Protein AF-0000000070115867 (afdb_homodimer)

Solvent-accessible surface area (backbone atoms only — not comparable to full-atom values): 48227 Å² total; per-residue (Å²): 110,65,68,53,51,38,52,51,49,53,50,51,43,50,48,52,59,57,48,55,75,69,50,61,84,93,40,71,61,50,56,53,50,52,34,47,51,22,44,49,27,23,49,46,26,52,51,23,42,72,73,64,56,32,85,63,48,67,32,51,52,27,37,26,49,9,39,32,30,30,25,45,11,57,52,43,43,51,52,36,64,71,71,31,98,71,60,60,67,63,43,74,25,51,58,26,41,54,38,25,40,62,24,38,44,51,18,46,50,53,44,45,57,51,15,36,77,68,89,59,60,67,47,50,46,54,23,47,39,40,31,45,29,51,40,47,52,39,37,68,70,47,36,49,59,47,64,65,43,79,87,46,52,72,65,23,37,52,54,56,38,46,53,55,52,37,48,39,50,44,49,29,51,50,43,35,51,69,64,40,48,43,68,83,45,67,23,48,52,27,42,52,49,15,54,47,25,45,50,50,37,52,50,49,51,52,51,35,62,69,63,72,51,79,69,56,73,64,54,51,50,52,48,51,42,34,44,50,47,18,42,41,26,45,22,49,16,43,30,33,80,46,34,55,54,57,49,43,57,36,78,65,62,88,64,70,84,51,74,62,56,56,49,48,45,50,53,24,61,40,42,36,32,50,52,41,38,57,25,41,77,68,75,52,73,82,55,43,55,64,34,18,52,43,40,42,53,40,52,52,40,53,48,50,51,42,52,51,50,50,52,51,36,52,52,39,51,51,49,36,51,46,56,61,25,34,30,85,82,61,62,31,33,14,46,58,35,44,68,56,48,45,50,54,50,52,51,48,26,67,74,70,66,44,46,39,20,37,33,31,34,34,51,54,65,48,66,60,48,21,71,73,63,31,62,69,49,42,51,50,50,50,31,51,29,50,54,43,37,54,71,66,49,59,91,78,42,44,63,24,40,60,50,84,62,30,31,34,36,41,32,64,71,25,52,60,68,57,48,49,52,48,51,51,54,31,46,72,49,34,55,94,85,45,44,38,19,22,2,30,24,56,64,81,85,75,71,51,57,66,54,44,53,48,41,4,45,51,15,21,52,50,15,50,73,72,71,37,67,36,76,27,70,34,73,78,73,75,80,124,109,66,69,52,50,36,52,50,48,51,50,51,43,52,47,53,59,57,48,54,74,67,51,60,83,92,40,72,60,49,55,53,48,52,35,46,51,22,43,50,26,22,50,46,26,52,52,23,41,72,71,62,57,32,85,60,48,66,32,51,51,28,37,23,50,11,40,32,30,31,25,45,12,57,52,44,41,52,51,36,64,74,73,31,99,70,60,60,67,65,44,73,23,52,57,24,41,54,40,26,40,62,25,40,44,52,20,48,51,54,44,45,57,51,14,40,77,64,92,58,60,69,48,51,44,52,23,48,38,41,31,47,29,52,41,46,52,39,36,68,71,46,37,48,58,48,65,64,43,81,88,46,54,71,67,22,37,52,55,56,37,45,54,57,51,37,49,38,51,43,48,32,51,49,44,36,52,68,63,42,47,43,68,82,45,66,23,47,53,28,42,53,49,16,52,48,24,45,51,50,39,52,50,49,52,52,51,34,62,71,63,68,50,79,70,55,74,64,54,51,51,52,47,51,41,33,43,51,48,16,43,40,26,43,22,49,15,42,30,34,80,46,34,54,54,56,49,44,57,37,76,65,62,89,64,70,83,49,72,62,56,55,50,48,46,50,54,24,62,39,43,35,32,49,53,41,37,58,26,39,77,67,74,53,74,83,56,43,54,63,36,19,53,45,42,43,52,40,52,52,41,51,49,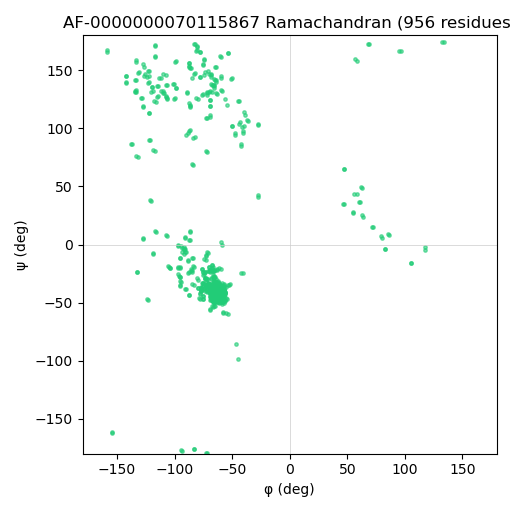50,51,44,52,53,49,50,53,50,36,53,52,40,52,51,48,35,51,45,54,61,28,34,30,86,83,62,63,30,34,14,46,56,35,45,67,56,47,45,51,52,50,50,52,48,27,66,75,69,67,45,47,38,20,38,31,32,36,35,51,54,65,47,66,58,48,22,72,74,63,32,61,69,51,43,51,51,48,50,32,50,30,50,54,44,37,54,70,68,50,59,91,79,41,44,63,25,40,60,52,84,63,29,31,34,36,40,32,65,71,24,51,60,69,55,48,49,53,47,50,49,55,31,45,72,48,34,55,94,84,44,45,37,20,21,2,29,24,56,63,82,84,74,69,51,56,67,54,44,52,49,41,4,44,51,16,20,52,49,15,51,73,73,71,35,67,35,77,27,71,33,74,78,72,75,81,126

Foldseek 3Di:
DLVVLLVVLVVLLVCLLVVLLVDDFPDVVNLVSQLVLLLVLLVLLVVLCVVQVAPQNLLSNLQSQLSNLLSVLSVQVVVLVVPPVDCAPPHVSLVSNLSNLVSNLVSLVVLLPLQADDDPVLLLLLLVLLLLLVVLVCCVQQLVVQCPPPPHDPVRSVSSNSLSVSLSSLSSSLSSLVSGDFDCDPLNVLLSQLNVLVSVLSVVVSVCVRVVPDDDSSVVSVSSSSNSSSSSSSSSSSSHNCSRRSSPHDPRPVDDPDPVSVVSSVVSLCSLVVVQVVCVVVVHRPCVPSSVVSNVSSVVSVVVSVVVVVVVVVVVVVVCVQVVQADPLQRAGEQVVVVVVLQVLLVVCLVPVAKKKKKKKFWPPLVVVCVVPNVVVSSVLQNQLSVQLVVLDDPVKGWYHYDSRMIMIIDTRDDPVRVQVSVVSSQVRRPPPIGMFMFMEMDPNDDGSVVRVVQRVVQSVVCVVVPGRHYGYGDPDPPD/DLVVLLVVLVVLLVCLLVVLLVDDFPDVVNLVSQLVLLLVLLVLLVVLCVVQVAPQNLLSNLQSQLSNLLSVLSVQVVVLVVPPVDCAPPHVSLVSNLSNLVSNLVSLVVLLPLQADDDPVLLLLLLVLLLLLVVLVCCVQFLVVQCPPPVHDPNRSVSSNSLSVSLSSLSSSLSSLVSGDFDCDPLNVLLSQLNVLVSVLSVVVSVCVRVVPDDPSSVVSVSSSSNSSSSSSSSSSSSHNCSRRSSPHDPRPVDDPDPVSVVSSVVSLCSLVVVQVVCVVVVHRPCVPSSVVSNVSSVVSVVVSVVVVVVVVVVVVVVCVQVVQADPLQRAGEQVVVVVVLQVLLVVCLVPVAKKKKKKKFWPPLVVVCVVPNVVVSSVQQNQLSVQLVVLDDPVKGWYAYDDRMIMIIDTRDDPVRVQVSVVSSQVRRPPPIGMFMFMEMDPNDDGSVVRVVQRVVQSVVCVVVPGRHYGYGDPDPPD

InterPro domains:
  IPR000160 GGDEF domain [PF00990] (324-470)
  IPR000160 GGDEF domain [PS50887] (354-476)
  IPR000160 GGDEF domain [SM00267] (313-474)
  IPR000160 GGDEF domain [TIGR00254] (322-473)
  IPR000160 GGDEF domain [cd01949] (326-472)
  IPR029787 Nucleotide cyclase [SSF55073] (329-473)
  IPR043128 Reverse transcriptase/Diguanylate cyclase domain [G3DSA:3.30.70.270] (310-474)
  IPR050469 Diguanylate cyclase Dgc-like, bacteria [PTHR45138] (297-477)

Nearest PDB structures (foldseek):
  6et7-assembly1_B  TM=9.258E-01  e=2.078E-12  Idiomarina sp. A28L
  6zxc-assembly2_D  TM=8.935E-01  e=2.980E-12  Leptospira biflexa serovar Patoc strain 'Patoc 1 (Paris)'
  5llw-assembly1_B  TM=7.642E-01  e=1.816E-12  Idiomarina sp. A28L
  3qyy-assembly1_B  TM=9.358E-01  e=8.682E-10  Xanthomonas campestris pv. campestris
  7e6g-assembly1_B  TM=6.446E-01  e=1.211E-12  Pseudomonas aeruginosa

Organism: Actinoplanes teichomyceticus (NCBI:txid1867)

pLDDT: mean 87.51, std 9.38, range [35.16, 97.62]

Secondary structure (DSSP, 8-state):
-HHHHHHHHHHHHHHHHHHHHHSPTT-HHHHHHHHHHHHHHHHHHHHHHHHH--TTHHHHHHHHHHHHHHHHHHHHHHHHHHH-S---SS-HHHHHHHTHHHHHHHHHHHHHHHH--S--HHHHHHHHHHHHHHHHHHIIIIIHHHHT-TTS-HHHHHHHHHHHHHHHHHHHHHHHHHHS-S---HHHHHHHHHHHHHHHHHHHHHHHHHTT----HHHHHHHHHHHHHHHHHHHHHHHSGGGGGTT-----------HHHHHHHHHHHHHHHHHHHHHHHTT----HHHHHHHHHHHHHHHHHHHHHHHHHHHHHHHHHHHHHHB-TTT-SB-HHHHHHHHHHHHHHHHHH---EEEEEEEETTHHHHHHHH-HHHHHHHHHHHHHHHHTTS-TT-EEEE-SSSEEEEEEET--HHHHHHHHHHHHHH-STT--EEEEEEE--SSS-HHHHHHHHHHHHHHHHHTTSSSEEEPP-----/-HHHHHHHHHHHHHHHHHHHHHSPTT-HHHHHHHHHHHHHHHHHHHHHHHHH--TTHHHHHHHHHHHHHHHHHHHHHHHHHHH-S---SS-HHHHHHHTHHHHHHHHHHHHHHHH--S--HHHHHHHHHHHHHHHHHHIIIIIHHHHT-TTS-HHHHHHHHHHHHHHHHHHHHHHHHHHS-S---HHHHHHHHHHHHHHHHHHHHHHHHHTT----HHHHHHHHHHHHHHHHHHHHHHHSGGGGGTT-----------HHHHHHHHHHHHHHHHHHHHHHHTT----HHHHHHHHHHHHHHHHHHHHHHHHHHHHHHHHHHHHHHB-TTT-SB-HHHHHHHHHHHHHHHHHH---EEEEEEEETTHHHHHHHH-HHHHHHHHHHHHHHHHTTS-TT-EEEE-SSSEEEEEEET--HHHHHHHHHHHHHH-STT--EEEEEEE--SSS-HHHHHHHHHHHHHHHHHTTSSSEEEPP-----

Structure (mmCIF, N/CA/C/O backbone):
data_AF-0000000070115867-model_v1
#
loop_
_entity.id
_entity.type
_entity.pdbx_description
1 polymer 'Diguanylate cyclase (GGDEF)-like protein'
#
loop_
_atom_site.group_PDB
_atom_site.id
_atom_site.type_symbol
_atom_site.label_atom_id
_atom_site.label_alt_id
_atom_site.label_comp_id
_atom_site.label_asym_id
_atom_site.label_entity_id
_atom_site.label_seq_id
_atom_site.pdbx_PDB_ins_code
_atom_site.Cartn_x
_atom_site.Cartn_y
_atom_site.Cartn_z
_atom_site.occupancy
_atom_site.B_iso_or_equiv
_atom_site.auth_seq_id
_atom_site.auth_comp_id
_atom_site.auth_asym_id
_atom_site.auth_atom_id
_atom_site.pdbx_PDB_model_num
ATOM 1 N N . MET A 1 1 ? -48.156 -0.694 7.148 1 50 1 MET A N 1
ATOM 2 C CA . MET A 1 1 ? -48.156 -1.554 5.969 1 50 1 MET A CA 1
ATOM 3 C C . MET A 1 1 ? -46.781 -2.207 5.77 1 50 1 MET A C 1
ATOM 5 O O . MET A 1 1 ? -46.719 -3.4 5.473 1 50 1 MET A O 1
ATOM 9 N N . ALA A 1 2 ? -45.75 -1.424 6.062 1 61.06 2 ALA A N 1
ATOM 10 C CA . ALA A 1 2 ? -44.375 -1.914 5.867 1 61.06 2 ALA A CA 1
ATOM 11 C C . ALA A 1 2 ? -44.062 -3.023 6.859 1 61.06 2 ALA A C 1
ATOM 13 O O . ALA A 1 2 ? -43.5 -4.059 6.484 1 61.06 2 ALA A O 1
ATOM 14 N N . SER A 1 3 ? -44.531 -2.922 8.062 1 73.94 3 SER A N 1
ATOM 15 C CA . SER A 1 3 ? -44.281 -3.908 9.109 1 73.94 3 SER A CA 1
ATOM 16 C C . SER A 1 3 ? -45.125 -5.164 8.891 1 73.94 3 SER A C 1
ATOM 18 O O . SER A 1 3 ? -44.688 -6.273 9.195 1 73.94 3 SER A O 1
ATOM 20 N N . ARG A 1 4 ? -46.25 -5.023 8.172 1 79.44 4 ARG A N 1
ATOM 21 C CA . ARG A 1 4 ? -47.125 -6.172 7.953 1 79.44 4 ARG A CA 1
ATOM 22 C C . ARG A 1 4 ? -46.562 -7.086 6.867 1 79.44 4 ARG A C 1
ATOM 24 O O . ARG A 1 4 ? -46.625 -8.312 6.984 1 79.44 4 ARG A O 1
ATOM 31 N N . LEU A 1 5 ? -46.094 -6.492 5.855 1 83.62 5 LEU A N 1
ATOM 32 C CA . LEU A 1 5 ? -45.531 -7.273 4.766 1 83.62 5 LEU A CA 1
ATOM 33 C C . LEU A 1 5 ? -44.344 -8.094 5.254 1 83.62 5 LEU A C 1
ATOM 35 O O . LEU A 1 5 ? -44.188 -9.258 4.863 1 83.62 5 LEU A O 1
ATOM 39 N N . MET A 1 6 ? -43.562 -7.586 6.082 1 87.06 6 MET A N 1
ATOM 40 C CA . MET A 1 6 ? -42.406 -8.297 6.613 1 87.06 6 MET A CA 1
ATOM 41 C C . MET A 1 6 ? -42.844 -9.469 7.488 1 87.06 6 MET A C 1
ATOM 43 O O . MET A 1 6 ? -42.312 -10.562 7.391 1 87.06 6 MET A O 1
ATOM 47 N N . ARG A 1 7 ? -43.812 -9.234 8.25 1 86.81 7 ARG A N 1
ATOM 48 C CA . ARG A 1 7 ? -44.344 -10.305 9.102 1 86.81 7 ARG A CA 1
ATOM 49 C C . ARG A 1 7 ? -44.938 -11.43 8.258 1 86.81 7 ARG A C 1
ATOM 51 O O . ARG A 1 7 ? -44.688 -12.609 8.539 1 86.81 7 ARG A O 1
ATOM 58 N N . PHE A 1 8 ? -45.688 -11 7.297 1 87.38 8 PHE A N 1
ATOM 59 C CA . PHE A 1 8 ? -46.25 -11.984 6.387 1 87.38 8 PHE A CA 1
ATOM 60 C C . PHE A 1 8 ? -45.156 -12.805 5.719 1 87.38 8 PHE A C 1
ATOM 62 O O . PHE A 1 8 ? -45.25 -14.031 5.66 1 87.38 8 PHE A O 1
ATOM 69 N N . HIS A 1 9 ? -44.188 -12.164 5.238 1 89 9 HIS A N 1
ATOM 70 C CA . HIS A 1 9 ? -43.094 -12.867 4.562 1 89 9 HIS A CA 1
ATOM 71 C C . HIS A 1 9 ? -42.375 -13.812 5.516 1 89 9 HIS A C 1
ATOM 73 O O . HIS A 1 9 ? -42 -14.914 5.121 1 89 9 HIS A O 1
ATOM 79 N N . MET A 1 10 ? -42.219 -13.43 6.715 1 88.5 10 MET A N 1
ATOM 80 C CA . MET A 1 10 ? -41.5 -14.281 7.676 1 88.5 10 MET A CA 1
ATOM 81 C C . MET A 1 10 ? -42.312 -15.562 7.934 1 88.5 10 MET A C 1
ATOM 83 O O . MET A 1 10 ? -41.719 -16.641 8.07 1 88.5 10 MET A O 1
ATOM 87 N N . VAL A 1 11 ? -43.531 -15.391 7.965 1 87.88 11 VAL A N 1
ATOM 88 C CA . VAL A 1 11 ? -44.375 -16.562 8.164 1 87.88 11 VAL A CA 1
ATOM 89 C C . VAL A 1 11 ? -44.312 -17.469 6.941 1 87.88 11 VAL A C 1
ATOM 91 O O . VAL A 1 11 ? -44.125 -18.688 7.078 1 87.88 11 VAL A O 1
ATOM 94 N N . VAL A 1 12 ? -44.438 -16.891 5.832 1 87.88 12 VAL A N 1
ATOM 95 C CA . VAL A 1 12 ? -44.344 -17.641 4.586 1 87.88 12 VAL A CA 1
ATOM 96 C C . VAL A 1 12 ? -43 -18.359 4.523 1 87.88 12 VAL A C 1
ATOM 98 O O . VAL A 1 12 ? -42.906 -19.531 4.148 1 87.88 12 VAL A O 1
ATOM 101 N N . ALA A 1 13 ? -41.969 -17.672 4.879 1 91.12 13 ALA A N 1
ATOM 102 C CA . ALA A 1 13 ? -40.625 -18.234 4.82 1 91.12 13 ALA A CA 1
ATOM 103 C C . ALA A 1 13 ? -40.469 -19.406 5.773 1 91.12 13 ALA A C 1
ATOM 105 O O . ALA A 1 13 ? -39.938 -20.453 5.402 1 91.12 13 ALA A O 1
ATOM 106 N N . ALA A 1 14 ? -40.969 -19.297 6.938 1 89.38 14 ALA A N 1
ATOM 107 C CA . ALA A 1 14 ? -40.906 -20.375 7.922 1 89.38 14 ALA A CA 1
ATOM 108 C C . ALA A 1 14 ? -41.688 -21.594 7.465 1 89.38 14 ALA A C 1
ATOM 110 O O . ALA A 1 14 ? -41.188 -22.719 7.535 1 89.38 14 ALA A O 1
ATOM 111 N N . VAL A 1 15 ? -42.844 -21.375 6.949 1 90.06 15 VAL A N 1
ATOM 112 C CA . VAL A 1 15 ? -43.688 -22.469 6.473 1 90.06 15 VAL A CA 1
ATOM 113 C C . VAL A 1 15 ? -43.062 -23.109 5.25 1 90.06 15 VAL A C 1
ATOM 115 O O . VAL A 1 15 ? -43.094 -24.344 5.105 1 90.06 15 VAL A O 1
ATOM 118 N N . ALA A 1 16 ? -42.562 -22.281 4.441 1 91.19 16 ALA A N 1
ATOM 119 C CA . ALA A 1 16 ? -41.969 -22.781 3.205 1 91.19 16 ALA A CA 1
ATOM 120 C C . ALA A 1 16 ? -40.781 -23.688 3.502 1 91.19 16 ALA A C 1
ATOM 122 O O . ALA A 1 16 ? -40.719 -24.812 2.986 1 91.19 16 ALA A O 1
ATOM 123 N N . VAL A 1 17 ? -39.844 -23.297 4.387 1 89.75 17 VAL A N 1
ATOM 124 C CA . VAL A 1 17 ? -38.625 -24.031 4.645 1 89.75 17 VAL A CA 1
ATOM 125 C C . VAL A 1 17 ? -38.938 -25.266 5.504 1 89.75 17 VAL A C 1
ATOM 127 O O . VAL A 1 17 ? -38.531 -26.375 5.164 1 89.75 17 VAL A O 1
ATOM 130 N N . LEU A 1 18 ? -39.719 -25.109 6.504 1 89.38 18 LEU A N 1
ATOM 131 C CA . LEU A 1 18 ? -40.031 -26.203 7.406 1 89.38 18 LEU A CA 1
ATOM 132 C C . LEU A 1 18 ? -41.062 -27.156 6.777 1 89.38 18 LEU A C 1
ATOM 134 O O . LEU A 1 18 ? -40.969 -28.375 6.957 1 89.38 18 LEU A O 1
ATOM 138 N N . GLY A 1 19 ? -41.969 -26.641 6.094 1 90.19 19 GLY A N 1
ATOM 139 C CA . GLY A 1 19 ? -43 -27.453 5.445 1 90.19 19 GLY A CA 1
ATOM 140 C C . GLY A 1 19 ? -42.438 -28.344 4.355 1 90.19 19 GLY A C 1
ATOM 141 O O . GLY A 1 19 ? -42.906 -29.469 4.172 1 90.19 19 GLY A O 1
ATOM 142 N N . PHE A 1 20 ? -41.5 -27.797 3.699 1 90.88 20 PHE A N 1
ATOM 143 C CA . PHE A 1 20 ? -40.906 -28.578 2.607 1 90.88 20 PHE A CA 1
ATOM 144 C C . PHE A 1 20 ? -40.25 -29.844 3.137 1 90.88 20 PHE A C 1
ATOM 146 O O . PHE A 1 20 ? -40.312 -30.891 2.484 1 90.88 20 PHE A O 1
ATOM 153 N N . LEU A 1 21 ? -39.656 -29.781 4.359 1 88.69 21 LEU A N 1
ATOM 154 C CA . LEU A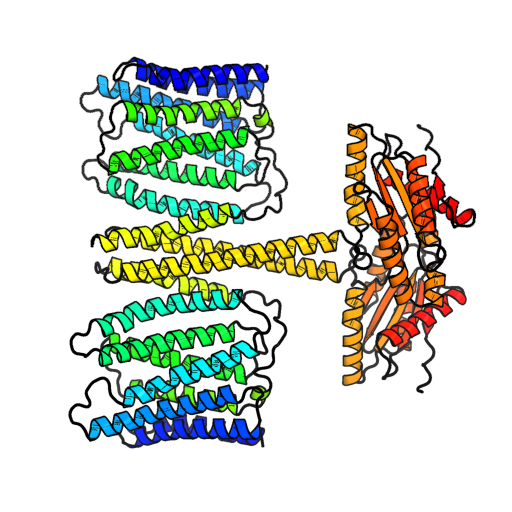 1 21 ? -39 -30.953 4.945 1 88.69 21 LEU A CA 1
ATOM 155 C C . LEU A 1 21 ? -40 -32.031 5.293 1 88.69 21 LEU A C 1
ATOM 157 O O . LEU A 1 21 ? -39.656 -33.219 5.391 1 88.69 21 LEU A O 1
ATOM 161 N N . ALA A 1 22 ? -41.281 -31.688 5.379 1 88.44 22 ALA A N 1
ATOM 162 C CA . ALA A 1 22 ? -42.312 -32.625 5.766 1 88.44 22 ALA A CA 1
ATOM 163 C C . ALA A 1 22 ? -43 -33.25 4.539 1 88.44 22 ALA A C 1
ATOM 165 O O . ALA A 1 22 ? -43.75 -34.219 4.652 1 88.44 22 ALA A O 1
ATOM 166 N N . VAL A 1 23 ? -42.75 -32.719 3.395 1 89.81 23 VAL A N 1
ATOM 167 C CA . VAL A 1 23 ? -43.375 -33.219 2.17 1 89.81 23 VAL A CA 1
ATOM 168 C C . VAL A 1 23 ? -42.812 -34.594 1.809 1 89.81 23 VAL A C 1
ATOM 170 O O . VAL A 1 23 ? -41.594 -34.781 1.838 1 89.81 23 VAL A O 1
ATOM 173 N N . PRO A 1 24 ? -43.594 -35.594 1.52 1 87.56 24 PRO A N 1
ATOM 174 C CA . PRO A 1 24 ? -43.125 -36.938 1.188 1 87.56 24 PRO A CA 1
ATOM 175 C C . PRO A 1 24 ? -42.219 -36.938 -0.049 1 87.56 24 PRO A C 1
ATOM 177 O O . PRO A 1 24 ? -42.469 -36.219 -1.01 1 87.56 24 PRO A O 1
ATOM 180 N N . ASP A 1 25 ? -41.25 -37.781 0.029 1 84.81 25 ASP A N 1
ATOM 181 C CA . ASP A 1 25 ? -40.281 -37.906 -1.05 1 84.81 25 ASP A CA 1
ATOM 182 C C . ASP A 1 25 ? -40.906 -38.438 -2.328 1 84.81 25 ASP A C 1
ATOM 184 O O . ASP A 1 25 ? -41.75 -39.344 -2.281 1 84.81 25 ASP A O 1
ATOM 188 N N . GLY A 1 26 ? -40.594 -37.844 -3.404 1 78.88 26 GLY A N 1
ATOM 189 C CA . GLY A 1 26 ? -41.031 -38.312 -4.695 1 78.88 26 GLY A CA 1
ATOM 190 C C . GLY A 1 26 ? -42.469 -37.938 -5.02 1 78.88 26 GLY A C 1
ATOM 191 O O . GLY A 1 26 ? -43 -38.344 -6.047 1 78.88 26 GLY A O 1
ATOM 192 N N . SER A 1 27 ? -43.031 -37.125 -4.152 1 86.12 27 SER A N 1
ATOM 193 C CA . SER A 1 27 ? -44.406 -36.719 -4.363 1 86.12 27 SER A CA 1
ATOM 194 C C . SER A 1 27 ? -44.5 -35.5 -5.273 1 86.12 27 SER A C 1
ATOM 196 O O . SER A 1 27 ? -43.562 -34.75 -5.41 1 86.12 27 SER A O 1
ATOM 198 N N . THR A 1 28 ? -45.594 -35.375 -5.984 1 89.5 28 THR A N 1
ATOM 199 C CA . THR A 1 28 ? -45.906 -34.188 -6.805 1 89.5 28 THR A CA 1
ATOM 200 C C . THR A 1 28 ? -45.969 -32.938 -5.945 1 89.5 28 THR A C 1
ATOM 202 O O . THR A 1 28 ? -45.812 -31.828 -6.445 1 89.5 28 THR A O 1
ATOM 205 N N . LEU A 1 29 ? -46.156 -33.219 -4.766 1 90.56 29 LEU A N 1
ATOM 206 C CA . LEU A 1 29 ? -46.281 -32.094 -3.838 1 90.56 29 LEU A CA 1
ATOM 207 C C . LEU A 1 29 ? -44.969 -31.359 -3.693 1 90.56 29 LEU A C 1
ATOM 209 O O . LEU A 1 29 ? -44.938 -30.156 -3.422 1 90.56 29 LEU A O 1
ATOM 213 N N . GLN A 1 30 ? -43.938 -32.031 -3.85 1 90.12 30 GLN A N 1
ATOM 214 C CA . GLN A 1 30 ? -42.625 -31.406 -3.781 1 90.12 30 GLN A CA 1
ATOM 215 C C . GLN A 1 30 ? -42.469 -30.375 -4.891 1 90.12 30 GLN A C 1
ATOM 217 O O . GLN A 1 30 ? -41.938 -29.281 -4.656 1 90.12 30 GLN A O 1
ATOM 222 N N . LEU A 1 31 ? -42.938 -30.766 -6 1 90.81 31 LEU A N 1
ATOM 223 C CA . LEU A 1 31 ? -42.875 -29.859 -7.148 1 90.81 31 LEU A CA 1
ATOM 224 C C . LEU A 1 31 ? -43.75 -28.625 -6.914 1 90.81 31 LEU A C 1
ATOM 226 O O . LEU A 1 31 ? -43.281 -27.5 -7.102 1 90.81 31 LEU A O 1
ATOM 230 N N . VAL A 1 32 ? -44.906 -28.875 -6.543 1 92.75 32 VAL A N 1
ATOM 231 C CA . VAL A 1 32 ? -45.875 -27.781 -6.344 1 92.75 32 VAL A CA 1
ATOM 232 C C . VAL A 1 32 ? -45.344 -26.828 -5.266 1 92.75 32 VAL A C 1
ATOM 234 O O . VAL A 1 32 ? -45.438 -25.609 -5.406 1 92.75 32 VAL A O 1
ATOM 237 N N . TRP A 1 33 ? -44.812 -27.375 -4.301 1 93.75 33 TRP A N 1
ATOM 238 C CA . TRP A 1 33 ? -44.281 -26.594 -3.189 1 93.75 33 TRP A CA 1
ATOM 239 C C . TRP A 1 33 ? -43.156 -25.688 -3.658 1 93.75 33 TRP A C 1
ATOM 241 O O . TRP A 1 33 ? -43.156 -24.484 -3.383 1 93.75 33 TRP A O 1
ATOM 251 N N . GLN A 1 34 ? -42.219 -26.203 -4.359 1 94.06 34 GLN A N 1
ATOM 252 C CA . GLN A 1 34 ? -41.062 -25.438 -4.805 1 94.06 34 GLN A CA 1
ATOM 253 C C . GLN A 1 34 ? -41.438 -24.328 -5.781 1 94.06 34 GLN A C 1
ATOM 255 O O . GLN A 1 34 ? -41.031 -23.188 -5.648 1 94.06 34 GLN A O 1
ATOM 260 N N . VAL A 1 35 ? -42.281 -24.656 -6.676 1 95.56 35 VAL A N 1
ATOM 261 C CA . VAL A 1 35 ? -42.719 -23.688 -7.68 1 95.56 35 VAL A CA 1
ATOM 262 C C . VAL A 1 35 ? -43.562 -22.609 -7.02 1 95.56 35 VAL A C 1
ATOM 264 O O . VAL A 1 35 ? -43.375 -21.422 -7.301 1 95.56 35 VAL A O 1
ATOM 267 N N . ALA A 1 36 ? -44.375 -23.031 -6.113 1 95.19 36 ALA A N 1
ATOM 268 C CA . ALA A 1 36 ? -45.219 -22.078 -5.426 1 95.19 36 ALA A CA 1
ATOM 269 C C . ALA A 1 36 ? -44.406 -21.094 -4.586 1 95.19 36 ALA A C 1
ATOM 271 O O . ALA A 1 36 ? -44.688 -19.891 -4.57 1 95.19 36 ALA A O 1
ATOM 272 N N . VAL A 1 37 ? -43.5 -21.594 -3.902 1 95.06 37 VAL A N 1
ATOM 273 C CA . VAL A 1 37 ? -42.656 -20.734 -3.068 1 95.06 37 VAL A CA 1
ATOM 274 C C . VAL A 1 37 ? -41.906 -19.734 -3.943 1 95.06 37 VAL A C 1
ATOM 276 O O . VAL A 1 37 ? -41.812 -18.547 -3.604 1 95.06 37 VAL A O 1
ATOM 279 N N . GLY A 1 38 ? -41.344 -20.172 -5.059 1 96.12 38 GLY A N 1
ATOM 280 C CA . GLY A 1 38 ? -40.656 -19.266 -5.973 1 96.12 38 GLY A CA 1
ATOM 281 C C . GLY A 1 38 ? -41.531 -18.156 -6.496 1 96.12 38 GLY A C 1
ATOM 282 O O . GLY A 1 38 ? -41.156 -16.984 -6.438 1 96.12 38 GLY A O 1
ATOM 283 N N . TRP A 1 39 ? -42.688 -18.531 -6.922 1 96.44 39 TRP A N 1
ATOM 284 C CA . TRP A 1 39 ? -43.594 -17.562 -7.504 1 96.44 39 TRP A CA 1
ATOM 285 C C . TRP A 1 39 ? -44.188 -16.656 -6.422 1 96.44 39 TRP A C 1
ATOM 287 O O . TRP A 1 39 ? -44.438 -15.477 -6.664 1 96.44 39 TRP A O 1
ATOM 297 N N . LEU A 1 40 ? -44.438 -17.219 -5.27 1 95.25 40 LEU A N 1
ATOM 298 C CA . LEU A 1 40 ? -44.875 -16.406 -4.156 1 95.25 40 LEU A CA 1
ATOM 299 C C . LEU A 1 40 ? -43.844 -15.367 -3.768 1 95.25 40 LEU A C 1
ATOM 301 O O . LEU A 1 40 ? -44.188 -14.219 -3.48 1 95.25 40 LEU A O 1
ATOM 305 N N . THR A 1 41 ? -42.656 -15.805 -3.689 1 95.94 41 THR A N 1
ATOM 306 C CA . THR A 1 41 ? -41.562 -14.875 -3.375 1 95.94 41 THR A CA 1
ATOM 307 C C . THR A 1 41 ? -41.5 -13.758 -4.414 1 95.94 41 THR A C 1
ATOM 309 O O . THR A 1 41 ? -41.344 -12.586 -4.066 1 95.94 41 THR A O 1
ATOM 312 N N . ALA A 1 42 ? -41.562 -14.102 -5.684 1 96.75 42 ALA A N 1
ATOM 313 C CA . ALA A 1 42 ? -41.531 -13.094 -6.742 1 96.75 42 ALA A CA 1
ATOM 314 C C . ALA A 1 42 ? -42.688 -12.102 -6.559 1 96.75 42 ALA A C 1
ATOM 316 O O . ALA A 1 42 ? -42.5 -10.891 -6.719 1 96.75 42 ALA A O 1
ATOM 317 N N . ALA A 1 43 ? -43.812 -12.594 -6.176 1 95.5 43 ALA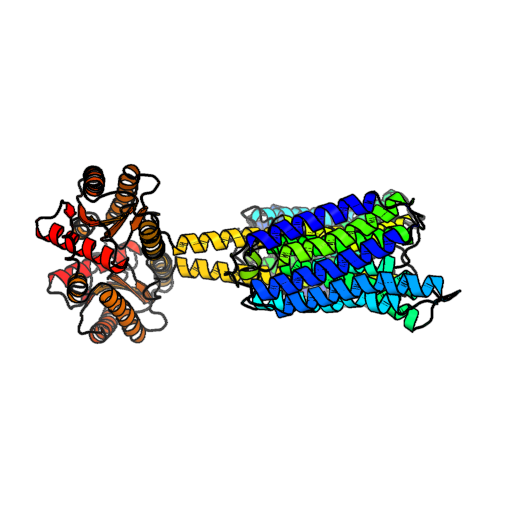 A N 1
ATOM 318 C CA . ALA A 1 43 ? -44.969 -11.742 -5.941 1 95.5 43 ALA A CA 1
ATOM 319 C C . ALA A 1 43 ? -44.719 -10.812 -4.758 1 95.5 43 ALA A C 1
ATOM 321 O O . ALA A 1 43 ? -45.125 -9.648 -4.789 1 95.5 43 ALA A O 1
ATOM 322 N N . ILE A 1 44 ? -44.156 -11.328 -3.773 1 94.44 44 ILE A N 1
ATOM 323 C CA . ILE A 1 44 ? -43.875 -10.531 -2.588 1 94.44 44 ILE A CA 1
ATOM 324 C C . ILE A 1 44 ? -42.875 -9.414 -2.949 1 94.44 44 ILE A C 1
ATOM 326 O O . ILE A 1 44 ? -43.031 -8.281 -2.48 1 94.44 44 ILE A O 1
ATOM 330 N N . ILE A 1 45 ? -41.875 -9.742 -3.76 1 95.31 45 ILE A N 1
ATOM 331 C CA . ILE A 1 45 ? -40.938 -8.727 -4.188 1 95.31 45 ILE A CA 1
ATOM 332 C C . ILE A 1 45 ? -41.656 -7.625 -4.953 1 95.31 45 ILE A C 1
ATOM 334 O O . ILE A 1 45 ? -41.438 -6.438 -4.703 1 95.31 45 ILE A O 1
ATOM 338 N N . VAL A 1 46 ? -42.531 -8.016 -5.824 1 94.31 46 VAL A N 1
ATOM 339 C CA . VAL A 1 46 ? -43.312 -7.047 -6.613 1 94.31 46 VAL A CA 1
ATOM 340 C C . VAL A 1 46 ? -44.156 -6.18 -5.695 1 94.31 46 VAL A C 1
ATOM 342 O O . VAL A 1 46 ? -44.188 -4.953 -5.836 1 94.31 46 VAL A O 1
ATOM 345 N N . ALA A 1 47 ? -44.781 -6.773 -4.746 1 93.19 47 ALA A N 1
ATOM 346 C CA . ALA A 1 47 ? -45.625 -6.047 -3.789 1 93.19 47 ALA A CA 1
ATOM 347 C C . ALA A 1 47 ? -44.781 -5.086 -2.955 1 93.19 47 ALA A C 1
ATOM 349 O O . ALA A 1 47 ? -45.188 -3.963 -2.672 1 93.19 47 ALA A O 1
ATOM 350 N N . ALA A 1 48 ? -43.656 -5.59 -2.578 1 92.88 48 ALA A N 1
ATOM 351 C CA . ALA A 1 48 ? -42.781 -4.766 -1.772 1 92.88 48 ALA A CA 1
ATOM 352 C C . ALA A 1 48 ? -42.281 -3.547 -2.555 1 92.88 48 ALA A C 1
ATOM 354 O O . ALA A 1 48 ? -42.188 -2.449 -2.004 1 92.88 48 ALA A O 1
ATOM 355 N N . VAL A 1 49 ? -41.938 -3.689 -3.822 1 91.62 49 VAL A N 1
ATOM 356 C CA . VAL A 1 49 ? -41.5 -2.6 -4.676 1 91.62 49 VAL A CA 1
ATOM 357 C C . VAL A 1 49 ? -42.594 -1.564 -4.84 1 91.62 49 VAL A C 1
ATOM 359 O O . VAL A 1 49 ? -42.344 -0.359 -4.793 1 91.62 49 VAL A O 1
ATOM 362 N N . ARG A 1 50 ? -43.781 -2.014 -5.008 1 90.19 50 ARG A N 1
ATOM 363 C CA . ARG A 1 50 ? -44.906 -1.113 -5.223 1 90.19 50 ARG A CA 1
ATOM 364 C C . ARG A 1 50 ? -45.281 -0.366 -3.945 1 90.19 50 ARG A C 1
ATOM 366 O O . ARG A 1 50 ? -45.719 0.789 -3.992 1 90.19 50 ARG A O 1
ATOM 373 N N . SER A 1 51 ? -45.062 -0.942 -2.842 1 88.94 51 SER A N 1
ATOM 374 C CA . SER A 1 51 ? -45.438 -0.346 -1.562 1 88.94 51 SER A CA 1
ATOM 375 C C . SER A 1 51 ? -44.312 0.562 -1.034 1 88.94 51 SER A C 1
ATOM 377 O O . SER A 1 51 ? -44.594 1.664 -0.555 1 88.94 51 SER A O 1
ATOM 379 N N . ARG A 1 52 ? -43.125 0.117 -1.135 1 87.31 52 ARG A N 1
ATOM 380 C CA . ARG A 1 52 ? -42.031 0.832 -0.511 1 87.31 52 ARG A CA 1
ATOM 381 C C . ARG A 1 52 ? -41.344 1.767 -1.508 1 87.31 52 ARG A C 1
ATOM 383 O O . ARG A 1 52 ? -40.656 2.707 -1.112 1 87.31 52 ARG A O 1
ATOM 390 N N . ARG A 1 53 ? -41.5 1.576 -2.748 1 84.38 53 ARG A N 1
ATOM 391 C CA . ARG A 1 53 ? -40.938 2.393 -3.82 1 84.38 53 ARG A CA 1
ATOM 392 C C . ARG A 1 53 ? -39.438 2.672 -3.58 1 84.38 53 ARG A C 1
ATOM 394 O O . ARG A 1 53 ? -39.031 3.828 -3.43 1 84.38 53 ARG A O 1
ATOM 401 N N . PRO A 1 54 ? -38.688 1.575 -3.615 1 85.12 54 PRO A N 1
ATOM 402 C CA . PRO A 1 54 ? -37.25 1.768 -3.424 1 85.12 54 PRO A CA 1
ATOM 403 C C . PRO A 1 54 ? -36.594 2.59 -4.539 1 85.12 54 PRO A C 1
ATOM 405 O O . PRO A 1 54 ? -37.156 2.699 -5.633 1 85.12 54 PRO A O 1
ATOM 408 N N . GLU A 1 55 ? -35.438 3.35 -4.324 1 82.31 55 GLU A N 1
ATOM 409 C CA . GLU A 1 55 ? -34.781 4.207 -5.293 1 82.31 55 GLU A CA 1
ATOM 410 C C . GLU A 1 55 ? -34.438 3.438 -6.562 1 82.31 55 GLU A C 1
ATOM 412 O O . GLU A 1 55 ? -34.562 3.965 -7.672 1 82.31 55 GLU A O 1
ATOM 417 N N . LEU A 1 56 ? -34.062 2.223 -6.5 1 87.06 56 LEU A N 1
ATOM 418 C CA . LEU A 1 56 ? -33.719 1.404 -7.664 1 87.06 56 LEU A CA 1
ATOM 419 C C . LEU A 1 56 ? -34.688 0.224 -7.785 1 87.06 56 LEU A C 1
ATOM 421 O O . LEU A 1 56 ? -34.281 -0.925 -7.578 1 87.06 56 LEU A O 1
ATOM 425 N N . SER A 1 57 ? -35.844 0.502 -8.336 1 92.62 57 SER A N 1
ATOM 426 C CA . SER A 1 57 ? -36.875 -0.523 -8.445 1 92.62 57 SER A CA 1
ATOM 427 C C . SER A 1 57 ? -36.531 -1.549 -9.516 1 92.62 57 SER A C 1
ATOM 429 O O . SER A 1 57 ? -36.969 -2.707 -9.438 1 92.62 57 SER A O 1
ATOM 431 N N . ALA A 1 58 ? -35.781 -1.096 -10.539 1 93.19 58 ALA A N 1
ATOM 432 C CA . ALA A 1 58 ? -35.406 -1.981 -11.641 1 93.19 58 ALA A CA 1
ATOM 433 C C . ALA A 1 58 ? -34.656 -3.207 -11.117 1 93.19 58 ALA A C 1
ATOM 435 O O . ALA A 1 58 ? -34.844 -4.312 -11.633 1 93.19 58 ALA A O 1
ATOM 436 N N . THR A 1 59 ? -33.812 -3.002 -10.133 1 93.94 59 THR A N 1
ATOM 437 C CA . THR A 1 59 ? -33.062 -4.105 -9.531 1 93.94 59 THR A CA 1
ATOM 438 C C . THR A 1 59 ? -34 -5.172 -9 1 93.94 59 THR A C 1
ATOM 440 O O . THR A 1 59 ? -33.812 -6.363 -9.258 1 93.94 59 THR A O 1
ATOM 443 N N . TRP A 1 60 ? -35 -4.793 -8.422 1 95.38 60 TRP A N 1
ATOM 444 C CA . TRP A 1 60 ? -35.938 -5.727 -7.773 1 95.38 60 TRP A CA 1
ATOM 445 C C . TRP A 1 60 ? -36.875 -6.363 -8.789 1 95.38 60 TRP A C 1
ATOM 447 O O . TRP A 1 60 ? -37.25 -7.523 -8.641 1 95.38 60 TRP A O 1
ATOM 457 N N . TRP A 1 61 ? -37.188 -5.68 -9.844 1 95.75 61 TRP A N 1
ATOM 458 C CA . TRP A 1 61 ? -37.938 -6.285 -10.93 1 95.75 61 TRP A CA 1
ATOM 459 C C . TRP A 1 61 ? -37.156 -7.414 -11.586 1 95.75 61 TRP A C 1
ATOM 461 O O . TRP A 1 61 ? -37.688 -8.477 -11.891 1 95.75 61 TRP A O 1
ATOM 471 N N . LEU A 1 62 ? -35.938 -7.152 -11.766 1 96.56 62 LEU A N 1
ATOM 472 C CA . LEU A 1 62 ? -35.094 -8.148 -12.375 1 96.56 62 LEU A CA 1
ATOM 473 C C . LEU A 1 62 ? -34.906 -9.359 -11.461 1 96.56 62 LEU A C 1
ATOM 475 O O . LEU A 1 62 ? -34.938 -10.5 -11.922 1 96.56 62 LEU A O 1
ATOM 479 N N . ILE A 1 63 ? -34.781 -9.07 -10.195 1 96.12 63 ILE A N 1
ATOM 480 C CA . ILE A 1 63 ? -34.625 -10.164 -9.242 1 96.12 63 ILE A CA 1
ATOM 481 C C . ILE A 1 63 ? -35.906 -10.992 -9.203 1 96.12 63 ILE A C 1
ATOM 483 O O . ILE A 1 63 ? -35.844 -12.219 -9.188 1 96.12 63 ILE A O 1
ATOM 487 N N . ALA A 1 64 ? -37 -10.312 -9.219 1 97.19 64 ALA A N 1
ATOM 488 C CA . ALA A 1 64 ? -38.281 -11.008 -9.234 1 97.19 64 ALA A CA 1
ATOM 489 C C . ALA A 1 64 ? -38.438 -11.875 -10.484 1 97.19 64 ALA A C 1
ATOM 491 O O . ALA A 1 64 ? -38.875 -13.023 -10.414 1 97.19 64 ALA A O 1
ATOM 492 N N . LEU A 1 65 ? -38.031 -11.32 -11.594 1 96.38 65 LEU A N 1
ATOM 493 C CA . LEU A 1 65 ? -38.094 -12.055 -12.852 1 96.38 65 LEU A CA 1
ATOM 494 C C . LEU A 1 65 ? -37.156 -13.273 -12.797 1 96.38 65 LEU A C 1
ATOM 496 O O . LEU A 1 65 ? -37.531 -14.352 -13.281 1 96.38 65 LEU A O 1
ATOM 500 N N . GLY A 1 66 ? -36 -13.078 -12.266 1 96.69 66 GLY A N 1
ATOM 501 C CA . GLY A 1 66 ? -35.062 -14.18 -12.133 1 96.69 66 GLY A CA 1
ATOM 502 C C . GLY A 1 66 ? -35.562 -15.289 -11.242 1 96.69 66 GLY A C 1
ATOM 503 O O . GLY A 1 66 ? -35.438 -16.469 -11.578 1 96.69 66 GLY A O 1
ATOM 504 N N . VAL A 1 67 ? -36.125 -14.898 -10.125 1 96.88 67 VAL A N 1
ATOM 505 C CA . VAL A 1 67 ? -36.656 -15.875 -9.164 1 96.88 67 VAL A CA 1
ATOM 506 C C . VAL A 1 67 ? -37.812 -16.641 -9.797 1 96.88 67 VAL A C 1
ATOM 508 O O . VAL A 1 67 ? -37.844 -17.875 -9.734 1 96.88 67 VAL A O 1
ATOM 511 N N . ALA A 1 68 ? -38.688 -15.953 -10.43 1 97 68 ALA A N 1
ATOM 512 C CA . ALA A 1 68 ? -39.812 -16.594 -11.102 1 97 68 ALA A CA 1
ATOM 513 C C . ALA A 1 68 ? -39.344 -17.516 -12.227 1 97 68 ALA A C 1
ATOM 515 O O . ALA A 1 68 ? -39.844 -18.625 -12.391 1 97 68 ALA A O 1
ATOM 516 N N . GLY A 1 69 ? -38.438 -17.016 -12.969 1 96.38 69 GLY A N 1
ATOM 517 C CA . GLY A 1 69 ? -37.875 -17.812 -14.047 1 96.38 69 GLY A CA 1
ATOM 518 C C . GLY A 1 69 ? -37.25 -19.094 -13.562 1 96.38 69 GLY A C 1
ATOM 519 O O . GLY A 1 69 ? -37.5 -20.172 -14.109 1 96.38 69 GLY A O 1
ATOM 520 N N . ASN A 1 70 ? -36.375 -18.969 -12.57 1 96.31 70 ASN A N 1
ATOM 521 C CA . ASN A 1 70 ? -35.719 -20.141 -12.008 1 96.31 70 ASN A CA 1
ATOM 522 C C . ASN A 1 70 ? -36.719 -21.141 -11.438 1 96.31 70 ASN A C 1
ATOM 524 O O . ASN A 1 70 ? -36.562 -22.344 -11.656 1 96.31 70 ASN A O 1
ATOM 528 N N . ALA A 1 71 ? -37.719 -20.656 -10.758 1 95.69 71 ALA A N 1
ATOM 529 C CA . ALA A 1 71 ? -38.75 -21.531 -10.195 1 95.69 71 ALA A CA 1
ATOM 530 C C . ALA A 1 71 ? -39.531 -22.219 -11.305 1 95.69 71 ALA A C 1
ATOM 532 O O . ALA A 1 71 ? -39.938 -23.375 -11.164 1 95.69 71 ALA A O 1
ATOM 533 N N . SER A 1 72 ? -39.75 -21.547 -12.375 1 95.69 72 SER A N 1
ATOM 534 C CA . SER A 1 72 ? -40.469 -22.125 -13.508 1 95.69 72 SER A CA 1
ATOM 535 C C . SER A 1 72 ? -39.656 -23.266 -14.133 1 95.69 72 SER A C 1
ATOM 537 O O . SER A 1 72 ? -40.219 -24.156 -14.758 1 95.69 72 SER A O 1
ATOM 539 N N . GLY A 1 73 ? -38.406 -23.156 -14.008 1 94.94 73 GLY A N 1
ATOM 540 C CA . GLY A 1 73 ? -37.562 -24.234 -14.508 1 94.94 73 GLY A CA 1
ATOM 541 C C . GLY A 1 73 ? -37.875 -25.578 -13.875 1 94.94 73 GLY A C 1
ATOM 542 O O . GLY A 1 73 ? -37.844 -26.609 -14.555 1 94.94 73 GLY A O 1
ATOM 543 N N . ILE A 1 74 ? -38.219 -25.531 -12.625 1 92.44 74 ILE A N 1
ATOM 544 C CA . ILE A 1 74 ? -38.562 -26.75 -11.914 1 92.44 74 ILE A CA 1
ATOM 545 C C . ILE A 1 74 ? -39.844 -27.359 -12.539 1 92.44 74 ILE A C 1
ATOM 547 O O . ILE A 1 74 ? -39.906 -28.562 -12.758 1 92.44 74 ILE A O 1
ATOM 551 N N . LEU A 1 75 ? -40.719 -26.516 -12.867 1 92.81 75 LEU A N 1
ATOM 552 C CA . LEU A 1 75 ? -41.969 -26.953 -13.477 1 92.81 75 LEU A CA 1
ATOM 553 C C . LEU A 1 75 ? -41.75 -27.5 -14.875 1 92.81 75 LEU A C 1
ATOM 555 O O . LEU A 1 75 ? -42.25 -28.578 -15.219 1 92.81 75 LEU A O 1
ATOM 559 N N . VAL A 1 76 ? -41 -26.828 -15.586 1 93.25 76 VAL A N 1
ATOM 560 C CA . VAL A 1 76 ? -40.719 -27.234 -16.953 1 93.25 76 VAL A CA 1
ATOM 561 C C . VAL A 1 76 ? -40 -28.578 -16.953 1 93.25 76 VAL A C 1
ATOM 563 O O . VAL A 1 76 ? -40.312 -29.453 -17.766 1 93.25 76 VAL A O 1
ATOM 566 N N . GLU A 1 77 ? -39.062 -28.672 -16.109 1 91 77 GLU A N 1
ATOM 567 C CA . GLU A 1 77 ? -38.312 -29.938 -16.016 1 91 77 GLU A CA 1
ATOM 568 C C . GLU A 1 77 ? -39.25 -31.094 -15.672 1 91 77 GLU A C 1
ATOM 570 O O . GLU A 1 77 ? -39.125 -32.188 -16.25 1 91 77 GLU A O 1
ATOM 575 N N . TYR A 1 78 ? -40.125 -30.891 -14.797 1 89 78 TYR A N 1
ATOM 576 C CA . TYR A 1 78 ? -41.094 -31.922 -14.391 1 89 78 TYR A CA 1
ATOM 577 C C . TYR A 1 78 ? -41.969 -32.312 -15.547 1 89 78 TYR A C 1
ATOM 579 O O . TYR A 1 78 ? -42.188 -33.5 -15.797 1 89 78 TYR A O 1
ATOM 587 N N . VAL A 1 79 ? -42.469 -31.391 -16.234 1 90 79 VAL A N 1
ATOM 588 C CA . VAL A 1 79 ? -43.375 -31.641 -17.344 1 90 79 VAL A CA 1
ATOM 589 C C . VAL A 1 79 ? -42.625 -32.406 -18.453 1 90 79 VAL A C 1
ATOM 591 O O . VAL A 1 79 ? -43.156 -33.344 -19.016 1 90 79 VAL A O 1
ATOM 594 N N . LEU A 1 80 ? -41.438 -32 -18.656 1 90.5 80 LEU A N 1
ATOM 595 C CA . LEU A 1 80 ? -40.656 -32.625 -19.719 1 90.5 80 LEU A CA 1
ATOM 596 C C . LEU A 1 80 ? -40.344 -34.062 -19.359 1 90.5 80 LEU A C 1
ATOM 598 O O . LEU A 1 80 ? -40.375 -34.969 -20.219 1 90.5 80 LEU A O 1
ATOM 602 N N . THR A 1 81 ? -39.969 -34.344 -18.109 1 86.19 81 THR A N 1
ATOM 603 C CA . THR A 1 81 ? -39.625 -35.688 -17.688 1 86.19 81 THR A CA 1
ATOM 604 C C . THR A 1 81 ? -40.844 -36.625 -17.719 1 86.19 81 THR A C 1
ATOM 606 O O . THR A 1 81 ? -40.688 -37.844 -17.906 1 86.19 81 THR A O 1
ATOM 609 N N . ARG A 1 82 ? -42.062 -36.094 -17.672 1 85.94 82 ARG A N 1
ATOM 610 C CA . ARG A 1 82 ? -43.25 -36.906 -17.641 1 85.94 82 ARG A CA 1
ATOM 611 C C . ARG A 1 82 ? -43.844 -37.094 -19.031 1 85.94 82 ARG A C 1
ATOM 613 O O . ARG A 1 82 ? -44.469 -38.125 -19.328 1 85.94 82 ARG A O 1
ATOM 620 N N . THR A 1 83 ? -43.594 -36.156 -19.812 1 86.94 83 THR A N 1
ATOM 621 C CA . THR A 1 83 ? -44.219 -36.188 -21.125 1 86.94 83 THR A CA 1
ATOM 622 C C . THR A 1 83 ? -43.281 -36.812 -22.156 1 86.94 83 THR A C 1
ATOM 624 O O . THR A 1 83 ? -43.719 -37.375 -23.156 1 86.94 83 THR A O 1
ATOM 627 N N . GLN A 1 84 ? -42.031 -36.531 -21.969 1 80.5 84 GLN A N 1
ATOM 628 C CA . GLN A 1 84 ? -41.094 -37.031 -22.953 1 80.5 84 GLN A CA 1
ATOM 629 C C . GLN A 1 84 ? -40.219 -38.125 -22.375 1 80.5 84 GLN A C 1
ATOM 631 O O . GLN A 1 84 ? -39.875 -38.094 -21.203 1 80.5 84 GLN A O 1
ATOM 636 N N . ALA A 1 85 ? -40.062 -39.281 -23.016 1 69 85 ALA A N 1
ATOM 637 C CA . ALA A 1 85 ? -39.25 -40.406 -22.594 1 69 85 ALA A CA 1
ATOM 638 C C . ALA A 1 85 ? -37.781 -40 -22.391 1 69 85 ALA A C 1
ATOM 640 O O . ALA A 1 85 ? -37.156 -40.375 -21.406 1 69 85 ALA A O 1
ATOM 641 N N . ASP A 1 86 ? -37.188 -39.094 -23.344 1 74.44 86 ASP A N 1
ATOM 642 C CA . ASP A 1 86 ? -35.844 -38.562 -23.219 1 74.44 86 ASP A CA 1
ATOM 643 C C . ASP A 1 86 ? -35.781 -37.094 -23.562 1 74.44 86 ASP A C 1
ATOM 645 O O . ASP A 1 86 ? -35.625 -36.719 -24.734 1 74.44 86 ASP A O 1
ATOM 649 N N . PRO A 1 87 ? -36.031 -36.281 -22.609 1 72.12 87 PRO A N 1
ATOM 650 C CA . PRO A 1 87 ? -36.125 -34.844 -22.891 1 72.12 87 PRO A CA 1
ATOM 651 C C . PRO A 1 87 ? -34.812 -34.281 -23.484 1 72.12 87 PRO A C 1
ATOM 653 O O . PRO A 1 87 ? -34.844 -33.219 -24.109 1 72.12 87 PRO A O 1
ATOM 656 N N . GLY A 1 88 ? -33.844 -35.125 -23.688 1 76.69 88 GLY A N 1
ATOM 657 C CA . GLY A 1 88 ? -32.562 -34.688 -24.234 1 76.69 88 GLY A CA 1
ATOM 658 C C . GLY A 1 88 ? -31.906 -33.594 -23.422 1 76.69 88 GLY A C 1
ATOM 659 O O . GLY A 1 88 ? -32.5 -33.062 -22.484 1 76.69 88 GLY A O 1
ATOM 660 N N . PHE A 1 89 ? -30.672 -33.375 -23.516 1 83.88 89 PHE A N 1
ATOM 661 C CA . PHE A 1 89 ? -29.906 -32.281 -22.953 1 83.88 89 PHE A CA 1
ATOM 662 C C . PHE A 1 89 ? -29.266 -31.438 -24.047 1 83.88 89 PHE A C 1
ATOM 664 O O . PHE A 1 89 ? -28.641 -31.969 -24.969 1 83.88 89 PHE A O 1
ATOM 671 N N . PRO A 1 90 ? -29.531 -30.109 -24.094 1 87.12 90 PRO A N 1
ATOM 672 C CA . PRO A 1 90 ? -30.219 -29.25 -23.125 1 87.12 90 PRO A CA 1
ATOM 673 C C . PRO A 1 90 ? -31.734 -29.219 -23.344 1 87.12 90 PRO A C 1
ATOM 675 O O . PRO A 1 90 ? -32.219 -29.609 -24.406 1 87.12 90 PRO A O 1
ATOM 678 N N . SER A 1 91 ? -32.375 -28.922 -22.328 1 88.88 91 SER A N 1
ATOM 679 C CA . SER A 1 91 ? -33.844 -28.828 -22.391 1 88.88 91 SER A CA 1
ATOM 680 C C . SER A 1 91 ? -34.312 -27.406 -22.078 1 88.88 91 SER A C 1
ATOM 682 O O . SER A 1 91 ? -33.531 -26.531 -21.766 1 88.88 91 SER A O 1
ATOM 684 N N . TRP A 1 92 ? -35.594 -27.172 -22.266 1 89.69 92 TRP A N 1
ATOM 685 C CA . TRP A 1 92 ? -36.188 -25.859 -22 1 89.69 92 TRP A CA 1
ATOM 686 C C . TRP A 1 92 ? -36.125 -25.547 -20.5 1 89.69 92 TRP A C 1
ATOM 688 O O . TRP A 1 92 ? -36.219 -24.375 -20.109 1 89.69 92 TRP A O 1
ATOM 698 N N . ALA A 1 93 ? -36.031 -26.516 -19.75 1 92.19 93 ALA A N 1
ATOM 699 C CA . ALA A 1 93 ? -35.875 -26.297 -18.312 1 92.19 93 ALA A CA 1
ATOM 700 C C . ALA A 1 93 ? -34.594 -25.531 -18.016 1 92.19 93 ALA A C 1
ATOM 702 O O . ALA A 1 93 ? -34.562 -24.672 -17.141 1 92.19 93 ALA A O 1
ATOM 703 N N . ASP A 1 94 ? -33.625 -25.781 -18.812 1 92.81 94 ASP A N 1
ATOM 704 C CA . ASP A 1 94 ? -32.312 -25.125 -18.609 1 92.81 94 ASP A CA 1
ATOM 705 C C . ASP A 1 94 ? -32.438 -23.625 -18.906 1 92.81 94 ASP A C 1
ATOM 707 O O . ASP A 1 94 ? -31.828 -22.812 -18.219 1 92.81 94 ASP A O 1
ATOM 711 N N . ALA A 1 95 ? -33.125 -23.344 -19.891 1 92.12 95 ALA A N 1
ATOM 712 C CA . ALA A 1 95 ? -33.312 -21.938 -20.219 1 92.12 95 ALA A CA 1
ATOM 713 C C . ALA A 1 95 ? -34 -21.188 -19.078 1 92.12 95 ALA A C 1
ATOM 715 O O . ALA A 1 95 ? -33.625 -20.047 -18.766 1 92.12 95 ALA A O 1
ATOM 716 N N . ALA A 1 96 ? -34.906 -21.812 -18.516 1 94.44 96 ALA A N 1
ATOM 717 C CA . ALA A 1 96 ? -35.625 -21.219 -17.391 1 94.44 96 ALA A CA 1
ATOM 718 C C . ALA A 1 96 ? -34.719 -21.094 -16.156 1 94.44 96 ALA A C 1
ATOM 720 O O . ALA A 1 96 ? -34.656 -20.031 -15.531 1 94.44 96 ALA A O 1
ATOM 721 N N . TYR A 1 97 ? -34.031 -22.125 -15.883 1 93.88 97 TYR A N 1
ATOM 722 C CA . TYR A 1 97 ? -33.094 -22.094 -14.758 1 93.88 97 TYR A CA 1
ATOM 723 C C . TYR A 1 97 ? -32.062 -20.984 -14.945 1 93.88 97 TYR A C 1
ATOM 725 O O . TYR A 1 97 ? -31.766 -20.234 -14.016 1 93.88 97 TYR A O 1
ATOM 733 N N . LEU A 1 98 ? -31.516 -20.859 -16.125 1 94.19 98 LEU A N 1
ATOM 734 C CA . LEU A 1 98 ? -30.406 -19.953 -16.438 1 94.19 98 LEU A CA 1
ATOM 735 C C . LEU A 1 98 ? -30.875 -18.5 -16.453 1 94.19 98 LEU A C 1
ATOM 737 O O . LEU A 1 98 ? -30.062 -17.578 -16.375 1 94.19 98 LEU A O 1
ATOM 741 N N . SER A 1 99 ? -32.125 -18.297 -16.469 1 94.25 99 SER A N 1
ATOM 742 C CA . SER A 1 99 ? -32.656 -16.922 -16.531 1 94.25 99 SER A CA 1
ATOM 743 C C . SER A 1 99 ? -32.344 -16.156 -15.258 1 94.25 99 SER A C 1
ATOM 745 O O . SER A 1 99 ? -32.281 -14.93 -15.266 1 94.25 99 SER A O 1
ATOM 747 N N . LEU A 1 100 ? -32.125 -16.859 -14.242 1 95.44 100 LEU A N 1
ATOM 748 C CA . LEU A 1 100 ? -31.828 -16.234 -12.953 1 95.44 100 LEU A CA 1
ATOM 749 C C . LEU A 1 100 ? -30.516 -15.469 -13.023 1 95.44 100 LEU A C 1
ATOM 751 O O . LEU A 1 100 ? -30.406 -14.375 -12.477 1 95.44 100 LEU A O 1
ATOM 755 N N . TYR A 1 101 ? -29.531 -15.953 -13.734 1 95.44 101 TYR A N 1
ATOM 756 C CA . TYR A 1 101 ? -28.172 -15.414 -13.711 1 95.44 101 TYR A CA 1
ATOM 757 C C . TYR A 1 101 ? -28.125 -14.039 -14.367 1 95.44 101 TYR A C 1
ATOM 759 O O . TYR A 1 101 ? -27.734 -13.062 -13.734 1 95.44 101 TYR A O 1
ATOM 767 N N . PRO A 1 102 ? -28.562 -13.945 -15.586 1 94.31 102 PRO A N 1
ATOM 768 C CA . PRO A 1 102 ? -28.516 -12.609 -16.172 1 94.31 102 PRO A CA 1
ATOM 769 C C . PRO A 1 102 ? -29.438 -11.617 -15.461 1 94.31 102 PRO A C 1
ATOM 771 O O . PRO A 1 102 ? -29.109 -10.43 -15.367 1 94.31 102 PRO A O 1
ATOM 774 N N . ALA A 1 103 ? -30.531 -12.055 -14.969 1 96.12 103 ALA A N 1
ATOM 775 C CA . ALA A 1 103 ? -31.453 -11.172 -14.266 1 96.12 103 ALA A CA 1
ATOM 776 C C . ALA A 1 103 ? -30.812 -10.633 -12.977 1 96.12 103 ALA A C 1
ATOM 778 O O . ALA A 1 103 ? -30.75 -9.422 -12.773 1 96.12 103 ALA A O 1
ATOM 779 N N . CYS A 1 104 ? -30.344 -11.523 -12.195 1 95.25 104 CYS A N 1
ATOM 780 C CA . CYS A 1 104 ? -29.734 -11.125 -10.93 1 95.25 104 CYS A CA 1
ATOM 781 C C . CYS A 1 104 ? -28.453 -10.344 -11.164 1 95.25 104 CYS A C 1
ATOM 783 O O . CYS A 1 104 ? -28.188 -9.352 -10.484 1 95.25 104 CYS A O 1
ATOM 785 N N . ALA A 1 105 ? -27.672 -10.773 -12.133 1 94.81 105 ALA A N 1
ATOM 786 C CA . ALA A 1 105 ? -26.406 -10.086 -12.43 1 94.81 105 ALA A CA 1
ATOM 787 C C . ALA A 1 105 ? -26.672 -8.648 -12.875 1 94.81 105 ALA A C 1
ATOM 789 O O . ALA A 1 105 ? -26 -7.723 -12.406 1 94.81 105 ALA A O 1
ATOM 790 N N . THR A 1 106 ? -27.609 -8.484 -13.734 1 94.38 106 THR A N 1
ATOM 791 C CA . THR A 1 106 ? -27.938 -7.145 -14.203 1 94.38 106 THR A CA 1
ATOM 792 C C . THR A 1 106 ? -28.5 -6.293 -13.07 1 94.38 106 THR A C 1
ATOM 794 O O . THR A 1 106 ? -28.156 -5.117 -12.938 1 94.38 106 THR A O 1
ATOM 797 N N . GLY A 1 107 ? -29.344 -6.863 -12.297 1 94 107 GLY A N 1
ATOM 798 C CA . GLY A 1 107 ? -29.875 -6.152 -11.141 1 94 107 GLY A CA 1
ATOM 799 C C . GLY A 1 107 ? -28.797 -5.715 -10.172 1 94 107 GLY A C 1
ATOM 800 O O . GLY A 1 107 ? -28.797 -4.574 -9.703 1 94 107 GLY A O 1
ATOM 801 N N . LEU A 1 108 ? -27.922 -6.586 -9.906 1 92.62 108 LEU A N 1
ATOM 802 C CA . LEU A 1 108 ? -26.828 -6.277 -8.984 1 92.62 108 LEU A CA 1
ATOM 803 C C . LEU A 1 108 ? -25.906 -5.23 -9.578 1 92.62 108 LEU A C 1
ATOM 805 O O . LEU A 1 108 ? -25.391 -4.371 -8.859 1 92.62 108 LEU A O 1
ATOM 809 N N . LEU A 1 109 ? -25.625 -5.332 -10.844 1 90.25 109 LEU A N 1
ATOM 810 C CA . LEU A 1 109 ? -24.781 -4.352 -11.516 1 90.25 109 LEU A CA 1
ATOM 811 C C . LEU A 1 109 ? -25.359 -2.947 -11.367 1 90.25 109 LEU A C 1
ATOM 813 O O . LEU A 1 109 ? -24.625 -1.992 -11.109 1 90.25 109 LEU A O 1
ATOM 817 N N . LEU A 1 110 ? -26.656 -2.826 -11.453 1 90.69 110 LEU A N 1
ATOM 818 C CA . LEU A 1 110 ? -27.328 -1.54 -11.281 1 90.69 110 LEU A CA 1
ATOM 819 C C . LEU A 1 110 ? -27.172 -1.039 -9.852 1 90.69 110 LEU A C 1
ATOM 821 O O . LEU A 1 110 ? -26.906 0.144 -9.625 1 90.69 110 LEU A O 1
ATOM 825 N N . LEU A 1 111 ? -27.328 -1.944 -9.008 1 88.94 111 LEU A N 1
ATOM 826 C CA . LEU A 1 111 ? -27.203 -1.602 -7.598 1 88.94 111 LEU A CA 1
ATOM 827 C C . LEU A 1 111 ? -25.781 -1.146 -7.27 1 88.94 111 LEU A C 1
ATOM 829 O O . LEU A 1 111 ? -25.594 -0.131 -6.594 1 88.94 111 LEU A O 1
ATOM 833 N N . ILE A 1 112 ? -24.812 -1.809 -7.734 1 87.12 112 ILE A N 1
ATOM 834 C CA . ILE A 1 112 ? -23.406 -1.505 -7.473 1 87.12 112 ILE A CA 1
ATOM 835 C C . ILE A 1 112 ? -23.047 -0.156 -8.086 1 87.12 112 ILE A C 1
ATOM 837 O O . ILE A 1 112 ? -22.359 0.657 -7.465 1 87.12 112 ILE A O 1
ATOM 841 N N . ARG A 1 113 ? -23.516 0.089 -9.266 1 84.5 113 ARG A N 1
ATOM 842 C CA . ARG A 1 113 ? -23.219 1.339 -9.953 1 84.5 113 ARG A CA 1
ATOM 843 C C . ARG A 1 113 ? -23.797 2.531 -9.203 1 84.5 113 ARG A C 1
ATOM 845 O O . ARG A 1 113 ? -23.203 3.604 -9.164 1 84.5 113 ARG A O 1
ATOM 852 N N . ARG A 1 114 ? -24.906 2.365 -8.594 1 82.94 114 ARG A N 1
ATOM 853 C CA . ARG A 1 114 ? -25.562 3.447 -7.867 1 82.94 114 ARG A CA 1
ATOM 854 C C . ARG A 1 114 ? -24.891 3.686 -6.52 1 82.94 114 ARG A C 1
ATOM 856 O O . ARG A 1 114 ? -24.781 4.828 -6.066 1 82.94 114 ARG A O 1
ATOM 863 N N . ARG A 1 115 ? -24.5 2.629 -5.926 1 80.5 115 ARG A N 1
ATOM 864 C CA . ARG A 1 115 ? -23.906 2.703 -4.594 1 80.5 115 ARG A CA 1
ATOM 865 C C . ARG A 1 115 ? -22.484 3.271 -4.652 1 80.5 115 ARG A C 1
ATOM 867 O O . ARG A 1 115 ? -22 3.84 -3.674 1 80.5 115 ARG A O 1
ATOM 874 N N . THR A 1 116 ? -21.781 2.855 -5.645 1 71.56 116 THR A N 1
ATOM 875 C CA . THR A 1 116 ? -20.375 3.248 -5.727 1 71.56 116 THR A CA 1
ATOM 876 C C . THR A 1 116 ? -20.219 4.57 -6.477 1 71.56 116 THR A C 1
ATOM 878 O O . THR A 1 116 ? -20.797 4.746 -7.555 1 71.56 116 THR A O 1
ATOM 881 N N . ALA A 1 117 ? -20.156 5.633 -5.602 1 61.38 117 ALA A N 1
ATOM 882 C CA . ALA A 1 117 ? -19.953 6.918 -6.266 1 61.38 117 ALA A CA 1
ATOM 883 C C . ALA A 1 117 ? -18.875 6.824 -7.344 1 61.38 117 ALA A C 1
ATOM 885 O O . ALA A 1 117 ? -19.188 6.863 -8.539 1 61.38 117 ALA A O 1
ATOM 886 N N . GLN A 1 118 ? -17.641 7.238 -7.039 1 62.78 118 GLN A N 1
ATOM 887 C CA . GLN A 1 118 ? -16.484 7.375 -7.902 1 62.78 118 GLN A CA 1
ATOM 888 C C . GLN A 1 118 ? -15.891 6.012 -8.25 1 62.78 118 GLN A C 1
ATOM 890 O O . GLN A 1 118 ? -16.172 5.02 -7.574 1 62.78 118 GLN A O 1
ATOM 895 N N . ARG A 1 119 ? -15.367 5.891 -9.438 1 63.59 119 ARG A N 1
ATOM 896 C CA . ARG A 1 119 ? -14.734 4.703 -10 1 63.59 119 ARG A CA 1
ATOM 897 C C . ARG A 1 119 ? -13.836 4.02 -8.977 1 63.59 119 ARG A C 1
ATOM 899 O O . ARG A 1 119 ? -12.75 4.516 -8.664 1 63.59 119 ARG A O 1
ATOM 906 N N . ASP A 1 120 ? -14.43 3.133 -8.094 1 74.88 120 ASP A N 1
ATOM 907 C CA . ASP A 1 120 ? -13.656 2.348 -7.133 1 74.88 120 ASP A CA 1
ATOM 908 C C . ASP A 1 120 ? -12.867 1.246 -7.836 1 74.88 120 ASP A C 1
ATOM 910 O O . ASP A 1 120 ? -13.281 0.084 -7.836 1 74.88 120 ASP A O 1
ATOM 914 N N . TRP A 1 121 ? -11.742 1.521 -8.438 1 78.25 121 TRP A N 1
ATOM 915 C CA . TRP A 1 121 ? -10.898 0.591 -9.172 1 78.25 121 TRP A CA 1
ATOM 916 C C . TRP A 1 121 ? -10.289 -0.455 -8.242 1 78.25 121 TRP A C 1
ATOM 918 O O . TRP A 1 121 ? -10.148 -1.621 -8.617 1 78.25 121 TRP A O 1
ATOM 928 N N . SER A 1 122 ? -9.984 -0.093 -7.07 1 80.62 122 SER A N 1
ATOM 929 C CA . SER A 1 122 ? -9.367 -1.029 -6.137 1 80.62 122 SER A CA 1
ATOM 930 C C . SER A 1 122 ? -10.328 -2.154 -5.766 1 80.62 122 SER A C 1
ATOM 932 O O . SER A 1 122 ? -9.93 -3.318 -5.691 1 80.62 122 SER A O 1
ATOM 934 N N . GLY A 1 123 ? -11.617 -1.792 -5.621 1 79.94 123 GLY A N 1
ATOM 935 C CA . GLY A 1 123 ? -12.617 -2.805 -5.328 1 79.94 123 GLY A CA 1
ATOM 936 C C . GLY A 1 123 ? -12.828 -3.779 -6.473 1 79.94 123 GLY A C 1
ATOM 937 O O . GLY A 1 123 ? -13.031 -4.977 -6.246 1 79.94 123 GLY A O 1
ATOM 938 N N . LEU A 1 124 ? -12.727 -3.25 -7.625 1 84.06 124 LEU A N 1
ATOM 939 C CA . LEU A 1 124 ? -12.867 -4.09 -8.805 1 84.06 124 LEU A CA 1
ATOM 940 C C . LEU A 1 124 ? -11.727 -5.098 -8.898 1 84.06 124 LEU A C 1
ATOM 942 O O . LEU A 1 124 ? -11.945 -6.27 -9.211 1 84.06 124 LEU A O 1
ATOM 946 N N . VAL A 1 125 ? -10.523 -4.684 -8.617 1 86.31 125 VAL A N 1
ATOM 947 C CA . VAL A 1 125 ? -9.367 -5.566 -8.688 1 86.31 125 VAL A CA 1
ATOM 948 C C . VAL A 1 125 ? -9.477 -6.648 -7.609 1 86.31 125 VAL A C 1
ATOM 950 O O . VAL A 1 125 ? -9.227 -7.824 -7.879 1 86.31 125 VAL A O 1
ATOM 953 N N . ASP A 1 126 ? -9.852 -6.277 -6.492 1 86.06 126 ASP A N 1
ATOM 954 C CA . ASP A 1 126 ? -10.023 -7.242 -5.41 1 86.06 126 ASP A CA 1
ATOM 955 C C . ASP A 1 126 ? -11.094 -8.273 -5.75 1 86.06 126 ASP A C 1
ATOM 957 O O . ASP A 1 126 ? -10.891 -9.477 -5.57 1 86.06 126 ASP A O 1
ATOM 961 N N . ALA A 1 127 ? -12.188 -7.75 -6.23 1 85.94 127 ALA A N 1
ATOM 962 C CA . ALA A 1 127 ? -13.281 -8.648 -6.598 1 85.94 127 ALA A CA 1
ATOM 963 C C . ALA A 1 127 ? -12.859 -9.602 -7.715 1 85.94 127 ALA A C 1
ATOM 965 O O . ALA A 1 127 ? -13.164 -10.789 -7.676 1 85.94 127 ALA A O 1
ATOM 966 N N . THR A 1 128 ? -12.188 -9.094 -8.68 1 88.62 128 THR A N 1
ATOM 967 C CA . THR A 1 128 ? -11.734 -9.906 -9.805 1 88.62 128 THR A CA 1
ATOM 968 C C . THR A 1 128 ? -10.727 -10.953 -9.328 1 88.62 128 THR A C 1
ATOM 970 O O . THR A 1 128 ? -10.719 -12.078 -9.836 1 88.62 128 THR A O 1
ATOM 973 N N . THR A 1 129 ? -9.891 -10.586 -8.422 1 89.56 129 THR A N 1
ATOM 974 C CA . THR A 1 129 ? -8.922 -11.539 -7.879 1 89.56 129 THR A CA 1
ATOM 975 C C . THR A 1 129 ? -9.633 -12.711 -7.215 1 89.56 129 THR A C 1
ATOM 977 O O . THR A 1 129 ? -9.328 -13.875 -7.504 1 89.56 129 THR A O 1
ATOM 980 N N . LEU A 1 130 ? -10.602 -12.422 -6.414 1 88.12 130 LEU A N 1
ATOM 981 C CA . LEU A 1 130 ? -11.352 -13.469 -5.727 1 88.12 130 LEU A CA 1
ATOM 982 C C . LEU A 1 130 ? -12.109 -14.336 -6.723 1 88.12 130 LEU A C 1
ATOM 984 O O . LEU A 1 130 ? -12.109 -15.562 -6.617 1 88.12 130 LEU A O 1
ATOM 988 N N . THR A 1 131 ? -12.609 -13.695 -7.688 1 90 131 THR A N 1
ATOM 989 C CA . THR A 1 131 ? -13.422 -14.406 -8.672 1 90 131 THR A CA 1
ATOM 990 C C . THR A 1 131 ? -12.539 -15.227 -9.609 1 90 131 THR A C 1
ATOM 992 O O . THR A 1 131 ? -12.938 -16.312 -10.062 1 90 131 THR A O 1
ATOM 995 N N . THR A 1 132 ? -11.391 -14.742 -9.875 1 90.44 132 THR A N 1
ATOM 996 C CA . THR A 1 132 ? -10.461 -15.5 -10.711 1 90.44 132 THR A CA 1
ATOM 997 C C . THR A 1 132 ? -10.062 -16.812 -10.031 1 90.44 132 THR A C 1
ATOM 999 O O . THR A 1 132 ? -10.023 -17.859 -10.68 1 90.44 132 THR A O 1
ATOM 1002 N N . GLY A 1 133 ? -9.781 -16.75 -8.797 1 88.44 133 GLY A N 1
ATOM 1003 C CA . GLY A 1 133 ? -9.5 -17.984 -8.07 1 88.44 133 GLY A CA 1
ATOM 1004 C C . GLY A 1 133 ? -10.633 -18.984 -8.133 1 88.44 133 GLY A C 1
ATOM 1005 O O . GLY A 1 133 ? -10.422 -20.156 -8.461 1 88.44 133 GLY A O 1
ATOM 1006 N N . MET A 1 134 ? -11.805 -18.531 -7.949 1 86.12 134 MET A N 1
ATOM 1007 C CA . MET A 1 134 ? -12.977 -19.406 -7.984 1 86.12 134 MET A CA 1
ATOM 1008 C C . MET A 1 134 ? -13.281 -19.844 -9.406 1 86.12 134 MET A C 1
ATOM 1010 O O . MET A 1 134 ? -13.766 -20.953 -9.625 1 86.12 134 MET A O 1
ATOM 1014 N N . GLY A 1 135 ? -13.031 -18.938 -10.297 1 89 135 GLY A N 1
ATOM 1015 C CA . GLY A 1 135 ? -13.195 -19.281 -11.695 1 89 135 GLY A CA 1
ATOM 1016 C C . GLY A 1 135 ? -12.305 -20.422 -12.141 1 89 135 GLY A C 1
ATOM 1017 O O . GLY A 1 135 ? -12.734 -21.281 -12.922 1 89 135 GLY A O 1
ATOM 1018 N N . LEU A 1 136 ? -11.125 -20.469 -11.57 1 90.44 136 LEU A N 1
ATOM 1019 C CA . LEU A 1 136 ? -10.219 -21.578 -11.883 1 90.44 136 LEU A CA 1
ATOM 1020 C C . LEU A 1 136 ? -10.766 -22.891 -11.359 1 90.44 136 LEU A C 1
ATOM 1022 O O . LEU A 1 136 ? -10.719 -23.906 -12.055 1 90.44 136 LEU A O 1
ATOM 1026 N N . LEU A 1 137 ? -11.344 -22.859 -10.219 1 86 137 LEU A N 1
ATOM 1027 C CA . LEU A 1 137 ? -11.961 -24.062 -9.664 1 86 137 LEU A CA 1
ATOM 1028 C C . LEU A 1 137 ? -13.133 -24.516 -10.523 1 86 137 LEU A C 1
ATOM 1030 O O . LEU A 1 137 ? -13.266 -25.703 -10.82 1 86 137 LEU A O 1
ATOM 1034 N N . ALA A 1 138 ? -13.883 -23.531 -10.883 1 87.19 138 ALA A N 1
ATOM 1035 C CA . ALA A 1 138 ? -15.031 -23.844 -11.734 1 87.19 138 ALA A CA 1
ATOM 1036 C C . ALA A 1 138 ? -14.594 -24.422 -13.07 1 87.19 138 ALA A C 1
ATOM 1038 O O . ALA A 1 138 ? -15.234 -25.328 -13.609 1 87.19 138 ALA A O 1
ATOM 1039 N N . TRP A 1 139 ? -13.555 -23.953 -13.57 1 87.38 139 TRP A N 1
ATOM 1040 C CA . TRP A 1 139 ? -13.047 -24.438 -14.852 1 87.38 139 TRP A CA 1
ATOM 1041 C C . TRP A 1 139 ? -12.586 -25.875 -14.742 1 87.38 139 TRP A C 1
ATOM 1043 O O . TRP A 1 139 ? -12.984 -26.734 -15.539 1 87.38 139 TRP A O 1
ATOM 1053 N N . VAL A 1 140 ? -11.805 -26.234 -13.766 1 85.5 140 VAL A N 1
ATOM 1054 C CA . VAL A 1 140 ? -11.164 -27.531 -13.625 1 85.5 140 VAL A CA 1
ATOM 1055 C C . VAL A 1 140 ? -12.203 -28.594 -13.273 1 85.5 140 VAL A C 1
ATOM 1057 O O . VAL A 1 140 ? -12.18 -29.703 -13.812 1 85.5 140 VAL A O 1
ATOM 1060 N N . PHE A 1 141 ? -13.219 -28.188 -12.484 1 83.38 141 PHE A N 1
ATOM 1061 C CA . PHE A 1 141 ? -14.078 -29.234 -11.93 1 83.38 141 PHE A CA 1
ATOM 1062 C C . PHE A 1 141 ? -15.422 -29.25 -12.648 1 83.38 141 PHE A C 1
ATOM 1064 O O . PHE A 1 141 ? -16.141 -30.25 -12.586 1 83.38 141 PHE A O 1
ATOM 1071 N N . MET A 1 142 ? -15.742 -28.172 -13.312 1 84.38 142 MET A N 1
ATOM 1072 C CA . MET A 1 142 ? -17.094 -28.125 -13.867 1 84.38 142 MET A CA 1
ATOM 1073 C C . MET A 1 142 ? -17.062 -27.891 -15.375 1 84.38 142 MET A C 1
ATOM 1075 O O . MET A 1 142 ? -17.641 -28.672 -16.141 1 84.38 142 MET A O 1
ATOM 1079 N N . VAL A 1 143 ? -16.312 -26.984 -15.852 1 84.62 143 VAL A N 1
ATOM 1080 C CA . VAL A 1 143 ? -16.359 -26.547 -17.25 1 84.62 143 VAL A CA 1
ATOM 1081 C C . VAL A 1 143 ? -15.625 -27.562 -18.125 1 84.62 143 VAL A C 1
ATOM 1083 O O . VAL A 1 143 ? -16.172 -28.047 -19.109 1 84.62 143 VAL A O 1
ATOM 1086 N N . LYS A 1 144 ? -14.453 -27.984 -17.734 1 85.56 144 LYS A N 1
ATOM 1087 C CA . LYS A 1 144 ? -13.633 -28.875 -18.562 1 85.56 144 LYS A CA 1
ATOM 1088 C C . LYS A 1 144 ? -14.289 -30.234 -18.719 1 85.56 144 LYS A C 1
ATOM 1090 O O . LYS A 1 144 ? -14.461 -30.719 -19.844 1 85.56 144 LYS A O 1
ATOM 1095 N N . PRO A 1 145 ? -14.711 -30.828 -17.641 1 81.06 145 PRO A N 1
ATOM 1096 C CA . PRO A 1 145 ? -15.367 -32.125 -17.828 1 81.06 145 PRO A CA 1
ATOM 1097 C C . PRO A 1 145 ? -16.641 -32.031 -18.672 1 81.06 145 PRO A C 1
ATOM 1099 O O . PRO A 1 145 ? -16.922 -32.938 -19.453 1 81.06 145 PRO A O 1
ATOM 1102 N N . ALA A 1 146 ? -17.359 -30.984 -18.531 1 78.31 146 ALA A N 1
ATOM 1103 C CA . ALA A 1 146 ? -18.594 -30.797 -19.297 1 78.31 146 ALA A CA 1
ATOM 1104 C C . ALA A 1 146 ? -18.281 -30.562 -20.766 1 78.31 146 ALA A C 1
ATOM 1106 O O . ALA A 1 146 ? -19 -31.047 -21.641 1 78.31 146 ALA A O 1
ATOM 1107 N N . ALA A 1 147 ? -17.219 -29.906 -21.047 1 79.12 147 ALA A N 1
ATOM 1108 C CA . ALA A 1 147 ? -16.844 -29.594 -22.422 1 79.12 147 ALA A CA 1
ATOM 1109 C C . ALA A 1 147 ? -16.266 -30.812 -23.125 1 79.12 147 ALA A C 1
ATOM 1111 O O . ALA A 1 147 ? -16.312 -30.906 -24.359 1 79.12 147 ALA A O 1
ATOM 1112 N N . ALA A 1 148 ? -15.789 -31.781 -22.375 1 80.19 148 ALA A N 1
ATOM 1113 C CA . ALA A 1 148 ? -15.141 -32.938 -22.969 1 80.19 148 ALA A CA 1
ATOM 1114 C C . ALA A 1 148 ? -16.125 -34.094 -23.172 1 80.19 148 ALA A C 1
ATOM 1116 O O . ALA A 1 148 ? -15.789 -35.125 -23.766 1 80.19 148 ALA A O 1
ATOM 1117 N N . ASP A 1 149 ? -17.391 -33.812 -22.734 1 80.06 149 ASP A N 1
ATOM 1118 C CA . ASP A 1 149 ? -18.391 -34.875 -22.875 1 80.06 149 ASP A CA 1
ATOM 1119 C C . ASP A 1 149 ? -18.812 -35.062 -24.344 1 80.06 149 ASP A C 1
ATOM 1121 O O . ASP A 1 149 ? -19.422 -34.156 -24.922 1 80.06 149 ASP A O 1
ATOM 1125 N N . PRO A 1 150 ? -18.406 -36.125 -24.922 1 82.38 150 PRO A N 1
ATOM 1126 C CA . PRO A 1 150 ? -18.703 -36.312 -26.344 1 82.38 150 PRO A CA 1
ATOM 1127 C C . PRO A 1 150 ? -20.172 -36.625 -26.594 1 82.38 150 PRO A C 1
ATOM 1129 O O . PRO A 1 150 ? -20.641 -36.531 -27.734 1 82.38 150 PRO A O 1
ATOM 1132 N N . THR A 1 151 ? -20.953 -36.875 -25.562 1 82.81 151 THR A N 1
ATOM 1133 C CA . THR A 1 151 ? -22.328 -37.344 -25.734 1 82.81 151 THR A CA 1
ATOM 1134 C C . THR A 1 151 ? -23.281 -36.188 -25.938 1 82.81 151 THR A C 1
ATOM 1136 O O . THR A 1 151 ? -24.438 -36.375 -26.312 1 82.81 151 THR A O 1
ATOM 1139 N N . ILE A 1 152 ? -22.797 -35.062 -25.703 1 83.12 152 ILE A N 1
ATOM 1140 C CA . ILE A 1 152 ? -23.719 -33.938 -25.781 1 83.12 152 ILE A CA 1
ATOM 1141 C C . ILE A 1 152 ? -23.359 -33.062 -26.984 1 83.12 152 ILE A C 1
ATOM 1143 O O . ILE A 1 152 ? -22.219 -33.062 -27.438 1 83.12 152 ILE A O 1
ATOM 1147 N N . GLY A 1 153 ? -24.359 -32.469 -27.719 1 83.75 153 GLY A N 1
ATOM 1148 C CA . GLY A 1 153 ? -24.172 -31.578 -28.859 1 83.75 153 GLY A CA 1
ATOM 1149 C C . GLY A 1 153 ? -23.656 -30.203 -28.469 1 83.75 153 GLY A C 1
ATOM 1150 O O . GLY A 1 153 ? -23.328 -29.953 -27.312 1 83.75 153 GLY A O 1
ATOM 1151 N N . LEU A 1 154 ? -23.469 -29.344 -29.422 1 85.69 154 LEU A N 1
ATOM 1152 C CA . LEU A 1 154 ? -22.922 -28 -29.234 1 85.69 154 LEU A CA 1
ATOM 1153 C C . LEU A 1 154 ? -23.766 -27.219 -28.234 1 85.69 154 LEU A C 1
ATOM 1155 O O . LEU A 1 154 ? -23.234 -26.562 -27.328 1 85.69 154 LEU A O 1
ATOM 1159 N N . LEU A 1 155 ? -25.062 -27.25 -28.438 1 86.94 155 LEU A N 1
ATOM 1160 C CA . LEU A 1 155 ? -25.953 -26.531 -27.531 1 86.94 155 LEU A CA 1
ATOM 1161 C C . LEU A 1 155 ? -25.844 -27.094 -26.109 1 86.94 155 LEU A C 1
ATOM 1163 O O . LEU A 1 155 ? -25.938 -26.344 -25.141 1 86.94 155 LEU A O 1
ATOM 1167 N N . GLY A 1 156 ? -25.656 -28.359 -26.078 1 87.69 156 GLY A N 1
ATOM 1168 C CA . GLY A 1 156 ? -25.438 -29 -24.781 1 87.69 156 GLY A CA 1
ATOM 1169 C C . GLY A 1 156 ? -24.188 -28.516 -24.078 1 87.69 156 GLY A C 1
ATOM 1170 O O . GLY A 1 156 ? -24.188 -28.281 -22.875 1 87.69 156 GLY A O 1
ATOM 1171 N N . HIS A 1 157 ? -23.188 -28.297 -24.859 1 88.06 157 HIS A N 1
ATOM 1172 C CA . HIS A 1 157 ? -21.938 -27.797 -24.297 1 88.06 157 HIS A CA 1
ATOM 1173 C C . HIS A 1 157 ? -22.094 -26.359 -23.828 1 88.06 157 HIS A C 1
ATOM 1175 O O . HIS A 1 157 ? -21.625 -26 -22.734 1 88.06 157 HIS A O 1
ATOM 1181 N N . ILE A 1 158 ? -22.75 -25.625 -24.531 1 88 158 ILE A N 1
ATOM 1182 C CA . ILE A 1 158 ? -22.953 -24.234 -24.172 1 88 158 ILE A CA 1
ATOM 1183 C C . ILE A 1 158 ? -23.75 -24.125 -22.875 1 88 158 ILE A C 1
ATOM 1185 O O . ILE A 1 158 ? -23.359 -23.375 -21.969 1 88 158 ILE A O 1
ATOM 1189 N N . VAL A 1 159 ? -24.734 -24.875 -22.812 1 88.25 159 VAL A N 1
ATOM 1190 C CA . VAL A 1 159 ? -25.609 -24.828 -21.641 1 88.25 159 VAL A CA 1
ATOM 1191 C C . VAL A 1 159 ? -24.875 -25.375 -20.422 1 88.25 159 VAL A C 1
ATOM 1193 O O . VAL A 1 159 ? -25 -24.844 -19.312 1 88.25 159 VAL A O 1
ATOM 1196 N N . SER A 1 160 ? -24.141 -26.391 -20.672 1 86.12 160 SER A N 1
ATOM 1197 C CA . SER A 1 160 ? -23.406 -27 -19.578 1 86.12 160 SER A CA 1
ATOM 1198 C C . SER A 1 160 ? -22.391 -26.016 -18.984 1 86.12 160 SER A C 1
ATOM 1200 O O . SER A 1 160 ? -22.156 -26.016 -17.781 1 86.12 160 SER A O 1
ATOM 1202 N N . VAL A 1 161 ? -21.859 -25.141 -19.781 1 87.31 161 VAL A N 1
ATOM 1203 C CA . VAL A 1 161 ? -20.844 -24.188 -19.344 1 87.31 161 VAL A CA 1
ATOM 1204 C C . VAL A 1 161 ? -21.531 -22.938 -18.781 1 87.31 161 VAL A C 1
ATOM 1206 O O . VAL A 1 161 ? -20.953 -22.25 -17.938 1 87.31 161 VAL A O 1
ATOM 1209 N N . ALA A 1 162 ? -22.656 -22.719 -19.172 1 90.25 162 ALA A N 1
ATOM 1210 C CA . ALA A 1 162 ? -23.375 -21.5 -18.766 1 90.25 162 ALA A CA 1
ATOM 1211 C C . ALA A 1 162 ? -23.625 -21.5 -17.266 1 90.25 162 ALA A C 1
ATOM 1213 O O . ALA A 1 162 ? -23.625 -20.438 -16.625 1 90.25 162 ALA A O 1
ATOM 1214 N N . TYR A 1 163 ? -23.828 -22.594 -16.672 1 89.38 163 TYR A N 1
ATOM 1215 C CA . TYR A 1 163 ? -24.141 -22.672 -15.258 1 89.38 163 TYR A CA 1
ATOM 1216 C C . TYR A 1 163 ? -22.953 -22.234 -14.406 1 89.38 163 TYR A C 1
ATOM 1218 O O . TYR A 1 163 ? -23.062 -21.297 -13.617 1 89.38 163 TYR A O 1
ATOM 1226 N N . PRO A 1 164 ? -21.828 -22.828 -14.633 1 88.75 164 PRO A N 1
ATOM 1227 C CA . PRO A 1 164 ? -20.688 -22.391 -13.82 1 88.75 164 PRO A CA 1
ATOM 1228 C C . PRO A 1 164 ? -20.266 -20.953 -14.133 1 88.75 164 PRO A C 1
ATOM 1230 O O . PRO A 1 164 ? -19.812 -20.234 -13.234 1 88.75 164 PRO A O 1
ATOM 1233 N N . VAL A 1 165 ? -20.328 -20.594 -15.328 1 88.25 165 VAL A N 1
ATOM 1234 C CA . VAL A 1 165 ? -20 -19.219 -15.688 1 88.25 165 VAL A CA 1
ATOM 1235 C C . VAL A 1 165 ? -20.953 -18.25 -15 1 88.25 165 VAL A C 1
ATOM 1237 O O . VAL A 1 165 ? -20.531 -17.203 -14.492 1 88.25 165 VAL A O 1
ATOM 1240 N N . GLY A 1 166 ? -22.188 -18.578 -15.031 1 91.88 166 GLY A N 1
ATOM 1241 C CA . GLY A 1 166 ? -23.172 -17.781 -14.312 1 91.88 166 GLY A CA 1
ATOM 1242 C C . GLY A 1 166 ? -22.859 -17.656 -12.828 1 91.88 166 GLY A C 1
ATOM 1243 O O . GLY A 1 166 ? -23 -16.578 -12.25 1 91.88 166 GLY A O 1
ATOM 1244 N N . ASP A 1 167 ? -22.438 -18.672 -12.258 1 91.94 167 ASP A N 1
ATOM 1245 C CA . ASP A 1 167 ? -22.078 -18.688 -10.844 1 91.94 167 ASP A CA 1
ATOM 1246 C C . ASP A 1 167 ? -20.891 -17.75 -10.57 1 91.94 167 ASP A C 1
ATOM 1248 O O . ASP A 1 167 ? -20.875 -17.031 -9.578 1 91.94 167 ASP A O 1
ATOM 1252 N N . VAL A 1 168 ? -19.938 -17.828 -11.422 1 89.62 168 VAL A N 1
ATOM 1253 C CA . VAL A 1 168 ? -18.75 -17 -11.25 1 89.62 168 VAL A CA 1
ATOM 1254 C C . VAL A 1 168 ? -19.109 -15.531 -11.375 1 89.62 168 VAL A C 1
ATOM 1256 O O . VAL A 1 168 ? -18.609 -14.695 -10.617 1 89.62 168 VAL A O 1
ATOM 1259 N N . VAL A 1 169 ? -19.938 -15.281 -12.289 1 90.44 169 VAL A N 1
ATOM 1260 C CA . VAL A 1 169 ? -20.391 -13.906 -12.477 1 90.44 169 VAL A CA 1
ATOM 1261 C C . VAL A 1 169 ? -21.141 -13.43 -11.242 1 90.44 169 VAL A C 1
ATOM 1263 O O . VAL A 1 169 ? -20.906 -12.328 -10.742 1 90.44 169 VAL A O 1
ATOM 1266 N N . LEU A 1 170 ? -22 -14.219 -10.781 1 92.19 170 LEU A N 1
ATOM 1267 C CA . LEU A 1 170 ? -22.766 -13.859 -9.594 1 92.19 170 LEU A CA 1
ATOM 1268 C C . LEU A 1 170 ? -21.844 -13.68 -8.391 1 92.19 170 LEU A C 1
ATOM 1270 O O . LEU A 1 170 ? -22.062 -12.805 -7.555 1 92.19 170 LEU A O 1
ATOM 1274 N N . LEU A 1 171 ? -20.938 -14.547 -8.336 1 90.12 171 LEU A N 1
ATOM 1275 C CA . LEU A 1 171 ? -19.953 -14.414 -7.27 1 90.12 171 LEU A CA 1
ATOM 1276 C C . LEU A 1 171 ? -19.219 -13.078 -7.367 1 90.12 171 LEU A C 1
ATOM 1278 O O . LEU A 1 171 ? -19.047 -12.383 -6.363 1 90.12 171 LEU A O 1
ATOM 1282 N N . ALA A 1 172 ? -18.812 -12.797 -8.555 1 89.12 172 ALA A N 1
ATOM 1283 C CA . ALA A 1 172 ? -18.125 -11.531 -8.781 1 89.12 172 ALA A CA 1
ATOM 1284 C C . ALA A 1 172 ? -18.984 -10.344 -8.344 1 89.12 172 ALA A C 1
ATOM 1286 O O . ALA A 1 172 ? -18.484 -9.438 -7.672 1 89.12 172 ALA A O 1
ATOM 1287 N N . MET A 1 173 ? -20.188 -10.438 -8.664 1 89.44 173 MET A N 1
ATOM 1288 C CA . MET A 1 173 ? -21.094 -9.359 -8.32 1 89.44 173 MET A CA 1
ATOM 1289 C C . MET A 1 173 ? -21.312 -9.297 -6.809 1 89.44 173 MET A C 1
ATOM 1291 O O . MET A 1 173 ? -21.406 -8.211 -6.234 1 89.44 173 MET A O 1
ATOM 1295 N N . THR A 1 174 ? -21.406 -10.375 -6.254 1 89.81 174 THR A N 1
ATOM 1296 C CA . THR A 1 174 ? -21.609 -10.445 -4.812 1 89.81 174 THR A CA 1
ATOM 1297 C C . THR A 1 174 ? -20.406 -9.867 -4.07 1 89.81 174 THR A C 1
ATOM 1299 O O . THR A 1 174 ? -20.562 -9.047 -3.162 1 89.81 174 THR A O 1
ATOM 1302 N N . VAL A 1 175 ? -19.281 -10.242 -4.504 1 87.44 175 VAL A N 1
ATOM 1303 C CA . VAL A 1 175 ? -18.062 -9.758 -3.863 1 87.44 175 VAL A CA 1
ATOM 1304 C C . VAL A 1 175 ? -17.938 -8.25 -4.066 1 87.44 175 VAL A C 1
ATOM 1306 O O . VAL A 1 175 ? -17.625 -7.516 -3.133 1 87.44 175 VAL A O 1
ATOM 1309 N N . ARG A 1 176 ? -18.219 -7.867 -5.184 1 86.31 176 ARG A N 1
ATOM 1310 C CA . ARG A 1 176 ? -18.156 -6.438 -5.477 1 86.31 176 ARG A CA 1
ATOM 1311 C C . ARG A 1 176 ? -19.141 -5.656 -4.602 1 86.31 176 ARG A C 1
ATOM 1313 O O . ARG A 1 176 ? -18.812 -4.57 -4.121 1 86.31 176 ARG A O 1
ATOM 1320 N N . LEU A 1 177 ? -20.219 -6.191 -4.449 1 85.94 177 LEU A N 1
ATOM 1321 C CA . LEU A 1 177 ? -21.219 -5.555 -3.605 1 85.94 177 LEU A CA 1
ATOM 1322 C C . LEU A 1 177 ? -20.734 -5.469 -2.16 1 85.94 177 LEU A C 1
ATOM 1324 O O . LEU A 1 177 ? -20.938 -4.449 -1.495 1 85.94 177 LEU A O 1
ATOM 1328 N N . MET A 1 178 ? -20.156 -6.477 -1.775 1 84.38 178 MET A N 1
ATOM 1329 C CA . MET A 1 178 ? -19.703 -6.559 -0.387 1 84.38 178 MET A CA 1
ATOM 1330 C C . MET A 1 178 ? -18.547 -5.602 -0.131 1 84.38 178 MET A C 1
ATOM 1332 O O . MET A 1 178 ? -18.391 -5.102 0.983 1 84.38 178 MET A O 1
ATOM 1336 N N . ILE A 1 179 ? -17.719 -5.406 -1.122 1 77.94 179 ILE A N 1
ATOM 1337 C CA . ILE A 1 179 ? -16.547 -4.57 -0.963 1 77.94 179 ILE A CA 1
ATOM 1338 C C . ILE A 1 179 ? -16.906 -3.105 -1.201 1 77.94 179 ILE A C 1
ATOM 1340 O O . ILE A 1 179 ? -16.25 -2.201 -0.676 1 77.94 179 ILE A O 1
ATOM 1344 N N . SER A 1 180 ? -17.953 -2.916 -1.924 1 72.75 180 SER A N 1
ATOM 1345 C CA . SER A 1 180 ? -18.375 -1.551 -2.227 1 72.75 180 SER A CA 1
ATOM 1346 C C . SER A 1 180 ? -18.797 -0.808 -0.961 1 72.75 180 SER A C 1
ATOM 1348 O O . SER A 1 180 ? -19.156 -1.431 0.042 1 72.75 180 SER A O 1
ATOM 1350 N N . GLY A 1 181 ? -18.438 0.376 -0.965 1 65.62 181 GLY A N 1
ATOM 1351 C CA . GLY A 1 181 ? -18.859 1.221 0.145 1 65.62 181 GLY A CA 1
ATOM 1352 C C . GLY A 1 181 ? -20.359 1.332 0.283 1 65.62 181 GLY A C 1
ATOM 1353 O O . GLY A 1 181 ? -21.109 0.699 -0.467 1 65.62 181 GLY A O 1
ATOM 1354 N N . GLY A 1 182 ? -20.844 1.723 1.389 1 64.5 182 GLY A N 1
ATOM 1355 C CA . GLY A 1 182 ? -22.266 1.955 1.633 1 64.5 182 GLY A CA 1
ATOM 1356 C C . GLY A 1 182 ? -22.75 1.349 2.934 1 64.5 182 GLY A C 1
ATOM 1357 O O . GLY A 1 182 ? -21.984 0.693 3.646 1 64.5 182 GLY A O 1
ATOM 1358 N N . ALA A 1 183 ? -23.969 1.655 3.197 1 66.75 183 ALA A N 1
ATOM 1359 C CA . ALA A 1 183 ? -24.562 1.181 4.441 1 66.75 183 ALA A CA 1
ATOM 1360 C C . ALA A 1 183 ? -24.766 -0.332 4.41 1 66.75 183 ALA A C 1
ATOM 1362 O O . ALA A 1 183 ? -25.188 -0.89 3.396 1 66.75 183 ALA A O 1
ATOM 1363 N N . ARG A 1 184 ? -24.203 -1.031 5.234 1 79.94 184 ARG A N 1
ATOM 1364 C CA . ARG A 1 184 ? -24.453 -2.461 5.395 1 79.94 184 ARG A CA 1
ATOM 1365 C C . ARG A 1 184 ? -25.656 -2.713 6.293 1 79.94 184 ARG A C 1
ATOM 1367 O O . ARG A 1 184 ? -25.516 -3.242 7.398 1 79.94 184 ARG A O 1
ATOM 1374 N N . ASN A 1 185 ? -26.812 -2.318 5.656 1 85.88 185 ASN A N 1
ATOM 1375 C CA . ASN A 1 185 ? -28.062 -2.461 6.402 1 85.88 185 ASN A CA 1
ATOM 1376 C C . ASN A 1 185 ? -28.609 -3.881 6.305 1 85.88 185 ASN A C 1
ATOM 1378 O O . ASN A 1 185 ? -27.938 -4.777 5.793 1 85.88 185 ASN A O 1
ATOM 1382 N N . THR A 1 186 ? -29.766 -4.18 6.836 1 89.56 186 THR A N 1
ATOM 1383 C CA . THR A 1 186 ? -30.312 -5.527 6.891 1 89.56 186 THR A CA 1
ATOM 1384 C C . THR A 1 186 ? -30.672 -6.027 5.496 1 89.56 186 THR A C 1
ATOM 1386 O O . THR A 1 186 ? -30.422 -7.184 5.156 1 89.56 186 THR A O 1
ATOM 1389 N N . SER A 1 187 ? -31.25 -5.168 4.719 1 91.31 187 SER A N 1
ATOM 1390 C CA . SER A 1 187 ? -31.578 -5.562 3.354 1 91.31 187 SER A CA 1
ATOM 1391 C C . SER A 1 187 ? -30.328 -5.961 2.576 1 91.31 187 SER A C 1
ATOM 1393 O O . SER A 1 187 ? -30.359 -6.902 1.781 1 91.31 187 SER A O 1
ATOM 1395 N N . PHE A 1 188 ? -29.328 -5.285 2.818 1 90.69 188 PHE A N 1
ATOM 1396 C CA . PHE A 1 188 ? -28.047 -5.609 2.189 1 90.69 188 PHE A CA 1
ATOM 1397 C C . PHE A 1 188 ? -27.578 -7 2.604 1 90.69 188 PHE A C 1
ATOM 1399 O O . PHE A 1 188 ? -27.234 -7.82 1.753 1 90.69 188 PHE A O 1
ATOM 1406 N N . ARG A 1 189 ? -27.578 -7.281 3.812 1 92.38 189 ARG A N 1
ATOM 1407 C CA . ARG A 1 189 ? -27.141 -8.57 4.324 1 92.38 189 ARG A CA 1
ATOM 1408 C C . ARG A 1 189 ? -28.016 -9.703 3.797 1 92.38 189 ARG A C 1
ATOM 1410 O O . ARG A 1 189 ? -27.531 -10.797 3.521 1 92.38 189 ARG A O 1
ATOM 1417 N N . LEU A 1 190 ? -29.219 -9.445 3.672 1 94.5 190 LEU A N 1
ATOM 1418 C CA . LEU A 1 190 ? -30.141 -10.453 3.178 1 94.5 190 LEU A CA 1
ATOM 1419 C C . LEU A 1 190 ? -29.891 -10.75 1.705 1 94.5 190 LEU A C 1
ATOM 1421 O O . LEU A 1 190 ? -29.953 -11.914 1.285 1 94.5 190 LEU A O 1
ATOM 1425 N N . VAL A 1 191 ? -29.641 -9.742 0.96 1 94.12 191 VAL A N 1
ATOM 1426 C CA . VAL A 1 191 ? -29.312 -9.945 -0.448 1 94.12 191 VAL A CA 1
ATOM 1427 C C . VAL A 1 191 ? -28.047 -10.773 -0.57 1 94.12 191 VAL A C 1
ATOM 1429 O O . VAL A 1 191 ? -27.984 -11.734 -1.35 1 94.12 191 VAL A O 1
ATOM 1432 N N . CYS A 1 192 ? -27.047 -10.453 0.193 1 92.81 192 CYS A N 1
ATOM 1433 C CA . CYS A 1 192 ? -25.797 -11.211 0.183 1 92.81 192 CYS A CA 1
ATOM 1434 C C . CYS A 1 192 ? -26.031 -12.656 0.607 1 92.81 192 CYS A C 1
ATOM 1436 O O . CYS A 1 192 ? -25.453 -13.578 0.016 1 92.81 192 CYS A O 1
ATOM 1438 N N . ALA A 1 193 ? -26.844 -12.805 1.558 1 94.31 193 ALA A N 1
ATOM 1439 C CA . ALA A 1 193 ? -27.156 -14.148 2.031 1 94.31 193 ALA A CA 1
ATOM 1440 C C . ALA A 1 193 ? -27.891 -14.953 0.959 1 94.31 193 ALA A C 1
ATOM 1442 O O . ALA A 1 193 ? -27.656 -16.156 0.795 1 94.31 193 ALA A O 1
ATOM 1443 N N . ALA A 1 194 ? -28.812 -14.328 0.308 1 96 194 ALA A N 1
ATOM 1444 C CA . ALA A 1 194 ? -29.516 -14.992 -0.781 1 96 194 ALA A CA 1
ATOM 1445 C C . ALA A 1 194 ? -28.562 -15.469 -1.859 1 96 194 ALA A C 1
ATOM 1447 O O . ALA A 1 194 ? -28.609 -16.625 -2.273 1 96 194 ALA A O 1
ATOM 1448 N N . LEU A 1 195 ? -27.719 -14.578 -2.238 1 94.31 195 LEU A N 1
ATOM 1449 C CA . LEU A 1 195 ? -26.734 -14.922 -3.256 1 94.31 195 LEU A CA 1
ATOM 1450 C C . LEU A 1 195 ? -25.797 -16.031 -2.762 1 94.31 195 LEU A C 1
ATOM 1452 O O . LEU A 1 195 ? -25.438 -16.922 -3.523 1 94.31 195 LEU A O 1
ATOM 1456 N N . GLY A 1 196 ? -25.453 -15.961 -1.532 1 93 196 GLY A N 1
ATOM 1457 C CA . GLY A 1 196 ? -24.672 -17.016 -0.917 1 93 196 GLY A CA 1
ATOM 1458 C C . GLY A 1 196 ? -25.344 -18.375 -0.98 1 93 196 GLY A C 1
ATOM 1459 O O . GLY A 1 196 ? -24.688 -19.391 -1.215 1 93 196 GLY A O 1
ATOM 1460 N N . CYS A 1 197 ? -26.625 -18.422 -0.821 1 94 197 CYS A N 1
ATOM 1461 C CA . CYS A 1 197 ? -27.391 -19.656 -0.896 1 94 197 CYS A CA 1
ATOM 1462 C C . CYS A 1 197 ? -27.312 -20.25 -2.293 1 94 197 CYS A C 1
ATOM 1464 O O . CYS A 1 197 ? -27.094 -21.453 -2.445 1 94 197 CYS A O 1
ATOM 1466 N N . PHE A 1 198 ? -27.469 -19.422 -3.225 1 92.81 198 PHE A N 1
ATOM 1467 C CA . PHE A 1 198 ? -27.438 -19.922 -4.598 1 92.81 198 PHE A CA 1
ATOM 1468 C C . PHE A 1 198 ? -26.047 -20.438 -4.941 1 92.81 198 PHE A C 1
ATOM 1470 O O . PHE A 1 198 ? -25.906 -21.516 -5.543 1 92.81 198 PHE A O 1
ATOM 1477 N N . LEU A 1 199 ? -25.062 -19.75 -4.52 1 90 199 LEU A N 1
ATOM 1478 C CA . LEU A 1 199 ? -23.688 -20.156 -4.812 1 90 199 LEU A CA 1
ATOM 1479 C C . LEU A 1 199 ? -23.328 -21.438 -4.055 1 90 199 LEU A C 1
ATOM 1481 O O . LEU A 1 199 ? -22.703 -22.328 -4.609 1 90 199 LEU A O 1
ATOM 1485 N N . ALA A 1 200 ? -23.75 -21.469 -2.871 1 89.62 200 ALA A N 1
ATOM 1486 C CA . ALA A 1 200 ? -23.531 -22.672 -2.07 1 89.62 200 ALA A CA 1
ATOM 1487 C C . ALA A 1 200 ? -24.281 -23.859 -2.648 1 89.62 200 ALA A C 1
ATOM 1489 O O . ALA A 1 200 ? -23.75 -24.969 -2.697 1 89.62 200 ALA A O 1
ATOM 1490 N N . GLY A 1 201 ? -25.5 -23.641 -2.98 1 89.44 201 GLY A N 1
ATOM 1491 C CA . GLY A 1 201 ? -26.281 -24.703 -3.588 1 89.44 201 GLY A CA 1
ATOM 1492 C C . GLY A 1 201 ? -25.672 -25.234 -4.871 1 89.44 201 GLY A C 1
ATOM 1493 O O . GLY A 1 201 ? -25.5 -26.453 -5.023 1 89.44 201 GLY A O 1
ATOM 1494 N N . ASP A 1 202 ? -25.344 -24.312 -5.707 1 87.5 202 ASP A N 1
ATOM 1495 C CA . ASP A 1 202 ? -24.719 -24.688 -6.977 1 87.5 202 ASP A CA 1
ATOM 1496 C C . ASP A 1 202 ? -23.375 -25.375 -6.75 1 87.5 202 ASP A C 1
ATOM 1498 O O . ASP A 1 202 ? -23.047 -26.344 -7.434 1 87.5 202 ASP A O 1
ATOM 1502 N N . GLY A 1 203 ? -22.625 -24.891 -5.859 1 83.56 203 GLY A N 1
ATOM 1503 C CA . GLY A 1 203 ? -21.359 -25.516 -5.508 1 83.56 203 GLY A CA 1
ATOM 1504 C C . GLY A 1 203 ? -21.516 -26.938 -4.992 1 83.56 203 GLY A C 1
ATOM 1505 O O . GLY A 1 203 ? -20.781 -27.844 -5.402 1 83.56 203 GLY A O 1
ATOM 1506 N N . ALA A 1 204 ? -22.469 -27.109 -4.191 1 84.81 204 ALA A N 1
ATOM 1507 C CA . ALA A 1 204 ? -22.75 -28.422 -3.65 1 84.81 204 ALA A CA 1
ATOM 1508 C C . ALA A 1 204 ? -23.203 -29.391 -4.754 1 84.81 204 ALA A C 1
ATOM 1510 O O . ALA A 1 204 ? -22.75 -30.531 -4.797 1 84.81 204 ALA A O 1
ATOM 1511 N N . TRP A 1 205 ? -24.062 -28.891 -5.559 1 81.56 205 TRP A N 1
ATOM 1512 C CA . TRP A 1 205 ? -24.516 -29.719 -6.672 1 81.56 205 TRP A CA 1
ATOM 1513 C C . TRP A 1 205 ? -23.359 -30.125 -7.57 1 81.56 205 TRP A C 1
ATOM 1515 O O . TRP A 1 205 ? -23.281 -31.266 -8.023 1 81.56 205 TRP A O 1
ATOM 1525 N N . ALA A 1 206 ? -22.516 -29.25 -7.773 1 76.62 206 ALA A N 1
ATOM 1526 C CA . ALA A 1 206 ? -21.359 -29.531 -8.609 1 76.62 206 ALA A CA 1
ATOM 1527 C C . ALA A 1 206 ? -20.469 -30.594 -7.973 1 76.62 206 ALA A C 1
ATOM 1529 O O . ALA A 1 206 ? -19.969 -31.5 -8.664 1 76.62 206 ALA A O 1
ATOM 1530 N N . VAL A 1 207 ? -20.266 -30.531 -6.676 1 76.12 207 VAL A N 1
ATOM 1531 C CA . VAL A 1 207 ? -19.453 -31.5 -5.949 1 76.12 207 VAL A CA 1
ATOM 1532 C C . VAL A 1 207 ? -20.125 -32.875 -5.973 1 76.12 207 VAL A C 1
ATOM 1534 O O . VAL A 1 207 ? -19.469 -33.875 -6.223 1 76.12 207 VAL A O 1
ATOM 1537 N N . ILE A 1 208 ? -21.359 -32.875 -5.805 1 77.88 208 ILE A N 1
ATOM 1538 C CA . ILE A 1 208 ? -22.125 -34.125 -5.785 1 77.88 208 ILE A CA 1
ATOM 1539 C C . ILE A 1 208 ? -22.062 -34.812 -7.152 1 77.88 208 ILE A C 1
ATOM 1541 O O . ILE A 1 208 ? -21.859 -36.031 -7.246 1 77.88 208 ILE A O 1
ATOM 1545 N N . ASN A 1 209 ? -22.219 -34.062 -8.102 1 72.5 209 ASN A N 1
ATOM 1546 C CA . ASN A 1 209 ? -22.156 -34.594 -9.461 1 72.5 209 ASN A CA 1
ATOM 1547 C C . ASN A 1 209 ? -20.781 -35.125 -9.797 1 72.5 209 ASN A C 1
ATOM 1549 O O . ASN A 1 209 ? -20.656 -36.156 -10.453 1 72.5 209 ASN A O 1
ATOM 1553 N N . GLN A 1 210 ? -19.75 -34.5 -9.312 1 69.69 210 GLN A N 1
ATOM 1554 C CA . GLN A 1 210 ? -18.375 -34.875 -9.617 1 69.69 210 GLN A CA 1
ATOM 1555 C C . GLN A 1 210 ? -17.984 -36.125 -8.844 1 69.69 210 GLN A C 1
ATOM 1557 O O . GLN A 1 210 ? -17.234 -36.969 -9.352 1 69.69 210 GLN A O 1
ATOM 1562 N N . MET A 1 211 ? -18.531 -36.219 -7.723 1 70.38 211 MET A N 1
ATOM 1563 C CA . MET A 1 211 ? -18.188 -37.375 -6.898 1 70.38 211 MET A CA 1
ATOM 1564 C C . MET A 1 211 ? -19.094 -38.562 -7.219 1 70.38 211 MET A C 1
ATOM 1566 O O . MET A 1 211 ? -18.922 -39.656 -6.652 1 70.38 211 MET A O 1
ATOM 1570 N N . VAL A 1 212 ? -19.922 -38.406 -8.156 1 72.56 212 VAL A N 1
ATOM 1571 C CA . VAL A 1 212 ? -20.875 -39.438 -8.531 1 72.56 212 VAL A CA 1
ATOM 1572 C C . VAL A 1 212 ? -21.547 -40 -7.273 1 72.56 212 VAL A C 1
ATOM 1574 O O . VAL A 1 212 ? -21.625 -41.219 -7.109 1 72.56 212 VAL A O 1
ATOM 1577 N N . TRP A 1 213 ? -21.703 -39 -6.387 1 74.12 213 TRP A N 1
ATOM 1578 C CA . TRP A 1 213 ? -22.375 -39.375 -5.137 1 74.12 213 TRP A CA 1
ATOM 1579 C C . TRP A 1 213 ? -23.875 -39.25 -5.277 1 74.12 213 TRP A C 1
ATOM 1581 O O . TRP A 1 213 ? -24.391 -38.281 -5.82 1 74.12 213 TRP A O 1
ATOM 1591 N N . GLU A 1 214 ? -24.609 -40.25 -5.082 1 77.12 214 GLU A N 1
ATOM 1592 C CA . GLU A 1 214 ? -26.062 -40.188 -5.055 1 77.12 214 GLU A CA 1
ATOM 1593 C C . GLU A 1 214 ? -26.578 -39.844 -3.656 1 77.12 214 GLU A C 1
ATOM 1595 O O . GLU A 1 214 ? -26.641 -40.719 -2.789 1 77.12 214 GLU A O 1
ATOM 1600 N N . PRO A 1 215 ? -26.875 -38.562 -3.541 1 73.75 215 PRO A N 1
ATOM 1601 C CA . PRO A 1 215 ? -27.328 -38.25 -2.191 1 73.75 215 PRO A CA 1
ATOM 1602 C C . PRO A 1 215 ? -28.688 -38.875 -1.857 1 73.75 215 PRO A C 1
ATOM 1604 O O . PRO A 1 215 ? -29.516 -39.062 -2.748 1 73.75 215 PRO A O 1
ATOM 1607 N N . GLY A 1 216 ? -28.875 -39.438 -0.646 1 80.81 216 GLY A N 1
ATOM 1608 C CA . GLY A 1 216 ? -30.156 -39.938 -0.203 1 80.81 216 GLY A CA 1
ATOM 1609 C C . GLY A 1 216 ? -31.266 -38.906 -0.317 1 80.81 216 GLY A C 1
ATOM 1610 O O . GLY A 1 216 ? -31 -37.75 -0.67 1 80.81 216 GLY A O 1
ATOM 1611 N N . PRO A 1 217 ? -32.5 -39.25 -0.253 1 81.88 217 PRO A N 1
ATOM 1612 C CA . PRO A 1 217 ? -33.656 -38.344 -0.405 1 81.88 217 PRO A CA 1
ATOM 1613 C C . PRO A 1 217 ? -33.594 -37.125 0.518 1 81.88 217 PRO A C 1
ATOM 1615 O O . PRO A 1 217 ? -33.969 -36.031 0.112 1 81.88 217 PRO A O 1
ATOM 1618 N N . MET A 1 218 ? -33.062 -37.375 1.646 1 82.62 218 MET A N 1
ATOM 1619 C CA . MET A 1 218 ? -32.969 -36.25 2.584 1 82.62 218 MET A CA 1
ATOM 1620 C C . MET A 1 218 ? -31.969 -35.219 2.102 1 82.62 218 MET A C 1
ATOM 1622 O O . MET A 1 218 ? -32.219 -34.031 2.209 1 82.62 218 MET A O 1
ATOM 1626 N N . ALA A 1 219 ? -30.875 -35.656 1.594 1 84 219 ALA A N 1
ATOM 1627 C CA . ALA A 1 219 ? -29.844 -34.75 1.089 1 84 219 ALA A CA 1
ATOM 1628 C C . ALA A 1 219 ? -30.391 -33.906 -0.07 1 84 219 ALA A C 1
ATOM 1630 O O . ALA A 1 219 ? -30.078 -32.719 -0.177 1 84 219 ALA A O 1
ATOM 1631 N N . HIS A 1 220 ? -31.156 -34.531 -0.839 1 84.38 220 HIS A N 1
ATOM 1632 C CA . HIS A 1 220 ? -31.766 -33.812 -1.954 1 84.38 220 HIS A CA 1
ATOM 1633 C C . HIS A 1 220 ? -32.75 -32.75 -1.459 1 84.38 220 HIS A C 1
ATOM 1635 O O . HIS A 1 220 ? -32.812 -31.656 -2.021 1 84.38 220 HIS A O 1
ATOM 1641 N N . LYS A 1 221 ? -33.438 -33.062 -0.436 1 87.88 221 LYS A N 1
ATOM 1642 C CA . LYS A 1 221 ? -34.375 -32.156 0.147 1 87.88 221 LYS A CA 1
ATOM 1643 C C . LYS A 1 221 ? -33.656 -30.938 0.772 1 87.88 221 LYS A C 1
ATOM 1645 O O . LYS A 1 221 ? -34.094 -29.797 0.615 1 87.88 221 LYS A O 1
ATOM 1650 N N . VAL A 1 222 ? -32.625 -31.234 1.357 1 87.56 222 VAL A N 1
ATOM 1651 C CA . VAL A 1 222 ? -31.875 -30.156 2.01 1 87.56 222 VAL A CA 1
ATOM 1652 C C . VAL A 1 222 ? -31.266 -29.234 0.957 1 87.56 222 VAL A C 1
ATOM 1654 O O . VAL A 1 222 ? -31.281 -28.016 1.126 1 87.56 222 VAL A O 1
ATOM 1657 N N . LEU A 1 223 ? -30.812 -29.797 -0.021 1 89.31 223 LEU A N 1
ATOM 1658 C CA . LEU A 1 223 ? -30.234 -28.984 -1.095 1 89.31 223 LEU A CA 1
ATOM 1659 C C . LEU A 1 223 ? -31.312 -28.109 -1.74 1 89.31 223 LEU A C 1
ATOM 1661 O O . LEU A 1 223 ? -31.062 -26.938 -2.037 1 89.31 223 LEU A O 1
ATOM 1665 N N . ALA A 1 224 ? -32.406 -28.703 -1.972 1 90.19 224 ALA A N 1
ATOM 1666 C CA . ALA A 1 224 ? -33.531 -27.922 -2.516 1 90.19 224 ALA A CA 1
ATOM 1667 C C . ALA A 1 224 ? -33.906 -26.781 -1.575 1 90.19 224 ALA A C 1
ATOM 1669 O O . ALA A 1 224 ? -34.25 -25.688 -2.023 1 90.19 224 ALA A O 1
ATOM 1670 N N . ASP A 1 225 ? -33.812 -27.047 -0.361 1 92.31 225 ASP A N 1
ATOM 1671 C CA . ASP A 1 225 ? -34.188 -26.062 0.653 1 92.31 225 ASP A CA 1
ATOM 1672 C C . ASP A 1 225 ? -33.219 -24.875 0.626 1 92.31 225 ASP A C 1
ATOM 1674 O O . ASP A 1 225 ? -33.594 -23.75 0.938 1 92.31 225 ASP A O 1
ATOM 1678 N N . VAL A 1 226 ? -32 -25.141 0.31 1 93.06 226 VAL A N 1
ATOM 1679 C CA . VAL A 1 226 ? -31.031 -24.062 0.218 1 93.06 226 VAL A CA 1
ATOM 1680 C C . VAL A 1 226 ? -31.438 -23.062 -0.86 1 93.06 226 VAL A C 1
ATOM 1682 O O . VAL A 1 226 ? -31.359 -21.859 -0.66 1 93.06 226 VAL A O 1
ATOM 1685 N N . PHE A 1 227 ? -31.938 -23.547 -1.928 1 93.44 227 PHE A N 1
ATOM 1686 C CA . PHE A 1 227 ? -32.375 -22.688 -3.004 1 93.44 227 PHE A CA 1
ATOM 1687 C C . PHE A 1 227 ? -33.656 -21.953 -2.611 1 93.44 227 PHE A C 1
ATOM 1689 O O . PHE A 1 227 ? -33.844 -20.766 -2.908 1 93.44 227 PHE A O 1
ATOM 1696 N N . LEU A 1 228 ? -34.562 -22.703 -1.933 1 94.69 228 LEU A N 1
ATOM 1697 C CA . LEU A 1 228 ? -35.781 -22.078 -1.457 1 94.69 228 LEU A CA 1
ATOM 1698 C C . LEU A 1 228 ? -35.469 -20.938 -0.496 1 94.69 228 LEU A C 1
ATOM 1700 O O . LEU A 1 228 ? -36.094 -19.875 -0.561 1 94.69 228 LEU A O 1
ATOM 1704 N N . ALA A 1 229 ? -34.531 -21.281 0.316 1 95.19 229 ALA A N 1
ATOM 1705 C CA . ALA A 1 229 ? -34.062 -20.234 1.233 1 95.19 229 ALA A CA 1
ATOM 1706 C C . ALA A 1 229 ? -33.562 -19.016 0.47 1 95.19 229 ALA A C 1
ATOM 1708 O O . ALA A 1 229 ? -33.781 -17.875 0.873 1 95.19 229 ALA A O 1
ATOM 1709 N N . GLY A 1 230 ? -32.844 -19.25 -0.591 1 96.06 230 GLY A N 1
ATOM 1710 C CA . GLY A 1 230 ? -32.344 -18.156 -1.424 1 96.06 230 GLY A CA 1
ATOM 1711 C C . GLY A 1 230 ? -33.469 -17.281 -1.96 1 96.06 230 GLY A C 1
ATOM 1712 O O . GLY A 1 230 ? -33.375 -16.047 -1.9 1 96.06 230 GLY A O 1
ATOM 1713 N N . TYR A 1 231 ? -34.5 -17.922 -2.441 1 96.5 231 TYR A N 1
ATOM 1714 C CA . TYR A 1 231 ? -35.688 -17.188 -2.904 1 96.5 231 TYR A CA 1
ATOM 1715 C C . TYR A 1 231 ? -36.25 -16.312 -1.796 1 96.5 231 TYR A C 1
ATOM 1717 O O . TYR A 1 231 ? -36.438 -15.102 -1.983 1 96.5 231 TYR A O 1
ATOM 1725 N N . LEU A 1 232 ? -36.406 -16.938 -0.72 1 96 232 LEU A N 1
ATOM 1726 C CA . LEU A 1 232 ? -37.094 -16.297 0.389 1 96 232 LEU A CA 1
ATOM 1727 C C . LEU A 1 232 ? -36.25 -15.148 0.96 1 96 232 LEU A C 1
ATOM 1729 O O . LEU A 1 232 ? -36.812 -14.141 1.408 1 96 232 LEU A O 1
ATOM 1733 N N . LEU A 1 233 ? -35.031 -15.336 0.935 1 96.38 233 LEU A N 1
ATOM 1734 C CA . LEU A 1 233 ? -34.125 -14.281 1.413 1 96.38 233 LEU A CA 1
ATOM 1735 C C . LEU A 1 233 ? -34.219 -13.062 0.498 1 96.38 233 LEU A C 1
ATOM 1737 O O . LEU A 1 233 ? -34.156 -11.922 0.969 1 96.38 233 LEU A O 1
ATOM 1741 N N . PHE A 1 234 ? -34.312 -13.25 -0.749 1 95.88 234 PHE A N 1
ATOM 1742 C CA . PHE A 1 234 ? -34.531 -12.133 -1.666 1 95.88 234 PHE A CA 1
ATOM 1743 C C . PHE A 1 234 ? -35.844 -11.414 -1.339 1 95.88 234 PHE A C 1
ATOM 1745 O O . PHE A 1 234 ? -35.875 -10.188 -1.327 1 95.88 234 PHE A O 1
ATOM 1752 N N . GLY A 1 235 ? -36.812 -12.227 -1.087 1 95.19 235 GLY A N 1
ATOM 1753 C CA . GLY A 1 235 ? -38.094 -11.648 -0.708 1 95.19 235 GLY A CA 1
ATOM 1754 C C . GLY A 1 235 ? -38.031 -10.844 0.574 1 95.19 235 GLY A C 1
ATOM 1755 O O . GLY A 1 235 ? -38.594 -9.75 0.654 1 95.19 235 GLY A O 1
ATOM 1756 N N . ALA A 1 236 ? -37.344 -11.367 1.503 1 94.81 236 ALA A N 1
ATOM 1757 C CA . ALA A 1 236 ? -37.188 -10.68 2.775 1 94.81 236 ALA A CA 1
ATOM 1758 C C . ALA A 1 236 ? -36.438 -9.367 2.586 1 94.81 236 ALA A C 1
ATOM 1760 O O . ALA A 1 236 ? -36.75 -8.359 3.225 1 94.81 236 ALA A O 1
ATOM 1761 N N . ALA A 1 237 ? -35.469 -9.414 1.753 1 94.5 237 ALA A N 1
ATOM 1762 C CA . ALA A 1 237 ? -34.656 -8.219 1.496 1 94.5 237 ALA A CA 1
ATOM 1763 C C . ALA A 1 237 ? -35.531 -7.105 0.888 1 94.5 237 ALA A C 1
ATOM 1765 O O . ALA A 1 237 ? -35.375 -5.938 1.25 1 94.5 237 ALA A O 1
ATOM 1766 N N . ALA A 1 238 ? -36.344 -7.465 0.033 1 93.62 238 ALA A N 1
ATOM 1767 C CA . ALA A 1 238 ? -37.219 -6.496 -0.631 1 93.62 238 ALA A CA 1
ATOM 1768 C C . ALA A 1 238 ? -38.281 -5.973 0.322 1 93.62 238 ALA A C 1
ATOM 1770 O O . ALA A 1 238 ? -38.688 -4.809 0.234 1 93.62 238 ALA A O 1
ATOM 1771 N N . ALA A 1 239 ? -38.719 -6.816 1.221 1 92.62 239 ALA A N 1
ATOM 1772 C CA . ALA A 1 239 ? -39.812 -6.469 2.113 1 92.62 239 ALA A CA 1
ATOM 1773 C C . ALA A 1 239 ? -39.312 -5.672 3.316 1 92.62 239 ALA A C 1
ATOM 1775 O O . ALA A 1 239 ? -40.094 -4.98 3.977 1 92.62 239 ALA A O 1
ATOM 1776 N N . HIS A 1 240 ? -38.125 -5.758 3.559 1 92 240 HIS A N 1
ATOM 1777 C CA . HIS A 1 240 ? -37.562 -5.059 4.715 1 92 240 HIS A CA 1
ATOM 1778 C C . HIS A 1 240 ? -37.531 -3.551 4.488 1 92 240 HIS A C 1
ATOM 1780 O O . HIS A 1 240 ? -37.281 -3.092 3.375 1 92 240 HIS A O 1
ATOM 1786 N N . PRO A 1 241 ? -37.656 -2.754 5.516 1 86.69 241 PRO A N 1
ATOM 1787 C CA . PRO A 1 241 ? -37.719 -1.296 5.375 1 86.69 241 PRO A CA 1
ATOM 1788 C C . PRO A 1 241 ? -36.375 -0.706 4.922 1 86.69 241 PRO A C 1
ATOM 1790 O O . PRO A 1 241 ? -36.344 0.362 4.305 1 86.69 241 PRO A O 1
ATOM 1793 N N . ASP A 1 242 ? -35.406 -1.357 5.156 1 88.56 242 ASP A N 1
ATOM 1794 C CA . ASP A 1 242 ? -34.062 -0.876 4.824 1 88.56 242 ASP A CA 1
ATOM 1795 C C . ASP A 1 242 ? -33.844 -0.882 3.312 1 88.56 242 ASP A C 1
ATOM 1797 O O . ASP A 1 242 ? -32.844 -0.356 2.826 1 88.56 242 ASP A O 1
ATOM 1801 N N . VAL A 1 243 ? -34.781 -1.427 2.549 1 89.69 243 VAL A N 1
ATOM 1802 C CA . VAL A 1 243 ? -34.656 -1.511 1.099 1 89.69 243 VAL A CA 1
ATOM 1803 C C . VAL A 1 243 ? -34.594 -0.106 0.501 1 89.69 243 VAL A C 1
ATOM 1805 O O . VAL A 1 243 ? -34 0.112 -0.542 1 89.69 243 VAL A O 1
ATOM 1808 N N . ARG A 1 244 ? -35.094 0.883 1.234 1 84.88 244 ARG A N 1
ATOM 1809 C CA . ARG A 1 244 ? -35.125 2.262 0.757 1 84.88 244 ARG A CA 1
ATOM 1810 C C . ARG A 1 244 ? -33.75 2.889 0.74 1 84.88 244 ARG A C 1
ATOM 1812 O O . ARG A 1 244 ? -33.438 3.699 -0.135 1 84.88 244 ARG A O 1
ATOM 1819 N N . SER A 1 245 ? -32.906 2.443 1.642 1 81.31 245 SER A N 1
ATOM 1820 C CA . SER A 1 245 ? -31.562 3.043 1.771 1 81.31 245 SER A CA 1
ATOM 1821 C C . SER A 1 245 ? -30.484 2.117 1.223 1 81.31 245 SER A C 1
ATOM 1823 O O . SER A 1 245 ? -29.297 2.4 1.355 1 81.31 245 SER A O 1
ATOM 1825 N N . LEU A 1 246 ? -30.938 1.054 0.608 1 83.94 246 LEU A N 1
ATOM 1826 C CA . LEU A 1 246 ? -29.969 0.074 0.115 1 83.94 246 LEU A CA 1
ATOM 1827 C C . LEU A 1 246 ? -29.109 0.668 -0.995 1 83.94 246 LEU A C 1
ATOM 1829 O O . LEU A 1 246 ? -27.906 0.411 -1.059 1 83.94 246 LEU A O 1
ATOM 1833 N N . ALA A 1 247 ? -29.656 1.584 -1.786 1 79.75 247 ALA A N 1
ATOM 1834 C CA . ALA A 1 247 ? -28.953 2.119 -2.957 1 79.75 247 ALA A CA 1
ATOM 1835 C C . ALA A 1 247 ? -28.281 3.445 -2.635 1 79.75 247 ALA A C 1
ATOM 1837 O O . ALA A 1 247 ? -27.609 4.031 -3.49 1 79.75 247 ALA A O 1
ATOM 1838 N N . ARG A 1 248 ? -28.406 3.949 -1.403 1 74.69 248 ARG A N 1
ATOM 1839 C CA . ARG A 1 248 ? -27.828 5.246 -1.061 1 74.69 248 ARG A CA 1
ATOM 1840 C C . ARG A 1 248 ? -26.312 5.18 -1.036 1 74.69 248 ARG A C 1
ATOM 1842 O O . ARG A 1 248 ? -25.734 4.254 -0.465 1 74.69 248 ARG A O 1
ATOM 1849 N N . ALA A 1 249 ? -25.719 6.086 -1.842 1 67.69 249 ALA A N 1
ATOM 1850 C CA . ALA A 1 249 ? -24.266 6.191 -1.888 1 67.69 249 ALA A CA 1
ATOM 1851 C C . ALA A 1 249 ? -23.719 6.766 -0.585 1 67.69 249 ALA A C 1
ATOM 1853 O O . ALA A 1 249 ? -24.25 7.742 -0.055 1 67.69 249 ALA A O 1
ATOM 1854 N N . VAL A 1 250 ? -23.047 5.996 0.159 1 60.81 250 VAL A N 1
ATOM 1855 C CA . VAL A 1 250 ? -22.391 6.531 1.348 1 60.81 250 VAL A CA 1
ATOM 1856 C C . VAL A 1 250 ? -20.922 6.785 1.053 1 60.81 250 VAL A C 1
ATOM 1858 O O . VAL A 1 250 ? -20.297 6.059 0.27 1 60.81 250 VAL A O 1
ATOM 1861 N N . ALA A 1 251 ? -20.375 8.008 1.491 1 57.78 251 ALA A N 1
ATOM 1862 C CA . ALA A 1 251 ? -18.953 8.328 1.335 1 57.78 251 ALA A CA 1
ATOM 1863 C C . ALA A 1 251 ? -18.078 7.141 1.73 1 57.78 251 ALA A C 1
ATOM 1865 O O . ALA A 1 251 ? -18.359 6.449 2.711 1 57.78 251 ALA A O 1
ATOM 1866 N N . PRO A 1 252 ? -17.297 6.816 0.725 1 51.66 252 PRO A N 1
ATOM 1867 C CA . PRO A 1 252 ? -16.422 5.676 1.034 1 51.66 252 PRO A CA 1
ATOM 1868 C C . PRO A 1 252 ? -15.719 5.82 2.383 1 51.66 252 PRO A C 1
ATOM 1870 O O . PRO A 1 252 ? -15.242 6.902 2.719 1 51.66 252 PRO A O 1
ATOM 1873 N N . ARG A 1 253 ? -16.266 5.273 3.396 1 49.75 253 ARG A N 1
ATOM 1874 C CA . ARG A 1 253 ? -15.406 5.262 4.574 1 49.75 253 ARG A CA 1
ATOM 1875 C C . ARG A 1 253 ? -13.977 4.879 4.203 1 49.75 253 ARG A C 1
ATOM 1877 O O . ARG A 1 253 ? -13.766 4.012 3.355 1 49.75 253 ARG A O 1
ATOM 1884 N N . THR A 1 254 ? -12.977 5.723 4.141 1 50.66 254 THR A N 1
ATOM 1885 C CA . THR A 1 254 ? -11.578 5.34 3.957 1 50.66 254 THR A CA 1
ATOM 1886 C C . THR A 1 254 ? -11.32 3.941 4.508 1 50.66 254 THR A C 1
ATOM 1888 O O . THR A 1 254 ? -11.102 3.773 5.711 1 50.66 254 THR A O 1
ATOM 1891 N N . GLY A 1 255 ? -12.234 3.146 4.207 1 49.12 255 GLY A N 1
ATOM 1892 C CA . GLY A 1 255 ? -12.312 1.852 4.863 1 49.12 255 GLY A CA 1
ATOM 1893 C C . GLY A 1 255 ? -11.023 1.054 4.766 1 49.12 255 GLY A C 1
ATOM 1894 O O . GLY A 1 255 ? -10.32 1.122 3.758 1 49.12 255 GLY A O 1
ATOM 1895 N N . ARG A 1 256 ? -10.445 0.726 5.863 1 56.47 256 ARG A N 1
ATOM 1896 C CA . ARG A 1 256 ? -9.398 -0.216 6.254 1 56.47 256 ARG A CA 1
ATOM 1897 C C . ARG A 1 256 ? -9.555 -1.543 5.52 1 56.47 256 ARG A C 1
ATOM 1899 O O . ARG A 1 256 ? -10.656 -2.104 5.465 1 56.47 256 ARG A O 1
ATOM 1906 N N . ILE A 1 257 ? -8.836 -1.684 4.516 1 59.91 257 ILE A N 1
ATOM 1907 C CA . ILE A 1 257 ? -8.758 -3.057 4.027 1 59.91 257 ILE A CA 1
ATOM 1908 C C . ILE A 1 257 ? -8.734 -4.023 5.211 1 59.91 257 ILE A C 1
ATOM 1910 O O . ILE A 1 257 ? -7.801 -4 6.023 1 59.91 257 ILE A O 1
ATOM 1914 N N . SER A 1 258 ? -10 -4.77 5.375 1 70.88 258 SER A N 1
ATOM 1915 C CA . SER A 1 258 ? -10.219 -5.66 6.508 1 70.88 258 SER A CA 1
ATOM 1916 C C . SER A 1 258 ? -9.297 -6.875 6.445 1 70.88 258 SER A C 1
ATOM 1918 O O . SER A 1 258 ? -8.852 -7.266 5.363 1 70.88 258 SER A O 1
ATOM 1920 N N . ARG A 1 259 ? -8.688 -7.336 7.508 1 78.81 259 ARG A N 1
ATOM 1921 C CA . ARG A 1 259 ? -7.949 -8.586 7.668 1 78.81 259 ARG A CA 1
ATOM 1922 C C . ARG A 1 259 ? -8.68 -9.742 7 1 78.81 259 ARG A C 1
ATOM 1924 O O . ARG A 1 259 ? -8.055 -10.641 6.434 1 78.81 259 ARG A O 1
ATOM 1931 N N . THR A 1 260 ? -9.922 -9.625 6.859 1 79.69 260 THR A N 1
ATOM 1932 C CA . THR A 1 260 ? -10.727 -10.68 6.25 1 79.69 260 THR A CA 1
ATOM 1933 C C . THR A 1 260 ? -10.562 -10.672 4.73 1 79.69 260 THR A C 1
ATOM 1935 O O . THR A 1 260 ? -10.492 -11.734 4.109 1 79.69 260 THR A O 1
ATOM 1938 N N . LEU A 1 261 ? -10.516 -9.516 4.219 1 82.62 261 LEU A N 1
ATOM 1939 C CA . LEU A 1 261 ? -10.32 -9.43 2.775 1 82.62 261 LEU A CA 1
ATOM 1940 C C . LEU A 1 261 ? -8.945 -9.945 2.379 1 82.62 261 LEU A C 1
ATOM 1942 O O . LEU A 1 261 ? -8.812 -10.664 1.385 1 82.62 261 LEU A O 1
ATOM 1946 N N . LEU A 1 262 ? -7.949 -9.672 3.152 1 85.62 262 LEU A N 1
ATOM 1947 C CA . LEU A 1 262 ? -6.598 -10.148 2.871 1 85.62 262 LEU A CA 1
ATOM 1948 C C . LEU A 1 262 ? -6.531 -11.672 2.93 1 85.62 262 LEU A C 1
ATOM 1950 O O . LEU A 1 262 ? -5.875 -12.297 2.096 1 85.62 262 LEU A O 1
ATOM 1954 N N . LEU A 1 263 ? -7.18 -12.234 3.859 1 88.38 263 LEU A N 1
ATOM 1955 C CA . LEU A 1 263 ? -7.23 -13.688 3.979 1 88.38 263 LEU A CA 1
ATOM 1956 C C . LEU A 1 263 ? -7.934 -14.312 2.775 1 88.38 263 LEU A C 1
ATOM 1958 O O . LEU A 1 263 ? -7.469 -15.312 2.229 1 88.38 263 LEU A O 1
ATOM 1962 N N . ALA A 1 264 ? -9.016 -13.695 2.424 1 86.38 264 ALA A N 1
ATOM 1963 C CA . ALA A 1 264 ? -9.75 -14.195 1.269 1 86.38 264 ALA A CA 1
ATOM 1964 C C . ALA A 1 264 ? -8.898 -14.133 0.003 1 86.38 264 ALA A C 1
ATOM 1966 O O . ALA A 1 264 ? -8.914 -15.055 -0.812 1 86.38 264 ALA A O 1
ATOM 1967 N N . LEU A 1 265 ? -8.211 -13.086 -0.134 1 87.19 265 LEU A N 1
ATOM 1968 C CA . LEU A 1 265 ? -7.336 -12.914 -1.292 1 87.19 265 LEU A CA 1
ATOM 1969 C C . LEU A 1 265 ? -6.211 -13.945 -1.281 1 87.19 265 LEU A C 1
ATOM 1971 O O . LEU A 1 265 ? -5.855 -14.492 -2.328 1 87.19 265 LEU A O 1
ATOM 1975 N N . THR A 1 266 ? -5.707 -14.234 -0.09 1 89.31 266 THR A N 1
ATOM 1976 C CA . THR A 1 266 ? -4.664 -15.242 0.056 1 89.31 266 THR A CA 1
ATOM 1977 C C . THR A 1 266 ? -5.18 -16.625 -0.356 1 89.31 266 THR A C 1
ATOM 1979 O O . THR A 1 266 ? -4.547 -17.312 -1.154 1 89.31 266 THR A O 1
ATOM 1982 N N . VAL A 1 267 ? -6.328 -16.922 0.123 1 89.12 267 VAL A N 1
ATOM 1983 C CA . VAL A 1 267 ? -6.91 -18.219 -0.17 1 89.12 267 VAL A CA 1
ATOM 1984 C C . VAL A 1 267 ? -7.176 -18.344 -1.668 1 89.12 267 VAL A C 1
ATOM 1986 O O . VAL A 1 267 ? -6.844 -19.359 -2.283 1 89.12 267 VAL A O 1
ATOM 1989 N N . ALA A 1 268 ? -7.73 -17.328 -2.213 1 89.62 268 ALA A N 1
ATOM 1990 C CA . ALA A 1 268 ? -8.023 -17.328 -3.643 1 89.62 268 ALA A CA 1
ATOM 1991 C C . ALA A 1 268 ? -6.742 -17.484 -4.461 1 89.62 268 ALA A C 1
ATOM 1993 O O . ALA A 1 268 ? -6.723 -18.219 -5.453 1 89.62 268 ALA A O 1
ATOM 1994 N N . SER A 1 269 ? -5.66 -16.891 -4.066 1 91.44 269 SER A N 1
ATOM 1995 C CA . SER A 1 269 ? -4.41 -16.922 -4.812 1 91.44 269 SER A CA 1
ATOM 1996 C C . SER A 1 269 ? -3.727 -18.281 -4.711 1 91.44 269 SER A C 1
ATOM 1998 O O . SER A 1 269 ? -2.955 -18.656 -5.594 1 91.44 269 SER A O 1
ATOM 2000 N N . LEU A 1 270 ? -4.055 -19.016 -3.652 1 93.44 270 LEU A N 1
ATOM 2001 C CA . LEU A 1 270 ? -3.371 -20.281 -3.424 1 93.44 270 LEU A CA 1
ATOM 2002 C C . LEU A 1 270 ? -4.125 -21.438 -4.082 1 93.44 270 LEU A C 1
ATOM 2004 O O . LEU A 1 270 ? -3.646 -22.562 -4.098 1 93.44 270 LEU A O 1
ATOM 2008 N N . ILE A 1 271 ? -5.25 -21.141 -4.656 1 90.88 271 ILE A N 1
ATOM 2009 C CA . ILE A 1 271 ? -6.07 -22.172 -5.266 1 90.88 271 ILE A CA 1
ATOM 2010 C C . ILE A 1 271 ? -5.309 -22.828 -6.414 1 90.88 271 ILE A C 1
ATOM 2012 O O . ILE A 1 271 ? -5.207 -24.062 -6.48 1 90.88 271 ILE A O 1
ATOM 2016 N N . GLY A 1 272 ? -4.711 -22.031 -7.297 1 91.5 272 GLY A N 1
ATOM 2017 C CA . GLY A 1 272 ? -3.992 -22.562 -8.445 1 91.5 272 GLY A CA 1
ATOM 2018 C C . GLY A 1 272 ? -2.861 -23.5 -8.07 1 91.5 272 GLY A C 1
ATOM 2019 O O . GLY A 1 272 ? -2.881 -24.672 -8.43 1 91.5 272 GLY A O 1
ATOM 2020 N N . PRO A 1 273 ? -1.937 -22.984 -7.277 1 93.12 273 PRO A N 1
ATOM 2021 C CA . PRO A 1 273 ? -0.821 -23.844 -6.883 1 93.12 273 PRO A CA 1
ATOM 2022 C C . PRO A 1 273 ? -1.271 -25.062 -6.07 1 93.12 273 PRO A C 1
ATOM 2024 O O . PRO A 1 273 ? -0.678 -26.141 -6.184 1 93.12 273 PRO A O 1
ATOM 2027 N N . THR A 1 274 ? -2.299 -24.969 -5.281 1 91.69 274 THR A N 1
ATOM 2028 C CA . THR A 1 274 ? -2.795 -26.109 -4.504 1 91.69 274 THR A CA 1
ATOM 2029 C C . THR A 1 274 ? -3.385 -27.172 -5.418 1 91.69 274 THR A C 1
ATOM 2031 O O . THR A 1 274 ? -3.172 -28.359 -5.203 1 91.69 274 THR A O 1
ATOM 2034 N N . LEU A 1 275 ? -4.105 -26.734 -6.418 1 90.69 275 LEU A N 1
ATOM 2035 C CA . LEU A 1 275 ? -4.637 -27.672 -7.406 1 90.69 275 LEU A CA 1
ATOM 2036 C C . LEU A 1 275 ? -3.504 -28.406 -8.117 1 90.69 275 LEU A C 1
ATOM 2038 O O . LEU A 1 275 ? -3.607 -29.609 -8.367 1 90.69 275 LEU A O 1
ATOM 2042 N N . LEU A 1 276 ? -2.473 -27.688 -8.438 1 91.56 276 LEU A N 1
ATOM 2043 C CA . LEU A 1 276 ? -1.328 -28.297 -9.109 1 91.56 276 LEU A CA 1
ATOM 2044 C C . LEU A 1 276 ? -0.676 -29.344 -8.219 1 91.56 276 LEU A C 1
ATOM 2046 O O . LEU A 1 276 ? -0.297 -30.422 -8.688 1 91.56 276 LEU A O 1
ATOM 2050 N N . ILE A 1 277 ? -0.565 -29.094 -6.977 1 92 277 ILE A N 1
ATOM 2051 C CA . ILE A 1 277 ? 0.004 -30.047 -6.027 1 92 277 ILE A CA 1
ATOM 2052 C C . ILE A 1 277 ? -0.861 -31.312 -5.973 1 92 277 ILE A C 1
ATOM 2054 O O . ILE A 1 277 ? -0.345 -32.438 -6.027 1 92 277 ILE A O 1
ATOM 2058 N N . LEU A 1 278 ? -2.152 -31.141 -5.914 1 88.81 278 LEU A N 1
ATOM 2059 C CA . LEU A 1 278 ? -3.078 -32.281 -5.824 1 88.81 278 LEU A CA 1
ATOM 2060 C C . LEU A 1 278 ? -2.988 -33.156 -7.062 1 88.81 278 LEU A C 1
ATOM 2062 O O . LEU A 1 278 ? -2.986 -34.375 -6.957 1 88.81 278 LEU A O 1
ATOM 2066 N N . GLN A 1 279 ? -2.871 -32.531 -8.156 1 89.31 279 GLN A N 1
ATOM 2067 C CA . GLN A 1 279 ? -2.771 -33.312 -9.398 1 89.31 279 GLN A CA 1
ATOM 2068 C C . GLN A 1 279 ? -1.396 -33.938 -9.539 1 89.31 279 GLN A C 1
ATOM 2070 O O . GLN A 1 279 ? -1.274 -35.062 -10.062 1 89.31 279 GLN A O 1
ATOM 2075 N N . ALA A 1 280 ? -0.368 -33.25 -9.109 1 89.44 280 ALA A N 1
ATOM 2076 C CA . ALA A 1 280 ? 0.994 -33.75 -9.203 1 89.44 280 ALA A CA 1
ATOM 2077 C C . ALA A 1 280 ? 1.169 -35 -8.328 1 89.44 280 ALA A C 1
ATOM 2079 O O . ALA A 1 280 ? 1.81 -35.969 -8.734 1 89.44 280 ALA A O 1
ATOM 2080 N N . VAL A 1 281 ? 0.637 -35 -7.152 1 89 281 VAL A N 1
ATOM 2081 C CA . VAL A 1 281 ? 0.765 -36.125 -6.215 1 89 281 VAL A CA 1
ATOM 2082 C C . VAL A 1 281 ? 0.018 -37.344 -6.758 1 89 281 VAL A C 1
ATOM 2084 O O . VAL A 1 281 ? 0.43 -38.5 -6.531 1 89 281 VAL A O 1
ATOM 2087 N N . ARG A 1 282 ? -1.013 -37.156 -7.582 1 86.69 282 ARG A N 1
ATOM 2088 C CA . ARG A 1 282 ? -1.777 -38.25 -8.18 1 86.69 282 ARG A CA 1
ATOM 2089 C C . ARG A 1 282 ? -1.197 -38.656 -9.531 1 86.69 282 ARG A C 1
ATOM 2091 O O . ARG A 1 282 ? -1.783 -39.469 -10.25 1 86.69 282 ARG A O 1
ATOM 2098 N N . ASP A 1 283 ? -0.03 -38.062 -9.898 1 80.19 283 ASP A N 1
ATOM 2099 C CA . ASP A 1 283 ? 0.727 -38.312 -11.117 1 80.19 283 ASP A CA 1
ATOM 2100 C C . ASP A 1 283 ? -0.144 -38.125 -12.359 1 80.19 283 ASP A C 1
ATOM 2102 O O . ASP A 1 283 ? -0.057 -38.906 -13.305 1 80.19 283 ASP A O 1
ATOM 2106 N N . ARG A 1 284 ? -1.192 -37.281 -12.297 1 82.75 284 ARG A N 1
ATOM 2107 C CA . ARG A 1 284 ? -2.082 -36.938 -13.406 1 82.75 284 ARG A CA 1
ATOM 2108 C C . ARG A 1 284 ? -2.279 -35.438 -13.531 1 82.75 284 ARG A C 1
ATOM 2110 O O . ARG A 1 284 ? -3.328 -34.906 -13.148 1 82.75 284 ARG A O 1
ATOM 2117 N N . VAL A 1 285 ? -1.205 -34.75 -14.078 1 86.31 285 VAL A N 1
ATOM 2118 C CA . VAL A 1 285 ? -1.35 -33.312 -14.281 1 86.31 285 VAL A CA 1
ATOM 2119 C C . VAL A 1 285 ? -2.09 -33.062 -15.594 1 86.31 285 VAL A C 1
ATOM 2121 O O . VAL A 1 285 ? -1.474 -33 -16.656 1 86.31 285 VAL A O 1
ATOM 2124 N N . THR A 1 286 ? -3.465 -32.938 -15.492 1 83.25 286 THR A N 1
ATOM 2125 C CA . THR A 1 286 ? -4.301 -32.844 -16.688 1 83.25 286 THR A CA 1
ATOM 2126 C C . THR A 1 286 ? -4.621 -31.375 -16.984 1 83.25 286 THR A C 1
ATOM 2128 O O . THR A 1 286 ? -4.949 -31.031 -18.109 1 83.25 286 THR A O 1
ATOM 2131 N N . ASP A 1 287 ? -4.512 -30.453 -16.047 1 90.44 287 ASP A N 1
ATOM 2132 C CA . ASP A 1 287 ? -4.973 -29.078 -16.234 1 90.44 287 ASP A CA 1
ATOM 2133 C C . ASP A 1 287 ? -3.828 -28.078 -16.062 1 90.44 287 ASP A C 1
ATOM 2135 O O . ASP A 1 287 ? -4.008 -27.016 -15.461 1 90.44 287 ASP A O 1
ATOM 2139 N N . ALA A 1 288 ? -2.656 -28.453 -16.531 1 91.12 288 ALA A N 1
ATOM 2140 C CA . ALA A 1 288 ? -1.467 -27.625 -16.328 1 91.12 288 ALA A CA 1
ATOM 2141 C C . ALA A 1 288 ? -1.633 -26.25 -16.953 1 91.12 288 ALA A C 1
ATOM 2143 O O . ALA A 1 288 ? -1.312 -25.234 -16.328 1 91.12 288 ALA A O 1
ATOM 2144 N N . LEU A 1 289 ? -2.191 -26.172 -18.125 1 90.75 289 LEU A N 1
ATOM 2145 C CA . LEU A 1 289 ? -2.322 -24.906 -18.828 1 90.75 289 LEU A CA 1
ATOM 2146 C C . LEU A 1 289 ? -3.318 -24 -18.125 1 90.75 289 LEU A C 1
ATOM 2148 O O . LEU A 1 289 ? -3.059 -22.797 -17.938 1 90.75 289 LEU A O 1
ATOM 2152 N N . ALA A 1 290 ? -4.488 -24.531 -17.766 1 90.88 290 ALA A N 1
ATOM 2153 C CA . ALA A 1 290 ? -5.496 -23.734 -17.062 1 90.88 290 ALA A CA 1
ATOM 2154 C C . ALA A 1 290 ? -4.953 -23.203 -15.742 1 90.88 290 ALA A C 1
ATOM 2156 O O . ALA A 1 290 ? -5.195 -22.047 -15.383 1 90.88 290 ALA A O 1
ATOM 2157 N N . ILE A 1 291 ? -4.266 -24.031 -15.008 1 93.12 291 ILE A N 1
ATOM 2158 C CA . ILE A 1 291 ? -3.697 -23.656 -13.719 1 93.12 291 ILE A CA 1
ATOM 2159 C C . ILE A 1 291 ? -2.66 -22.547 -13.922 1 93.12 291 ILE A C 1
ATOM 2161 O O . ILE A 1 291 ? -2.648 -21.562 -13.18 1 93.12 291 ILE A O 1
ATOM 2165 N N . ALA A 1 292 ? -1.773 -22.703 -14.898 1 94.12 292 ALA A N 1
ATOM 2166 C CA . ALA A 1 292 ? -0.738 -21.703 -15.18 1 94.12 292 ALA A CA 1
ATOM 2167 C C . ALA A 1 292 ? -1.353 -20.359 -15.531 1 94.12 292 ALA A C 1
ATOM 2169 O O . ALA A 1 292 ? -0.932 -19.312 -15.008 1 94.12 292 ALA A O 1
ATOM 2170 N N . LEU A 1 293 ? -2.332 -20.344 -16.375 1 93.19 293 LEU A N 1
ATOM 2171 C CA . LEU A 1 293 ? -2.988 -19.109 -16.781 1 93.19 293 LEU A CA 1
ATOM 2172 C C . LEU A 1 293 ? -3.713 -18.469 -15.609 1 93.19 293 LEU A C 1
ATOM 2174 O O . LEU A 1 293 ? -3.713 -17.25 -15.469 1 93.19 293 LEU A O 1
ATOM 2178 N N . GLY A 1 294 ? -4.379 -19.297 -14.82 1 93 294 GLY A N 1
ATOM 2179 C CA . GLY A 1 294 ? -5 -18.781 -13.609 1 93 294 GLY A CA 1
ATOM 2180 C C . GLY A 1 294 ? -4.016 -18.125 -12.664 1 93 294 GLY A C 1
ATOM 2181 O O . GLY A 1 294 ? -4.285 -17.047 -12.125 1 93 294 GLY A O 1
ATOM 2182 N N . CYS A 1 295 ? -2.869 -18.766 -12.453 1 94.19 295 CYS A N 1
ATOM 2183 C CA . CYS A 1 295 ? -1.838 -18.219 -11.578 1 94.19 295 CYS A CA 1
ATOM 2184 C C . CYS A 1 295 ? -1.292 -16.922 -12.141 1 94.19 295 CYS A C 1
ATOM 2186 O O . CYS A 1 295 ? -1.062 -15.969 -11.391 1 94.19 295 CYS A O 1
ATOM 2188 N N . ILE A 1 296 ? -1.076 -16.859 -13.453 1 94.06 296 ILE A N 1
ATOM 2189 C CA . ILE A 1 296 ? -0.593 -15.633 -14.086 1 94.06 296 ILE A CA 1
ATOM 2190 C C . ILE A 1 296 ? -1.586 -14.5 -13.844 1 94.06 296 ILE A C 1
ATOM 2192 O O . ILE A 1 296 ? -1.199 -13.406 -13.422 1 94.06 296 ILE A O 1
ATOM 2196 N N . ALA A 1 297 ? -2.811 -14.797 -14.117 1 93.75 297 ALA A N 1
ATOM 2197 C CA . ALA A 1 297 ? -3.844 -13.781 -13.93 1 93.75 297 ALA A CA 1
ATOM 2198 C C . ALA A 1 297 ? -3.873 -13.289 -12.484 1 93.75 297 ALA A C 1
ATOM 2200 O O . ALA A 1 297 ? -3.945 -12.086 -12.234 1 93.75 297 ALA A O 1
ATOM 2201 N N . LEU A 1 298 ? -3.857 -14.234 -11.594 1 94 298 LEU A N 1
ATOM 2202 C CA . LEU A 1 298 ? -3.932 -13.883 -10.18 1 94 298 LEU A CA 1
ATOM 2203 C C . LEU A 1 298 ? -2.711 -13.07 -9.75 1 94 298 LEU A C 1
ATOM 2205 O O . LEU A 1 298 ? -2.838 -12.078 -9.039 1 94 298 LEU A O 1
ATOM 2209 N N . PHE A 1 299 ? -1.487 -13.453 -10.117 1 93 299 PHE A N 1
ATOM 2210 C CA . PHE A 1 299 ? -0.28 -12.695 -9.812 1 93 299 PHE A CA 1
ATOM 2211 C C . PHE A 1 299 ? -0.38 -11.273 -10.344 1 93 299 PHE A C 1
ATOM 2213 O O . PHE A 1 299 ? -0.07 -10.312 -9.641 1 93 299 PHE A O 1
ATOM 2220 N N . LEU A 1 300 ? -0.793 -11.172 -11.594 1 92.88 300 LEU A N 1
ATOM 2221 C CA . LEU A 1 300 ? -0.893 -9.852 -12.211 1 92.88 300 LEU A CA 1
ATOM 2222 C C . LEU A 1 300 ? -1.907 -8.984 -11.477 1 92.88 300 LEU A C 1
ATOM 2224 O O . LEU A 1 300 ? -1.664 -7.797 -11.25 1 92.88 300 LEU A O 1
ATOM 2228 N N . LEU A 1 301 ? -3.006 -9.555 -11.109 1 92.19 301 LEU A N 1
ATOM 2229 C CA . LEU A 1 301 ? -4.035 -8.812 -10.391 1 92.19 301 LEU A CA 1
ATOM 2230 C C . LEU A 1 301 ? -3.527 -8.344 -9.031 1 92.19 301 LEU A C 1
ATOM 2232 O O . LEU A 1 301 ? -3.754 -7.195 -8.641 1 92.19 301 LEU A O 1
ATOM 2236 N N . VAL A 1 302 ? -2.883 -9.172 -8.328 1 90.94 302 VAL A N 1
ATOM 2237 C CA . VAL A 1 302 ? -2.363 -8.82 -7.008 1 90.94 302 VAL A CA 1
ATOM 2238 C C . VAL A 1 302 ? -1.304 -7.727 -7.148 1 90.94 302 VAL A C 1
ATOM 2240 O O . VAL A 1 302 ? -1.243 -6.805 -6.332 1 90.94 302 VAL A O 1
ATOM 2243 N N . LEU A 1 303 ? -0.523 -7.82 -8.156 1 90.62 303 LEU A N 1
ATOM 2244 C CA . LEU A 1 303 ? 0.523 -6.828 -8.367 1 90.62 303 LEU A CA 1
ATOM 2245 C C . LEU A 1 303 ? -0.076 -5.488 -8.789 1 90.62 303 LEU A C 1
ATOM 2247 O O . LEU A 1 303 ? 0.453 -4.43 -8.445 1 90.62 303 LEU A O 1
ATOM 2251 N N . VAL A 1 304 ? -1.128 -5.547 -9.539 1 90.44 304 VAL A N 1
ATOM 2252 C CA . VAL A 1 304 ? -1.848 -4.32 -9.867 1 90.44 304 VAL A CA 1
ATOM 2253 C C . VAL A 1 304 ? -2.371 -3.674 -8.586 1 90.44 304 VAL A C 1
ATOM 2255 O O . VAL A 1 304 ? -2.26 -2.457 -8.406 1 90.44 304 VAL A O 1
ATOM 2258 N N . ARG A 1 305 ? -2.895 -4.512 -7.762 1 89.06 305 ARG A N 1
ATOM 2259 C CA . ARG A 1 305 ? -3.373 -4.02 -6.473 1 89.06 305 ARG A CA 1
ATOM 2260 C C . ARG A 1 305 ? -2.236 -3.398 -5.668 1 89.06 305 ARG A C 1
ATOM 2262 O O . ARG A 1 305 ? -2.408 -2.344 -5.055 1 89.06 305 ARG A O 1
ATOM 2269 N N . MET A 1 306 ? -1.167 -4.031 -5.645 1 88.19 306 MET A N 1
ATOM 2270 C CA . MET A 1 306 ? 0.005 -3.512 -4.945 1 88.19 306 MET A CA 1
ATOM 2271 C C . MET A 1 306 ? 0.432 -2.166 -5.523 1 88.19 306 MET A C 1
ATOM 2273 O O . MET A 1 306 ? 0.756 -1.241 -4.777 1 88.19 306 MET A O 1
ATOM 2277 N N . SER A 1 307 ? 0.433 -2.053 -6.812 1 88.5 307 SER A N 1
ATOM 2278 C CA . SER A 1 307 ? 0.784 -0.802 -7.48 1 88.5 307 SER A CA 1
ATOM 2279 C C . SER A 1 307 ? -0.152 0.328 -7.066 1 88.5 307 SER A C 1
ATOM 2281 O O . SER A 1 307 ? 0.29 1.456 -6.84 1 88.5 307 SER A O 1
ATOM 2283 N N . GLN A 1 308 ? -1.419 0.033 -6.945 1 87.56 308 GLN A N 1
ATOM 2284 C CA . GLN A 1 308 ? -2.4 1.019 -6.508 1 87.56 308 GLN A CA 1
ATOM 2285 C C . GLN A 1 308 ? -2.119 1.479 -5.078 1 87.56 308 GLN A C 1
ATOM 2287 O O . GLN A 1 308 ? -2.213 2.67 -4.773 1 87.56 308 GLN A O 1
ATOM 2292 N N . LEU A 1 309 ? -1.829 0.548 -4.254 1 87.12 309 LEU A N 1
ATOM 2293 C CA . LEU A 1 309 ? -1.545 0.862 -2.859 1 87.12 309 LEU A CA 1
ATOM 2294 C C . LEU A 1 309 ? -0.309 1.748 -2.742 1 87.12 309 LEU A C 1
ATOM 2296 O O . LEU A 1 309 ? -0.281 2.68 -1.936 1 87.12 309 LEU A O 1
ATOM 2300 N N . ILE A 1 310 ? 0.68 1.475 -3.523 1 86.44 310 ILE A N 1
ATOM 2301 C CA . ILE A 1 310 ? 1.91 2.26 -3.504 1 86.44 310 ILE A CA 1
ATOM 2302 C C . ILE A 1 310 ? 1.611 3.697 -3.92 1 86.44 310 ILE A C 1
ATOM 2304 O O . ILE A 1 310 ? 2.08 4.645 -3.285 1 86.44 310 ILE A O 1
ATOM 2308 N N . THR A 1 311 ? 0.865 3.814 -4.961 1 85.25 311 THR A N 1
ATOM 2309 C CA . THR A 1 311 ? 0.501 5.145 -5.438 1 85.25 311 THR A CA 1
ATOM 2310 C C . THR A 1 311 ? -0.286 5.906 -4.375 1 85.25 311 THR A C 1
ATOM 2312 O O . THR A 1 311 ? -0.049 7.094 -4.152 1 85.25 311 THR A O 1
ATOM 2315 N N . GLN A 1 312 ? -1.22 5.188 -3.77 1 85.25 312 GLN A N 1
ATOM 2316 C CA . GLN A 1 312 ? -2 5.809 -2.701 1 85.25 312 GLN A CA 1
ATOM 2317 C C . GLN A 1 312 ? -1.106 6.219 -1.535 1 85.25 312 GLN A C 1
ATOM 2319 O O . GLN A 1 312 ? -1.291 7.289 -0.953 1 85.25 312 GLN A O 1
ATOM 2324 N N . LEU A 1 313 ? -0.219 5.371 -1.201 1 85.94 313 LEU A N 1
ATOM 2325 C CA . LEU A 1 313 ? 0.707 5.66 -0.112 1 85.94 313 LEU A CA 1
ATOM 2326 C C . LEU A 1 313 ? 1.54 6.898 -0.422 1 85.94 313 LEU A C 1
ATOM 2328 O O . LEU A 1 313 ? 1.731 7.758 0.444 1 85.94 313 LEU A O 1
ATOM 2332 N N . ASP A 1 314 ? 2.045 6.988 -1.627 1 83.94 314 ASP A N 1
ATOM 2333 C CA . ASP A 1 314 ? 2.828 8.141 -2.064 1 83.94 314 ASP A CA 1
ATOM 2334 C C . ASP A 1 314 ? 2.018 9.43 -1.952 1 83.94 314 ASP A C 1
ATOM 2336 O O . ASP A 1 314 ? 2.525 10.445 -1.484 1 83.94 314 ASP A O 1
ATOM 2340 N N . ARG A 1 315 ? 0.839 9.328 -2.34 1 83.56 315 ARG A N 1
ATOM 2341 C CA . ARG A 1 315 ? -0.039 10.492 -2.277 1 83.56 315 ARG A CA 1
ATOM 2342 C C . ARG A 1 315 ? -0.28 10.922 -0.832 1 83.56 315 ARG A C 1
ATOM 2344 O O . ARG A 1 315 ? -0.257 12.109 -0.519 1 83.56 315 ARG A O 1
ATOM 2351 N N . GLN A 1 316 ? -0.527 9.953 -0.03 1 84.75 316 GLN A N 1
ATOM 2352 C CA . GLN A 1 316 ? -0.778 10.266 1.374 1 84.75 316 GLN A CA 1
ATOM 2353 C C . GLN A 1 316 ? 0.468 10.836 2.043 1 84.75 316 GLN A C 1
ATOM 2355 O O . GLN A 1 316 ? 0.371 11.734 2.883 1 84.75 316 GLN A O 1
ATOM 2360 N N . THR A 1 317 ? 1.556 10.297 1.696 1 82.69 317 THR A N 1
ATOM 2361 C CA . THR A 1 317 ? 2.811 10.797 2.24 1 82.69 317 THR A CA 1
ATOM 2362 C C . THR A 1 317 ? 3.035 12.25 1.827 1 82.69 317 THR A C 1
ATOM 2364 O O . THR A 1 317 ? 3.467 13.078 2.637 1 82.69 317 THR A O 1
ATOM 2367 N N . GLU A 1 318 ? 2.779 12.555 0.665 1 79.88 318 GLU A N 1
ATOM 2368 C CA . GLU A 1 318 ? 2.895 13.922 0.171 1 79.88 318 GLU A CA 1
ATOM 2369 C C . GLU A 1 318 ? 1.921 14.852 0.887 1 79.88 318 GLU A C 1
ATOM 2371 O O . GLU A 1 318 ? 2.262 15.992 1.2 1 79.88 318 GLU A O 1
ATOM 2376 N N . ARG A 1 319 ? 0.76 14.359 1.125 1 79.88 319 ARG A N 1
ATOM 2377 C CA . ARG A 1 319 ? -0.241 15.156 1.834 1 79.88 319 ARG A CA 1
ATOM 2378 C C . ARG A 1 319 ? 0.21 15.461 3.258 1 79.88 319 ARG A C 1
ATOM 2380 O O . ARG A 1 319 ? 0.024 16.578 3.748 1 79.88 319 ARG A O 1
ATOM 2387 N N . VAL A 1 320 ? 0.746 14.516 3.895 1 78.31 320 VAL A N 1
ATOM 2388 C CA . VAL A 1 320 ? 1.274 14.703 5.242 1 78.31 320 VAL A CA 1
ATOM 2389 C C . VAL A 1 320 ? 2.379 15.758 5.223 1 78.31 320 VAL A C 1
ATOM 2391 O O . VAL A 1 320 ? 2.426 16.641 6.094 1 78.31 320 VAL A O 1
ATOM 2394 N N . ARG A 1 321 ? 3.205 15.656 4.25 1 74 321 ARG A N 1
ATOM 2395 C CA . ARG A 1 321 ? 4.289 16.625 4.117 1 74 321 ARG A CA 1
ATOM 2396 C C . ARG A 1 321 ? 3.746 18.031 3.91 1 74 321 ARG A C 1
ATOM 2398 O O . ARG A 1 321 ? 4.223 18.984 4.527 1 74 321 ARG A O 1
ATOM 2405 N N . GLU A 1 322 ? 2.807 18.094 3.131 1 72.12 322 GLU A N 1
ATOM 2406 C CA . GLU A 1 322 ? 2.188 19.375 2.832 1 72.12 322 GLU A CA 1
ATOM 2407 C C . GLU A 1 322 ? 1.526 19.969 4.074 1 72.12 322 GLU A C 1
ATOM 2409 O O . GLU A 1 322 ? 1.693 21.156 4.363 1 72.12 322 GLU A O 1
ATOM 2414 N N . LEU A 1 323 ? 0.774 19.109 4.766 1 72.81 323 LEU A N 1
ATOM 2415 C CA . LEU A 1 323 ? 0.059 19.578 5.949 1 72.81 323 LEU A CA 1
ATOM 2416 C C . LEU A 1 323 ? 1.031 19.906 7.074 1 72.81 323 LEU A C 1
ATOM 2418 O O . LEU A 1 323 ? 0.745 20.766 7.918 1 72.81 323 LEU A O 1
ATOM 2422 N N . ALA A 1 324 ? 2.105 19.328 6.918 1 71.19 324 ALA A N 1
ATOM 2423 C CA . ALA A 1 324 ? 3.08 19.531 7.988 1 71.19 324 ALA A CA 1
ATOM 2424 C C . ALA A 1 324 ? 3.889 20.797 7.766 1 71.19 324 ALA A C 1
ATOM 2426 O O . ALA A 1 324 ? 4.367 21.422 8.719 1 71.19 324 ALA A O 1
ATOM 2427 N N . VAL A 1 325 ? 3.924 21.266 6.512 1 76.69 325 VAL A N 1
ATOM 2428 C CA . VAL A 1 325 ? 4.867 22.359 6.301 1 76.69 325 VAL A CA 1
ATOM 2429 C C . VAL A 1 325 ? 4.152 23.531 5.637 1 76.69 325 VAL A C 1
ATOM 2431 O O . VAL A 1 325 ? 4.785 24.531 5.273 1 76.69 325 VAL A O 1
ATOM 2434 N N . THR A 1 326 ? 2.861 23.5 5.449 1 80.94 326 THR A N 1
ATOM 2435 C CA . THR A 1 326 ? 2.137 24.578 4.797 1 80.94 326 THR A CA 1
ATOM 2436 C C . THR A 1 326 ? 1.023 25.109 5.695 1 80.94 326 THR A C 1
ATOM 2438 O O . THR A 1 326 ? 0.428 24.344 6.465 1 80.94 326 THR A O 1
ATOM 2441 N N . ASP A 1 327 ? 0.836 26.438 5.582 1 79 327 ASP A N 1
ATOM 2442 C CA . ASP A 1 327 ? -0.268 27.094 6.281 1 79 327 ASP A CA 1
ATOM 2443 C C . ASP A 1 327 ? -1.58 26.906 5.523 1 79 327 ASP A C 1
ATOM 2445 O O . ASP A 1 327 ? -1.669 27.234 4.336 1 79 327 ASP A O 1
ATOM 2449 N N . GLU A 1 328 ? -2.498 26.422 6.148 1 71.31 328 GLU A N 1
ATOM 2450 C CA . GLU A 1 328 ? -3.756 26.047 5.512 1 71.31 328 GLU A CA 1
ATOM 2451 C C . GLU A 1 328 ? -4.48 27.266 4.953 1 71.31 328 GLU A C 1
ATOM 2453 O O . GLU A 1 328 ? -5.145 27.188 3.916 1 71.31 328 GLU A O 1
ATOM 2458 N N . LEU A 1 329 ? -4.383 28.391 5.625 1 77.06 329 LEU A N 1
ATOM 2459 C CA . LEU A 1 329 ? -5.137 29.578 5.242 1 77.06 329 LEU A CA 1
ATOM 2460 C C . LEU A 1 329 ? -4.527 30.234 4.004 1 77.06 329 LEU A C 1
ATOM 2462 O O . LEU A 1 329 ? -5.238 30.547 3.047 1 77.06 329 LEU A O 1
ATOM 2466 N N . THR A 1 330 ? -3.26 30.391 4.008 1 89.56 330 THR A N 1
ATOM 2467 C CA . THR A 1 330 ? -2.619 31.203 2.975 1 89.56 330 THR A CA 1
ATOM 2468 C C . THR A 1 330 ? -1.939 30.312 1.938 1 89.56 330 THR A C 1
ATOM 2470 O O . THR A 1 330 ? -1.601 30.766 0.846 1 89.56 330 THR A O 1
ATOM 2473 N N . GLY A 1 331 ? -1.669 29.031 2.363 1 86.81 331 GLY A N 1
ATOM 2474 C CA . GLY A 1 331 ? -0.942 28.141 1.468 1 86.81 331 GLY A CA 1
ATOM 2475 C C . GLY A 1 331 ? 0.561 28.344 1.517 1 86.81 331 GLY A C 1
ATOM 2476 O O . GLY A 1 331 ? 1.312 27.625 0.854 1 86.81 331 GLY A O 1
ATOM 2477 N N . LEU A 1 332 ? 0.997 29.281 2.248 1 90.38 332 LEU A N 1
ATOM 2478 C CA . LEU A 1 332 ? 2.422 29.547 2.418 1 90.38 332 LEU A CA 1
ATOM 2479 C C . LEU A 1 332 ? 3.061 28.516 3.344 1 90.38 332 LEU A C 1
ATOM 2481 O O . LEU A 1 332 ? 2.361 27.844 4.098 1 90.38 332 LEU A O 1
ATOM 2485 N N . PRO A 1 333 ? 4.402 28.359 3.121 1 88.69 333 PRO A N 1
ATOM 2486 C CA . PRO A 1 333 ? 5.078 27.578 4.152 1 88.69 333 PRO A CA 1
ATOM 2487 C C . PRO A 1 333 ? 4.781 28.062 5.566 1 88.69 333 PRO A C 1
ATOM 2489 O O . PRO A 1 333 ? 4.613 29.266 5.781 1 88.69 333 PRO A O 1
ATOM 2492 N N . ASN A 1 334 ? 4.668 27.094 6.465 1 85.94 334 ASN A N 1
ATOM 2493 C CA . ASN A 1 334 ? 4.363 27.469 7.844 1 85.94 334 ASN A CA 1
ATOM 2494 C C . ASN A 1 334 ? 5.633 27.609 8.68 1 85.94 334 ASN A C 1
ATOM 2496 O O . ASN A 1 334 ? 6.738 27.594 8.141 1 85.94 334 ASN A O 1
ATOM 2500 N N . ARG A 1 335 ? 5.469 27.875 9.906 1 81.5 335 ARG A N 1
ATOM 2501 C CA . ARG A 1 335 ? 6.582 28.109 10.812 1 81.5 335 ARG A CA 1
ATOM 2502 C C . ARG A 1 335 ? 7.531 26.906 10.836 1 81.5 335 ARG A C 1
ATOM 2504 O O . ARG A 1 335 ? 8.75 27.078 10.922 1 81.5 335 ARG A O 1
ATOM 2511 N N . ARG A 1 336 ? 6.941 25.75 10.695 1 76.38 336 ARG A N 1
ATOM 2512 C CA . ARG A 1 336 ? 7.762 24.547 10.672 1 76.38 336 ARG A CA 1
ATOM 2513 C C . ARG A 1 336 ? 8.688 24.531 9.461 1 76.38 336 ARG A C 1
ATOM 2515 O O . ARG A 1 336 ? 9.859 24.172 9.578 1 76.38 336 ARG A O 1
ATOM 2522 N N . ALA A 1 337 ? 8.031 24.828 8.375 1 83.56 337 ALA A N 1
ATOM 2523 C CA . ALA A 1 337 ? 8.828 24.906 7.156 1 83.56 337 ALA A CA 1
ATOM 2524 C C . ALA A 1 337 ? 9.953 25.922 7.305 1 83.56 337 ALA A C 1
ATOM 2526 O O . ALA A 1 337 ? 11.086 25.672 6.871 1 83.56 337 ALA A O 1
ATOM 2527 N N . TRP A 1 338 ? 9.648 26.984 7.941 1 88.5 338 TRP A N 1
ATOM 2528 C CA . TRP A 1 338 ? 10.625 28.047 8.18 1 88.5 338 TRP A CA 1
ATOM 2529 C C . TRP A 1 338 ? 11.766 27.547 9.055 1 88.5 338 TRP A C 1
ATOM 2531 O O . TRP A 1 338 ? 12.938 27.781 8.742 1 88.5 338 TRP A O 1
ATOM 2541 N N . ASN A 1 339 ? 11.438 26.859 10.031 1 82.94 339 ASN A N 1
ATOM 2542 C CA . ASN A 1 339 ? 12.414 26.391 10.992 1 82.94 339 ASN A CA 1
ATOM 2543 C C . ASN A 1 339 ? 13.32 25.312 10.391 1 82.94 339 ASN A C 1
ATOM 2545 O O . ASN A 1 339 ? 14.422 25.078 10.883 1 82.94 339 ASN A O 1
ATOM 2549 N N . THR A 1 340 ? 12.844 24.75 9.352 1 81.94 340 THR A N 1
ATOM 2550 C CA . THR A 1 340 ? 13.641 23.75 8.656 1 81.94 340 THR A CA 1
ATOM 2551 C C . THR A 1 340 ? 14.492 24.391 7.57 1 81.94 340 THR A C 1
ATOM 2553 O O . THR A 1 340 ? 15.656 24.031 7.391 1 81.94 340 THR A O 1
ATOM 2556 N N . GLU A 1 341 ? 13.945 25.328 6.934 1 88.44 341 GLU A N 1
ATOM 2557 C CA . GLU A 1 341 ? 14.578 25.891 5.738 1 88.44 341 GLU A CA 1
ATOM 2558 C C . GLU A 1 341 ? 15.617 26.938 6.102 1 88.44 341 GLU A C 1
ATOM 2560 O O . GLU A 1 341 ? 16.641 27.078 5.43 1 88.44 341 GLU A O 1
ATOM 2565 N N . LEU A 1 342 ? 15.367 27.688 7.148 1 92.62 342 LEU A N 1
ATOM 2566 C CA . LEU A 1 342 ? 16.25 28.812 7.465 1 92.62 342 LEU A CA 1
ATOM 2567 C C . LEU A 1 342 ? 17.625 28.312 7.875 1 92.62 342 LEU A C 1
ATOM 2569 O O . LEU A 1 342 ? 18.656 28.828 7.418 1 92.62 342 LEU A O 1
ATOM 2573 N N . PRO A 1 343 ? 17.766 27.328 8.758 1 90.56 343 PRO A N 1
ATOM 2574 C CA . PRO A 1 343 ? 19.094 26.812 9.086 1 90.56 343 PRO A CA 1
ATOM 2575 C C . PRO A 1 343 ? 19.859 26.312 7.859 1 90.56 343 PRO A C 1
ATOM 2577 O O . PRO A 1 343 ? 21.062 26.5 7.766 1 90.56 343 PRO A O 1
ATOM 2580 N N . ARG A 1 344 ? 19.172 25.703 6.914 1 88.81 344 ARG A N 1
ATOM 2581 C CA . ARG A 1 344 ? 19.797 25.25 5.676 1 88.81 344 ARG A CA 1
ATOM 2582 C C . ARG A 1 344 ? 20.328 26.422 4.859 1 88.81 344 ARG A C 1
ATOM 2584 O O . ARG A 1 344 ? 21.406 26.328 4.27 1 88.81 344 ARG A O 1
ATOM 2591 N N . ALA A 1 345 ? 19.562 27.469 4.828 1 92.38 345 ALA A N 1
ATOM 2592 C CA . ALA A 1 345 ? 19.969 28.672 4.098 1 92.38 345 ALA A CA 1
ATOM 2593 C C . ALA A 1 345 ? 21.188 29.328 4.746 1 92.38 345 ALA A C 1
ATOM 2595 O O . ALA A 1 345 ? 22.062 29.828 4.055 1 92.38 345 ALA A O 1
ATOM 2596 N N . VAL A 1 346 ? 21.219 29.312 6.023 1 93.5 346 VAL A N 1
ATOM 2597 C CA . VAL A 1 346 ? 22.344 29.891 6.762 1 93.5 346 VAL A CA 1
ATOM 2598 C C . VAL A 1 346 ? 23.609 29.078 6.473 1 93.5 346 VAL A C 1
ATOM 2600 O O . VAL A 1 346 ? 24.688 29.656 6.258 1 93.5 346 VAL A O 1
ATOM 2603 N N . GLU A 1 347 ? 23.453 27.797 6.469 1 90.56 347 GLU A N 1
ATOM 2604 C CA . GLU A 1 347 ? 24.594 26.938 6.164 1 90.56 347 GLU A CA 1
ATOM 2605 C C . GLU A 1 347 ? 25.094 27.172 4.746 1 90.56 347 GLU A C 1
ATOM 2607 O O . GLU A 1 347 ? 26.297 27.141 4.496 1 90.56 347 GLU A O 1
ATOM 2612 N N . ARG A 1 348 ? 24.219 27.312 3.869 1 90 348 ARG A N 1
ATOM 2613 C CA . ARG A 1 348 ? 24.578 27.594 2.486 1 90 348 ARG A CA 1
ATOM 2614 C C . ARG A 1 348 ? 25.312 28.938 2.377 1 90 348 ARG A C 1
ATOM 2616 O O . ARG A 1 348 ? 26.297 29.047 1.65 1 90 348 ARG A O 1
ATOM 2623 N N . ALA A 1 349 ? 24.766 29.891 3.033 1 92.44 349 ALA A N 1
ATOM 2624 C CA . ALA A 1 349 ? 25.391 31.203 3.037 1 92.44 349 ALA A CA 1
ATOM 2625 C C . ALA A 1 349 ? 26.797 31.141 3.621 1 92.44 349 ALA A C 1
ATOM 2627 O O . ALA A 1 349 ? 27.719 31.828 3.141 1 92.44 349 ALA A O 1
ATOM 2628 N N . ARG A 1 350 ? 26.906 30.375 4.566 1 91.12 350 ARG A N 1
ATOM 2629 C CA . ARG A 1 350 ? 28.203 30.188 5.195 1 91.12 350 ARG A CA 1
ATOM 2630 C C . ARG A 1 350 ? 29.203 29.547 4.223 1 91.12 350 ARG A C 1
ATOM 2632 O O . ARG A 1 350 ? 30.359 29.969 4.148 1 91.12 350 ARG A O 1
ATOM 2639 N N . ARG A 1 351 ? 28.781 28.641 3.482 1 87.38 351 ARG A N 1
ATOM 2640 C CA . ARG A 1 351 ? 29.625 27.906 2.547 1 87.38 351 ARG A CA 1
ATOM 2641 C C . ARG A 1 351 ? 29.953 28.75 1.321 1 87.38 351 ARG A C 1
ATOM 2643 O O . ARG A 1 351 ? 31.078 28.703 0.807 1 87.38 351 ARG A O 1
ATOM 2650 N N . THR A 1 352 ? 28.984 29.531 0.858 1 89.5 352 THR A N 1
ATOM 2651 C CA . THR A 1 352 ? 29.141 30.234 -0.412 1 89.5 352 THR A CA 1
ATOM 2652 C C . THR A 1 352 ? 29.594 31.672 -0.186 1 89.5 352 THR A C 1
ATOM 2654 O O . THR A 1 352 ? 30.094 32.312 -1.106 1 89.5 352 THR A O 1
ATOM 2657 N N . GLY A 1 353 ? 29.312 32.219 0.908 1 90.81 353 GLY A N 1
ATOM 2658 C CA . GLY A 1 353 ? 29.688 33.594 1.226 1 90.81 353 GLY A CA 1
ATOM 2659 C C . GLY A 1 353 ? 28.688 34.625 0.729 1 90.81 353 GLY A C 1
ATOM 2660 O O . GLY A 1 353 ? 28.938 35.812 0.802 1 90.81 353 GLY A O 1
ATOM 2661 N N . VAL A 1 354 ? 27.609 34.125 0.291 1 91.5 354 VAL A N 1
ATOM 2662 C CA . VAL A 1 354 ? 26.594 35.031 -0.22 1 91.5 354 VAL A CA 1
ATOM 2663 C C . VAL A 1 354 ? 25.75 35.594 0.939 1 91.5 354 VAL A C 1
ATOM 2665 O O . VAL A 1 354 ? 25.562 34.906 1.943 1 91.5 354 VAL A O 1
ATOM 2668 N N . PRO A 1 355 ? 25.297 36.844 0.804 1 94.31 355 PRO A N 1
ATOM 2669 C CA . PRO A 1 355 ? 24.484 37.406 1.891 1 94.31 355 PRO A CA 1
ATOM 2670 C C . PRO A 1 355 ? 23.125 36.75 2.031 1 94.31 355 PRO A C 1
ATOM 2672 O O . PRO A 1 355 ? 22.578 36.219 1.051 1 94.31 355 PRO A O 1
ATOM 2675 N N . LEU A 1 356 ? 22.688 36.688 3.227 1 95.94 356 LEU A N 1
ATOM 2676 C CA . LEU A 1 356 ? 21.344 36.188 3.561 1 95.94 356 LEU A CA 1
ATOM 2677 C C . LEU A 1 356 ? 20.594 37.188 4.43 1 95.94 356 LEU A C 1
ATOM 2679 O O . LEU A 1 356 ? 21.078 37.594 5.492 1 95.94 356 LEU A O 1
ATOM 2683 N N . THR A 1 357 ? 19.484 37.688 3.93 1 96.75 357 THR A N 1
ATOM 2684 C CA . THR A 1 357 ? 18.672 38.625 4.664 1 96.75 357 THR A CA 1
ATOM 2685 C C . THR A 1 357 ? 17.312 38.031 5.012 1 96.75 357 THR A C 1
ATOM 2687 O O . THR A 1 357 ? 16.734 37.312 4.203 1 96.75 357 THR A O 1
ATOM 2690 N N . VAL A 1 358 ? 16.859 38.25 6.273 1 97.25 358 VAL A N 1
ATOM 2691 C CA . VAL A 1 358 ? 15.555 37.781 6.727 1 97.25 358 VAL A CA 1
ATOM 2692 C C . VAL A 1 358 ? 14.711 38.969 7.215 1 97.25 358 VAL A C 1
ATOM 2694 O O . VAL A 1 358 ? 15.242 39.969 7.645 1 97.25 358 VAL A O 1
ATOM 2697 N N . ALA A 1 359 ? 13.391 38.844 7.051 1 97.62 359 ALA A N 1
ATOM 2698 C CA . ALA A 1 359 ? 12.477 39.875 7.531 1 97.62 359 ALA A CA 1
ATOM 2699 C C . ALA A 1 359 ? 11.289 39.25 8.273 1 97.62 359 ALA A C 1
ATOM 2701 O O . ALA A 1 359 ? 10.867 38.156 7.961 1 97.62 359 ALA A O 1
ATOM 2702 N N . VAL A 1 360 ? 10.906 39.875 9.266 1 95.94 360 VAL A N 1
ATOM 2703 C CA . VAL A 1 360 ? 9.664 39.562 9.961 1 95.94 360 VAL A CA 1
ATOM 2704 C C . VAL A 1 360 ? 8.625 40.656 9.672 1 95.94 360 VAL A C 1
ATOM 2706 O O . VAL A 1 360 ? 8.906 41.844 9.844 1 95.94 360 VAL A O 1
ATOM 2709 N N . VAL A 1 361 ? 7.48 40.219 9.227 1 96.75 361 VAL A N 1
ATOM 2710 C CA . VAL A 1 361 ? 6.426 41.125 8.781 1 96.75 361 VAL A CA 1
ATOM 2711 C C . VAL A 1 361 ? 5.176 40.938 9.625 1 96.75 361 VAL A C 1
ATOM 2713 O O . VAL A 1 361 ? 4.805 39.781 9.938 1 96.75 361 VAL A O 1
ATOM 2716 N N . ASP A 1 362 ? 4.582 41.938 10.031 1 94.44 362 ASP A N 1
ATOM 2717 C CA . ASP A 1 362 ? 3.348 41.906 10.812 1 94.44 362 ASP A CA 1
ATOM 2718 C C . ASP A 1 362 ? 2.318 42.906 10.25 1 94.44 362 ASP A C 1
ATOM 2720 O O . ASP A 1 362 ? 2.631 44.062 10.016 1 94.44 362 ASP A O 1
ATOM 2724 N N . ILE A 1 363 ? 1.144 42.469 10.062 1 95.06 363 ILE A N 1
ATOM 2725 C CA . ILE A 1 363 ? 0.088 43.375 9.57 1 95.06 363 ILE A CA 1
ATOM 2726 C C . ILE A 1 363 ? -0.375 44.281 10.688 1 95.06 363 ILE A C 1
ATOM 2728 O O . ILE A 1 363 ? -0.756 43.844 11.766 1 95.06 363 ILE A O 1
ATOM 2732 N N . ASP A 1 364 ? -0.394 45.594 10.352 1 94.31 364 ASP A N 1
ATOM 2733 C CA . ASP A 1 364 ? -0.702 46.625 11.359 1 94.31 364 ASP A CA 1
ATOM 2734 C C . ASP A 1 364 ? -2.18 46.594 11.742 1 94.31 364 ASP A C 1
ATOM 2736 O O . ASP A 1 364 ? -3.053 46.562 10.867 1 94.31 364 ASP A O 1
ATOM 2740 N N . HIS A 1 365 ? -2.449 46.531 13.039 1 90.19 365 HIS A N 1
ATOM 2741 C CA . HIS A 1 365 ? -3.787 46.656 13.617 1 90.19 365 HIS A CA 1
ATOM 2742 C C . HIS A 1 365 ? -4.715 45.594 13.055 1 90.19 365 HIS A C 1
ATOM 2744 O O . HIS A 1 365 ? -5.848 45.875 12.664 1 90.19 365 HIS A O 1
ATOM 2750 N N . PHE A 1 366 ? -4.242 44.438 12.969 1 89 366 PHE A N 1
ATOM 2751 C CA . PHE A 1 366 ? -5.008 43.375 12.383 1 89 366 PHE A CA 1
ATOM 2752 C C . PHE A 1 366 ? -6.211 43 13.258 1 89 366 PHE A C 1
ATOM 2754 O O . PHE A 1 366 ? -7.289 42.719 12.75 1 89 366 PHE A O 1
ATOM 2761 N N . LYS A 1 367 ? -5.965 42.969 14.5 1 79.06 367 LYS A N 1
ATOM 2762 C CA . LYS A 1 367 ? -7.074 42.688 15.414 1 79.06 367 LYS A CA 1
ATOM 2763 C C . LYS A 1 367 ? -8.203 43.719 15.234 1 79.06 367 LYS A C 1
ATOM 2765 O O . LYS A 1 367 ? -9.375 43.344 15.25 1 79.06 367 LYS A O 1
ATOM 2770 N N . ARG A 1 368 ? -7.824 44.969 15.195 1 81.19 368 ARG A N 1
ATOM 2771 C CA . ARG A 1 368 ? -8.82 46 14.969 1 81.19 368 ARG A CA 1
ATOM 2772 C C . ARG A 1 368 ? -9.586 45.75 13.672 1 81.19 368 ARG A C 1
ATOM 2774 O O . ARG A 1 368 ? -10.789 46.031 13.602 1 81.19 368 ARG A O 1
ATOM 2781 N N . PHE A 1 369 ? -8.883 45.375 12.695 1 88 369 PHE A N 1
ATOM 2782 C CA . PHE A 1 369 ? -9.516 45.031 11.422 1 88 369 PHE A CA 1
ATOM 2783 C C . PHE A 1 369 ? -10.508 43.875 11.602 1 88 369 PHE A C 1
ATOM 2785 O O . PHE A 1 369 ? -11.641 43.969 11.117 1 88 369 PHE A O 1
ATOM 2792 N N . ASN A 1 370 ? -10.172 42.875 12.336 1 80.5 370 ASN A N 1
ATOM 2793 C CA . ASN A 1 370 ? -11.062 41.75 12.602 1 80.5 370 ASN A CA 1
ATOM 2794 C C . ASN A 1 370 ? -12.297 42.188 13.383 1 80.5 370 ASN A C 1
ATOM 2796 O O . ASN A 1 370 ? -13.398 41.656 13.156 1 80.5 370 ASN A O 1
ATOM 2800 N N . ASP A 1 371 ? -12.008 43.031 14.281 1 72.56 371 ASP A N 1
ATOM 2801 C CA . ASP A 1 371 ? -13.094 43.531 15.125 1 72.56 371 ASP A CA 1
ATOM 2802 C C . ASP A 1 371 ? -14.109 44.312 14.297 1 72.56 371 ASP A C 1
ATOM 2804 O O . ASP A 1 371 ? -15.312 44.25 14.57 1 72.56 371 ASP A O 1
ATOM 2808 N N . ALA A 1 372 ? -13.625 45.031 13.367 1 80.31 372 ALA A N 1
ATOM 2809 C CA . ALA A 1 372 ? -14.469 45.906 12.555 1 80.31 372 ALA A CA 1
ATOM 2810 C C . ALA A 1 372 ? -15.195 45.125 11.469 1 80.31 372 ALA A C 1
ATOM 2812 O O . ALA A 1 372 ? -16.359 45.406 11.156 1 80.31 372 ALA A O 1
ATOM 2813 N N . TYR A 1 373 ? -14.492 44.156 10.922 1 82.06 373 TYR A N 1
ATOM 2814 C CA . TYR A 1 373 ? -15.047 43.531 9.727 1 82.06 373 TYR A CA 1
ATOM 2815 C C . TYR A 1 373 ? -15.312 42.031 9.961 1 82.06 373 TYR A C 1
ATOM 2817 O O . TYR A 1 373 ? -15.914 41.375 9.117 1 82.06 373 TYR A O 1
ATOM 2825 N N . GLY A 1 374 ? -14.914 41.531 11.016 1 75.94 374 GLY A N 1
ATOM 2826 C CA . GLY A 1 374 ? -15.102 40.125 11.328 1 75.94 374 GLY A CA 1
ATOM 2827 C C . GLY A 1 374 ? -13.898 39.281 10.992 1 75.94 374 GLY A C 1
ATOM 2828 O O . GLY A 1 374 ? -13.055 39.688 10.188 1 75.94 374 GLY A O 1
ATOM 2829 N N . HIS A 1 375 ? -13.828 38.031 11.477 1 75.88 375 HIS A N 1
ATOM 2830 C CA . HIS A 1 375 ? -12.703 37.125 11.305 1 75.88 375 HIS A CA 1
ATOM 2831 C C . HIS A 1 375 ? -12.625 36.625 9.867 1 75.88 375 HIS A C 1
ATOM 2833 O O . HIS A 1 375 ? -11.531 36.438 9.32 1 75.88 375 HIS A O 1
ATOM 2839 N N . PRO A 1 376 ? -13.695 36.344 9.234 1 76.44 376 PRO A N 1
ATOM 2840 C CA . PRO A 1 376 ? -13.594 35.906 7.836 1 76.44 376 PRO A CA 1
ATOM 2841 C C . PRO A 1 376 ? -12.938 36.969 6.945 1 76.44 376 PRO A C 1
ATOM 2843 O O . PRO A 1 376 ? -12.203 36.625 6.016 1 76.44 376 PRO A O 1
ATOM 2846 N N . ALA A 1 377 ? -13.258 38.156 7.281 1 84.25 377 ALA A N 1
ATOM 2847 C CA . ALA A 1 377 ? -12.625 39.25 6.531 1 84.25 377 ALA A CA 1
ATOM 2848 C C . ALA A 1 377 ? -11.117 39.281 6.797 1 84.25 377 ALA A C 1
ATOM 2850 O O . ALA A 1 377 ? -10.336 39.594 5.891 1 84.25 377 ALA A O 1
ATOM 2851 N N . GLY A 1 378 ? -10.797 39.062 7.992 1 89.06 378 GLY A N 1
ATOM 2852 C CA . GLY A 1 378 ? -9.383 38.938 8.32 1 89.06 378 GLY A CA 1
ATOM 2853 C C . GLY A 1 378 ? -8.672 37.844 7.59 1 89.06 378 GLY A C 1
ATOM 2854 O O . GLY A 1 378 ? -7.562 38 7.09 1 89.06 378 GLY A O 1
ATOM 2855 N N . ASP A 1 379 ? -9.344 36.781 7.488 1 85.69 379 ASP A N 1
ATOM 2856 C CA . ASP A 1 379 ? -8.797 35.625 6.75 1 85.69 379 ASP A CA 1
ATOM 2857 C C . ASP A 1 379 ? -8.586 36 5.281 1 85.69 379 ASP A C 1
ATOM 2859 O O . ASP A 1 379 ? -7.578 35.594 4.684 1 85.69 379 ASP A O 1
ATOM 2863 N N . ARG A 1 380 ? -9.547 36.594 4.766 1 90.44 380 ARG A N 1
ATOM 2864 C CA . ARG A 1 380 ? -9.438 37.031 3.373 1 90.44 380 ARG A CA 1
ATOM 2865 C C . ARG A 1 380 ? -8.266 37.969 3.182 1 90.44 380 ARG A C 1
ATOM 2867 O O . ARG A 1 380 ? -7.555 37.906 2.176 1 90.44 380 ARG A O 1
ATOM 2874 N N . LEU A 1 381 ? -8.109 38.906 4.113 1 94.31 381 LEU A N 1
ATOM 2875 C CA . LEU A 1 381 ? -6.988 39.844 4.055 1 94.31 381 LEU A CA 1
ATOM 2876 C C . LEU A 1 381 ? -5.66 39.094 4.059 1 94.31 381 LEU A C 1
ATOM 2878 O O . LEU A 1 381 ? -4.77 39.406 3.262 1 94.31 381 LEU A O 1
ATOM 2882 N N . LEU A 1 382 ? -5.566 38.156 4.953 1 94.31 382 LEU A N 1
ATOM 2883 C CA . LEU A 1 382 ? -4.332 37.375 5.059 1 94.31 382 LEU A CA 1
ATOM 2884 C C . LEU A 1 382 ? -4.039 36.656 3.756 1 94.31 382 LEU A C 1
ATOM 2886 O O . LEU A 1 382 ? -2.898 36.625 3.289 1 94.31 382 LEU A O 1
ATOM 2890 N N . LYS A 1 383 ? -5.004 36.031 3.148 1 94.38 383 LYS A N 1
ATOM 2891 C CA . LYS A 1 383 ? -4.863 35.281 1.899 1 94.38 383 LYS A CA 1
ATOM 2892 C C . LYS A 1 383 ? -4.445 36.219 0.757 1 94.38 383 LYS A C 1
ATOM 2894 O O . LYS A 1 383 ? -3.521 35.906 0.004 1 94.38 383 LYS A O 1
ATOM 2899 N N . GLU A 1 384 ? -5.164 37.281 0.692 1 95.44 384 GLU A N 1
ATOM 2900 C CA . GLU A 1 384 ? -4.914 38.219 -0.403 1 95.44 384 GLU A CA 1
ATOM 2901 C C . GLU A 1 384 ? -3.555 38.906 -0.251 1 95.44 384 GLU A C 1
ATOM 2903 O O . GLU A 1 384 ? -2.867 39.156 -1.242 1 95.44 384 GLU A O 1
ATOM 2908 N N . ALA A 1 385 ? -3.199 39.25 0.928 1 96.56 385 ALA A N 1
ATOM 2909 C CA . ALA A 1 385 ? -1.888 39.844 1.175 1 96.56 385 ALA A CA 1
ATOM 2910 C C . ALA A 1 385 ? -0.769 38.875 0.807 1 96.56 385 ALA A C 1
ATOM 2912 O O . ALA A 1 385 ? 0.189 39.25 0.127 1 96.56 385 ALA A O 1
ATOM 2913 N N . ALA A 1 386 ? -0.938 37.688 1.277 1 95.88 386 ALA A N 1
ATOM 2914 C CA . ALA A 1 386 ? 0.06 36.656 0.976 1 95.88 386 ALA A CA 1
ATOM 2915 C C . ALA A 1 386 ? 0.259 36.531 -0.531 1 95.88 386 ALA A C 1
ATOM 2917 O O . ALA A 1 386 ? 1.393 36.438 -1.009 1 95.88 386 ALA A O 1
ATOM 2918 N N . ALA A 1 387 ? -0.826 36.469 -1.27 1 95.56 387 ALA A N 1
ATOM 2919 C CA . ALA A 1 387 ? -0.771 36.344 -2.723 1 95.56 387 ALA A CA 1
ATOM 2920 C C . ALA A 1 387 ? -0.097 37.531 -3.359 1 95.56 387 ALA A C 1
ATOM 2922 O O . ALA A 1 387 ? 0.736 37.406 -4.258 1 95.56 387 ALA A O 1
ATOM 2923 N N . ALA A 1 388 ? -0.488 38.688 -2.893 1 96.44 388 ALA A N 1
ATOM 2924 C CA . ALA A 1 388 ? 0.073 39.938 -3.424 1 96.44 388 ALA A CA 1
ATOM 2925 C C . ALA A 1 388 ? 1.57 40.031 -3.145 1 96.44 388 ALA A C 1
ATOM 2927 O O . ALA A 1 388 ? 2.34 40.5 -3.992 1 96.44 388 ALA A O 1
ATOM 2928 N N . TRP A 1 389 ? 1.951 39.688 -1.976 1 97.5 389 TRP A N 1
ATOM 2929 C CA . TRP A 1 389 ? 3.355 39.75 -1.587 1 97.5 389 TRP A CA 1
ATOM 2930 C C . TRP A 1 389 ? 4.191 38.75 -2.387 1 97.5 389 TRP A C 1
ATOM 2932 O O . TRP A 1 389 ? 5.309 39.062 -2.803 1 97.5 389 TRP A O 1
ATOM 2942 N N . GLN A 1 390 ? 3.648 37.562 -2.586 1 95.62 390 GLN A N 1
ATOM 2943 C CA . GLN A 1 390 ? 4.348 36.531 -3.346 1 95.62 390 GLN A CA 1
ATOM 2944 C C . GLN A 1 390 ? 4.664 37.031 -4.758 1 95.62 390 GLN A C 1
ATOM 2946 O O . GLN A 1 390 ? 5.676 36.625 -5.344 1 95.62 390 GLN A O 1
ATOM 2951 N N . GLU A 1 391 ? 3.812 37.812 -5.309 1 94.38 391 GLU A N 1
ATOM 2952 C CA . GLU A 1 391 ? 3.992 38.344 -6.664 1 94.38 391 GLU A CA 1
ATOM 2953 C C . GLU A 1 391 ? 5.176 39.312 -6.734 1 94.38 391 GLU A C 1
ATOM 2955 O O . GLU A 1 391 ? 5.73 39.531 -7.809 1 94.38 391 GLU A O 1
ATOM 2960 N N . GLN A 1 392 ? 5.605 39.844 -5.602 1 95.12 392 GLN A N 1
ATOM 2961 C CA . GLN A 1 392 ? 6.695 40.812 -5.566 1 95.12 392 GLN A CA 1
ATOM 2962 C C . GLN A 1 392 ? 8.039 40.125 -5.324 1 95.12 392 GLN A C 1
ATOM 2964 O O . GLN A 1 392 ? 9.086 40.781 -5.367 1 95.12 392 GLN A O 1
ATOM 2969 N N . LEU A 1 393 ? 7.984 38.812 -5.055 1 95.31 393 LEU A N 1
ATOM 2970 C CA . LEU A 1 393 ? 9.188 38.094 -4.648 1 95.31 393 LEU A CA 1
ATOM 2971 C C . LEU A 1 393 ? 9.789 37.344 -5.82 1 95.31 393 LEU A C 1
ATOM 2973 O O . LEU A 1 393 ? 9.086 37.031 -6.785 1 95.31 393 LEU A O 1
ATOM 2977 N N . ARG A 1 394 ? 11.086 37.062 -5.699 1 91.31 394 ARG A N 1
ATOM 2978 C CA . ARG A 1 394 ? 11.781 36.188 -6.656 1 91.31 394 ARG A CA 1
ATOM 2979 C C . ARG A 1 394 ? 11.523 34.719 -6.355 1 91.31 394 ARG A C 1
ATOM 2981 O O . ARG A 1 394 ? 10.977 34.375 -5.305 1 91.31 394 ARG A O 1
ATOM 2988 N N . SER A 1 395 ? 11.938 33.906 -7.27 1 90 395 SER A N 1
ATOM 2989 C CA . SER A 1 395 ? 11.742 32.469 -7.141 1 90 395 SER A CA 1
ATOM 2990 C C . SER A 1 395 ? 12.547 31.891 -5.977 1 90 395 SER A C 1
ATOM 2992 O O . SER A 1 395 ? 12.148 30.906 -5.363 1 90 395 SER A O 1
ATOM 2994 N N . VAL A 1 396 ? 13.672 32.5 -5.617 1 88.62 396 VAL A N 1
ATOM 2995 C CA . VAL A 1 396 ? 14.57 31.984 -4.594 1 88.62 396 VAL A CA 1
ATOM 2996 C C . VAL A 1 396 ? 14.156 32.5 -3.221 1 88.62 396 VAL A C 1
ATOM 2998 O O . VAL A 1 396 ? 14.602 32 -2.193 1 88.62 396 VAL A O 1
ATOM 3001 N N . ASP A 1 397 ? 13.227 33.562 -3.199 1 93 397 ASP A N 1
ATOM 3002 C CA . ASP A 1 397 ? 12.742 34.125 -1.943 1 93 397 ASP A CA 1
ATOM 3003 C C . ASP A 1 397 ? 11.688 33.25 -1.312 1 93 397 ASP A C 1
ATOM 3005 O O . ASP A 1 397 ? 10.961 32.531 -2.018 1 93 397 ASP A O 1
ATOM 3009 N N . HIS A 1 398 ? 11.703 33.188 0.041 1 94 398 HIS A N 1
ATOM 3010 C CA . HIS A 1 398 ? 10.758 32.344 0.741 1 94 398 HIS A CA 1
ATOM 3011 C C . HIS A 1 398 ? 9.906 33.125 1.717 1 94 398 HIS A C 1
ATOM 3013 O O . HIS A 1 398 ? 10.43 33.719 2.668 1 94 398 HIS A O 1
ATOM 3019 N N . LEU A 1 399 ? 8.656 33.188 1.42 1 95.94 399 LEU A N 1
ATOM 3020 C CA . LEU A 1 399 ? 7.672 33.812 2.309 1 95.94 399 LEU A CA 1
ATOM 3021 C C . LEU A 1 399 ? 6.91 32.75 3.09 1 95.94 399 LEU A C 1
ATOM 3023 O O . LEU A 1 399 ? 6.426 31.766 2.51 1 95.94 399 LEU A O 1
ATOM 3027 N N . ALA A 1 400 ? 6.895 32.844 4.375 1 94.94 400 ALA A N 1
ATOM 3028 C CA . ALA A 1 400 ? 6.211 31.875 5.227 1 94.94 400 ALA A CA 1
ATOM 3029 C C . ALA A 1 400 ? 5.32 32.562 6.25 1 94.94 400 ALA A C 1
ATOM 3031 O O . ALA A 1 400 ? 5.59 33.719 6.637 1 94.94 400 ALA A O 1
ATOM 3032 N N . ARG A 1 401 ? 4.273 31.953 6.594 1 91.94 401 ARG A N 1
ATOM 3033 C CA . ARG A 1 401 ? 3.443 32.469 7.68 1 91.94 401 ARG A CA 1
ATOM 3034 C C . ARG A 1 401 ? 3.934 31.969 9.031 1 91.94 401 ARG A C 1
ATOM 3036 O O . ARG A 1 401 ? 4.004 30.75 9.258 1 91.94 401 ARG A O 1
ATOM 3043 N N . TYR A 1 402 ? 4.305 32.844 9.844 1 85.12 402 TYR A N 1
ATOM 3044 C CA . TYR A 1 402 ? 4.98 32.531 11.094 1 85.12 402 TYR A CA 1
ATOM 3045 C C . TYR A 1 402 ? 3.986 32.438 12.25 1 85.12 402 TYR A C 1
ATOM 3047 O O . TYR A 1 402 ? 4.188 31.688 13.195 1 85.12 402 TYR A O 1
ATOM 3055 N N . GLY A 1 403 ? 2.973 33.219 12.148 1 76.56 403 GLY A N 1
ATOM 3056 C CA . GLY A 1 403 ? 1.928 33.281 13.156 1 76.56 403 GLY A CA 1
ATOM 3057 C C . GLY A 1 403 ? 0.589 33.75 12.594 1 76.56 403 GLY A C 1
ATOM 3058 O O . GLY A 1 403 ? 0.305 33.531 11.414 1 76.56 403 GLY A O 1
ATOM 3059 N N . GLY A 1 404 ? -0.292 34.188 13.484 1 78.06 404 GLY A N 1
ATOM 3060 C CA . GLY A 1 404 ? -1.603 34.656 13.047 1 78.06 404 GLY A CA 1
ATOM 3061 C C . GLY A 1 404 ? -1.536 35.719 11.984 1 78.06 404 GLY A C 1
ATOM 3062 O O . GLY A 1 404 ? -2.016 35.531 10.867 1 78.06 404 GLY A O 1
ATOM 3063 N N . GLU A 1 405 ? -0.881 36.844 12.352 1 88.69 405 GLU A N 1
ATOM 3064 C CA . GLU A 1 405 ? -0.75 37.969 11.43 1 88.69 405 GLU A CA 1
ATOM 3065 C C . GLU A 1 405 ? 0.713 38.219 11.094 1 88.69 405 GLU A C 1
ATOM 3067 O O . GLU A 1 405 ? 1.041 39.281 10.516 1 88.69 405 GLU A O 1
ATOM 3072 N N . GLU A 1 406 ? 1.525 37.281 11.469 1 90.81 406 GLU A N 1
ATOM 3073 C CA . GLU A 1 406 ? 2.961 37.469 11.289 1 90.81 406 GLU A CA 1
ATOM 3074 C C . GLU A 1 406 ? 3.494 36.594 10.156 1 90.81 406 GLU A C 1
ATOM 3076 O O . GLU A 1 406 ? 3.061 35.438 9.984 1 90.81 406 GLU A O 1
ATOM 3081 N N . PHE A 1 407 ? 4.332 37.156 9.359 1 95.75 407 PHE A N 1
ATOM 3082 C CA . PHE A 1 407 ? 4.996 36.469 8.25 1 95.75 407 PHE A CA 1
ATOM 3083 C C . PHE A 1 407 ? 6.508 36.656 8.328 1 95.75 407 PHE A C 1
ATOM 3085 O O . PHE A 1 407 ? 6.992 37.562 8.992 1 95.75 407 PHE A O 1
ATOM 3092 N N . VAL A 1 408 ? 7.164 35.75 7.762 1 95.88 408 VAL A N 1
ATOM 3093 C CA . VAL A 1 408 ? 8.617 35.812 7.691 1 95.88 408 VAL A CA 1
ATOM 3094 C C . VAL A 1 408 ? 9.078 35.656 6.242 1 95.88 408 VAL A C 1
ATOM 3096 O O . VAL A 1 408 ? 8.422 34.969 5.457 1 95.88 408 VAL A O 1
ATOM 3099 N N . LEU A 1 409 ? 10.109 36.344 5.949 1 97 409 LEU A N 1
ATOM 3100 C CA . LEU A 1 409 ? 10.641 36.375 4.594 1 97 409 LEU A CA 1
ATOM 3101 C C . LEU A 1 409 ? 12.141 36.062 4.594 1 97 409 LEU A C 1
ATOM 3103 O O . LEU A 1 409 ? 12.891 36.688 5.367 1 97 409 LEU A O 1
ATOM 3107 N N . MET A 1 410 ? 12.508 35.125 3.834 1 96.38 410 MET A N 1
ATOM 3108 C CA . MET A 1 410 ? 13.914 34.781 3.623 1 96.38 410 MET A CA 1
ATOM 3109 C C . MET A 1 410 ? 14.383 35.219 2.24 1 96.38 410 MET A C 1
ATOM 3111 O O . MET A 1 410 ? 13.781 34.875 1.229 1 96.38 410 MET A O 1
ATOM 3115 N N . LEU A 1 411 ? 15.438 36 2.145 1 96.56 411 LEU A N 1
ATOM 3116 C CA . LEU A 1 411 ? 15.984 36.562 0.905 1 96.56 411 LEU A CA 1
ATOM 3117 C C . LEU A 1 411 ? 17.438 36.125 0.725 1 96.56 411 LEU A C 1
ATOM 3119 O O . LEU A 1 411 ? 18.344 36.875 1.098 1 96.56 411 LEU A O 1
ATOM 3123 N N . PRO A 1 412 ? 17.578 35.031 0.071 1 94.44 412 PRO A N 1
ATOM 3124 C CA . PRO A 1 412 ? 18.953 34.625 -0.222 1 94.44 412 PRO A CA 1
ATOM 3125 C C . PRO A 1 412 ? 19.641 35.562 -1.232 1 94.44 412 PRO A C 1
ATOM 3127 O O . PRO A 1 412 ? 18.984 36.062 -2.148 1 94.44 412 PRO A O 1
ATOM 3130 N N . ASP A 1 413 ? 20.844 35.75 -1.089 1 92.75 413 ASP A N 1
ATOM 3131 C CA . ASP A 1 413 ? 21.672 36.531 -2 1 92.75 413 ASP A CA 1
ATOM 3132 C C . ASP A 1 413 ? 21.172 37.969 -2.082 1 92.75 413 ASP A C 1
ATOM 3134 O O . ASP A 1 413 ? 21.047 38.531 -3.174 1 92.75 413 ASP A O 1
ATOM 3138 N N . ALA A 1 414 ? 20.703 38.5 -0.968 1 92.56 414 ALA A N 1
ATOM 3139 C CA . ALA A 1 414 ? 20.234 39.875 -0.901 1 92.56 414 ALA A CA 1
ATOM 3140 C C . ALA A 1 414 ? 20.781 40.594 0.332 1 92.56 414 ALA A C 1
ATOM 3142 O O . ALA A 1 414 ? 20.734 40.031 1.438 1 92.56 414 ALA A O 1
ATOM 3143 N N . ALA A 1 415 ? 21.312 41.781 0.126 1 91.88 415 ALA A N 1
ATOM 3144 C CA . ALA A 1 415 ? 21.719 42.625 1.235 1 91.88 415 ALA A CA 1
ATOM 3145 C C . ALA A 1 415 ? 20.531 43.406 1.818 1 91.88 415 ALA A C 1
ATOM 3147 O O . ALA A 1 415 ? 19.406 43.25 1.347 1 91.88 415 ALA A O 1
ATOM 3148 N N . VAL A 1 416 ? 20.781 44.031 2.854 1 92.5 416 VAL A N 1
ATOM 3149 C CA . VAL A 1 416 ? 19.734 44.719 3.617 1 92.5 416 VAL A CA 1
ATOM 3150 C C . VAL A 1 416 ? 19.016 45.719 2.738 1 92.5 416 VAL A C 1
ATOM 3152 O O . VAL A 1 416 ? 17.797 45.906 2.844 1 92.5 416 VAL A O 1
ATOM 3155 N N . GLU A 1 417 ? 19.766 46.438 1.844 1 92.75 417 GLU A N 1
ATOM 3156 C CA . GLU A 1 417 ? 19.172 47.469 0.984 1 92.75 417 GLU A CA 1
ATOM 3157 C C . GLU A 1 417 ? 18.203 46.844 -0.02 1 92.75 417 GLU A C 1
ATOM 3159 O O . GLU A 1 417 ? 17.094 47.375 -0.22 1 92.75 417 GLU A O 1
ATOM 3164 N N . GLN A 1 418 ? 18.656 45.781 -0.555 1 93.5 418 GLN A N 1
ATOM 3165 C CA . GLN A 1 418 ? 17.797 45.094 -1.51 1 93.5 418 GLN A CA 1
ATOM 3166 C C . GLN A 1 418 ? 16.547 44.531 -0.826 1 93.5 418 GLN A C 1
ATOM 3168 O O . GLN A 1 418 ? 15.453 44.562 -1.386 1 93.5 418 GLN A O 1
ATOM 3173 N N . GLY A 1 419 ? 16.734 43.969 0.332 1 95.12 419 GLY A N 1
ATOM 3174 C CA . GLY A 1 419 ? 15.617 43.469 1.108 1 95.12 419 GLY A CA 1
ATOM 3175 C C . GLY A 1 419 ? 14.609 44.531 1.462 1 95.12 419 GLY A C 1
ATOM 3176 O O . GLY A 1 419 ? 13.398 44.312 1.383 1 95.12 419 GLY A O 1
ATOM 3177 N N . GLY A 1 420 ? 15.18 45.688 1.819 1 95.5 420 GLY A N 1
ATOM 3178 C CA . GLY A 1 420 ? 14.312 46.812 2.113 1 95.5 420 GLY A CA 1
ATOM 3179 C C . GLY A 1 420 ? 13.445 47.219 0.938 1 95.5 420 GLY A C 1
ATOM 3180 O O . GLY A 1 420 ? 12.266 47.531 1.11 1 95.5 420 GLY A O 1
ATOM 3181 N N . ALA A 1 421 ? 14.031 47.25 -0.188 1 95.94 421 ALA A N 1
ATOM 3182 C CA . ALA A 1 421 ? 13.305 47.625 -1.396 1 95.94 421 ALA A CA 1
ATOM 3183 C C . ALA A 1 421 ? 12.18 46.625 -1.685 1 95.94 421 ALA A C 1
ATOM 3185 O O . ALA A 1 421 ? 11.078 47.031 -2.086 1 95.94 421 ALA A O 1
ATOM 3186 N N . ILE A 1 422 ? 12.5 45.375 -1.508 1 96.25 422 ILE A N 1
ATOM 3187 C CA . ILE A 1 422 ? 11.5 44.312 -1.742 1 96.25 422 ILE A CA 1
ATOM 3188 C C . ILE A 1 422 ? 10.344 44.469 -0.757 1 96.25 422 ILE A C 1
ATOM 3190 O O . ILE A 1 422 ? 9.18 44.406 -1.144 1 96.25 422 ILE A O 1
ATOM 3194 N N . LEU A 1 423 ? 10.641 44.719 0.438 1 97.06 423 LEU A N 1
ATOM 3195 C CA . LEU A 1 423 ? 9.625 44.906 1.474 1 97.06 423 LEU A CA 1
ATOM 3196 C C . LEU A 1 423 ? 8.773 46.125 1.198 1 97.06 423 LEU A C 1
ATOM 3198 O O . LEU A 1 423 ? 7.57 46.156 1.476 1 97.06 423 LEU A O 1
ATOM 3202 N N . ASP A 1 424 ? 9.43 47.156 0.668 1 96.19 424 ASP A N 1
ATOM 3203 C CA . ASP A 1 424 ? 8.688 48.344 0.328 1 96.19 424 ASP A CA 1
ATOM 3204 C C . ASP A 1 424 ? 7.668 48.094 -0.776 1 96.19 424 ASP A C 1
ATOM 3206 O O . ASP A 1 424 ? 6.551 48.594 -0.738 1 96.19 424 ASP A O 1
ATOM 3210 N N . ARG A 1 425 ? 8.07 47.375 -1.706 1 96.62 425 ARG A N 1
ATOM 3211 C CA . ARG A 1 425 ? 7.145 46.969 -2.762 1 96.62 425 ARG A CA 1
ATOM 3212 C C . ARG A 1 425 ? 5.984 46.156 -2.197 1 96.62 425 ARG A C 1
ATOM 3214 O O . ARG A 1 425 ? 4.836 46.344 -2.611 1 96.62 425 ARG A O 1
ATOM 3221 N N . MET A 1 426 ? 6.293 45.281 -1.295 1 96.94 426 MET A N 1
ATOM 3222 C CA . MET A 1 426 ? 5.27 44.5 -0.637 1 96.94 426 MET A CA 1
ATOM 3223 C C . MET A 1 426 ? 4.289 45.375 0.127 1 96.94 426 MET A C 1
ATOM 3225 O O . MET A 1 426 ? 3.078 45.125 0.083 1 96.94 426 MET A O 1
ATOM 3229 N N . ARG A 1 427 ? 4.844 46.281 0.814 1 96.25 427 ARG A N 1
ATOM 3230 C CA . ARG A 1 427 ? 4.016 47.188 1.606 1 96.25 427 ARG A CA 1
ATOM 3231 C C . ARG A 1 427 ? 3.002 47.906 0.728 1 96.25 427 ARG A C 1
ATOM 3233 O O . ARG A 1 427 ? 1.831 48.031 1.095 1 96.25 427 ARG A O 1
ATOM 3240 N N . ARG A 1 428 ? 3.445 48.344 -0.401 1 94.56 428 ARG A N 1
ATOM 3241 C CA . ARG A 1 428 ? 2.588 49.094 -1.331 1 94.56 428 ARG A CA 1
ATOM 3242 C C . ARG A 1 428 ? 1.553 48.156 -1.96 1 94.56 428 ARG A C 1
ATOM 3244 O O . ARG A 1 428 ? 0.474 48.594 -2.357 1 94.56 428 ARG A O 1
ATOM 3251 N N . ALA A 1 429 ? 1.848 46.938 -1.976 1 95.81 429 ALA A N 1
ATOM 3252 C CA . ALA A 1 429 ? 0.976 45.969 -2.637 1 95.81 429 ALA A CA 1
ATOM 3253 C C . ALA A 1 429 ? -0.058 45.406 -1.665 1 95.81 429 ALA A C 1
ATOM 3255 O O . ALA A 1 429 ? -0.964 44.656 -2.068 1 95.81 429 ALA A O 1
ATOM 3256 N N . THR A 1 430 ? 0.01 45.719 -0.415 1 95.81 430 THR A N 1
ATOM 3257 C CA . THR A 1 430 ? -0.889 45.156 0.594 1 95.81 430 THR A CA 1
ATOM 3258 C C . THR A 1 430 ? -2.332 45.594 0.314 1 95.81 430 THR A C 1
ATOM 3260 O O . THR A 1 430 ? -2.621 46.781 0.144 1 95.81 430 THR A O 1
ATOM 3263 N N . PRO A 1 431 ? -3.191 44.656 0.318 1 94.19 431 PRO A N 1
ATOM 3264 C CA . PRO A 1 431 ? -4.566 44.938 -0.091 1 94.19 431 PRO A CA 1
ATOM 3265 C C . PRO A 1 431 ? -5.395 45.562 1.022 1 94.19 431 PRO A C 1
ATOM 3267 O O . PRO A 1 431 ? -4.941 45.625 2.17 1 94.19 431 PRO A O 1
ATOM 3270 N N . LEU A 1 432 ? -6.621 46.125 0.628 1 92.12 432 LEU A N 1
ATOM 3271 C CA . LEU A 1 432 ? -7.703 46.594 1.486 1 92.12 432 LEU A CA 1
ATOM 3272 C C . LEU A 1 432 ? -7.242 47.781 2.34 1 92.12 432 LEU A C 1
ATOM 3274 O O . LEU A 1 432 ? -7.688 47.938 3.479 1 92.12 432 LEU A O 1
ATOM 3278 N N . GLY A 1 433 ? -6.23 48.469 1.864 1 90 433 GLY A N 1
ATOM 3279 C CA . GLY A 1 433 ? -5.766 49.688 2.523 1 90 433 GLY A CA 1
ATOM 3280 C C . GLY A 1 433 ? -5.047 49.406 3.832 1 90 433 GLY A C 1
ATOM 3281 O O . GLY A 1 433 ? -4.855 50.344 4.641 1 90 433 GLY A O 1
ATOM 3282 N N . GLN A 1 434 ? -4.668 48.188 4.07 1 94.12 434 GLN A N 1
ATOM 3283 C CA . GLN A 1 434 ? -3.943 47.812 5.285 1 94.12 434 GLN A CA 1
ATOM 3284 C C . GLN A 1 434 ? -2.441 48.031 5.109 1 94.12 434 GLN A C 1
ATOM 3286 O O . GLN A 1 434 ? -1.942 48.062 3.98 1 94.12 434 GLN A O 1
ATOM 3291 N N . THR A 1 435 ? -1.782 48.281 6.203 1 95.81 435 THR A N 1
ATOM 3292 C CA . THR A 1 435 ? -0.331 48.438 6.195 1 95.81 435 THR A CA 1
ATOM 3293 C C . THR A 1 435 ? 0.33 47.344 7.051 1 95.81 435 THR A C 1
ATOM 3295 O O . THR A 1 435 ? -0.348 46.625 7.789 1 95.81 435 THR A O 1
ATOM 3298 N N . PHE A 1 436 ? 1.586 47.219 6.785 1 96.69 436 PHE A N 1
ATOM 3299 C CA . PHE A 1 436 ? 2.324 46.312 7.668 1 96.69 436 PHE A CA 1
ATOM 3300 C C . PHE A 1 436 ? 3.631 46.969 8.125 1 96.69 436 PHE A C 1
ATOM 3302 O O . PHE A 1 436 ? 4.07 47.969 7.543 1 96.69 436 PHE A O 1
ATOM 3309 N N . SER A 1 437 ? 4.148 46.5 9.242 1 97.31 437 SER A N 1
ATOM 3310 C CA . SE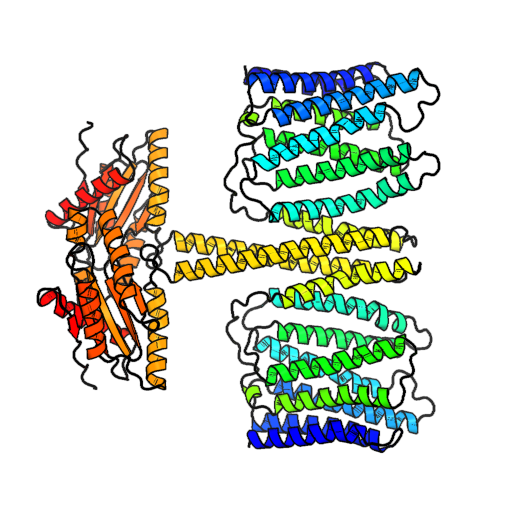R A 1 437 ? 5.473 46.812 9.75 1 97.31 437 SER A CA 1
ATOM 3311 C C . SER A 1 437 ? 6.43 45.656 9.625 1 97.31 437 SER A C 1
ATOM 3313 O O . SER A 1 437 ? 6.012 44.5 9.695 1 97.31 437 SER A O 1
ATOM 3315 N N . ALA A 1 438 ? 7.68 46 9.375 1 97.5 438 ALA A N 1
ATOM 3316 C CA . ALA A 1 438 ? 8.625 44.906 9.172 1 97.5 438 ALA A CA 1
ATOM 3317 C C . ALA A 1 438 ? 9.977 45.25 9.805 1 97.5 438 ALA A C 1
ATOM 3319 O O . ALA A 1 438 ? 10.359 46.406 9.914 1 97.5 438 ALA A O 1
ATOM 3320 N N . GLY A 1 439 ? 10.594 44.219 10.312 1 96.94 439 GLY A N 1
ATOM 3321 C CA . GLY A 1 439 ? 11.992 44.219 10.703 1 96.94 439 GLY A CA 1
ATOM 3322 C C . GLY A 1 439 ? 12.875 43.375 9.82 1 96.94 439 GLY A C 1
ATOM 3323 O O . GLY A 1 439 ? 12.516 42.25 9.484 1 96.94 439 GLY A O 1
ATOM 3324 N N . ILE A 1 440 ? 13.984 43.906 9.391 1 97.06 440 ILE A N 1
ATOM 3325 C CA . ILE A 1 440 ? 14.867 43.219 8.477 1 97.06 440 ILE A CA 1
ATOM 3326 C C . ILE A 1 440 ? 16.266 43.094 9.086 1 97.06 440 ILE A C 1
ATOM 3328 O O . ILE A 1 440 ? 16.719 44 9.781 1 97.06 440 ILE A O 1
ATOM 3332 N N . ALA A 1 441 ? 16.875 41.906 8.891 1 96.38 441 ALA A N 1
ATOM 3333 C CA . ALA A 1 441 ? 18.219 41.656 9.398 1 96.38 441 ALA A CA 1
ATOM 3334 C C . ALA A 1 441 ? 19.031 40.812 8.414 1 96.38 441 ALA A C 1
ATOM 3336 O O . ALA A 1 441 ? 18.5 39.875 7.805 1 96.38 441 ALA A O 1
ATOM 3337 N N . THR A 1 442 ? 20.266 41.188 8.273 1 96 442 THR A N 1
ATOM 3338 C CA . THR A 1 442 ? 21.188 40.406 7.457 1 96 442 THR A CA 1
ATOM 3339 C C . THR A 1 442 ? 22.094 39.531 8.336 1 96 442 THR A C 1
ATOM 3341 O O . THR A 1 442 ? 22.547 39.969 9.391 1 96 442 THR A O 1
ATOM 3344 N N . 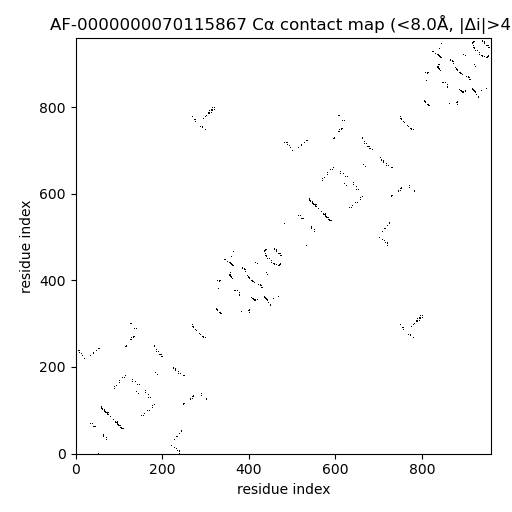TRP A 1 443 ? 22.281 38.344 7.883 1 95.19 443 TRP A N 1
ATOM 3345 C CA . TRP A 1 443 ? 23.109 37.406 8.625 1 95.19 443 TRP A CA 1
ATOM 3346 C C . TRP A 1 443 ? 24.531 37.938 8.789 1 95.19 443 TRP A C 1
ATOM 3348 O O . TRP A 1 443 ? 25.125 38.438 7.832 1 95.19 443 TRP A O 1
ATOM 3358 N N . ASN A 1 444 ? 25.047 37.875 9.953 1 90.56 444 ASN A N 1
ATOM 3359 C CA . ASN A 1 444 ? 26.328 38.5 10.25 1 90.56 444 ASN A CA 1
ATOM 3360 C C . ASN A 1 444 ? 27.5 37.562 10.062 1 90.56 444 ASN A C 1
ATOM 3362 O O . ASN A 1 444 ? 28.641 37.906 10.328 1 90.56 444 ASN A O 1
ATOM 3366 N N . GLY A 1 445 ? 27.25 36.281 9.727 1 90.62 445 GLY A N 1
ATOM 3367 C CA . GLY A 1 445 ? 28.312 35.344 9.438 1 90.62 445 GLY A CA 1
ATOM 3368 C C . GLY A 1 445 ? 28.531 34.344 10.562 1 90.62 445 GLY A C 1
ATOM 3369 O O . GLY A 1 445 ? 29.141 33.281 10.344 1 90.62 445 GLY A O 1
ATOM 3370 N N . THR A 1 446 ? 27.984 34.656 11.758 1 90.25 446 THR A N 1
ATOM 3371 C CA . THR A 1 446 ? 28.344 33.781 12.875 1 90.25 446 THR A CA 1
ATOM 3372 C C . THR A 1 446 ? 27.094 33.375 13.664 1 90.25 446 THR A C 1
ATOM 3374 O O . THR A 1 446 ? 27.109 32.375 14.383 1 90.25 446 THR A O 1
ATOM 3377 N N . GLU A 1 447 ? 26.125 34.156 13.57 1 90.44 447 GLU A N 1
ATOM 3378 C CA . GLU A 1 447 ? 24.969 33.906 14.422 1 90.44 447 GLU A CA 1
ATOM 3379 C C . GLU A 1 447 ? 24.156 32.719 13.914 1 90.44 447 GLU A C 1
ATOM 3381 O O . GLU A 1 447 ? 24.312 32.312 12.766 1 90.44 447 GLU A O 1
ATOM 3386 N N . THR A 1 448 ? 23.391 32.188 14.828 1 91.19 448 THR A N 1
ATOM 3387 C CA . THR A 1 448 ? 22.484 31.094 14.477 1 91.19 448 THR A CA 1
ATOM 3388 C C . THR A 1 448 ? 21.25 31.625 13.773 1 91.19 448 THR A C 1
ATOM 3390 O O . THR A 1 448 ? 20.969 32.812 13.797 1 91.19 448 THR A O 1
ATOM 3393 N N . SER A 1 449 ? 20.469 30.719 13.133 1 92.25 449 SER A N 1
ATOM 3394 C CA . SER A 1 449 ? 19.234 31.078 12.461 1 92.25 449 SER A CA 1
ATOM 3395 C C . SER A 1 449 ? 18.234 31.703 13.43 1 92.25 449 SER A C 1
ATOM 3397 O O . SER A 1 449 ? 17.547 32.688 13.078 1 92.25 449 SER A O 1
ATOM 3399 N N . ASP A 1 450 ? 18.203 31.203 14.617 1 86.56 450 ASP A N 1
ATOM 3400 C CA . ASP A 1 450 ? 17.297 31.734 15.633 1 86.56 450 ASP A CA 1
ATOM 3401 C C . ASP A 1 450 ? 17.688 33.156 16.047 1 86.56 450 ASP A C 1
ATOM 3403 O O . ASP A 1 450 ? 16.812 34 16.234 1 86.56 450 ASP A O 1
ATOM 3407 N N . GLU A 1 451 ? 18.953 33.375 16.172 1 88.62 451 GLU A N 1
ATOM 3408 C CA . GLU A 1 451 ? 19.453 34.688 16.531 1 88.62 451 GLU A CA 1
ATOM 3409 C C . GLU A 1 451 ? 19.188 35.688 15.43 1 88.62 451 GLU A C 1
ATOM 3411 O O . GLU A 1 451 ? 18.844 36.844 15.695 1 88.62 451 GLU A O 1
ATOM 3416 N N . LEU A 1 452 ? 19.312 35.25 14.258 1 93.44 452 LEU A N 1
ATOM 3417 C CA . LEU A 1 452 ? 19.047 36.094 13.102 1 93.44 452 LEU A CA 1
ATOM 3418 C C . LEU A 1 452 ? 17.578 36.5 13.078 1 93.44 452 LEU A C 1
ATOM 3420 O O . LEU A 1 452 ? 17.266 37.688 12.883 1 93.44 452 LEU A O 1
ATOM 3424 N N . THR A 1 453 ? 16.703 35.562 13.289 1 91.81 453 THR A N 1
ATOM 3425 C CA . THR A 1 453 ? 15.266 35.844 13.305 1 91.81 453 THR A CA 1
ATOM 3426 C C . THR A 1 453 ? 14.914 36.75 14.469 1 91.81 453 THR A C 1
ATOM 3428 O O . THR A 1 453 ? 14.07 37.656 14.328 1 91.81 453 THR A O 1
ATOM 3431 N N . ALA A 1 454 ? 15.586 36.562 15.562 1 87.69 454 ALA A N 1
ATOM 3432 C CA . ALA A 1 454 ? 15.352 37.406 16.75 1 87.69 454 ALA A CA 1
ATOM 3433 C C . ALA A 1 454 ? 15.758 38.844 16.484 1 87.69 454 ALA A C 1
ATOM 3435 O O . ALA A 1 454 ? 15.094 39.781 16.953 1 87.69 454 ALA A O 1
ATOM 3436 N N . ARG A 1 455 ? 16.828 39 15.781 1 92.62 455 ARG A N 1
ATOM 3437 C CA . ARG A 1 455 ? 17.266 40.375 15.445 1 92.62 455 ARG A CA 1
ATOM 3438 C C . ARG A 1 455 ? 16.266 41.062 14.539 1 92.62 455 ARG A C 1
ATOM 3440 O O . ARG A 1 455 ? 15.961 42.25 14.719 1 92.62 455 ARG A O 1
ATOM 3447 N N . ALA A 1 456 ? 15.773 40.344 13.625 1 94.44 456 ALA A N 1
ATOM 3448 C CA . ALA A 1 456 ? 14.75 40.875 12.742 1 94.44 456 ALA A CA 1
ATOM 3449 C C . ALA A 1 456 ? 13.477 41.219 13.508 1 94.44 456 ALA A C 1
ATOM 3451 O O . ALA A 1 456 ? 12.82 42.219 13.234 1 94.44 456 ALA A O 1
ATOM 3452 N N . ASP A 1 457 ? 13.148 40.375 14.422 1 89.44 457 ASP A N 1
ATOM 3453 C CA . ASP A 1 457 ? 11.969 40.562 15.25 1 89.44 457 ASP A CA 1
ATOM 3454 C C . ASP A 1 457 ? 12.109 41.812 16.125 1 89.44 457 ASP A C 1
ATOM 3456 O O . ASP A 1 457 ? 11.141 42.562 16.328 1 89.44 457 ASP A O 1
ATOM 3460 N N . ALA A 1 458 ? 13.305 42 16.641 1 89.25 458 ALA A N 1
ATOM 3461 C CA . ALA A 1 458 ? 13.578 43.188 17.438 1 89.25 458 ALA A CA 1
ATOM 3462 C C . ALA A 1 458 ? 13.414 44.438 16.594 1 89.25 458 ALA A C 1
ATOM 3464 O O . ALA A 1 458 ? 12.891 45.469 17.078 1 89.25 458 ALA A O 1
ATOM 3465 N N . ALA A 1 459 ? 13.867 44.344 15.43 1 94.62 459 ALA A N 1
ATOM 3466 C CA . ALA A 1 459 ? 13.703 45.469 14.516 1 94.62 459 ALA A CA 1
ATOM 3467 C C . ALA A 1 459 ? 12.234 45.719 14.211 1 94.62 459 ALA A C 1
ATOM 3469 O O . ALA A 1 459 ? 11.812 46.875 14.055 1 94.62 459 ALA A O 1
ATOM 3470 N N . LEU A 1 460 ? 11.461 44.719 14.078 1 93.94 460 LEU A N 1
ATOM 3471 C CA . LEU A 1 460 ? 10.023 44.875 13.883 1 93.94 460 LEU A CA 1
ATOM 3472 C C . LEU A 1 460 ? 9.391 45.594 15.07 1 93.94 460 LEU A C 1
ATOM 3474 O O . LEU A 1 460 ? 8.516 46.438 14.883 1 93.94 460 LEU A O 1
ATOM 3478 N N . TYR A 1 461 ? 9.828 45.188 16.234 1 87.94 461 TYR A N 1
ATOM 3479 C CA . TYR A 1 461 ? 9.32 45.844 17.438 1 87.94 461 TYR A CA 1
ATOM 3480 C C . TYR A 1 461 ? 9.594 47.344 17.406 1 87.94 461 TYR A C 1
ATOM 3482 O O . TYR A 1 461 ? 8.75 48.156 17.797 1 87.94 461 TYR A O 1
ATOM 3490 N N . GLU A 1 462 ? 10.75 47.688 16.953 1 93.19 462 GLU A N 1
ATOM 3491 C CA . GLU A 1 462 ? 11.102 49.094 16.812 1 93.19 462 GLU A CA 1
ATOM 3492 C C . GLU A 1 462 ? 10.219 49.781 15.773 1 93.19 462 GLU A C 1
ATOM 3494 O O . GLU A 1 462 ? 9.797 50.906 15.969 1 93.19 462 GLU A O 1
ATOM 3499 N N . ALA A 1 463 ? 9.906 49.125 14.773 1 95.06 463 ALA A N 1
ATOM 3500 C CA . ALA A 1 463 ? 9.039 49.656 13.727 1 95.06 463 ALA A CA 1
ATOM 3501 C C . ALA A 1 463 ? 7.641 49.938 14.258 1 95.06 463 ALA A C 1
ATOM 3503 O O . ALA A 1 463 ? 7.039 50.969 13.953 1 95.06 463 ALA A O 1
ATOM 3504 N N . LYS A 1 464 ? 7.121 49 14.977 1 91.94 464 LYS A N 1
ATOM 3505 C CA . LYS A 1 464 ? 5.793 49.156 15.57 1 91.94 464 LYS A CA 1
ATOM 3506 C C . LYS A 1 464 ? 5.754 50.344 16.547 1 91.94 464 LYS A C 1
ATOM 3508 O O . LYS A 1 464 ? 4.793 51.094 16.547 1 91.94 464 LYS A O 1
ATOM 3513 N N . ASN A 1 465 ? 6.809 50.5 17.312 1 90.62 465 ASN A N 1
ATOM 3514 C CA . ASN A 1 465 ? 6.879 51.562 18.312 1 90.62 465 ASN A CA 1
ATOM 3515 C C . ASN A 1 465 ? 7.109 52.938 17.688 1 90.62 465 ASN A C 1
ATOM 3517 O O . ASN A 1 465 ? 6.758 53.969 18.266 1 90.62 465 ASN A O 1
ATOM 3521 N N . ALA A 1 466 ? 7.715 52.938 16.516 1 93.88 466 ALA A N 1
ATOM 3522 C CA . ALA A 1 466 ? 8.031 54.188 15.828 1 93.88 466 ALA A CA 1
ATOM 3523 C C . ALA A 1 466 ? 6.859 54.656 14.977 1 93.88 466 ALA A C 1
ATOM 3525 O O . ALA A 1 466 ? 7.012 55.531 14.141 1 93.88 466 ALA A O 1
ATOM 3526 N N . GLY A 1 467 ? 5.648 54.062 15.117 1 93.5 467 GLY A N 1
ATOM 3527 C CA . GLY A 1 467 ? 4.469 54.594 14.445 1 93.5 467 GLY A CA 1
ATOM 3528 C C . GLY A 1 467 ? 3.877 53.594 13.445 1 93.5 467 GLY A C 1
ATOM 3529 O O . GLY A 1 467 ? 2.865 53.906 12.805 1 93.5 467 GLY A O 1
ATOM 3530 N N . ARG A 1 468 ? 4.477 52.5 13.234 1 94.44 468 ARG A N 1
ATOM 3531 C CA . ARG A 1 468 ? 3.996 51.438 12.359 1 94.44 468 ARG A CA 1
ATOM 3532 C C . ARG A 1 468 ? 4.043 51.844 10.898 1 94.44 468 ARG A C 1
ATOM 3534 O O . ARG A 1 468 ? 4.516 52.938 10.578 1 94.44 468 ARG A O 1
ATOM 3541 N N . ASP A 1 469 ? 3.799 51.031 10.016 1 96.44 469 ASP A N 1
ATOM 3542 C CA . ASP A 1 469 ? 3.812 51.281 8.578 1 96.44 469 ASP A CA 1
ATOM 3543 C C . ASP A 1 469 ? 5.211 51.688 8.109 1 96.44 469 ASP A C 1
ATOM 3545 O O . ASP A 1 469 ? 5.383 52.719 7.457 1 96.44 469 ASP A O 1
ATOM 3549 N N . ARG A 1 470 ? 6.148 50.906 8.523 1 96.69 470 ARG A N 1
ATOM 3550 C CA . ARG A 1 470 ? 7.52 51.219 8.125 1 96.69 470 ARG A CA 1
ATOM 3551 C C . ARG A 1 470 ? 8.406 49.969 8.227 1 96.69 470 ARG A C 1
ATOM 3553 O O . ARG A 1 470 ? 8.008 48.969 8.82 1 96.69 470 ARG A O 1
ATOM 3560 N N . ILE A 1 471 ? 9.562 50.031 7.668 1 97.06 471 ILE A N 1
ATOM 3561 C CA . ILE A 1 471 ? 10.57 49 7.68 1 97.06 471 ILE A CA 1
ATOM 3562 C C . ILE A 1 471 ? 11.797 49.469 8.461 1 97.06 471 ILE A C 1
ATOM 3564 O O . ILE A 1 471 ? 12.336 50.531 8.195 1 97.06 471 ILE A O 1
ATOM 3568 N N . VAL A 1 472 ? 12.211 48.656 9.414 1 97 472 VAL A N 1
ATOM 3569 C CA . VAL A 1 472 ? 13.383 49 10.211 1 97 472 VAL A CA 1
ATOM 3570 C C . VAL A 1 472 ? 14.453 47.938 10.07 1 97 472 VAL A C 1
ATOM 3572 O O . VAL A 1 472 ? 14.148 46.75 10.156 1 97 472 VAL A O 1
ATOM 3575 N N . ALA A 1 473 ? 15.68 48.281 9.812 1 96.19 473 ALA A N 1
ATOM 3576 C CA . ALA A 1 473 ? 16.797 47.375 9.719 1 96.19 473 ALA A CA 1
ATOM 3577 C C . ALA A 1 473 ? 17.469 47.156 11.078 1 96.19 473 ALA A C 1
ATOM 3579 O O . ALA A 1 473 ? 17.656 48.125 11.828 1 96.19 473 ALA A O 1
ATOM 3580 N N . ALA A 1 474 ? 17.641 45.875 11.344 1 93.5 474 ALA A N 1
ATOM 3581 C CA . ALA A 1 474 ? 18.281 45.562 12.617 1 93.5 474 ALA A CA 1
ATOM 3582 C C . ALA A 1 474 ? 19.703 46.094 12.648 1 93.5 474 ALA A C 1
ATOM 3584 O O . ALA A 1 474 ? 20.406 46.094 11.633 1 93.5 474 ALA A O 1
ATOM 3585 N N . ARG A 1 475 ? 20.047 46.594 13.828 1 81 475 ARG A N 1
ATOM 3586 C CA . ARG A 1 475 ? 21.406 47.062 14.023 1 81 475 ARG A CA 1
ATOM 3587 C C . ARG A 1 475 ? 22.391 45.906 14.023 1 81 475 ARG A C 1
ATOM 3589 O O . ARG A 1 475 ? 22.031 44.781 14.406 1 81 475 ARG A O 1
ATOM 3596 N N . GLU A 1 476 ? 23.484 45.969 13.297 1 70.81 476 GLU A N 1
ATOM 3597 C CA . GLU A 1 476 ? 24.516 44.938 13.258 1 70.81 476 GLU A CA 1
ATOM 3598 C C . GLU A 1 476 ? 24.969 44.531 14.664 1 70.81 476 GLU A C 1
ATOM 3600 O O . GLU A 1 476 ? 25.078 45.406 15.539 1 70.81 476 GLU A O 1
ATOM 3605 N N . SER A 1 477 ? 24.5 43.406 15.141 1 55.81 477 SER A N 1
ATOM 3606 C CA . SER A 1 477 ? 25.031 42.969 16.422 1 55.81 477 SER A CA 1
ATOM 3607 C C . SER A 1 477 ? 26.531 43.25 16.516 1 55.81 477 SER A C 1
ATOM 3609 O O . SER A 1 477 ? 27.266 43.031 15.547 1 55.81 477 SER A O 1
ATOM 3611 N N . ALA A 1 478 ? 27.062 44.094 17.281 1 42.59 478 ALA A N 1
ATOM 3612 C CA . ALA A 1 478 ? 28.5 44.25 17.5 1 42.59 478 ALA A CA 1
ATOM 3613 C C . ALA A 1 478 ? 29.188 42.875 17.562 1 42.59 478 ALA A C 1
ATOM 3615 O O . ALA A 1 478 ? 28.688 41.969 18.203 1 42.59 478 ALA A O 1
ATOM 3616 N N . LEU A 1 479 ? 29.906 42.375 16.438 1 40.78 479 LEU A N 1
ATOM 3617 C CA . LEU A 1 479 ? 30.859 41.281 16.641 1 40.78 479 LEU A CA 1
ATOM 3618 C C . LEU A 1 479 ? 31.406 41.312 18.062 1 40.78 479 LEU A C 1
ATOM 3620 O O . LEU A 1 479 ? 31.875 42.375 18.531 1 40.78 479 LEU A O 1
ATOM 3624 N N . ALA A 1 480 ? 31.016 40.531 18.938 1 35.31 480 ALA A N 1
ATOM 3625 C CA . ALA A 1 480 ? 31.875 40.406 20.109 1 35.31 480 ALA A CA 1
ATOM 3626 C C . ALA A 1 480 ? 33.312 40.125 19.703 1 35.31 480 ALA A C 1
ATOM 3628 O O . ALA A 1 480 ? 33.594 39.312 18.844 1 35.31 480 ALA A O 1
ATOM 3629 N N . MET B 1 1 ? 47.562 9.883 -2.854 1 49.91 1 MET B N 1
ATOM 3630 C CA . MET B 1 1 ? 47.688 8.43 -2.775 1 49.91 1 MET B CA 1
ATOM 3631 C C . MET B 1 1 ? 46.406 7.738 -3.229 1 49.91 1 MET B C 1
ATOM 3633 O O . MET B 1 1 ? 46.469 6.754 -3.967 1 49.91 1 MET B O 1
ATOM 3637 N N . ALA B 1 2 ? 45.281 8.352 -2.836 1 60.97 2 ALA B N 1
ATOM 3638 C CA . ALA B 1 2 ? 43.969 7.754 -3.162 1 60.97 2 ALA B CA 1
ATOM 3639 C C . ALA B 1 2 ? 43.719 7.797 -4.664 1 60.97 2 ALA B C 1
ATOM 3641 O O . ALA B 1 2 ? 43.281 6.801 -5.254 1 60.97 2 ALA B O 1
ATOM 3642 N N . SER B 1 3 ? 44.125 8.828 -5.34 1 73.69 3 SER B N 1
ATOM 3643 C CA . SER B 1 3 ? 43.938 8.992 -6.777 1 73.69 3 SER B CA 1
ATOM 3644 C C . SER B 1 3 ? 44.906 8.125 -7.57 1 73.69 3 SER B C 1
ATOM 3646 O O . SER B 1 3 ? 44.562 7.609 -8.633 1 73.69 3 SER B O 1
ATOM 3648 N N . ARG B 1 4 ? 46.062 7.758 -6.941 1 79.44 4 ARG B N 1
ATOM 3649 C CA . ARG B 1 4 ? 47.031 6.953 -7.648 1 79.44 4 ARG B CA 1
ATOM 3650 C C . ARG B 1 4 ? 46.625 5.484 -7.691 1 79.44 4 ARG B C 1
ATOM 3652 O O . ARG B 1 4 ? 46.812 4.816 -8.711 1 79.44 4 ARG B O 1
ATOM 3659 N N . LEU B 1 5 ? 46.156 5.027 -6.621 1 83.69 5 LEU B N 1
ATOM 3660 C CA . LEU B 1 5 ? 45.688 3.641 -6.559 1 83.69 5 LEU B CA 1
ATOM 3661 C C . LEU B 1 5 ? 44.594 3.385 -7.562 1 83.69 5 LEU B C 1
ATOM 3663 O O . LEU B 1 5 ? 44.562 2.342 -8.219 1 83.69 5 LEU B O 1
ATOM 3667 N N . MET B 1 6 ? 43.75 4.27 -7.738 1 86.88 6 MET B N 1
ATOM 3668 C CA . MET B 1 6 ? 42.656 4.121 -8.688 1 86.88 6 MET B CA 1
ATOM 3669 C C . MET B 1 6 ? 43.156 4.102 -10.117 1 86.88 6 MET B C 1
ATOM 3671 O O . MET B 1 6 ? 42.719 3.285 -10.93 1 86.88 6 MET B O 1
ATOM 3675 N N . ARG B 1 7 ? 44.062 4.934 -10.359 1 86.56 7 ARG B N 1
ATOM 3676 C CA . ARG B 1 7 ? 44.625 4.973 -11.695 1 86.56 7 ARG B CA 1
ATOM 3677 C C . ARG B 1 7 ? 45.375 3.678 -12.008 1 86.56 7 ARG B C 1
ATOM 3679 O O . ARG B 1 7 ? 45.25 3.131 -13.109 1 86.56 7 ARG B O 1
ATOM 3686 N N . PHE B 1 8 ? 46.125 3.281 -11.031 1 87 8 PHE B N 1
ATOM 3687 C CA . PHE B 1 8 ? 46.812 2.016 -11.195 1 87 8 PHE B CA 1
ATOM 3688 C C . PHE B 1 8 ? 45.844 0.879 -11.453 1 87 8 PHE B C 1
ATOM 3690 O O . PHE B 1 8 ? 46.031 0.076 -12.367 1 87 8 PHE B O 1
ATOM 3697 N N . HIS B 1 9 ? 44.844 0.813 -10.711 1 88.88 9 HIS B N 1
ATOM 3698 C CA . HIS B 1 9 ? 43.844 -0.254 -10.875 1 88.88 9 HIS B CA 1
ATOM 3699 C C . HIS B 1 9 ? 43.188 -0.181 -12.25 1 88.88 9 HIS B C 1
ATOM 3701 O O . HIS B 1 9 ? 42.938 -1.211 -12.875 1 88.88 9 HIS B O 1
ATOM 3707 N N . MET B 1 10 ? 42.938 0.956 -12.711 1 88.31 10 MET B N 1
ATOM 3708 C CA . MET B 1 10 ? 42.281 1.103 -14.016 1 88.31 10 MET B CA 1
ATOM 3709 C C . MET B 1 10 ? 43.156 0.573 -15.133 1 88.31 10 MET B C 1
ATOM 3711 O O . MET B 1 10 ? 42.688 -0.054 -16.078 1 88.31 10 MET B O 1
ATOM 3715 N N . VAL B 1 11 ? 44.375 0.837 -14.969 1 87.69 11 VAL B N 1
ATOM 3716 C CA . VAL B 1 11 ? 45.344 0.339 -15.953 1 87.69 11 VAL B CA 1
ATOM 3717 C C . VAL B 1 11 ? 45.406 -1.186 -15.891 1 87.69 11 VAL B C 1
ATOM 3719 O O . VAL B 1 11 ? 45.344 -1.858 -16.922 1 87.69 11 VAL B O 1
ATOM 3722 N N . VAL B 1 12 ? 45.531 -1.668 -14.719 1 87.69 12 VAL B N 1
ATOM 3723 C CA . VAL B 1 12 ? 45.562 -3.111 -14.516 1 87.69 12 VAL B CA 1
ATOM 3724 C C . VAL B 1 12 ? 44.281 -3.742 -15.094 1 87.69 12 VAL B C 1
ATOM 3726 O O . VAL B 1 12 ? 44.344 -4.773 -15.766 1 87.69 12 VAL B O 1
ATOM 3729 N N . ALA B 1 13 ? 43.188 -3.141 -14.844 1 91 13 ALA B N 1
ATOM 3730 C CA . ALA B 1 13 ? 41.906 -3.67 -15.305 1 91 13 ALA B CA 1
ATOM 3731 C C . ALA B 1 13 ? 41.844 -3.686 -16.828 1 91 13 ALA B C 1
ATOM 3733 O O . ALA B 1 13 ? 41.438 -4.68 -17.422 1 91 13 ALA B O 1
ATOM 3734 N N . ALA B 1 14 ? 42.25 -2.674 -17.453 1 89.12 14 ALA B N 1
ATOM 3735 C CA . ALA B 1 14 ? 42.25 -2.588 -18.906 1 89.12 14 ALA B CA 1
ATOM 3736 C C . ALA B 1 14 ? 43.156 -3.633 -19.531 1 89.12 14 ALA B C 1
ATOM 3738 O O . ALA B 1 14 ? 42.781 -4.328 -20.484 1 89.12 14 ALA B O 1
ATOM 3739 N N . VAL B 1 15 ? 44.312 -3.762 -18.969 1 89.88 15 VAL B N 1
ATOM 3740 C CA . VAL B 1 15 ? 45.281 -4.723 -19.484 1 89.88 15 VAL B CA 1
ATOM 3741 C C . VAL B 1 15 ? 44.781 -6.145 -19.25 1 89.88 15 VAL B C 1
ATOM 3743 O O . VAL B 1 15 ? 44.938 -7.02 -20.094 1 89.88 15 VAL B O 1
ATOM 3746 N N . ALA B 1 16 ? 44.281 -6.305 -18.109 1 91.12 16 ALA B N 1
ATOM 3747 C CA . ALA B 1 16 ? 43.781 -7.633 -17.75 1 91.12 16 ALA B CA 1
ATOM 3748 C C . ALA B 1 16 ? 42.688 -8.094 -18.688 1 91.12 16 ALA B C 1
ATOM 3750 O O . ALA B 1 16 ? 42.75 -9.203 -19.234 1 91.12 16 ALA B O 1
ATOM 3751 N N . VAL B 1 17 ? 41.656 -7.246 -18.984 1 89.62 17 VAL B N 1
ATOM 3752 C CA . VAL B 1 17 ? 40.5 -7.637 -19.766 1 89.62 17 VAL B CA 1
ATOM 3753 C C . VAL B 1 17 ? 40.906 -7.707 -21.25 1 89.62 17 VAL B C 1
ATOM 3755 O O . VAL B 1 17 ? 40.625 -8.711 -21.922 1 89.62 17 VAL B O 1
ATOM 3758 N N . LEU B 1 18 ? 41.625 -6.773 -21.734 1 89.12 18 LEU B N 1
ATOM 3759 C CA . LEU B 1 18 ? 42 -6.734 -23.141 1 89.12 18 LEU B CA 1
ATOM 3760 C C . LEU B 1 18 ? 43.125 -7.719 -23.422 1 89.12 18 LEU B C 1
ATOM 3762 O O . LEU B 1 18 ? 43.125 -8.352 -24.484 1 89.12 18 LEU B O 1
ATOM 3766 N N . GLY B 1 19 ? 44.031 -7.82 -22.547 1 90.12 19 GLY B N 1
ATOM 3767 C CA . GLY B 1 19 ? 45.156 -8.727 -22.719 1 90.12 19 GLY B CA 1
ATOM 3768 C C . GLY B 1 19 ? 44.75 -10.188 -22.75 1 90.12 19 GLY B C 1
ATOM 3769 O O . GLY B 1 19 ? 45.312 -10.992 -23.484 1 90.12 19 GLY B O 1
ATOM 3770 N N . PHE B 1 20 ? 43.781 -10.453 -21.953 1 90.81 20 PHE B N 1
ATOM 3771 C CA . PHE B 1 20 ? 43.312 -11.844 -21.891 1 90.81 20 PHE B CA 1
ATOM 3772 C C . PHE B 1 20 ? 42.781 -12.297 -23.234 1 90.81 20 PHE B C 1
ATOM 3774 O O . PHE B 1 20 ? 42.938 -13.453 -23.625 1 90.81 20 PHE B O 1
ATOM 3781 N N . LEU B 1 21 ? 42.125 -11.383 -23.984 1 88.69 21 LEU B N 1
ATOM 3782 C CA . LEU B 1 21 ? 41.531 -11.719 -25.281 1 88.69 21 LEU B CA 1
ATOM 3783 C C . LEU B 1 21 ? 42.625 -12.031 -26.297 1 88.69 21 LEU B C 1
ATOM 3785 O O . LEU B 1 21 ? 42.406 -12.734 -27.281 1 88.69 21 LEU B O 1
ATOM 3789 N N . ALA B 1 22 ? 43.844 -11.625 -26.031 1 88.38 22 ALA B N 1
ATOM 3790 C CA . ALA B 1 22 ? 44.969 -11.812 -26.953 1 88.38 22 ALA B CA 1
ATOM 3791 C C . ALA B 1 22 ? 45.75 -13.07 -26.609 1 88.38 22 ALA B C 1
ATOM 3793 O O . ALA B 1 22 ? 46.594 -13.516 -27.391 1 88.38 22 ALA B O 1
ATOM 3794 N N . VAL B 1 23 ? 45.531 -13.664 -25.516 1 89.75 23 VAL B N 1
ATOM 3795 C CA . VAL B 1 23 ? 46.25 -14.859 -25.094 1 89.75 23 VAL B CA 1
ATOM 3796 C C . VAL B 1 23 ? 45.812 -16.047 -25.938 1 89.75 23 VAL B C 1
ATOM 3798 O O . VAL B 1 23 ? 44.625 -16.266 -26.172 1 89.75 23 VAL B O 1
ATOM 3801 N N . PRO B 1 24 ? 46.75 -16.828 -26.5 1 87.44 24 PRO B N 1
ATOM 3802 C CA . PRO B 1 24 ? 46.406 -17.969 -27.344 1 87.44 24 PRO B CA 1
ATOM 3803 C C . PRO B 1 24 ? 45.562 -19.031 -26.609 1 87.44 24 PRO B C 1
ATOM 3805 O O . PRO B 1 24 ? 45.812 -19.281 -25.422 1 87.44 24 PRO B O 1
ATOM 3808 N N . ASP B 1 25 ? 44.688 -19.594 -27.391 1 84.75 25 ASP B N 1
ATOM 3809 C CA . ASP B 1 25 ? 43.781 -20.578 -26.828 1 84.75 25 ASP B CA 1
ATOM 3810 C C . ASP B 1 25 ? 44.531 -21.844 -26.406 1 84.75 25 ASP B C 1
ATOM 3812 O O . ASP B 1 25 ? 45.438 -22.281 -27.094 1 84.75 25 ASP B O 1
ATOM 3816 N N . GLY B 1 26 ? 44.188 -22.328 -25.281 1 78.75 26 GLY B N 1
ATOM 3817 C CA . GLY B 1 26 ? 44.719 -23.594 -24.828 1 78.75 26 GLY B CA 1
ATOM 3818 C C . GLY B 1 26 ? 46.125 -23.453 -24.25 1 78.75 26 GLY B C 1
ATOM 3819 O O . GLY B 1 26 ? 46.75 -24.453 -23.891 1 78.75 26 GLY B O 1
ATOM 3820 N N . SER B 1 27 ? 46.562 -22.219 -24.156 1 86 27 SER B N 1
ATOM 3821 C CA . SER B 1 27 ? 47.938 -22.016 -23.656 1 86 27 SER B CA 1
ATOM 3822 C C . SER B 1 27 ? 47.938 -21.938 -22.141 1 86 27 SER B C 1
ATOM 3824 O O . SER B 1 27 ? 46.938 -21.672 -21.5 1 86 27 SER B O 1
ATOM 3826 N N . THR B 1 28 ? 49.062 -22.297 -21.516 1 89.31 28 THR B N 1
ATOM 3827 C CA . THR B 1 28 ? 49.281 -22.188 -20.078 1 89.31 28 THR B CA 1
ATOM 3828 C C . THR B 1 28 ? 49.188 -20.719 -19.656 1 89.31 28 THR B C 1
ATOM 3830 O O . THR B 1 28 ? 48.938 -20.422 -18.484 1 89.31 28 THR B O 1
ATOM 3833 N N . LEU B 1 29 ? 49.344 -19.953 -20.594 1 90.44 29 LEU B N 1
ATOM 3834 C CA . LEU B 1 29 ? 49.312 -18.516 -20.312 1 90.44 29 LEU B CA 1
ATOM 3835 C C . LEU B 1 29 ? 47.906 -18.078 -19.906 1 90.44 29 LEU B C 1
ATOM 3837 O O . LEU B 1 29 ? 47.75 -17.125 -19.141 1 90.44 29 LEU B O 1
ATOM 3841 N N . GLN B 1 30 ? 46.969 -18.734 -20.375 1 90.06 30 GLN B N 1
ATOM 3842 C CA . GLN B 1 30 ? 45.594 -18.406 -19.984 1 90.06 30 GLN B CA 1
ATOM 3843 C C . GLN B 1 30 ? 45.375 -18.641 -18.5 1 90.06 30 GLN B C 1
ATOM 3845 O O . GLN B 1 30 ? 44.75 -17.828 -17.812 1 90.06 30 GLN B O 1
ATOM 3850 N N . LEU B 1 31 ? 45.938 -19.688 -18.062 1 90.69 31 LEU B N 1
ATOM 3851 C CA . LEU B 1 31 ? 45.844 -20.016 -16.641 1 90.69 31 LEU B CA 1
ATOM 3852 C C . LEU B 1 31 ? 46.594 -18.969 -15.797 1 90.69 31 LEU B C 1
ATOM 3854 O O . LEU B 1 31 ? 46.031 -18.453 -14.828 1 90.69 31 LEU B O 1
ATOM 3858 N N . VAL B 1 32 ? 47.75 -18.719 -16.172 1 92.75 32 VAL B N 1
ATOM 3859 C CA . VAL B 1 32 ? 48.594 -17.781 -15.414 1 92.75 32 VAL B CA 1
ATOM 3860 C C . VAL B 1 32 ? 47.938 -16.406 -15.375 1 92.75 32 VAL B C 1
ATOM 3862 O O . VAL B 1 32 ? 47.906 -15.75 -14.336 1 92.75 32 VAL B O 1
ATOM 3865 N N . TRP B 1 33 ? 47.375 -16.062 -16.438 1 93.75 33 TRP B N 1
ATOM 3866 C CA . TRP B 1 33 ? 46.719 -14.766 -16.562 1 93.75 33 TRP B CA 1
ATOM 3867 C C . TRP B 1 33 ? 45.531 -14.664 -15.609 1 93.75 33 TRP B C 1
ATOM 3869 O O . TRP B 1 33 ? 45.438 -13.703 -14.852 1 93.75 33 TRP B O 1
ATOM 3879 N N . GLN B 1 34 ? 44.719 -15.625 -15.617 1 94.06 34 GLN B N 1
ATOM 3880 C CA . GLN B 1 34 ? 43.5 -15.609 -14.805 1 94.06 34 GLN B CA 1
ATOM 3881 C C . GLN B 1 34 ? 43.844 -15.633 -13.312 1 94.06 34 GLN B C 1
ATOM 3883 O O . GLN B 1 34 ? 43.281 -14.859 -12.531 1 94.06 34 GLN B O 1
ATOM 3888 N N . VAL B 1 35 ? 44.719 -16.438 -12.945 1 95.44 35 VAL B N 1
ATOM 3889 C CA . VAL B 1 35 ? 45.125 -16.578 -11.547 1 95.44 35 VAL B CA 1
ATOM 3890 C C . VAL B 1 35 ? 45.812 -15.297 -11.086 1 95.44 35 VAL B C 1
ATOM 3892 O O . VAL B 1 35 ? 45.531 -14.789 -9.992 1 95.44 35 VAL B O 1
ATOM 3895 N N . ALA B 1 36 ? 46.625 -14.781 -11.945 1 95.12 36 ALA B N 1
ATOM 3896 C CA . ALA B 1 36 ? 47.344 -13.562 -11.609 1 95.12 36 ALA B CA 1
ATOM 3897 C C . ALA B 1 36 ? 46.406 -12.391 -11.414 1 95.12 36 ALA B C 1
ATOM 3899 O O . ALA B 1 36 ? 46.562 -11.594 -10.484 1 95.12 36 ALA B O 1
ATOM 3900 N N . VAL B 1 37 ? 45.469 -12.266 -12.281 1 95.06 37 VAL B N 1
ATOM 3901 C CA . VAL B 1 37 ? 44.531 -11.172 -12.188 1 95.06 37 VAL B CA 1
ATOM 3902 C C . VAL B 1 37 ? 43.719 -11.289 -10.891 1 95.06 37 VAL B C 1
ATOM 3904 O O . VAL B 1 37 ? 43.531 -10.289 -10.188 1 95.06 37 VAL B O 1
ATOM 3907 N N . GLY B 1 38 ? 43.281 -12.477 -10.547 1 96.19 38 GLY B N 1
ATOM 3908 C CA . GLY B 1 38 ? 42.531 -12.688 -9.305 1 96.19 38 GLY B CA 1
ATOM 3909 C C . GLY B 1 38 ? 43.344 -12.312 -8.078 1 96.19 38 GLY B C 1
ATOM 3910 O O . GLY B 1 38 ? 42.875 -11.57 -7.219 1 96.19 38 GLY B O 1
ATOM 3911 N N . TRP B 1 39 ? 44.531 -12.766 -8.039 1 96.44 39 TRP B N 1
ATOM 3912 C CA . TRP B 1 39 ? 45.375 -12.508 -6.875 1 96.44 39 TRP B CA 1
ATOM 3913 C C . TRP B 1 39 ? 45.812 -11.055 -6.832 1 96.44 39 TRP B C 1
ATOM 3915 O O . TRP B 1 39 ? 45.969 -10.469 -5.754 1 96.44 39 TRP B O 1
ATOM 3925 N N . LEU B 1 40 ? 46.062 -10.484 -7.992 1 95.25 40 LEU B N 1
ATOM 3926 C CA . LEU B 1 40 ? 46.375 -9.062 -8.039 1 95.25 40 LEU B CA 1
ATOM 3927 C C . LEU B 1 40 ? 45.219 -8.219 -7.531 1 95.25 40 LEU B C 1
ATOM 3929 O O . LEU B 1 40 ? 45.438 -7.246 -6.805 1 95.25 40 LEU B O 1
ATOM 3933 N N . THR B 1 41 ? 44.062 -8.547 -7.977 1 95.94 41 THR B N 1
ATOM 3934 C CA . THR B 1 41 ? 42.906 -7.828 -7.5 1 95.94 41 THR B CA 1
ATOM 3935 C C . THR B 1 41 ? 42.75 -7.941 -5.984 1 95.94 41 THR B C 1
ATOM 3937 O O . THR B 1 41 ? 42.5 -6.949 -5.305 1 95.94 41 THR B O 1
ATOM 3940 N N . ALA B 1 42 ? 42.906 -9.133 -5.449 1 96.75 42 ALA B N 1
ATOM 3941 C CA . ALA B 1 42 ? 42.875 -9.328 -4 1 96.75 42 ALA B CA 1
ATOM 3942 C C . ALA B 1 42 ? 43.906 -8.445 -3.295 1 96.75 42 ALA B C 1
ATOM 3944 O O . ALA B 1 42 ? 43.594 -7.836 -2.268 1 96.75 42 ALA B O 1
ATOM 3945 N N . ALA B 1 43 ? 45.031 -8.344 -3.867 1 95.56 43 ALA B N 1
ATOM 3946 C CA . ALA B 1 43 ? 46.094 -7.516 -3.303 1 95.56 43 ALA B CA 1
ATOM 3947 C C . ALA B 1 43 ? 45.719 -6.039 -3.34 1 95.56 43 ALA B C 1
ATOM 3949 O O . ALA B 1 43 ? 46 -5.293 -2.4 1 95.56 43 ALA B O 1
ATOM 3950 N N . ILE B 1 44 ? 45.156 -5.656 -4.387 1 94.44 44 ILE B N 1
ATOM 3951 C CA . ILE B 1 44 ? 44.719 -4.273 -4.535 1 94.44 44 ILE B CA 1
ATOM 3952 C C . ILE B 1 44 ? 43.656 -3.949 -3.488 1 94.44 44 ILE B C 1
ATOM 3954 O O . ILE B 1 44 ? 43.656 -2.865 -2.9 1 94.44 44 ILE B O 1
ATOM 3958 N N . ILE B 1 45 ? 42.75 -4.875 -3.277 1 95.38 45 ILE B N 1
ATOM 3959 C CA . ILE B 1 45 ? 41.719 -4.664 -2.268 1 95.38 45 ILE B CA 1
ATOM 3960 C C . ILE B 1 45 ? 42.344 -4.496 -0.896 1 95.38 45 ILE B C 1
ATOM 3962 O O . ILE B 1 45 ? 42 -3.58 -0.146 1 95.38 45 ILE B O 1
ATOM 3966 N N . VAL B 1 46 ? 43.312 -5.324 -0.6 1 94.31 46 VAL B N 1
ATOM 3967 C CA . VAL B 1 46 ? 44 -5.254 0.683 1 94.31 46 VAL B CA 1
ATOM 3968 C C . VAL B 1 46 ? 44.719 -3.916 0.811 1 94.31 46 VAL B C 1
ATOM 3970 O O . VAL B 1 46 ? 44.656 -3.256 1.85 1 94.31 46 VAL B O 1
ATOM 3973 N N . ALA B 1 47 ? 45.375 -3.496 -0.223 1 93.19 47 ALA B N 1
ATOM 3974 C CA . ALA B 1 47 ? 46.094 -2.219 -0.226 1 93.19 47 ALA B CA 1
ATOM 3975 C C . ALA B 1 47 ? 45.125 -1.055 -0.047 1 93.19 47 ALA B C 1
ATOM 3977 O O . ALA B 1 47 ? 45.406 -0.093 0.665 1 93.19 47 ALA B O 1
ATOM 3978 N N . ALA B 1 48 ? 44.031 -1.183 -0.721 1 92.94 48 ALA B N 1
ATOM 3979 C CA . ALA B 1 48 ? 43.031 -0.132 -0.635 1 92.94 48 ALA B CA 1
ATOM 3980 C C . ALA B 1 48 ? 42.469 -0.02 0.782 1 92.94 48 ALA B C 1
ATOM 3982 O O . ALA B 1 48 ? 42.25 1.085 1.281 1 92.94 48 ALA B O 1
ATOM 3983 N N . VAL B 1 49 ? 42.219 -1.125 1.453 1 91.69 49 VAL B N 1
ATOM 3984 C CA . VAL B 1 49 ? 41.688 -1.148 2.814 1 91.69 49 VAL B CA 1
ATOM 3985 C C . VAL B 1 49 ? 42.688 -0.521 3.77 1 91.69 49 VAL B C 1
ATOM 3987 O O . VAL B 1 49 ? 42.312 0.25 4.656 1 91.69 49 VAL B O 1
ATOM 3990 N N . ARG B 1 50 ? 43.938 -0.818 3.578 1 90.38 50 ARG B N 1
ATOM 3991 C CA . ARG B 1 50 ? 44.969 -0.314 4.465 1 90.38 50 ARG B CA 1
ATOM 3992 C C . ARG B 1 50 ? 45.219 1.179 4.25 1 90.38 50 ARG B C 1
ATOM 3994 O O . ARG B 1 50 ? 45.531 1.905 5.195 1 90.38 50 ARG B O 1
ATOM 4001 N N . SER B 1 51 ? 45 1.655 3.105 1 89.06 51 SER B N 1
ATOM 4002 C CA . SER B 1 51 ? 45.25 3.055 2.775 1 89.06 51 SER B CA 1
ATOM 4003 C C . SER B 1 51 ? 44.031 3.924 3.092 1 89.06 51 SER B C 1
ATOM 4005 O O . SER B 1 51 ? 44.156 5.012 3.656 1 89.06 51 SER B O 1
ATOM 4007 N N . ARG B 1 52 ? 42.875 3.457 2.76 1 87.44 52 ARG B N 1
ATOM 4008 C CA . ARG B 1 52 ? 41.688 4.281 2.869 1 87.44 52 ARG B CA 1
ATOM 4009 C C . ARG B 1 52 ? 40.969 4.027 4.188 1 87.44 52 ARG B C 1
ATOM 4011 O O . ARG B 1 52 ? 40.156 4.852 4.637 1 87.44 52 ARG B O 1
ATOM 4018 N N . ARG B 1 53 ? 41.188 2.961 4.828 1 84.75 53 ARG B N 1
ATOM 4019 C CA . ARG B 1 53 ? 40.594 2.584 6.109 1 84.75 53 ARG B CA 1
ATOM 4020 C C . ARG B 1 53 ? 39.094 2.807 6.109 1 84.75 53 ARG B C 1
ATOM 4022 O O . ARG B 1 53 ? 38.594 3.604 6.895 1 84.75 53 ARG B O 1
ATOM 4029 N N . PRO B 1 54 ? 38.438 2.008 5.238 1 85.31 54 PRO B N 1
ATOM 4030 C CA . PRO B 1 54 ? 36.969 2.143 5.199 1 85.31 54 PRO B CA 1
ATOM 4031 C C . PRO B 1 54 ? 36.312 1.729 6.512 1 85.31 54 PRO B C 1
ATOM 4033 O O . PRO B 1 54 ? 36.906 1 7.309 1 85.31 54 PRO B O 1
ATOM 4036 N N . GLU B 1 55 ? 35.094 2.275 6.906 1 82.44 55 GLU B N 1
ATOM 4037 C CA . GLU B 1 55 ? 34.375 1.999 8.148 1 82.44 55 GLU B CA 1
ATOM 4038 C C . GLU B 1 55 ? 34.156 0.5 8.336 1 82.44 55 GLU B C 1
ATOM 4040 O O . GLU B 1 55 ? 34.281 -0.014 9.453 1 82.44 55 GLU B O 1
ATOM 4045 N N . LEU B 1 56 ? 33.938 -0.256 7.352 1 87.06 56 LEU B N 1
ATOM 4046 C CA . LEU B 1 56 ? 33.75 -1.699 7.438 1 87.06 56 LEU B CA 1
ATOM 4047 C C . LEU B 1 56 ? 34.812 -2.439 6.648 1 87.06 56 LEU B C 1
ATOM 4049 O O . LEU B 1 56 ? 34.531 -3.045 5.613 1 87.06 56 LEU B O 1
ATOM 4053 N N . SER B 1 57 ? 35.969 -2.582 7.258 1 92.62 57 SER B N 1
ATOM 4054 C CA . SER B 1 57 ? 37.094 -3.209 6.582 1 92.62 57 SER B CA 1
ATOM 4055 C C . SER B 1 57 ? 36.906 -4.715 6.453 1 92.62 57 SER B C 1
ATOM 4057 O O . SER B 1 57 ? 37.438 -5.34 5.535 1 92.62 57 SER B O 1
ATOM 4059 N N . ALA B 1 58 ? 36.156 -5.289 7.414 1 93.12 58 ALA B N 1
ATOM 4060 C CA . ALA B 1 58 ? 35.906 -6.73 7.41 1 93.12 58 ALA B CA 1
ATOM 4061 C C . ALA B 1 58 ? 35.281 -7.172 6.098 1 93.12 58 ALA B C 1
ATOM 4063 O O . ALA B 1 58 ? 35.562 -8.25 5.582 1 93.12 58 ALA B O 1
ATOM 4064 N N . THR B 1 59 ? 34.344 -6.359 5.59 1 93.94 59 THR B N 1
ATOM 4065 C CA . THR B 1 59 ? 33.688 -6.66 4.328 1 93.94 59 THR B CA 1
ATOM 4066 C C . THR B 1 59 ? 34.719 -6.824 3.207 1 93.94 59 THR B C 1
ATOM 4068 O O . THR B 1 59 ? 34.656 -7.789 2.441 1 93.94 59 THR B O 1
ATOM 4071 N N . TRP B 1 60 ? 35.625 -6.051 3.178 1 95.44 60 TRP B N 1
ATOM 4072 C CA . TRP B 1 60 ? 36.594 -6.043 2.09 1 95.44 60 TRP B CA 1
ATOM 4073 C C . TRP B 1 60 ? 37.656 -7.141 2.283 1 95.44 60 TRP B C 1
ATOM 4075 O O . TRP B 1 60 ? 38.156 -7.707 1.31 1 95.44 60 TRP B O 1
ATOM 4085 N N . TRP B 1 61 ? 37.938 -7.492 3.494 1 95.75 61 TRP B N 1
ATOM 4086 C CA . TRP B 1 61 ? 38.812 -8.641 3.744 1 95.75 61 TRP B CA 1
ATOM 4087 C C . TRP B 1 61 ? 38.156 -9.93 3.248 1 95.75 61 TRP B C 1
ATOM 4089 O O . TRP B 1 61 ? 38.844 -10.773 2.652 1 95.75 61 TRP B O 1
ATOM 4099 N N . LEU B 1 62 ? 36.969 -10.023 3.512 1 96.56 62 LEU B N 1
ATOM 4100 C CA . LEU B 1 62 ? 36.219 -11.211 3.088 1 96.56 62 LEU B CA 1
ATOM 4101 C C . LEU B 1 62 ? 36.125 -11.273 1.566 1 96.56 62 LEU B C 1
ATOM 4103 O O . LEU B 1 62 ? 36.312 -12.344 0.976 1 96.56 62 LEU B O 1
ATOM 4107 N N . ILE B 1 63 ? 35.906 -10.125 0.98 1 96.12 63 ILE B N 1
ATOM 4108 C CA . ILE B 1 63 ? 35.812 -10.094 -0.476 1 96.12 63 ILE B CA 1
ATOM 4109 C C . ILE B 1 63 ? 37.156 -10.453 -1.081 1 96.12 63 ILE B C 1
ATOM 4111 O O . ILE B 1 63 ? 37.25 -11.219 -2.047 1 96.12 63 ILE B O 1
ATOM 4115 N N . ALA B 1 64 ? 38.188 -9.93 -0.492 1 97.12 64 ALA B N 1
ATOM 4116 C CA . ALA B 1 64 ? 39.531 -10.258 -0.961 1 97.12 64 ALA B CA 1
ATOM 4117 C C . ALA B 1 64 ? 39.812 -11.75 -0.83 1 97.12 64 ALA B C 1
ATOM 4119 O O . ALA B 1 64 ? 40.375 -12.375 -1.746 1 97.12 64 ALA B O 1
ATOM 4120 N N . LEU B 1 65 ? 39.438 -12.305 0.283 1 96.38 65 LEU B N 1
ATOM 4121 C CA . LEU B 1 65 ? 39.594 -13.734 0.511 1 96.38 65 LEU B CA 1
ATOM 4122 C C . LEU B 1 65 ? 38.812 -14.547 -0.508 1 96.38 65 LEU B C 1
ATOM 4124 O O . LEU B 1 65 ? 39.312 -15.547 -1.026 1 96.38 65 LEU B O 1
ATOM 4128 N N . GLY B 1 66 ? 37.625 -14.125 -0.753 1 96.69 66 GLY B N 1
ATOM 4129 C CA . GLY B 1 66 ? 36.781 -14.797 -1.728 1 96.69 66 GLY B CA 1
ATOM 4130 C C . GLY B 1 66 ? 37.344 -14.758 -3.135 1 96.69 66 GLY B C 1
ATOM 4131 O O . GLY B 1 66 ? 37.344 -15.773 -3.838 1 96.69 66 GLY B O 1
ATOM 4132 N N . VAL B 1 67 ? 37.812 -13.594 -3.512 1 96.88 67 VAL B N 1
ATOM 4133 C CA . VAL B 1 67 ? 38.375 -13.422 -4.844 1 96.88 67 VAL B CA 1
ATOM 4134 C C . VAL B 1 67 ? 39.625 -14.273 -4.984 1 96.88 67 VAL B C 1
ATOM 4136 O O . VAL B 1 67 ? 39.781 -14.992 -5.973 1 96.88 67 VAL B O 1
ATOM 4139 N N . ALA B 1 68 ? 40.469 -14.242 -4.012 1 97 68 ALA B N 1
ATOM 4140 C CA . ALA B 1 68 ? 41.688 -15.047 -4.027 1 97 68 ALA B CA 1
ATOM 4141 C C . ALA B 1 68 ? 41.344 -16.531 -4.047 1 97 68 ALA B C 1
ATOM 4143 O O . ALA B 1 68 ? 42 -17.312 -4.777 1 97 68 ALA B O 1
ATOM 4144 N N . GLY B 1 69 ? 40.469 -16.906 -3.234 1 96.25 69 GLY B N 1
ATOM 4145 C CA . GLY B 1 69 ? 40.031 -18.297 -3.199 1 96.25 69 GLY B CA 1
ATOM 4146 C C . GLY B 1 69 ? 39.469 -18.781 -4.527 1 96.25 69 GLY B C 1
ATOM 4147 O O . GLY B 1 69 ? 39.875 -19.844 -5.008 1 96.25 69 GLY B O 1
ATOM 4148 N N . ASN B 1 70 ? 38.594 -18.016 -5.102 1 96.19 70 ASN B N 1
ATOM 4149 C CA . ASN B 1 70 ? 38 -18.375 -6.387 1 96.19 70 ASN B CA 1
ATOM 4150 C C . ASN B 1 70 ? 39.062 -18.469 -7.48 1 96.19 70 ASN B C 1
ATOM 4152 O O . ASN B 1 70 ? 39.031 -19.391 -8.289 1 96.19 70 ASN B O 1
ATOM 4156 N N . ALA B 1 71 ? 39.969 -17.531 -7.492 1 95.69 71 ALA B N 1
ATOM 4157 C CA . ALA B 1 71 ? 41.062 -17.547 -8.469 1 95.69 71 ALA B CA 1
ATOM 4158 C C . ALA B 1 71 ? 41.969 -18.75 -8.266 1 95.69 71 ALA B C 1
ATOM 4160 O O . ALA B 1 71 ? 42.469 -19.328 -9.234 1 95.69 71 ALA B O 1
ATOM 4161 N N . SER B 1 72 ? 42.188 -19.141 -7.062 1 95.62 72 SER B N 1
ATOM 4162 C CA . SER B 1 72 ? 43 -20.312 -6.77 1 95.62 72 SER B CA 1
ATOM 4163 C C . SER B 1 72 ? 42.344 -21.594 -7.289 1 95.62 72 SER B C 1
ATOM 4165 O O . SER B 1 72 ? 43 -22.578 -7.562 1 95.62 72 SER B O 1
ATOM 4167 N N . GLY B 1 73 ? 41.062 -21.547 -7.352 1 94.88 73 GLY B N 1
ATOM 4168 C CA . GLY B 1 73 ? 40.375 -22.688 -7.902 1 94.88 73 GLY B CA 1
ATOM 4169 C C . GLY B 1 73 ? 40.781 -23.016 -9.328 1 94.88 73 GLY B C 1
ATOM 4170 O O . GLY B 1 73 ? 40.875 -24.188 -9.703 1 94.88 73 GLY B O 1
ATOM 4171 N N . ILE B 1 74 ? 41.031 -21.984 -10.078 1 92.31 74 ILE B N 1
ATOM 4172 C CA . ILE B 1 74 ? 41.469 -22.172 -11.453 1 92.31 74 ILE B CA 1
ATOM 4173 C C . ILE B 1 74 ? 42.812 -22.906 -11.469 1 92.31 74 ILE B C 1
ATOM 4175 O O . ILE B 1 74 ? 43 -23.828 -12.266 1 92.31 74 ILE B O 1
ATOM 4179 N N . LEU B 1 75 ? 43.656 -22.547 -10.562 1 92.62 75 LEU B N 1
ATOM 4180 C CA . LEU B 1 75 ? 44.969 -23.172 -10.461 1 92.62 75 LEU B CA 1
ATOM 4181 C C . LEU B 1 75 ? 44.844 -24.625 -10.008 1 92.62 75 LEU B C 1
ATOM 4183 O O . LEU B 1 75 ? 45.469 -25.5 -10.594 1 92.62 75 LEU B O 1
ATOM 4187 N N . VAL B 1 76 ? 44.062 -24.812 -9.062 1 93.25 76 VAL B N 1
ATOM 4188 C CA . VAL B 1 76 ? 43.906 -26.172 -8.531 1 93.25 76 VAL B CA 1
ATOM 4189 C C . VAL B 1 76 ? 43.312 -27.078 -9.602 1 93.25 76 VAL B C 1
ATOM 4191 O O . VAL B 1 76 ? 43.719 -28.219 -9.758 1 93.25 76 VAL B O 1
ATOM 4194 N N . GLU B 1 77 ? 42.344 -26.562 -10.266 1 90.94 77 GLU B N 1
ATOM 4195 C CA . GLU B 1 77 ? 41.719 -27.344 -11.336 1 90.94 77 GLU B CA 1
ATOM 4196 C C . GLU B 1 77 ? 42.75 -27.719 -12.406 1 90.94 77 GLU B C 1
ATOM 4198 O O . GLU B 1 77 ? 42.75 -28.859 -12.883 1 90.94 77 GLU B O 1
ATOM 4203 N N . TYR B 1 78 ? 43.562 -26.828 -12.758 1 88.94 78 TYR B N 1
ATOM 4204 C CA . TYR B 1 78 ? 44.594 -27.062 -13.766 1 88.94 78 TYR B CA 1
ATOM 4205 C C . TYR B 1 78 ? 45.562 -28.125 -13.297 1 88.94 78 TYR B C 1
ATOM 4207 O O . TYR B 1 78 ? 45.906 -29.047 -14.055 1 88.94 78 TYR B O 1
ATOM 4215 N N . VAL B 1 79 ? 46 -28.031 -12.117 1 90 79 VAL B N 1
ATOM 4216 C CA . VAL B 1 79 ? 46.969 -28.969 -11.57 1 90 79 VAL B CA 1
ATOM 4217 C C . VAL B 1 79 ? 46.344 -30.359 -11.492 1 90 79 VAL B C 1
ATOM 4219 O O . VAL B 1 79 ? 47 -31.344 -11.867 1 90 79 VAL B O 1
ATOM 4222 N N . LEU B 1 80 ? 45.156 -30.375 -11.109 1 90.44 80 LEU B N 1
ATOM 4223 C CA . LEU B 1 80 ? 44.5 -31.672 -10.977 1 90.44 80 LEU B CA 1
ATOM 4224 C C . LEU B 1 80 ? 44.281 -32.344 -12.336 1 90.44 80 LEU B C 1
ATOM 4226 O O . LEU B 1 80 ? 44.438 -33.531 -12.477 1 90.44 80 LEU B O 1
ATOM 4230 N N . THR B 1 81 ? 43.906 -31.578 -13.352 1 85.94 81 THR B N 1
ATOM 4231 C CA . THR B 1 81 ? 43.656 -32.125 -14.672 1 85.94 81 THR B CA 1
ATOM 4232 C C . THR B 1 81 ? 44.969 -32.625 -15.305 1 85.94 81 THR B C 1
ATOM 4234 O O . THR B 1 81 ? 44.938 -33.531 -16.141 1 85.94 81 THR B O 1
ATOM 4237 N N . ARG B 1 82 ? 46.125 -32.125 -14.883 1 85.69 82 ARG B N 1
ATOM 4238 C CA . ARG B 1 82 ? 47.406 -32.5 -15.477 1 85.69 82 ARG B CA 1
ATOM 4239 C C . ARG B 1 82 ? 48.062 -33.625 -14.695 1 85.69 82 ARG B C 1
ATOM 4241 O O . ARG B 1 82 ? 48.812 -34.438 -15.266 1 85.69 82 ARG B O 1
ATOM 4248 N N . THR B 1 83 ? 47.75 -33.656 -13.477 1 86.81 83 THR B N 1
ATOM 4249 C CA . THR B 1 83 ? 48.438 -34.656 -12.656 1 86.81 83 THR B CA 1
ATOM 4250 C C . THR B 1 83 ? 47.594 -35.938 -12.531 1 86.81 83 THR B C 1
ATOM 4252 O O . THR B 1 83 ? 48.156 -37 -12.32 1 86.81 83 THR B O 1
ATOM 4255 N N . GLN B 1 84 ? 46.344 -35.719 -12.492 1 80.38 84 GLN B N 1
ATOM 4256 C CA . GLN B 1 84 ? 45.5 -36.875 -12.289 1 80.38 84 GLN B CA 1
ATOM 4257 C C . GLN B 1 84 ? 44.719 -37.219 -13.562 1 80.38 84 GLN B C 1
ATOM 4259 O O . GLN B 1 84 ? 44.281 -36.312 -14.289 1 80.38 84 GLN B O 1
ATOM 4264 N N . ALA B 1 85 ? 44.688 -38.438 -14.062 1 68.81 85 ALA B N 1
ATOM 4265 C CA . ALA B 1 85 ? 43.969 -38.906 -15.242 1 68.81 85 ALA B CA 1
ATOM 4266 C C . ALA B 1 85 ? 42.469 -38.625 -15.102 1 68.81 85 ALA B C 1
ATOM 4268 O O . ALA B 1 85 ? 41.812 -38.156 -16.047 1 68.81 85 ALA B O 1
ATOM 4269 N N . ASP B 1 86 ? 41.844 -38.875 -13.828 1 74.31 86 ASP B N 1
ATOM 4270 C CA . ASP B 1 86 ? 40.438 -38.594 -13.555 1 74.31 86 ASP B CA 1
ATOM 4271 C C . ASP B 1 86 ? 40.25 -37.938 -12.195 1 74.31 86 ASP B C 1
ATOM 4273 O O . ASP B 1 86 ? 40.125 -38.594 -11.18 1 74.31 86 ASP B O 1
ATOM 4277 N N . PRO B 1 87 ? 40.375 -36.656 -12.188 1 71.94 87 PRO B N 1
ATOM 4278 C CA . PRO B 1 87 ? 40.344 -35.938 -10.898 1 71.94 87 PRO B CA 1
ATOM 4279 C C . PRO B 1 87 ? 39.031 -36.188 -10.141 1 71.94 87 PRO B C 1
ATOM 4281 O O . PRO B 1 87 ? 38.969 -36 -8.922 1 71.94 87 PRO B O 1
ATOM 4284 N N . GLY B 1 88 ? 38.125 -36.969 -10.711 1 76.44 88 GLY B N 1
ATOM 4285 C CA . GLY B 1 88 ? 36.875 -37.25 -10.07 1 76.44 88 GLY B CA 1
ATOM 4286 C C . GLY B 1 88 ? 36.062 -36 -9.766 1 76.44 88 GLY B C 1
ATOM 4287 O O . GLY B 1 88 ? 36.562 -34.875 -9.906 1 76.44 88 GLY B O 1
ATOM 4288 N N . PHE B 1 89 ? 34.812 -36.062 -9.602 1 83.69 89 PHE B N 1
ATOM 4289 C CA . PHE B 1 89 ? 33.906 -35.031 -9.148 1 83.69 89 PHE B CA 1
ATOM 4290 C C . PHE B 1 89 ? 33.25 -35.406 -7.832 1 83.69 89 PHE B C 1
ATOM 4292 O O . PHE B 1 89 ? 32.719 -36.5 -7.699 1 83.69 89 PHE B O 1
ATOM 4299 N N . PRO B 1 90 ? 33.375 -34.594 -6.777 1 86.88 90 PRO B N 1
ATOM 4300 C CA . PRO B 1 90 ? 33.938 -33.25 -6.703 1 86.88 90 PRO B CA 1
ATOM 4301 C C . PRO B 1 90 ? 35.438 -33.219 -6.473 1 86.88 90 PRO B C 1
ATOM 4303 O O . PRO B 1 90 ? 36.031 -34.25 -6.09 1 86.88 90 PRO B O 1
ATOM 4306 N N . SER B 1 91 ? 36.031 -32.188 -6.844 1 88.81 91 SER B N 1
ATOM 4307 C CA . SER B 1 91 ? 37.469 -32.031 -6.672 1 88.81 91 SER B CA 1
ATOM 4308 C C . SER B 1 91 ? 37.812 -30.859 -5.746 1 88.81 91 SER B C 1
ATOM 4310 O O . SER B 1 91 ? 36.906 -30.141 -5.309 1 88.81 91 SER B O 1
ATOM 4312 N N . TRP B 1 92 ? 39.031 -30.719 -5.371 1 89.69 92 TRP B N 1
ATOM 4313 C CA . TRP B 1 92 ? 39.5 -29.641 -4.512 1 89.69 92 TRP B CA 1
ATOM 4314 C C . TRP B 1 92 ? 39.344 -28.297 -5.207 1 89.69 92 TRP B C 1
ATOM 4316 O O . TRP B 1 92 ? 39.281 -27.25 -4.551 1 89.69 92 TRP B O 1
ATOM 4326 N N . ALA B 1 93 ? 39.281 -28.344 -6.445 1 92.19 93 ALA B N 1
ATOM 4327 C CA . ALA B 1 93 ? 39.031 -27.109 -7.188 1 92.19 93 ALA B CA 1
ATOM 4328 C C . ALA B 1 93 ? 37.688 -26.531 -6.84 1 92.19 93 ALA B C 1
ATOM 4330 O O . ALA B 1 93 ? 37.531 -25.312 -6.73 1 92.19 93 ALA B O 1
ATOM 4331 N N . ASP B 1 94 ? 36.75 -27.391 -6.574 1 92.75 94 ASP B N 1
ATOM 4332 C CA . ASP B 1 94 ? 35.406 -26.938 -6.242 1 92.75 94 ASP B CA 1
ATOM 4333 C C . ASP B 1 94 ? 35.375 -26.234 -4.891 1 92.75 94 ASP B C 1
ATOM 4335 O O . ASP B 1 94 ? 34.688 -25.234 -4.719 1 92.75 94 ASP B O 1
ATOM 4339 N N . ALA B 1 95 ? 36.125 -26.734 -4.016 1 92.06 95 ALA B N 1
ATOM 4340 C CA . ALA B 1 95 ? 36.188 -26.094 -2.707 1 92.06 95 ALA B CA 1
ATOM 4341 C C . ALA B 1 95 ? 36.719 -24.672 -2.826 1 92.06 95 ALA B C 1
ATOM 4343 O O . ALA B 1 95 ? 36.25 -23.75 -2.168 1 92.06 95 ALA B O 1
ATOM 4344 N N . ALA B 1 96 ? 37.656 -24.531 -3.631 1 94.44 96 ALA B N 1
ATOM 4345 C CA . ALA B 1 96 ? 38.281 -23.219 -3.846 1 94.44 96 ALA B CA 1
ATOM 4346 C C . ALA B 1 96 ? 37.312 -22.281 -4.559 1 94.44 96 ALA B C 1
ATOM 4348 O O . ALA B 1 96 ? 37.094 -21.141 -4.137 1 94.44 96 ALA B O 1
ATOM 4349 N N . TYR B 1 97 ? 36.688 -22.797 -5.566 1 93.81 97 TYR B N 1
ATOM 4350 C CA . TYR B 1 97 ? 35.688 -21.984 -6.285 1 93.81 97 TYR B CA 1
ATOM 4351 C C . TYR B 1 97 ? 34.562 -21.547 -5.363 1 93.81 97 TYR B C 1
ATOM 4353 O O . TYR B 1 97 ? 34.156 -20.391 -5.375 1 93.81 97 TYR B O 1
ATOM 4361 N N . LEU B 1 98 ? 34.094 -22.438 -4.539 1 94.19 98 LEU B N 1
ATOM 4362 C CA . LEU B 1 98 ? 32.906 -22.219 -3.699 1 94.19 98 LEU B CA 1
ATOM 4363 C C . LEU B 1 98 ? 33.25 -21.281 -2.543 1 94.19 98 LEU B C 1
ATOM 4365 O O . LEU B 1 98 ? 32.344 -20.719 -1.919 1 94.19 98 LEU B O 1
ATOM 4369 N N . SER B 1 99 ? 34.469 -21.031 -2.305 1 94.19 99 SER B N 1
ATOM 4370 C CA . SER B 1 99 ? 34.844 -20.172 -1.186 1 94.19 99 SER B CA 1
ATOM 4371 C C . SER B 1 99 ? 34.406 -18.734 -1.412 1 94.19 99 SER B C 1
ATOM 4373 O O . SER B 1 99 ? 34.25 -17.984 -0.456 1 94.19 99 SER B O 1
ATOM 4375 N N . LEU B 1 100 ? 34.219 -18.422 -2.617 1 95.38 100 LEU B N 1
ATOM 4376 C CA . LEU B 1 100 ? 33.812 -17.062 -2.953 1 95.38 100 LEU B CA 1
ATOM 4377 C C . LEU B 1 100 ? 32.438 -16.75 -2.381 1 95.38 100 LEU B C 1
ATOM 4379 O O . LEU B 1 100 ? 32.188 -15.656 -1.88 1 95.38 100 LEU B O 1
ATOM 4383 N N . TYR B 1 101 ? 31.531 -17.703 -2.352 1 95.38 101 TYR B N 1
ATOM 4384 C CA . TYR B 1 101 ? 30.125 -17.484 -2.014 1 95.38 101 TYR B CA 1
ATOM 4385 C C . TYR B 1 101 ? 29.969 -17.141 -0.54 1 95.38 101 TYR B C 1
ATOM 4387 O O . TYR B 1 101 ? 29.438 -16.078 -0.202 1 95.38 101 TYR B O 1
ATOM 4395 N N . PRO B 1 102 ? 30.453 -17.969 0.33 1 94.31 102 PRO B N 1
ATOM 4396 C CA . PRO B 1 102 ? 30.297 -17.578 1.735 1 94.31 102 PRO B CA 1
ATOM 4397 C C . PRO B 1 102 ? 31.094 -16.328 2.096 1 94.31 102 PRO B C 1
ATOM 4399 O O . PRO B 1 102 ? 30.641 -15.539 2.936 1 94.31 102 PRO B O 1
ATOM 4402 N N . ALA B 1 103 ? 32.188 -16.109 1.493 1 96.06 103 ALA B N 1
ATOM 4403 C CA . ALA B 1 103 ? 33 -14.922 1.774 1 96.06 103 ALA B CA 1
ATOM 4404 C C . ALA B 1 103 ? 32.25 -13.656 1.349 1 96.06 103 ALA B C 1
ATOM 4406 O O . ALA B 1 103 ? 32.062 -12.742 2.154 1 96.06 103 ALA B O 1
ATOM 4407 N N . CYS B 1 104 ? 31.828 -13.656 0.137 1 95.12 104 CYS B N 1
ATOM 4408 C CA . CYS B 1 104 ? 31.125 -12.484 -0.38 1 95.12 104 CYS B CA 1
ATOM 4409 C C . CYS B 1 104 ? 29.781 -12.305 0.315 1 95.12 104 CYS B C 1
ATOM 4411 O O . CYS B 1 104 ? 29.391 -11.18 0.637 1 95.12 104 CYS B O 1
ATOM 4413 N N . ALA B 1 105 ? 29.094 -13.398 0.553 1 94.75 105 ALA B N 1
ATOM 4414 C CA . ALA B 1 105 ? 27.797 -13.32 1.214 1 94.75 105 ALA B CA 1
ATOM 4415 C C . ALA B 1 105 ? 27.922 -12.734 2.617 1 94.75 105 ALA B C 1
ATOM 4417 O O . ALA B 1 105 ? 27.156 -11.852 3.006 1 94.75 105 ALA B O 1
ATOM 4418 N N . THR B 1 106 ? 28.875 -13.195 3.334 1 94.44 106 THR B N 1
ATOM 4419 C CA . THR B 1 106 ? 29.094 -12.695 4.684 1 94.44 106 THR B CA 1
ATOM 4420 C C . THR B 1 106 ? 29.531 -11.227 4.652 1 94.44 106 THR B C 1
ATOM 4422 O O . THR B 1 106 ? 29.047 -10.422 5.461 1 94.44 106 THR B O 1
ATOM 4425 N N . GLY B 1 107 ? 30.391 -10.906 3.766 1 94.06 107 GLY B N 1
ATOM 4426 C CA . GLY B 1 107 ? 30.797 -9.516 3.611 1 94.06 107 GLY B CA 1
ATOM 4427 C C . GLY B 1 107 ? 29.641 -8.594 3.285 1 94.06 107 GLY B C 1
ATOM 4428 O O . GLY B 1 107 ? 29.516 -7.516 3.873 1 94.06 107 GLY B O 1
ATOM 4429 N N . LEU B 1 108 ? 28.844 -9.023 2.402 1 92.62 108 LEU B N 1
ATOM 4430 C CA . LEU B 1 108 ? 27.688 -8.227 2.006 1 92.62 108 LEU B CA 1
ATOM 4431 C C . LEU B 1 108 ? 26.672 -8.125 3.148 1 92.62 108 LEU B C 1
ATOM 4433 O O . LEU B 1 108 ? 26.047 -7.078 3.334 1 92.62 108 LEU B O 1
ATOM 4437 N N . LEU B 1 109 ? 26.469 -9.18 3.85 1 90.31 109 LEU B N 1
ATOM 4438 C CA . LEU B 1 109 ? 25.562 -9.164 4.992 1 90.31 109 LEU B CA 1
ATOM 4439 C C . LEU B 1 109 ? 26 -8.117 6.012 1 90.31 109 LEU B C 1
ATOM 4441 O O . LEU B 1 109 ? 25.156 -7.387 6.555 1 90.31 109 LEU B O 1
ATOM 4445 N N . LEU B 1 110 ? 27.281 -7.98 6.223 1 90.69 110 LEU B N 1
ATOM 4446 C CA . LEU B 1 110 ? 27.812 -6.98 7.141 1 90.69 110 LEU B CA 1
ATOM 4447 C C . LEU B 1 110 ? 27.547 -5.57 6.617 1 90.69 110 LEU B C 1
ATOM 4449 O O . LEU B 1 110 ? 27.172 -4.684 7.379 1 90.69 110 LEU B O 1
ATOM 4453 N N . LEU B 1 111 ? 27.734 -5.473 5.398 1 88.81 111 LEU B N 1
ATOM 4454 C CA . LEU B 1 111 ? 27.516 -4.176 4.77 1 88.81 111 LEU B CA 1
ATOM 4455 C C . LEU B 1 111 ? 26.047 -3.773 4.848 1 88.81 111 LEU B C 1
ATOM 4457 O O . LEU B 1 111 ? 25.734 -2.637 5.199 1 88.81 111 LEU B O 1
ATOM 4461 N N . ILE B 1 112 ? 25.172 -4.652 4.578 1 87.06 112 ILE B N 1
ATOM 4462 C CA . ILE B 1 112 ? 23.734 -4.398 4.582 1 87.06 112 ILE B CA 1
ATOM 4463 C C . ILE B 1 112 ? 23.281 -4.066 6 1 87.06 112 ILE B C 1
ATOM 4465 O O . ILE B 1 112 ? 22.484 -3.139 6.199 1 87.06 112 ILE B O 1
ATOM 4469 N N . ARG B 1 113 ? 23.766 -4.77 6.953 1 84.56 113 ARG B N 1
ATOM 4470 C CA . ARG B 1 113 ? 23.391 -4.551 8.344 1 84.56 113 ARG B CA 1
ATOM 4471 C C . ARG B 1 113 ? 23.812 -3.164 8.82 1 84.56 113 ARG B C 1
ATOM 4473 O O . ARG B 1 113 ? 23.109 -2.52 9.594 1 84.56 113 ARG B O 1
ATOM 4480 N N . ARG B 1 114 ? 24.906 -2.689 8.359 1 83 114 ARG B N 1
ATOM 4481 C CA . ARG B 1 114 ? 25.406 -1.385 8.766 1 83 114 ARG B CA 1
ATOM 4482 C C . ARG B 1 114 ? 24.656 -0.259 8.07 1 83 114 ARG B C 1
ATOM 4484 O O . ARG B 1 114 ? 24.406 0.792 8.664 1 83 114 ARG B O 1
ATOM 4491 N N . ARG B 1 115 ? 24.328 -0.505 6.863 1 80.5 115 ARG B N 1
ATOM 4492 C CA . ARG B 1 115 ? 23.672 0.515 6.051 1 80.5 115 ARG B CA 1
ATOM 4493 C C . ARG B 1 115 ? 22.219 0.687 6.457 1 80.5 115 ARG B C 1
ATOM 4495 O O . ARG B 1 115 ? 21.625 1.75 6.246 1 80.5 115 ARG B O 1
ATOM 4502 N N . THR B 1 116 ? 21.594 -0.409 6.766 1 71.75 116 THR B N 1
ATOM 4503 C CA . THR B 1 116 ? 20.172 -0.362 7.055 1 71.75 116 THR B CA 1
ATOM 4504 C C . THR B 1 116 ? 19.922 -0.117 8.539 1 71.75 116 THR B C 1
ATOM 4506 O O . THR B 1 116 ? 20.516 -0.791 9.391 1 71.75 116 THR B O 1
ATOM 4509 N N . ALA B 1 117 ? 19.734 1.224 8.828 1 61.22 117 ALA B N 1
ATOM 4510 C CA . ALA B 1 117 ? 19.484 1.528 10.234 1 61.22 117 ALA B CA 1
ATOM 4511 C C . ALA B 1 117 ? 18.438 0.587 10.82 1 61.22 117 ALA B C 1
ATOM 4513 O O . ALA B 1 117 ? 18.672 -0.064 11.836 1 61.22 117 ALA B O 1
ATOM 4514 N N . GLN B 1 118 ? 17.172 0.877 10.68 1 62.91 118 GLN B N 1
ATOM 4515 C CA . GLN B 1 118 ? 16.016 0.196 11.266 1 62.91 118 GLN B CA 1
ATOM 4516 C C . GLN B 1 118 ? 15.594 -0.998 10.414 1 62.91 118 GLN B C 1
ATOM 4518 O O . GLN B 1 118 ? 15.945 -1.084 9.242 1 62.91 118 GLN B O 1
ATOM 4523 N N . ARG B 1 119 ? 15.172 -2.035 11.117 1 63.28 119 ARG B N 1
ATOM 4524 C CA . ARG B 1 119 ? 14.703 -3.281 10.523 1 63.28 119 ARG B CA 1
ATOM 4525 C C . ARG B 1 119 ? 13.812 -3.008 9.312 1 63.28 119 ARG B C 1
ATOM 4527 O O . ARG B 1 119 ? 12.672 -2.557 9.461 1 63.28 119 ARG B O 1
ATOM 4534 N N . ASP B 1 120 ? 14.422 -2.836 8.102 1 74.06 120 ASP B N 1
ATOM 4535 C CA . ASP B 1 120 ? 13.68 -2.658 6.855 1 74.06 120 ASP B CA 1
ATOM 4536 C C . ASP B 1 120 ? 13.039 -3.969 6.41 1 74.06 120 ASP B C 1
ATOM 4538 O O . ASP B 1 120 ? 13.555 -4.652 5.523 1 74.06 120 ASP B O 1
ATOM 4542 N N . TRP B 1 121 ? 11.914 -4.379 6.957 1 78.19 121 TRP B N 1
ATOM 4543 C CA . TRP B 1 121 ? 11.203 -5.617 6.668 1 78.19 121 TRP B CA 1
ATOM 4544 C C . TRP B 1 121 ? 10.664 -5.613 5.242 1 78.19 121 TRP B C 1
ATOM 4546 O O . TRP B 1 121 ? 10.648 -6.648 4.57 1 78.19 121 TRP B O 1
ATOM 4556 N N . SER B 1 122 ? 10.258 -4.504 4.766 1 80.5 122 SER B N 1
ATOM 4557 C CA . SER B 1 122 ? 9.695 -4.43 3.42 1 80.5 122 SER B CA 1
ATOM 4558 C C . SER B 1 122 ? 10.742 -4.758 2.361 1 80.5 122 SER B C 1
ATOM 4560 O O . SER B 1 122 ? 10.461 -5.473 1.4 1 80.5 122 SER B O 1
ATOM 4562 N N . GLY B 1 123 ? 11.984 -4.305 2.619 1 79.75 123 GLY B N 1
ATOM 4563 C CA . GLY B 1 123 ? 13.07 -4.621 1.699 1 79.75 123 GLY B CA 1
ATOM 4564 C C . GLY B 1 123 ? 13.422 -6.098 1.682 1 79.75 123 GLY B C 1
ATOM 4565 O O . GLY B 1 123 ? 13.734 -6.652 0.625 1 79.75 123 GLY B O 1
ATOM 4566 N N . LEU B 1 124 ? 13.312 -6.664 2.822 1 84.06 124 LEU B N 1
ATOM 4567 C CA . LEU B 1 124 ? 13.594 -8.094 2.93 1 84.06 124 LEU B CA 1
ATOM 4568 C C . LEU B 1 124 ? 12.562 -8.906 2.156 1 84.06 124 LEU B C 1
ATOM 4570 O O . LEU B 1 124 ? 12.914 -9.859 1.459 1 84.06 124 LEU B O 1
ATOM 4574 N N . VAL B 1 125 ? 11.32 -8.539 2.236 1 86.25 125 VAL B N 1
ATOM 4575 C CA . VAL B 1 125 ? 10.258 -9.258 1.542 1 86.25 125 VAL B CA 1
ATOM 4576 C C . VAL B 1 125 ? 10.422 -9.094 0.033 1 86.25 125 VAL B C 1
ATOM 4578 O O . VAL B 1 125 ? 10.305 -10.062 -0.719 1 86.25 125 VAL B O 1
ATOM 4581 N N . ASP B 1 126 ? 10.711 -7.957 -0.364 1 86 126 ASP B N 1
ATOM 4582 C CA . ASP B 1 126 ? 10.922 -7.711 -1.787 1 86 126 ASP B CA 1
ATOM 4583 C C . ASP B 1 126 ? 12.102 -8.516 -2.314 1 86 126 ASP B C 1
ATOM 4585 O O . ASP B 1 126 ? 12.008 -9.156 -3.365 1 86 126 ASP B O 1
ATOM 4589 N N . ALA B 1 127 ? 13.164 -8.461 -1.558 1 85.69 127 ALA B N 1
ATOM 4590 C CA . ALA B 1 127 ? 14.359 -9.203 -1.968 1 85.69 127 ALA B CA 1
ATOM 4591 C C . ALA B 1 127 ? 14.078 -10.703 -2.014 1 85.69 127 ALA B C 1
ATOM 4593 O O . ALA B 1 127 ? 14.5 -11.391 -2.943 1 85.69 127 ALA B O 1
ATOM 4594 N N . THR B 1 128 ? 13.398 -11.203 -1.044 1 88.56 128 THR B N 1
ATOM 4595 C CA . THR B 1 128 ? 13.078 -12.625 -0.985 1 88.56 128 THR B CA 1
ATOM 4596 C C . THR B 1 128 ? 12.156 -13.016 -2.141 1 88.56 128 THR B C 1
ATOM 4598 O O . THR B 1 128 ? 12.281 -14.109 -2.693 1 88.56 128 THR B O 1
ATOM 4601 N N . THR B 1 129 ? 11.25 -12.156 -2.477 1 89.56 129 THR B N 1
ATOM 4602 C CA . THR B 1 129 ? 10.352 -12.422 -3.596 1 89.56 129 THR B CA 1
ATOM 4603 C C . THR B 1 129 ? 11.141 -12.578 -4.891 1 89.56 129 THR B C 1
ATOM 4605 O O . THR B 1 129 ? 10.961 -13.562 -5.617 1 89.56 129 THR B O 1
ATOM 4608 N N . LEU B 1 130 ? 12.055 -11.68 -5.129 1 87.88 130 LEU B N 1
ATOM 4609 C CA . LEU B 1 130 ? 12.859 -11.734 -6.34 1 87.88 130 LEU B CA 1
ATOM 4610 C C . LEU B 1 130 ? 13.75 -12.977 -6.34 1 87.88 130 LEU B C 1
ATOM 4612 O O . LEU B 1 130 ? 13.859 -13.664 -7.359 1 87.88 130 LEU B O 1
ATOM 4616 N N . THR B 1 131 ? 14.234 -13.289 -5.211 1 89.88 131 THR B N 1
ATOM 4617 C CA . THR B 1 131 ? 15.148 -14.414 -5.102 1 89.88 131 THR B CA 1
ATOM 4618 C C . THR B 1 131 ? 14.391 -15.742 -5.184 1 89.88 131 THR B C 1
ATOM 4620 O O . THR B 1 131 ? 14.914 -16.719 -5.719 1 89.88 131 THR B O 1
ATOM 4623 N N . THR B 1 132 ? 13.211 -15.75 -4.695 1 90.19 132 THR B N 1
ATOM 4624 C CA . THR B 1 132 ? 12.398 -16.953 -4.797 1 90.19 132 THR B CA 1
ATOM 4625 C C . THR B 1 132 ? 12.102 -17.281 -6.258 1 90.19 132 THR B C 1
ATOM 4627 O O . THR B 1 132 ? 12.188 -18.453 -6.668 1 90.19 132 THR B O 1
ATOM 4630 N N . GLY B 1 133 ? 11.758 -16.328 -7 1 88.44 133 GLY B N 1
ATOM 4631 C CA . GLY B 1 133 ? 11.562 -16.547 -8.422 1 88.44 133 GLY B CA 1
ATOM 4632 C C . GLY B 1 133 ? 12.789 -17.109 -9.117 1 88.44 133 GLY B C 1
ATOM 4633 O O . GLY B 1 133 ? 12.695 -18.125 -9.82 1 88.44 133 GLY B O 1
ATOM 4634 N N . MET B 1 134 ? 13.898 -16.578 -8.828 1 85.88 134 MET B N 1
ATOM 4635 C CA . MET B 1 134 ? 15.148 -17.031 -9.43 1 85.88 134 MET B CA 1
ATOM 4636 C C . MET B 1 134 ? 15.562 -18.391 -8.867 1 85.88 134 MET B C 1
ATOM 4638 O O . MET B 1 134 ? 16.156 -19.203 -9.57 1 85.88 134 MET B O 1
ATOM 4642 N N . GLY B 1 135 ? 15.258 -18.531 -7.609 1 88.81 135 GLY B N 1
ATOM 4643 C CA . GLY B 1 135 ? 15.523 -19.812 -6.977 1 88.81 135 GLY B CA 1
ATOM 4644 C C . GLY B 1 135 ? 14.773 -20.969 -7.629 1 88.81 135 GLY B C 1
ATOM 4645 O O . GLY B 1 135 ? 15.312 -22.062 -7.766 1 88.81 135 GLY B O 1
ATOM 4646 N N . LEU B 1 136 ? 13.578 -20.672 -8.078 1 90.31 136 LEU B N 1
ATOM 4647 C CA . LEU B 1 136 ? 12.797 -21.688 -8.773 1 90.31 136 LEU B CA 1
ATOM 4648 C C . LEU B 1 136 ? 13.445 -22.047 -10.102 1 90.31 136 LEU B C 1
ATOM 4650 O O . LEU B 1 136 ? 13.523 -23.234 -10.453 1 90.31 136 LEU B O 1
ATOM 4654 N N . LEU B 1 137 ? 13.969 -21.094 -10.773 1 85.81 137 LEU B N 1
ATOM 4655 C CA . LEU B 1 137 ? 14.672 -21.359 -12.023 1 85.81 137 LEU B CA 1
ATOM 4656 C C . LEU B 1 137 ? 15.922 -22.203 -11.781 1 85.81 137 LEU B C 1
ATOM 4658 O O . LEU B 1 137 ? 16.188 -23.156 -12.5 1 85.81 137 LEU B O 1
ATOM 4662 N N . ALA B 1 138 ? 16.578 -21.797 -10.766 1 86.88 138 ALA B N 1
ATOM 4663 C CA . ALA B 1 138 ? 17.797 -22.531 -10.406 1 86.88 138 ALA B CA 1
ATOM 4664 C C . ALA B 1 138 ? 17.469 -23.969 -10.023 1 86.88 138 ALA B C 1
ATOM 4666 O O . ALA B 1 138 ? 18.219 -24.891 -10.359 1 86.88 138 ALA B O 1
ATOM 4667 N N . TRP B 1 139 ? 16.422 -24.156 -9.398 1 87 139 TRP B N 1
ATOM 4668 C CA . TRP B 1 139 ? 16.016 -25.5 -8.984 1 87 139 TRP B CA 1
ATOM 4669 C C . TRP B 1 139 ? 15.703 -26.359 -10.195 1 87 139 TRP B C 1
ATOM 4671 O O . TRP B 1 139 ? 16.219 -27.469 -10.328 1 87 139 TRP B O 1
ATOM 4681 N N . VAL B 1 140 ? 14.914 -25.906 -11.117 1 85.38 140 VAL B N 1
ATOM 4682 C CA . VAL B 1 140 ? 14.398 -26.672 -12.242 1 85.38 140 VAL B CA 1
ATOM 4683 C C . VAL B 1 140 ? 15.523 -26.969 -13.234 1 85.38 140 VAL B C 1
ATOM 4685 O O . VAL B 1 140 ? 15.633 -28.078 -13.75 1 85.38 140 VAL B O 1
ATOM 4688 N N . PHE B 1 141 ? 16.453 -26 -13.383 1 83.19 141 PHE B N 1
ATOM 4689 C CA . PHE B 1 141 ? 17.391 -26.156 -14.492 1 83.19 141 PHE B CA 1
ATOM 4690 C C . PHE B 1 141 ? 18.75 -26.594 -13.992 1 83.19 141 PHE B C 1
ATOM 4692 O O . PHE B 1 141 ? 19.562 -27.109 -14.766 1 83.19 141 PHE B O 1
ATOM 4699 N N . MET B 1 142 ? 19 -26.391 -12.719 1 84 142 MET B N 1
ATOM 4700 C CA . MET B 1 142 ? 20.359 -26.641 -12.266 1 84 142 MET B CA 1
ATOM 4701 C C . MET B 1 142 ? 20.375 -27.672 -11.141 1 84 142 MET B C 1
ATOM 4703 O O . MET B 1 142 ? 21.062 -28.688 -11.227 1 84 142 MET B O 1
ATOM 4707 N N . VAL B 1 143 ? 19.562 -27.547 -10.172 1 84.44 143 VAL B N 1
ATOM 4708 C CA . VAL B 1 143 ? 19.641 -28.344 -8.953 1 84.44 143 VAL B CA 1
ATOM 4709 C C . VAL B 1 143 ? 19.047 -29.734 -9.211 1 84.44 143 VAL B C 1
ATOM 4711 O O . VAL B 1 143 ? 19.688 -30.75 -8.938 1 84.44 143 VAL B O 1
ATOM 4714 N N . LYS B 1 144 ? 17.906 -29.812 -9.852 1 85.38 144 LYS B N 1
ATOM 4715 C CA . LYS B 1 144 ? 17.203 -31.078 -10.047 1 85.38 144 LYS B CA 1
ATOM 4716 C C . LYS B 1 144 ? 18 -32 -10.969 1 85.38 144 LYS B C 1
ATOM 4718 O O . LYS B 1 144 ? 18.266 -33.156 -10.625 1 85.38 144 LYS B O 1
ATOM 4723 N N . PRO B 1 145 ? 18.438 -31.5 -12.078 1 80.81 145 PRO B N 1
ATOM 4724 C CA . PRO B 1 145 ? 19.219 -32.375 -12.938 1 80.81 145 PRO B CA 1
ATOM 4725 C C . PRO B 1 145 ? 20.5 -32.875 -12.273 1 80.81 145 PRO B C 1
ATOM 4727 O O . PRO B 1 145 ? 20.906 -34 -12.469 1 80.81 145 PRO B O 1
ATOM 4730 N N . ALA B 1 146 ? 21.109 -32.031 -11.523 1 78.19 146 ALA B N 1
ATOM 4731 C CA . ALA B 1 146 ? 22.359 -32.375 -10.836 1 78.19 146 ALA B CA 1
ATOM 4732 C C . ALA B 1 146 ? 22.094 -33.406 -9.742 1 78.19 146 ALA B C 1
ATOM 4734 O O . ALA B 1 146 ? 22.891 -34.312 -9.523 1 78.19 146 ALA B O 1
ATOM 4735 N N . ALA B 1 147 ? 21 -33.312 -9.109 1 78.88 147 ALA B N 1
ATOM 4736 C CA . ALA B 1 147 ? 20.656 -34.219 -8.008 1 78.88 147 ALA B CA 1
ATOM 4737 C C . ALA B 1 147 ? 20.234 -35.562 -8.523 1 78.88 147 ALA B C 1
ATOM 4739 O O . ALA B 1 147 ? 20.344 -36.594 -7.816 1 78.88 147 ALA B O 1
ATOM 4740 N N . ALA B 1 148 ? 19.812 -35.656 -9.773 1 80 148 ALA B N 1
ATOM 4741 C CA . ALA B 1 148 ? 19.297 -36.906 -10.328 1 80 148 ALA B CA 1
ATOM 4742 C C . ALA B 1 148 ? 20.406 -37.688 -11.039 1 80 148 ALA B C 1
ATOM 4744 O O . ALA B 1 148 ? 20.203 -38.812 -11.477 1 80 148 ALA B O 1
ATOM 4745 N N . ASP B 1 149 ? 21.609 -37.031 -11.055 1 79.75 149 ASP B N 1
ATOM 4746 C CA . ASP B 1 149 ? 22.719 -37.719 -11.742 1 79.75 149 ASP B CA 1
ATOM 4747 C C . ASP B 1 149 ? 23.219 -38.906 -10.945 1 79.75 149 ASP B C 1
ATOM 4749 O O . ASP B 1 149 ? 23.781 -38.75 -9.859 1 79.75 149 ASP B O 1
ATOM 4753 N N . PRO B 1 150 ? 22.953 -40.062 -11.422 1 82.25 150 PRO B N 1
ATOM 4754 C CA . PRO B 1 150 ? 23.344 -41.25 -10.664 1 82.25 150 PRO B CA 1
ATOM 4755 C C . PRO B 1 150 ? 24.859 -41.5 -10.68 1 82.25 150 PRO B C 1
ATOM 4757 O O . PRO B 1 150 ? 25.359 -42.281 -9.875 1 82.25 150 PRO B O 1
ATOM 4760 N N . THR B 1 151 ? 25.594 -40.781 -11.492 1 82.5 151 THR B N 1
ATOM 4761 C CA . THR B 1 151 ? 27 -41.062 -11.695 1 82.5 151 THR B CA 1
ATOM 4762 C C . THR B 1 151 ? 27.859 -40.406 -10.617 1 82.5 151 THR B C 1
ATOM 4764 O O . THR B 1 151 ? 29.031 -40.719 -10.477 1 82.5 151 THR B O 1
ATOM 4767 N N . ILE B 1 152 ? 27.25 -39.594 -9.922 1 82.88 152 ILE B N 1
ATOM 4768 C CA . ILE B 1 152 ? 28.078 -38.844 -8.961 1 82.88 152 ILE B CA 1
ATOM 4769 C C . ILE B 1 152 ? 27.688 -39.25 -7.539 1 82.88 152 ILE B C 1
ATOM 4771 O O . ILE B 1 152 ? 26.562 -39.719 -7.297 1 82.88 152 ILE B O 1
ATOM 4775 N N . GLY B 1 153 ? 28.656 -39.344 -6.555 1 83.69 153 GLY B N 1
ATOM 4776 C CA . GLY B 1 153 ? 28.438 -39.688 -5.16 1 83.69 153 GLY B CA 1
ATOM 4777 C C . GLY B 1 153 ? 27.766 -38.594 -4.363 1 83.69 153 GLY B C 1
ATOM 4778 O O . GLY B 1 153 ? 27.359 -37.562 -4.926 1 83.69 153 GLY B O 1
ATOM 4779 N N . LEU B 1 154 ? 27.547 -38.812 -3.104 1 85.19 154 LEU B N 1
ATOM 4780 C CA . LEU B 1 154 ? 26.859 -37.875 -2.209 1 85.19 154 LEU B CA 1
ATOM 4781 C C . LEU B 1 154 ? 27.578 -36.531 -2.193 1 85.19 154 LEU B C 1
ATOM 4783 O O . LEU B 1 154 ? 26.938 -35.469 -2.293 1 85.19 154 LEU B O 1
ATOM 4787 N N . LEU B 1 155 ? 28.891 -36.562 -2.027 1 86.81 155 LEU B N 1
ATOM 4788 C CA . LEU B 1 155 ? 29.656 -35.344 -2.006 1 86.81 155 LEU B CA 1
ATOM 4789 C C . LEU B 1 155 ? 29.531 -34.594 -3.336 1 86.81 155 LEU B C 1
ATOM 4791 O O . LEU B 1 155 ? 29.5 -33.375 -3.365 1 86.81 155 LEU B O 1
ATOM 4795 N N . GLY B 1 156 ? 29.453 -35.375 -4.355 1 87.44 156 GLY B N 1
ATOM 4796 C CA . GLY B 1 156 ? 29.25 -34.781 -5.668 1 87.44 156 GLY B CA 1
ATOM 4797 C C . GLY B 1 156 ? 27.922 -34.094 -5.793 1 87.44 156 GLY B C 1
ATOM 4798 O O . GLY B 1 156 ? 27.844 -33 -6.371 1 87.44 156 GLY B O 1
ATOM 4799 N N . HIS B 1 157 ? 26.953 -34.625 -5.188 1 87.81 157 HIS B N 1
ATOM 4800 C CA . HIS B 1 157 ? 25.625 -34.031 -5.199 1 87.81 157 HIS B CA 1
ATOM 4801 C C . HIS B 1 157 ? 25.609 -32.719 -4.379 1 87.81 157 HIS B C 1
ATOM 4803 O O . HIS B 1 157 ? 25.062 -31.719 -4.816 1 87.81 157 HIS B O 1
ATOM 4809 N N . ILE B 1 158 ? 26.234 -32.75 -3.352 1 87.69 158 ILE B N 1
ATOM 4810 C CA . ILE B 1 158 ? 26.281 -31.594 -2.477 1 87.69 158 ILE B CA 1
ATOM 4811 C C . ILE B 1 158 ? 27 -30.438 -3.186 1 87.69 158 ILE B C 1
ATOM 4813 O O . ILE B 1 158 ? 26.5 -29.312 -3.195 1 87.69 158 ILE B O 1
ATOM 4817 N N . VAL B 1 159 ? 28.062 -30.766 -3.766 1 88.12 159 VAL B N 1
ATOM 4818 C CA . VAL B 1 159 ? 28.859 -29.734 -4.434 1 88.12 159 VAL B CA 1
ATOM 4819 C C . VAL B 1 159 ? 28.109 -29.219 -5.656 1 88.12 159 VAL B C 1
ATOM 4821 O O . VAL B 1 159 ? 28.125 -28.016 -5.934 1 88.12 159 VAL B O 1
ATOM 4824 N N . SER B 1 160 ? 27.484 -30.125 -6.301 1 85.94 160 SER B N 1
ATOM 4825 C CA . SER B 1 160 ? 26.766 -29.719 -7.5 1 85.94 160 SER B CA 1
ATOM 4826 C C . SER B 1 160 ? 25.625 -28.75 -7.156 1 85.94 160 SER B C 1
ATOM 4828 O O . SER B 1 160 ? 25.328 -27.844 -7.934 1 85.94 160 SER B O 1
ATOM 4830 N N . VAL B 1 161 ? 25.078 -28.859 -6.004 1 87.25 161 VAL B N 1
ATOM 4831 C CA . VAL B 1 161 ? 23.953 -28.031 -5.582 1 87.25 161 VAL B CA 1
ATOM 4832 C C . VAL B 1 161 ? 24.484 -26.75 -4.945 1 87.25 161 VAL B C 1
ATOM 4834 O O . VAL B 1 161 ? 23.812 -25.719 -4.965 1 87.25 161 VAL B O 1
ATOM 4837 N N . ALA B 1 162 ? 25.594 -26.797 -4.473 1 90.06 162 ALA B N 1
ATOM 4838 C CA . ALA B 1 162 ? 26.172 -25.656 -3.758 1 90.06 162 ALA B CA 1
ATOM 4839 C C . ALA B 1 162 ? 26.359 -24.453 -4.691 1 90.06 162 ALA B C 1
ATOM 4841 O O . ALA B 1 162 ? 26.219 -23.312 -4.273 1 90.06 162 ALA B O 1
ATOM 4842 N N . TYR B 1 163 ? 26.625 -24.672 -5.898 1 89.25 163 TYR B N 1
ATOM 4843 C CA . TYR B 1 163 ? 26.891 -23.594 -6.844 1 89.25 163 TYR B CA 1
ATOM 4844 C C . TYR B 1 163 ? 25.625 -22.781 -7.094 1 89.25 163 TYR B C 1
ATOM 4846 O O . TYR B 1 163 ? 25.609 -21.562 -6.867 1 89.25 163 TYR B O 1
ATOM 4854 N N . PRO B 1 164 ? 24.562 -23.438 -7.457 1 88.62 164 PRO B N 1
ATOM 4855 C CA . PRO B 1 164 ? 23.359 -22.656 -7.684 1 88.62 164 PRO B CA 1
ATOM 4856 C C . PRO B 1 164 ? 22.812 -22.031 -6.398 1 88.62 164 PRO B C 1
ATOM 4858 O O . PRO B 1 164 ? 22.25 -20.938 -6.426 1 88.62 164 PRO B O 1
ATOM 4861 N N . VAL B 1 165 ? 22.906 -22.719 -5.355 1 88.25 165 VAL B N 1
ATOM 4862 C CA . VAL B 1 165 ? 22.453 -22.172 -4.078 1 88.25 165 VAL B CA 1
ATOM 4863 C C . VAL B 1 165 ? 23.281 -20.938 -3.723 1 88.25 165 VAL B C 1
ATOM 4865 O O . VAL B 1 165 ? 22.734 -19.938 -3.258 1 88.25 165 VAL B O 1
ATOM 4868 N N . GLY B 1 166 ? 24.531 -21.047 -3.9 1 91.81 166 GLY B N 1
ATOM 4869 C CA . GLY B 1 166 ? 25.391 -19.891 -3.693 1 91.81 166 GLY B CA 1
ATOM 4870 C C . GLY B 1 166 ? 25.016 -18.703 -4.551 1 91.81 166 GLY B C 1
ATOM 4871 O O . GLY B 1 166 ? 25.016 -17.562 -4.074 1 91.81 166 GLY B O 1
ATOM 4872 N N . ASP B 1 167 ? 24.672 -18.938 -5.723 1 91.88 167 ASP B N 1
ATOM 4873 C CA . ASP B 1 167 ? 24.25 -17.875 -6.633 1 91.88 167 ASP B CA 1
ATOM 4874 C C . ASP B 1 167 ? 22.969 -17.203 -6.145 1 91.88 167 ASP B C 1
ATOM 4876 O O . ASP B 1 167 ? 22.828 -15.984 -6.215 1 91.88 167 ASP B O 1
ATOM 4880 N N . VAL B 1 168 ? 22.062 -18.016 -5.707 1 89.5 168 VAL B N 1
ATOM 4881 C CA . VAL B 1 168 ? 20.781 -17.469 -5.23 1 89.5 168 VAL B CA 1
ATOM 4882 C C . VAL B 1 168 ? 21.016 -16.609 -3.99 1 89.5 168 VAL B C 1
ATOM 4884 O O . VAL B 1 168 ? 20.406 -15.555 -3.842 1 89.5 168 VAL B O 1
ATOM 4887 N N . VAL B 1 169 ? 21.859 -17.078 -3.189 1 90.5 169 VAL B N 1
ATOM 4888 C CA . VAL B 1 169 ? 22.172 -16.328 -1.984 1 90.5 169 VAL B CA 1
ATOM 4889 C C . VAL B 1 169 ? 22.828 -14.992 -2.367 1 90.5 169 VAL B C 1
ATOM 4891 O O . VAL B 1 169 ? 22.453 -13.938 -1.838 1 90.5 169 VAL B O 1
ATOM 4894 N N . LEU B 1 170 ? 23.75 -15.047 -3.221 1 92.25 170 LEU B N 1
ATOM 4895 C CA . LEU B 1 170 ? 24.406 -13.82 -3.664 1 92.25 170 LEU B CA 1
ATOM 4896 C C . LEU B 1 170 ? 23.406 -12.875 -4.332 1 92.25 170 LEU B C 1
ATOM 4898 O O . LEU B 1 170 ? 23.5 -11.656 -4.172 1 92.25 170 LEU B O 1
ATOM 4902 N N . LEU B 1 171 ? 22.594 -13.469 -5.074 1 90 171 LEU B N 1
ATOM 4903 C CA . LEU B 1 171 ? 21.547 -12.656 -5.691 1 90 171 LEU B CA 1
ATOM 4904 C C . LEU B 1 171 ? 20.703 -11.969 -4.629 1 90 171 LEU B C 1
ATOM 4906 O O . LEU B 1 171 ? 20.406 -10.773 -4.734 1 90 171 LEU B O 1
ATOM 4910 N N . ALA B 1 172 ? 20.328 -12.742 -3.68 1 88.94 172 ALA B N 1
ATOM 4911 C CA . ALA B 1 172 ? 19.531 -12.195 -2.588 1 88.94 172 ALA B CA 1
ATOM 4912 C C . ALA B 1 172 ? 20.234 -11.031 -1.912 1 88.94 172 ALA B C 1
ATOM 4914 O O . ALA B 1 172 ? 19.641 -9.992 -1.651 1 88.94 172 ALA B O 1
ATOM 4915 N N . MET B 1 173 ? 21.469 -11.227 -1.725 1 89.38 173 MET B N 1
ATOM 4916 C CA . MET B 1 173 ? 22.25 -10.188 -1.065 1 89.38 173 MET B CA 1
ATOM 4917 C C . MET B 1 173 ? 22.391 -8.961 -1.96 1 89.38 173 MET B C 1
ATOM 4919 O O . MET B 1 173 ? 22.344 -7.824 -1.479 1 89.38 173 MET B O 1
ATOM 4923 N N . THR B 1 174 ? 22.547 -9.195 -3.143 1 89.62 174 THR B N 1
ATOM 4924 C CA . THR B 1 174 ? 22.688 -8.102 -4.098 1 89.62 174 THR B CA 1
ATOM 4925 C C . THR B 1 174 ? 21.406 -7.281 -4.172 1 89.62 174 THR B C 1
ATOM 4927 O O . THR B 1 174 ? 21.438 -6.051 -4.105 1 89.62 174 THR B O 1
ATOM 4930 N N . VAL B 1 175 ? 20.359 -7.961 -4.238 1 87.31 175 VAL B N 1
ATOM 4931 C CA . VAL B 1 175 ? 19.062 -7.281 -4.324 1 87.31 175 VAL B CA 1
ATOM 4932 C C . VAL B 1 175 ? 18.797 -6.508 -3.035 1 87.31 175 VAL B C 1
ATOM 4934 O O . VAL B 1 175 ? 18.359 -5.359 -3.074 1 87.31 175 VAL B O 1
ATOM 4937 N N . ARG B 1 176 ? 19.094 -7.102 -2.025 1 86.25 176 ARG B N 1
ATOM 4938 C CA . ARG B 1 176 ? 18.906 -6.441 -0.738 1 86.25 176 ARG B CA 1
ATOM 4939 C C . ARG B 1 176 ? 19.766 -5.18 -0.643 1 86.25 176 ARG B C 1
ATOM 4941 O O . ARG B 1 176 ? 19.312 -4.156 -0.118 1 86.25 176 ARG B O 1
ATOM 4948 N N . LEU B 1 177 ? 20.875 -5.297 -1.098 1 85.94 177 LEU B N 1
ATOM 4949 C CA . LEU B 1 177 ? 21.781 -4.145 -1.093 1 85.94 177 LEU B CA 1
ATOM 4950 C C . LEU B 1 177 ? 21.219 -3.021 -1.961 1 85.94 177 LEU B C 1
ATOM 4952 O O . LEU B 1 177 ? 21.281 -1.85 -1.583 1 85.94 177 LEU B O 1
ATOM 4956 N N . MET B 1 178 ? 20.719 -3.414 -3.004 1 84.25 178 MET B N 1
ATOM 4957 C CA . MET B 1 178 ? 20.219 -2.436 -3.965 1 84.25 178 MET B CA 1
ATOM 4958 C C . MET B 1 178 ? 18.953 -1.753 -3.441 1 84.25 178 MET B C 1
ATOM 4960 O O . MET B 1 178 ? 18.688 -0.595 -3.768 1 84.25 178 MET B O 1
ATOM 4964 N N . ILE B 1 179 ? 18.172 -2.479 -2.709 1 77.94 179 ILE B N 1
ATOM 4965 C CA . ILE B 1 179 ? 16.906 -1.948 -2.219 1 77.94 179 ILE B CA 1
ATOM 4966 C C . ILE B 1 179 ? 17.125 -1.183 -0.918 1 77.94 179 ILE B C 1
ATOM 4968 O O . ILE B 1 179 ? 16.359 -0.273 -0.583 1 77.94 179 ILE B O 1
ATOM 4972 N N . SER B 1 180 ? 18.188 -1.521 -0.265 1 72.75 180 SER B N 1
ATOM 4973 C CA . SER B 1 180 ? 18.469 -0.86 1.003 1 72.75 180 SER B CA 1
ATOM 4974 C C . SER B 1 180 ? 18.766 0.623 0.8 1 72.75 180 SER B C 1
ATOM 4976 O O . SER B 1 180 ? 19.141 1.044 -0.299 1 72.75 180 SER B O 1
ATOM 4978 N N . GLY B 1 181 ? 18.312 1.332 1.697 1 65.75 181 GLY B N 1
ATOM 4979 C CA . GLY B 1 181 ? 18.594 2.758 1.671 1 65.75 181 GLY B CA 1
ATOM 4980 C C . GLY B 1 181 ? 20.078 3.076 1.734 1 65.75 181 GLY B C 1
ATOM 4981 O O . GLY B 1 181 ? 20.906 2.17 1.721 1 65.75 181 GLY B O 1
ATOM 4982 N N . GLY B 1 182 ? 20.484 4.23 1.386 1 64.56 182 GLY B N 1
ATOM 4983 C CA . GLY B 1 182 ? 21.859 4.699 1.476 1 64.56 182 GLY B CA 1
ATOM 4984 C C . GLY B 1 182 ? 22.344 5.375 0.207 1 64.56 182 GLY B C 1
ATOM 4985 O O . GLY B 1 182 ? 21.609 5.438 -0.786 1 64.56 182 GLY B O 1
ATOM 4986 N N . ALA B 1 183 ? 23.516 5.887 0.336 1 67 183 ALA B N 1
ATOM 4987 C CA . ALA B 1 183 ? 24.094 6.613 -0.788 1 67 183 ALA B CA 1
ATOM 4988 C C . ALA B 1 183 ? 24.438 5.664 -1.933 1 67 183 ALA B C 1
ATOM 4990 O O . ALA B 1 183 ? 24.969 4.574 -1.705 1 67 183 ALA B O 1
ATOM 4991 N N . ARG B 1 184 ? 23.906 5.805 -3.016 1 79.81 184 ARG B N 1
ATOM 4992 C CA . ARG B 1 184 ? 24.281 5.059 -4.211 1 79.81 184 ARG B CA 1
ATOM 4993 C C . ARG B 1 184 ? 25.469 5.715 -4.918 1 79.81 184 ARG B C 1
ATOM 4995 O O . ARG B 1 184 ? 25.328 6.234 -6.027 1 79.81 184 ARG B O 1
ATOM 5002 N N . ASN B 1 185 ? 26.609 5.59 -4.164 1 85.94 185 ASN B N 1
ATOM 5003 C CA . ASN B 1 185 ? 27.828 6.203 -4.691 1 85.94 185 ASN B CA 1
ATOM 5004 C C . ASN B 1 185 ? 28.516 5.289 -5.703 1 85.94 185 ASN B C 1
ATOM 5006 O O . ASN B 1 185 ? 27.953 4.27 -6.105 1 85.94 185 ASN B O 1
ATOM 5010 N N . THR B 1 186 ? 29.656 5.621 -6.219 1 89.56 186 THR B N 1
ATOM 5011 C CA . THR B 1 186 ? 30.328 4.879 -7.273 1 89.56 186 THR B CA 1
ATOM 5012 C C . THR B 1 186 ? 30.797 3.52 -6.762 1 89.56 186 THR B C 1
ATOM 5014 O O . THR B 1 186 ? 30.672 2.51 -7.453 1 89.56 186 THR B O 1
ATOM 5017 N N . SER B 1 187 ? 31.328 3.508 -5.586 1 91.25 187 SER B N 1
ATOM 5018 C CA . SER B 1 187 ? 31.75 2.234 -5.016 1 91.25 187 SER B CA 1
ATOM 5019 C C . SER B 1 187 ? 30.578 1.264 -4.891 1 91.25 187 SER B C 1
ATOM 5021 O O . SER B 1 187 ? 30.734 0.063 -5.117 1 91.25 187 SER B O 1
ATOM 5023 N N . PHE B 1 188 ? 29.516 1.771 -4.559 1 90.69 188 PHE B N 1
ATOM 5024 C CA . PHE B 1 188 ? 28.297 0.956 -4.473 1 90.69 188 PHE B CA 1
ATOM 5025 C C . PHE B 1 188 ? 27.953 0.359 -5.832 1 90.69 188 PHE B C 1
ATOM 5027 O O . PHE B 1 188 ? 27.719 -0.847 -5.945 1 90.69 188 PHE B O 1
ATOM 5034 N N . ARG B 1 189 ? 27.922 1.125 -6.816 1 92.25 189 ARG B N 1
ATOM 5035 C CA . ARG B 1 189 ? 27.578 0.67 -8.164 1 92.25 189 ARG B CA 1
ATOM 5036 C C . ARG B 1 189 ? 28.594 -0.36 -8.656 1 92.25 189 ARG B C 1
ATOM 5038 O O . ARG B 1 189 ? 28.234 -1.307 -9.359 1 92.25 189 ARG B O 1
ATOM 5045 N N . LEU B 1 190 ? 29.766 -0.175 -8.328 1 94.5 190 LEU B N 1
ATOM 5046 C CA . LEU B 1 190 ? 30.812 -1.097 -8.75 1 94.5 190 LEU B CA 1
ATOM 5047 C C . LEU B 1 190 ? 30.672 -2.449 -8.062 1 94.5 190 LEU B C 1
ATOM 5049 O O . LEU B 1 190 ? 30.859 -3.494 -8.695 1 94.5 190 LEU B O 1
ATOM 5053 N N . VAL B 1 191 ? 30.344 -2.42 -6.824 1 94.12 191 VAL B N 1
ATOM 5054 C CA . VAL B 1 191 ? 30.109 -3.668 -6.105 1 94.12 191 VAL B CA 1
ATOM 5055 C C . VAL B 1 191 ? 28.922 -4.41 -6.734 1 94.12 191 VAL B C 1
ATOM 5057 O O . VAL B 1 191 ? 29 -5.613 -6.98 1 94.12 191 VAL B O 1
ATOM 5060 N N . CYS B 1 192 ? 27.875 -3.717 -7.02 1 92.75 192 CYS B N 1
ATOM 5061 C CA . CYS B 1 192 ? 26.703 -4.32 -7.652 1 92.75 192 CYS B CA 1
ATOM 5062 C C . CYS B 1 192 ? 27.047 -4.871 -9.031 1 92.75 192 CYS B C 1
ATOM 5064 O O . CYS B 1 192 ? 26.609 -5.961 -9.398 1 92.75 192 CYS B O 1
ATOM 5066 N N . ALA B 1 193 ? 27.828 -4.152 -9.711 1 94.25 193 ALA B N 1
ATOM 5067 C CA . ALA B 1 193 ? 28.25 -4.594 -11.039 1 94.25 193 ALA B CA 1
ATOM 5068 C C . ALA B 1 193 ? 29.109 -5.855 -10.945 1 94.25 193 ALA B C 1
ATOM 5070 O O . ALA B 1 193 ? 29 -6.754 -11.781 1 94.25 193 ALA B O 1
ATOM 5071 N N . ALA B 1 194 ? 29.984 -5.875 -10 1 96 194 ALA B N 1
ATOM 5072 C CA . ALA B 1 194 ? 30.812 -7.062 -9.789 1 96 194 ALA B CA 1
ATOM 5073 C C . ALA B 1 194 ? 29.953 -8.289 -9.523 1 96 194 ALA B C 1
ATOM 5075 O O . ALA B 1 194 ? 30.125 -9.336 -10.164 1 96 194 ALA B O 1
ATOM 5076 N N . LEU B 1 195 ? 29.047 -8.109 -8.641 1 94.19 195 LEU B N 1
ATOM 5077 C CA . LEU B 1 195 ? 28.141 -9.211 -8.305 1 94.19 195 LEU B CA 1
ATOM 5078 C C . LEU B 1 195 ? 27.297 -9.609 -9.516 1 94.19 195 LEU B C 1
ATOM 5080 O O . LEU B 1 195 ? 27.062 -10.797 -9.742 1 94.19 195 LEU B O 1
ATOM 5084 N N . GLY B 1 196 ? 26.891 -8.648 -10.258 1 93 196 GLY B N 1
ATOM 5085 C CA . GLY B 1 196 ? 26.188 -8.914 -11.5 1 93 196 GLY B CA 1
ATOM 5086 C C . GLY B 1 196 ? 26.984 -9.75 -12.477 1 93 196 GLY B C 1
ATOM 5087 O O . GLY B 1 196 ? 26.438 -10.633 -13.148 1 93 196 GLY B O 1
ATOM 5088 N N . CYS B 1 197 ? 28.266 -9.523 -12.562 1 93.88 197 CYS B N 1
ATOM 5089 C CA . CYS B 1 197 ? 29.141 -10.281 -13.438 1 93.88 197 CYS B CA 1
ATOM 5090 C C . CYS B 1 197 ? 29.203 -11.75 -13.023 1 93.88 197 CYS B C 1
ATOM 5092 O O . CYS B 1 197 ? 29.094 -12.641 -13.867 1 93.88 197 CYS B O 1
ATOM 5094 N N . PHE B 1 198 ? 29.312 -11.945 -11.773 1 92.75 198 PHE B N 1
ATOM 5095 C CA . PHE B 1 198 ? 29.391 -13.32 -11.297 1 92.75 198 PHE B CA 1
ATOM 5096 C C . PHE B 1 198 ? 28.078 -14.047 -11.547 1 92.75 198 PHE B C 1
ATOM 5098 O O . PHE B 1 198 ? 28.078 -15.195 -12 1 92.75 198 PHE B O 1
ATOM 5105 N N . LEU B 1 199 ? 27.016 -13.375 -11.32 1 89.81 199 LEU B N 1
ATOM 5106 C CA . LEU B 1 199 ? 25.703 -13.992 -11.523 1 89.81 199 LEU B CA 1
ATOM 5107 C C . LEU B 1 199 ? 25.438 -14.234 -13.008 1 89.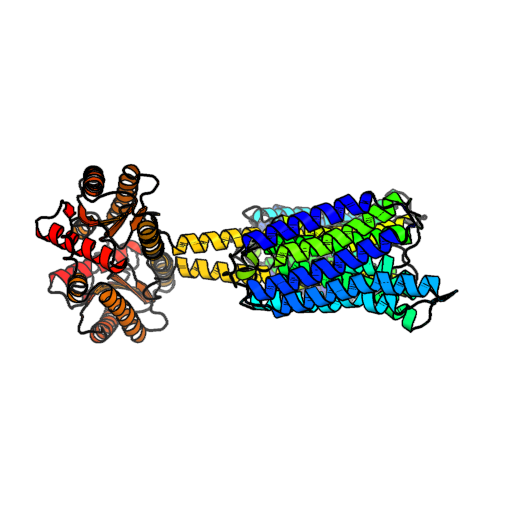81 199 LEU B C 1
ATOM 5109 O O . LEU B 1 199 ? 24.938 -15.289 -13.383 1 89.81 199 LEU B O 1
ATOM 5113 N N . ALA B 1 200 ? 25.812 -13.305 -13.758 1 89.56 200 ALA B N 1
ATOM 5114 C CA . ALA B 1 200 ? 25.672 -13.461 -15.203 1 89.56 200 ALA B CA 1
ATOM 5115 C C . ALA B 1 200 ? 26.562 -14.586 -15.727 1 89.56 200 ALA B C 1
ATOM 5117 O O . ALA B 1 200 ? 26.141 -15.367 -16.578 1 89.56 200 ALA B O 1
ATOM 5118 N N . GLY B 1 201 ? 27.766 -14.594 -15.289 1 89.44 201 GLY B N 1
ATOM 5119 C CA . GLY B 1 201 ? 28.672 -15.648 -15.688 1 89.44 201 GLY B CA 1
ATOM 5120 C C . GLY B 1 201 ? 28.172 -17.031 -15.32 1 89.44 201 GLY B C 1
ATOM 5121 O O . GLY B 1 201 ? 28.125 -17.922 -16.172 1 89.44 201 GLY B O 1
ATOM 5122 N N . ASP B 1 202 ? 27.797 -17.125 -14.094 1 87.44 202 ASP B N 1
ATOM 5123 C CA . ASP B 1 202 ? 27.281 -18.406 -13.617 1 87.44 202 ASP B CA 1
ATOM 5124 C C . ASP B 1 202 ? 25.984 -18.781 -14.352 1 87.44 202 ASP B C 1
ATOM 5126 O O . ASP B 1 202 ? 25.781 -19.953 -14.688 1 87.44 202 ASP B O 1
ATOM 5130 N N . GLY B 1 203 ? 25.156 -17.859 -14.578 1 83.44 203 GLY B N 1
ATOM 5131 C CA . GLY B 1 203 ? 23.953 -18.109 -15.352 1 83.44 203 GLY B CA 1
ATOM 5132 C C . GLY B 1 203 ? 24.234 -18.578 -16.766 1 83.44 203 GLY B C 1
ATOM 5133 O O . GLY B 1 203 ? 23.609 -19.531 -17.234 1 83.44 203 GLY B O 1
ATOM 5134 N N . ALA B 1 204 ? 25.141 -17.969 -17.359 1 84.81 204 ALA B N 1
ATOM 5135 C CA . ALA B 1 204 ? 25.531 -18.344 -18.703 1 84.81 204 ALA B CA 1
ATOM 5136 C C . ALA B 1 204 ? 26.125 -19.75 -18.734 1 84.81 204 ALA B C 1
ATOM 5138 O O . ALA B 1 204 ? 25.797 -20.547 -19.625 1 84.81 204 ALA B O 1
ATOM 5139 N N . TRP B 1 205 ? 26.953 -19.984 -17.797 1 81.62 205 TRP B N 1
ATOM 5140 C CA . TRP B 1 205 ? 27.547 -21.312 -17.719 1 81.62 205 TRP B CA 1
ATOM 5141 C C . TRP B 1 205 ? 26.484 -22.391 -17.516 1 81.62 205 TRP B C 1
ATOM 5143 O O . TRP B 1 205 ? 26.547 -23.453 -18.125 1 81.62 205 TRP B O 1
ATOM 5153 N N . ALA B 1 206 ? 25.562 -22.078 -16.766 1 76.62 206 ALA B N 1
ATOM 5154 C CA . ALA B 1 206 ? 24.484 -23.016 -16.516 1 76.62 206 ALA B CA 1
ATOM 5155 C C . ALA B 1 206 ? 23.672 -23.281 -17.781 1 76.62 206 ALA B C 1
ATOM 5157 O O . ALA B 1 206 ? 23.297 -24.422 -18.062 1 76.62 206 ALA B O 1
ATOM 5158 N N . VAL B 1 207 ? 23.406 -22.25 -18.547 1 76.06 207 VAL B N 1
ATOM 5159 C CA . VAL B 1 207 ? 22.656 -22.375 -19.797 1 76.06 207 VAL B CA 1
ATOM 5160 C C . VAL B 1 207 ? 23.453 -23.188 -20.812 1 76.06 207 VAL B C 1
ATOM 5162 O O . VAL B 1 207 ? 22.922 -24.078 -21.469 1 76.06 207 VAL B O 1
ATOM 5165 N N . ILE B 1 208 ? 24.688 -22.938 -20.875 1 77.94 208 ILE B N 1
ATOM 5166 C CA . ILE B 1 208 ? 25.562 -23.625 -21.828 1 77.94 208 ILE B CA 1
ATOM 5167 C C . ILE B 1 208 ? 25.609 -25.109 -21.484 1 77.94 208 ILE B C 1
ATOM 5169 O O . ILE B 1 208 ? 25.531 -25.953 -22.375 1 77.94 208 ILE B O 1
ATOM 5173 N N . ASN B 1 209 ? 25.75 -25.375 -20.297 1 72.44 209 ASN B N 1
ATOM 5174 C CA . ASN B 1 209 ? 25.812 -26.766 -19.859 1 72.44 209 ASN B CA 1
ATOM 5175 C C . ASN B 1 209 ? 24.5 -27.5 -20.125 1 72.44 209 ASN B C 1
ATOM 5177 O O . ASN B 1 209 ? 24.516 -28.656 -20.516 1 72.44 209 ASN B O 1
ATOM 5181 N N . GLN B 1 210 ? 23.391 -26.828 -20 1 69.69 210 GLN B N 1
ATOM 5182 C CA . GLN B 1 210 ? 22.078 -27.438 -20.188 1 69.69 210 GLN B CA 1
ATOM 5183 C C . GLN B 1 210 ? 21.781 -27.656 -21.656 1 69.69 210 GLN B C 1
ATOM 5185 O O . GLN B 1 210 ? 21.141 -28.656 -22.031 1 69.69 210 GLN B O 1
ATOM 5190 N N . MET B 1 211 ? 22.266 -26.781 -22.406 1 70.12 211 MET B N 1
ATOM 5191 C CA . MET B 1 211 ? 22 -26.891 -23.828 1 70.12 211 MET B CA 1
ATOM 5192 C C . MET B 1 211 ? 23.031 -27.781 -24.516 1 70.12 211 MET B C 1
ATOM 5194 O O . MET B 1 211 ? 22.938 -28.047 -25.719 1 70.12 211 MET B O 1
ATOM 5198 N N . VAL B 1 212 ? 23.891 -28.344 -23.75 1 72.56 212 VAL B N 1
ATOM 5199 C CA . VAL B 1 212 ? 24.953 -29.188 -24.281 1 72.56 212 VAL B CA 1
ATOM 5200 C C . VAL B 1 212 ? 25.625 -28.5 -25.469 1 72.56 212 VAL B C 1
ATOM 5202 O O . VAL B 1 212 ? 25.812 -29.125 -26.516 1 72.56 212 VAL B O 1
ATOM 5205 N N . TRP B 1 213 ? 25.656 -27.172 -25.266 1 73.69 213 TRP B N 1
ATOM 5206 C CA . TRP B 1 213 ? 26.297 -26.359 -26.297 1 73.69 213 TRP B CA 1
ATOM 5207 C C . TRP B 1 213 ? 27.797 -26.266 -26.047 1 73.69 213 TRP B C 1
ATOM 5209 O O . TRP B 1 213 ? 28.234 -26.016 -24.922 1 73.69 213 TRP B O 1
ATOM 5219 N N . GLU B 1 214 ? 28.609 -26.672 -26.891 1 77.19 214 GLU B N 1
ATOM 5220 C CA . GLU B 1 214 ? 30.062 -26.484 -26.781 1 77.19 214 GLU B CA 1
ATOM 5221 C C . GLU B 1 214 ? 30.484 -25.156 -27.391 1 77.19 214 GLU B C 1
ATOM 5223 O O . GLU B 1 214 ? 30.594 -25.016 -28.609 1 77.19 214 GLU B O 1
ATOM 5228 N N . PRO B 1 215 ? 30.625 -24.234 -26.453 1 73.5 215 PRO B N 1
ATOM 5229 C CA . PRO B 1 215 ? 31 -22.938 -27.016 1 73.5 215 PRO B CA 1
ATOM 5230 C C . PRO B 1 215 ? 32.406 -22.953 -27.656 1 73.5 215 PRO B C 1
ATOM 5232 O O . PRO B 1 215 ? 33.281 -23.688 -27.188 1 73.5 215 PRO B O 1
ATOM 5235 N N . GLY B 1 216 ? 32.594 -22.344 -28.844 1 80.75 216 GLY B N 1
ATOM 5236 C CA . GLY B 1 216 ? 33.906 -22.188 -29.438 1 80.75 216 GLY B CA 1
ATOM 5237 C C . GLY B 1 216 ? 34.906 -21.516 -28.5 1 80.75 216 GLY B C 1
ATOM 5238 O O . GLY B 1 216 ? 34.562 -21.094 -27.406 1 80.75 216 GLY B O 1
ATOM 5239 N N . PRO B 1 217 ? 36.156 -21.578 -28.766 1 81.94 217 PRO B N 1
ATOM 5240 C CA . PRO B 1 217 ? 37.219 -21.016 -27.922 1 81.94 217 PRO B CA 1
ATOM 5241 C C . PRO B 1 217 ? 37 -19.547 -27.562 1 81.94 217 PRO B C 1
ATOM 5243 O O . PRO B 1 217 ? 37.25 -19.141 -26.438 1 81.94 217 PRO B O 1
ATOM 5246 N N . MET B 1 218 ? 36.438 -18.875 -28.484 1 82.62 218 MET B N 1
ATOM 5247 C CA . MET B 1 218 ? 36.219 -17.453 -28.219 1 82.62 218 MET B CA 1
ATOM 5248 C C . MET B 1 218 ? 35.125 -17.281 -27.156 1 82.62 218 MET B C 1
ATOM 5250 O O . MET B 1 218 ? 35.25 -16.422 -26.281 1 82.62 218 MET B O 1
ATOM 5254 N N . ALA B 1 219 ? 34.094 -18.047 -27.234 1 84.12 219 ALA B N 1
ATOM 5255 C CA . ALA B 1 219 ? 33 -17.969 -26.25 1 84.12 219 ALA B CA 1
ATOM 5256 C C . ALA B 1 219 ? 33.5 -18.281 -24.859 1 84.12 219 ALA B C 1
ATOM 5258 O O . ALA B 1 219 ? 33.094 -17.656 -23.875 1 84.12 219 ALA B O 1
ATOM 5259 N N . HIS B 1 220 ? 34.344 -19.203 -24.797 1 84.5 220 HIS B N 1
ATOM 5260 C CA . HIS B 1 220 ? 34.938 -19.562 -23.516 1 84.5 220 HIS B CA 1
ATOM 5261 C C . HIS B 1 220 ? 35.781 -18.422 -22.953 1 84.5 220 HIS B C 1
ATOM 5263 O O . HIS B 1 220 ? 35.781 -18.156 -21.75 1 84.5 220 HIS B O 1
ATOM 5269 N N . LYS B 1 221 ? 36.438 -17.766 -23.812 1 87.94 221 LYS B N 1
ATOM 5270 C CA . LYS B 1 221 ? 37.281 -16.625 -23.406 1 87.94 221 LYS B CA 1
ATOM 5271 C C . LYS B 1 221 ? 36.438 -15.469 -22.922 1 87.94 221 LYS B C 1
ATOM 5273 O O . LYS B 1 221 ? 36.75 -14.836 -21.906 1 87.94 221 LYS B O 1
ATOM 5278 N N . VAL B 1 222 ? 35.375 -15.297 -23.562 1 87.69 222 VAL B N 1
ATOM 5279 C CA . VAL B 1 222 ? 34.5 -14.195 -23.188 1 87.69 222 VAL B CA 1
ATOM 5280 C C . VAL B 1 222 ? 33.875 -14.484 -21.828 1 87.69 222 VAL B C 1
ATOM 5282 O O . VAL B 1 222 ? 33.75 -13.586 -20.984 1 87.69 222 VAL B O 1
ATOM 5285 N N . LEU B 1 223 ? 33.5 -15.633 -21.672 1 89.31 223 LEU B N 1
ATOM 5286 C CA . LEU B 1 223 ? 32.906 -16.016 -20.406 1 89.31 223 LEU B CA 1
ATOM 5287 C C . LEU B 1 223 ? 33.906 -15.859 -19.266 1 89.31 223 LEU B C 1
ATOM 5289 O O . LEU B 1 223 ? 33.562 -15.375 -18.188 1 89.31 223 LEU B O 1
ATOM 5293 N N . ALA B 1 224 ? 35.094 -16.297 -19.516 1 90.19 224 ALA B N 1
ATOM 5294 C CA . ALA B 1 224 ? 36.156 -16.125 -18.516 1 90.19 224 ALA B CA 1
ATOM 5295 C C . ALA B 1 224 ? 36.375 -14.648 -18.219 1 90.19 224 ALA B C 1
ATOM 5297 O O . ALA B 1 224 ? 36.594 -14.273 -17.062 1 90.19 224 ALA B O 1
ATOM 5298 N N . ASP B 1 225 ? 36.25 -13.883 -19.188 1 92.31 225 ASP B N 1
ATOM 5299 C CA . ASP B 1 225 ? 36.438 -12.445 -19.047 1 92.31 225 ASP B CA 1
ATOM 5300 C C . ASP B 1 225 ? 35.375 -11.82 -18.172 1 92.31 225 ASP B C 1
ATOM 5302 O O . ASP B 1 225 ? 35.625 -10.836 -17.469 1 92.31 225 ASP B O 1
ATOM 5306 N N . VAL B 1 226 ? 34.219 -12.344 -18.219 1 93.06 226 VAL B N 1
ATOM 5307 C CA . VAL B 1 226 ? 33.156 -11.836 -17.375 1 93.06 226 VAL B CA 1
ATOM 5308 C C . VAL B 1 226 ? 33.5 -12 -15.906 1 93.06 226 VAL B C 1
ATOM 5310 O O . VAL B 1 226 ? 33.312 -11.094 -15.102 1 93.06 226 VAL B O 1
ATOM 5313 N N . PHE B 1 227 ? 34.094 -13.086 -15.578 1 93.5 227 PHE B N 1
ATOM 5314 C CA . PHE B 1 227 ? 34.5 -13.328 -14.203 1 93.5 227 PHE B CA 1
ATOM 5315 C C . PHE B 1 227 ? 35.688 -12.445 -13.828 1 93.5 227 PHE B C 1
ATOM 5317 O O . PHE B 1 227 ? 35.75 -11.922 -12.719 1 93.5 227 PHE B O 1
ATOM 5324 N N . LEU B 1 228 ? 36.625 -12.305 -14.797 1 94.75 228 LEU B N 1
ATOM 5325 C CA . LEU B 1 228 ? 37.75 -11.422 -14.547 1 94.75 228 LEU B CA 1
ATOM 5326 C C . LEU B 1 228 ? 37.281 -9.992 -14.289 1 94.75 228 LEU B C 1
ATOM 5328 O O . LEU B 1 228 ? 37.812 -9.32 -13.398 1 94.75 228 LEU B O 1
ATOM 5332 N N . ALA B 1 229 ? 36.344 -9.672 -15.117 1 95.12 229 ALA B N 1
ATOM 5333 C CA . ALA B 1 229 ? 35.75 -8.352 -14.906 1 95.12 229 ALA B CA 1
ATOM 5334 C C . ALA B 1 229 ? 35.156 -8.234 -13.516 1 95.12 229 ALA B C 1
ATOM 5336 O O . ALA B 1 229 ? 35.25 -7.18 -12.875 1 95.12 229 ALA B O 1
ATOM 5337 N N . GLY B 1 230 ? 34.531 -9.25 -13.047 1 96.06 230 GLY B N 1
ATOM 5338 C CA . GLY B 1 230 ? 33.969 -9.258 -11.703 1 96.06 230 GLY B CA 1
ATOM 5339 C C . GLY B 1 230 ? 35.031 -9.016 -10.633 1 96.06 230 GLY B C 1
ATOM 5340 O O . GLY B 1 230 ? 34.812 -8.211 -9.719 1 96.06 230 GLY B O 1
ATOM 5341 N N . TYR B 1 231 ? 36.125 -9.711 -10.781 1 96.5 231 TYR B N 1
ATOM 5342 C CA . TYR B 1 231 ? 37.25 -9.492 -9.859 1 96.5 231 TYR B CA 1
ATOM 5343 C C . TYR B 1 231 ? 37.688 -8.023 -9.859 1 96.5 231 TYR B C 1
ATOM 5345 O O . TYR B 1 231 ? 37.75 -7.395 -8.797 1 96.5 231 TYR B O 1
ATOM 5353 N N . LEU B 1 232 ? 37.844 -7.562 -11.016 1 96 232 LEU B N 1
ATOM 5354 C CA . LEU B 1 232 ? 38.438 -6.23 -11.18 1 96 232 LEU B CA 1
ATOM 5355 C C . LEU B 1 232 ? 37.469 -5.156 -10.695 1 96 232 LEU B C 1
ATOM 5357 O O . LEU B 1 232 ? 37.875 -4.125 -10.172 1 96 232 LEU B O 1
ATOM 5361 N N . LEU B 1 233 ? 36.25 -5.418 -10.883 1 96.31 233 LEU B N 1
ATOM 5362 C CA . LEU B 1 233 ? 35.25 -4.473 -10.406 1 96.31 233 LEU B CA 1
ATOM 5363 C C . LEU B 1 233 ? 35.219 -4.414 -8.883 1 96.31 233 LEU B C 1
ATOM 5365 O O . LEU B 1 233 ? 35.062 -3.34 -8.297 1 96.31 233 LEU B O 1
ATOM 5369 N N . PHE B 1 234 ? 35.406 -5.488 -8.242 1 95.81 234 PHE B N 1
ATOM 5370 C CA . PHE B 1 234 ? 35.562 -5.48 -6.793 1 95.81 234 PHE B CA 1
ATOM 5371 C C . PHE B 1 234 ? 36.75 -4.648 -6.379 1 95.81 234 PHE B C 1
ATOM 5373 O O . PHE B 1 234 ? 36.688 -3.863 -5.434 1 95.81 234 PHE B O 1
ATOM 5380 N N . GLY B 1 235 ? 37.812 -4.859 -7.117 1 95.12 235 GLY B N 1
ATOM 5381 C CA . GLY B 1 235 ? 39 -4.078 -6.848 1 95.12 235 GLY B CA 1
ATOM 5382 C C . GLY B 1 235 ? 38.812 -2.588 -7.035 1 95.12 235 GLY B C 1
ATOM 5383 O O . GLY B 1 235 ? 39.25 -1.787 -6.215 1 95.12 235 GLY B O 1
ATOM 5384 N N . ALA B 1 236 ? 38.156 -2.258 -8.055 1 94.75 236 ALA B N 1
ATOM 5385 C CA . ALA B 1 236 ? 37.844 -0.855 -8.336 1 94.75 236 ALA B CA 1
ATOM 5386 C C . ALA B 1 236 ? 36.969 -0.253 -7.234 1 94.75 236 ALA B C 1
ATOM 5388 O O . ALA B 1 236 ? 37.188 0.899 -6.84 1 94.75 236 ALA B O 1
ATOM 5389 N N . ALA B 1 237 ? 36.062 -1.023 -6.801 1 94.56 237 ALA B N 1
ATOM 5390 C CA . ALA B 1 237 ? 35.156 -0.55 -5.75 1 94.56 237 ALA B CA 1
ATOM 5391 C C . ALA B 1 237 ? 35.938 -0.243 -4.469 1 94.56 237 ALA B C 1
ATOM 5393 O O . ALA B 1 237 ? 35.656 0.757 -3.801 1 94.56 237 ALA B O 1
ATOM 5394 N N . ALA B 1 238 ? 36.844 -1.049 -4.16 1 93.62 238 ALA B N 1
ATOM 5395 C CA . ALA B 1 238 ? 37.625 -0.87 -2.947 1 93.62 238 ALA B CA 1
ATOM 5396 C C . ALA B 1 238 ? 38.594 0.299 -3.096 1 93.62 238 ALA B C 1
ATOM 5398 O O . ALA 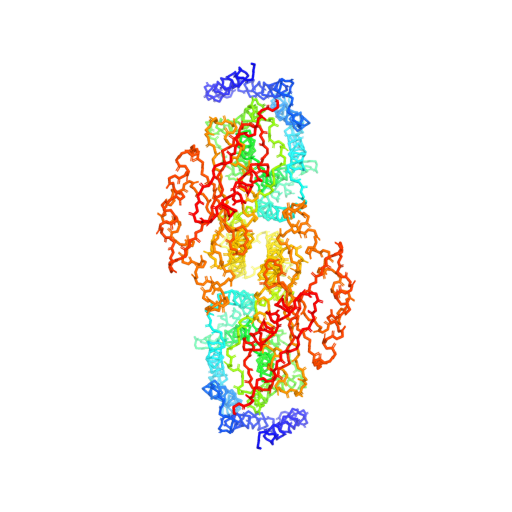B 1 238 ? 38.906 0.996 -2.123 1 93.62 238 ALA B O 1
ATOM 5399 N N . ALA B 1 239 ? 39.062 0.506 -4.301 1 92.62 239 ALA B N 1
ATOM 5400 C CA . ALA B 1 239 ? 40.094 1.521 -4.547 1 92.62 239 ALA B CA 1
ATOM 5401 C C . ALA B 1 239 ? 39.469 2.902 -4.715 1 92.62 239 ALA B C 1
ATOM 5403 O O . ALA B 1 239 ? 40.125 3.92 -4.559 1 92.62 239 ALA B O 1
ATOM 5404 N N . HIS B 1 240 ? 38.25 2.914 -4.984 1 92.06 240 HIS B N 1
ATOM 5405 C CA . HIS B 1 240 ? 37.594 4.191 -5.207 1 92.06 240 HIS B CA 1
ATOM 5406 C C . HIS B 1 240 ? 37.406 4.957 -3.898 1 92.06 240 HIS B C 1
ATOM 5408 O O . HIS B 1 240 ? 37.156 4.359 -2.85 1 92.06 240 HIS B O 1
ATOM 5414 N N . PRO B 1 241 ? 37.438 6.273 -3.93 1 86.75 241 PRO B N 1
ATOM 5415 C CA . PRO B 1 241 ? 37.344 7.078 -2.711 1 86.75 241 PRO B CA 1
ATOM 5416 C C . PRO B 1 241 ? 35.969 6.969 -2.033 1 86.75 241 PRO B C 1
ATOM 5418 O O . PRO B 1 241 ? 35.875 7.16 -0.818 1 86.75 241 PRO B O 1
ATOM 5421 N N . ASP B 1 242 ? 35.062 6.633 -2.732 1 88.56 242 ASP B N 1
ATOM 5422 C CA . ASP B 1 242 ? 33.688 6.547 -2.211 1 88.56 242 ASP B CA 1
ATOM 5423 C C . ASP B 1 242 ? 33.531 5.352 -1.268 1 88.56 242 ASP B C 1
ATOM 5425 O O . ASP B 1 242 ? 32.5 5.207 -0.602 1 88.56 242 ASP B O 1
ATOM 5429 N N . VAL B 1 243 ? 34.562 4.52 -1.163 1 89.75 243 VAL B N 1
ATOM 5430 C CA . VAL B 1 243 ? 34.531 3.332 -0.315 1 89.75 243 VAL B CA 1
ATOM 5431 C C . VAL B 1 243 ? 34.375 3.748 1.146 1 89.75 243 VAL B C 1
ATOM 5433 O O . VAL B 1 243 ? 33.781 3.018 1.947 1 89.75 243 VAL B O 1
ATOM 5436 N N . ARG B 1 244 ? 34.719 4.988 1.47 1 85 244 ARG B N 1
ATOM 5437 C CA . ARG B 1 244 ? 34.656 5.488 2.84 1 85 244 ARG B CA 1
ATOM 5438 C C . ARG B 1 244 ? 33.219 5.734 3.27 1 85 244 ARG B C 1
ATOM 5440 O O . ARG B 1 244 ? 32.875 5.531 4.434 1 85 244 ARG B O 1
ATOM 5447 N N . SER B 1 245 ? 32.344 6.066 2.316 1 81.5 245 SER B N 1
ATOM 5448 C CA . SER B 1 245 ? 30.984 6.41 2.637 1 81.5 245 SER B CA 1
ATOM 5449 C C . SER B 1 245 ? 30.016 5.301 2.219 1 81.5 245 SER B C 1
ATOM 5451 O O . SER B 1 245 ? 28.797 5.461 2.299 1 81.5 245 SER B O 1
ATOM 5453 N N . LEU B 1 246 ? 30.594 4.199 1.813 1 84.06 246 LEU B N 1
ATOM 5454 C CA . LEU B 1 246 ? 29.766 3.107 1.325 1 84.06 246 LEU B CA 1
ATOM 5455 C C . LEU B 1 246 ? 28.906 2.539 2.447 1 84.06 246 LEU B C 1
ATOM 5457 O O . LEU B 1 246 ? 27.734 2.209 2.232 1 84.06 246 LEU B O 1
ATOM 5461 N N . ALA B 1 247 ? 29.391 2.557 3.678 1 80 247 ALA B N 1
ATOM 5462 C CA . ALA B 1 247 ? 28.703 1.919 4.801 1 80 247 ALA B CA 1
ATOM 5463 C C . ALA B 1 247 ? 27.875 2.934 5.59 1 80 247 ALA B C 1
ATOM 5465 O O . ALA B 1 247 ? 27.203 2.578 6.559 1 80 247 ALA B O 1
ATOM 5466 N N . ARG B 1 248 ? 27.891 4.211 5.207 1 74.88 248 ARG B N 1
ATOM 5467 C CA . ARG B 1 248 ? 27.188 5.234 5.965 1 74.88 248 ARG B CA 1
ATOM 5468 C C . ARG B 1 248 ? 25.672 5.055 5.84 1 74.88 248 ARG B C 1
ATOM 5470 O O . ARG B 1 248 ? 25.156 4.855 4.738 1 74.88 248 ARG B O 1
ATOM 5477 N N . ALA B 1 249 ? 25.047 4.941 7.027 1 67.81 249 ALA B N 1
ATOM 5478 C CA . ALA B 1 249 ? 23.594 4.828 7.082 1 67.81 249 ALA B CA 1
ATOM 5479 C C . ALA B 1 249 ? 22.922 6.141 6.676 1 67.81 249 ALA B C 1
ATOM 5481 O O . ALA B 1 249 ? 23.328 7.215 7.121 1 67.81 249 ALA B O 1
ATOM 5482 N N . VAL B 1 250 ? 22.312 6.176 5.586 1 60.84 250 VAL B N 1
ATOM 5483 C CA . VAL B 1 250 ? 21.547 7.363 5.219 1 60.84 250 VAL B CA 1
ATOM 5484 C C . VAL B 1 250 ? 20.062 7.145 5.523 1 60.84 250 VAL B C 1
ATOM 5486 O O . VAL B 1 250 ? 19.562 6.023 5.434 1 60.84 250 VAL B O 1
ATOM 5489 N N . ALA B 1 251 ? 19.375 8.203 6.168 1 57.59 251 ALA B N 1
ATOM 5490 C CA . ALA B 1 251 ? 17.938 8.141 6.438 1 57.59 251 ALA B CA 1
ATOM 5491 C C . ALA B 1 251 ? 17.172 7.609 5.227 1 57.59 251 ALA B C 1
ATOM 5493 O O . ALA B 1 251 ? 17.5 7.949 4.086 1 57.59 251 ALA B O 1
ATOM 5494 N N . PRO B 1 252 ? 16.469 6.551 5.586 1 51.53 252 PRO B N 1
ATOM 5495 C CA . PRO B 1 252 ? 15.719 5.988 4.465 1 51.53 252 PRO B CA 1
ATOM 5496 C C . PRO B 1 252 ? 14.961 7.055 3.676 1 51.53 252 PRO B C 1
ATOM 5498 O O . PRO B 1 252 ? 14.359 7.961 4.266 1 51.53 252 PRO B O 1
ATOM 5501 N N . ARG B 1 253 ? 15.516 7.523 2.637 1 49.56 253 ARG B N 1
ATOM 5502 C CA . ARG B 1 253 ? 14.617 8.352 1.831 1 49.56 253 ARG B CA 1
ATOM 5503 C C . ARG B 1 253 ? 13.25 7.699 1.695 1 49.56 253 ARG B C 1
ATOM 5505 O O . ARG B 1 253 ? 13.148 6.48 1.536 1 49.56 253 ARG B O 1
ATOM 5512 N N . THR B 1 254 ? 12.172 8.07 2.346 1 50.5 254 THR B N 1
ATOM 5513 C CA . THR B 1 254 ? 10.82 7.566 2.1 1 50.5 254 THR B CA 1
ATOM 5514 C C . THR B 1 254 ? 10.672 7.109 0.652 1 50.5 254 THR B C 1
ATOM 5516 O O . THR B 1 254 ? 10.383 7.914 -0.233 1 50.5 254 THR B O 1
ATOM 5519 N N . GLY B 1 255 ? 11.672 6.504 0.238 1 48.97 255 GLY B N 1
ATOM 5520 C CA . GLY B 1 255 ? 11.828 6.262 -1.188 1 48.97 255 GLY B CA 1
ATOM 5521 C C . GLY B 1 255 ? 10.648 5.52 -1.795 1 48.97 255 GLY B C 1
ATOM 5522 O O . GLY B 1 255 ? 10.008 4.711 -1.123 1 48.97 255 GLY B O 1
ATOM 5523 N N . ARG B 1 256 ? 10.055 6.047 -2.791 1 56.06 256 ARG B N 1
ATOM 5524 C CA . ARG B 1 256 ? 9.102 5.652 -3.824 1 56.06 256 ARG B CA 1
ATOM 5525 C C . ARG B 1 256 ? 9.414 4.258 -4.359 1 56.06 256 ARG B C 1
ATOM 5527 O O . ARG B 1 256 ? 10.562 3.963 -4.695 1 56.06 256 ARG B O 1
ATOM 5534 N N . ILE B 1 257 ? 8.773 3.338 -3.828 1 59.53 257 ILE B N 1
ATOM 5535 C CA . ILE B 1 257 ? 8.844 2.088 -4.578 1 59.53 257 ILE B CA 1
ATOM 5536 C C . ILE B 1 257 ? 8.852 2.385 -6.074 1 59.53 257 ILE B C 1
ATOM 5538 O O . ILE B 1 257 ? 7.891 2.936 -6.613 1 59.53 257 ILE B O 1
ATOM 5542 N N . SER B 1 258 ? 10.172 2.184 -6.699 1 70.5 258 SER B N 1
ATOM 5543 C CA . SER B 1 258 ? 10.43 2.52 -8.094 1 70.5 258 SER B CA 1
ATOM 5544 C C . SER B 1 258 ? 9.633 1.621 -9.039 1 70.5 258 SER B C 1
ATOM 5546 O O . SER B 1 258 ? 9.273 0.498 -8.672 1 70.5 258 SER B O 1
ATOM 5548 N N . ARG B 1 259 ? 9.008 2.092 -10.078 1 78.31 259 ARG B N 1
ATOM 5549 C CA . ARG B 1 259 ? 8.391 1.364 -11.188 1 78.31 259 ARG B CA 1
ATOM 5550 C C . ARG B 1 259 ? 9.266 0.191 -11.625 1 78.31 259 ARG B C 1
ATOM 5552 O O . ARG B 1 259 ? 8.75 -0.867 -11.992 1 78.31 259 ARG B O 1
ATOM 5559 N N . THR B 1 260 ? 10.492 0.275 -11.383 1 79.44 260 THR B N 1
ATOM 5560 C CA . THR B 1 260 ? 11.422 -0.776 -11.773 1 79.44 260 THR B CA 1
ATOM 5561 C C . THR B 1 260 ? 11.328 -1.965 -10.82 1 79.44 260 THR B C 1
ATOM 5563 O O . THR B 1 260 ? 11.391 -3.119 -11.25 1 79.44 260 THR B O 1
ATOM 5566 N N . LEU B 1 261 ? 11.195 -1.64 -9.594 1 82.44 261 LEU B N 1
ATOM 5567 C CA . LEU B 1 261 ? 11.07 -2.725 -8.625 1 82.44 261 LEU B CA 1
ATOM 5568 C C . LEU B 1 261 ? 9.766 -3.492 -8.844 1 82.44 261 LEU B C 1
ATOM 5570 O O . LEU B 1 261 ? 9.75 -4.723 -8.781 1 82.44 261 LEU B O 1
ATOM 5574 N N . LEU B 1 262 ? 8.711 -2.822 -9.164 1 85.44 262 LEU B N 1
ATOM 5575 C CA . LEU B 1 262 ? 7.43 -3.469 -9.422 1 85.44 262 LEU B CA 1
ATOM 5576 C C . LEU B 1 262 ? 7.512 -4.383 -10.641 1 85.44 262 LEU B C 1
ATOM 5578 O O . LEU B 1 262 ? 6.965 -5.488 -10.625 1 85.44 262 LEU B O 1
ATOM 5582 N N . LEU B 1 263 ? 8.164 -3.957 -11.633 1 88.25 263 LEU B N 1
ATOM 5583 C CA . LEU B 1 263 ? 8.352 -4.77 -12.828 1 88.25 263 LEU B CA 1
ATOM 5584 C C . LEU B 1 263 ? 9.164 -6.016 -12.523 1 88.25 263 LEU B C 1
ATOM 5586 O O . LEU B 1 263 ? 8.828 -7.113 -12.977 1 88.25 263 LEU B O 1
ATOM 5590 N N . ALA B 1 264 ? 10.203 -5.797 -11.773 1 86.25 264 ALA B N 1
ATOM 5591 C CA . ALA B 1 264 ? 11.039 -6.934 -11.398 1 86.25 264 ALA B CA 1
ATOM 5592 C C . ALA B 1 264 ? 10.242 -7.957 -10.586 1 86.25 264 ALA B C 1
ATOM 5594 O O . ALA B 1 264 ? 10.383 -9.164 -10.789 1 86.25 264 ALA B O 1
ATOM 5595 N N . LEU B 1 265 ? 9.461 -7.48 -9.719 1 87 265 LEU B N 1
ATOM 5596 C CA . LEU B 1 265 ? 8.633 -8.352 -8.898 1 87 265 LEU B CA 1
ATOM 5597 C C . LEU B 1 265 ? 7.609 -9.102 -9.758 1 87 265 LEU B C 1
ATOM 5599 O O . LEU B 1 265 ? 7.355 -10.289 -9.531 1 87 265 LEU B O 1
ATOM 5603 N N . THR B 1 266 ? 7.078 -8.406 -10.75 1 89.31 266 THR B N 1
ATOM 5604 C CA . THR B 1 266 ? 6.133 -9.031 -11.672 1 89.31 266 THR B CA 1
ATOM 5605 C C . THR B 1 266 ? 6.797 -10.156 -12.453 1 89.31 266 THR B C 1
ATOM 5607 O O . THR B 1 266 ? 6.27 -11.273 -12.523 1 89.31 266 THR B O 1
ATOM 5610 N N . VAL B 1 267 ? 7.938 -9.859 -12.93 1 89.12 267 VAL B N 1
ATOM 5611 C CA . VAL B 1 267 ? 8.656 -10.852 -13.727 1 89.12 267 VAL B CA 1
ATOM 5612 C C . VAL B 1 267 ? 9 -12.062 -12.867 1 89.12 267 VAL B C 1
ATOM 5614 O O . VAL B 1 267 ? 8.797 -13.203 -13.281 1 89.12 267 VAL B O 1
ATOM 5617 N N . ALA B 1 268 ? 9.477 -11.789 -11.711 1 89.56 268 ALA B N 1
ATOM 5618 C CA . ALA B 1 268 ? 9.836 -12.867 -10.797 1 89.56 268 ALA B CA 1
ATOM 5619 C C . ALA B 1 268 ? 8.617 -13.727 -10.469 1 89.56 268 ALA B C 1
ATOM 5621 O O . ALA B 1 268 ? 8.711 -14.953 -10.414 1 89.56 268 ALA B O 1
ATOM 5622 N N . SER B 1 269 ? 7.461 -13.156 -10.305 1 91.38 269 SER B N 1
ATOM 5623 C CA . SER B 1 269 ? 6.25 -13.867 -9.914 1 91.38 269 SER B CA 1
ATOM 5624 C C . SER B 1 269 ? 5.699 -14.703 -11.062 1 91.38 269 SER B C 1
ATOM 5626 O O . SER B 1 269 ? 5.008 -15.695 -10.836 1 91.38 269 SER B O 1
ATOM 5628 N N . LEU B 1 270 ? 6.047 -14.312 -12.273 1 93.5 270 LEU B N 1
ATOM 5629 C CA . LEU B 1 270 ? 5.48 -15 -13.43 1 93.5 270 LEU B CA 1
ATOM 5630 C C . LEU B 1 270 ? 6.371 -16.156 -13.867 1 93.5 270 LEU B C 1
ATOM 5632 O O . LEU B 1 270 ? 6.004 -16.922 -14.766 1 93.5 270 LEU B O 1
ATOM 5636 N N . ILE B 1 271 ? 7.488 -16.297 -13.234 1 90.81 271 ILE B N 1
ATOM 5637 C CA . ILE B 1 271 ? 8.438 -17.344 -13.609 1 90.81 271 ILE B CA 1
ATOM 5638 C C . ILE B 1 271 ? 7.789 -18.719 -13.422 1 90.81 271 ILE B C 1
ATOM 5640 O O . ILE B 1 271 ? 7.809 -19.547 -14.336 1 90.81 271 ILE B O 1
ATOM 5644 N N . GLY B 1 272 ? 7.16 -18.953 -12.289 1 91.44 272 GLY B N 1
ATOM 5645 C CA . GLY B 1 272 ? 6.547 -20.234 -11.992 1 91.44 272 GLY B CA 1
ATOM 5646 C C . GLY B 1 272 ? 5.496 -20.641 -13.008 1 91.44 272 GLY B C 1
ATOM 5647 O O . GLY B 1 272 ? 5.648 -21.656 -13.695 1 91.44 272 GLY B O 1
ATOM 5648 N N . PRO B 1 273 ? 4.492 -19.812 -13.156 1 93.12 273 PRO B N 1
ATOM 5649 C CA . PRO B 1 273 ? 3.449 -20.156 -14.125 1 93.12 273 PRO B CA 1
ATOM 5650 C C . PRO B 1 273 ? 3.98 -20.25 -15.555 1 93.12 273 PRO B C 1
ATOM 5652 O O . PRO B 1 273 ? 3.5 -21.062 -16.344 1 93.12 273 PRO B O 1
ATOM 5655 N N . THR B 1 274 ? 4.953 -19.469 -15.945 1 91.69 274 THR B N 1
ATOM 5656 C CA . THR B 1 274 ? 5.523 -19.531 -17.281 1 91.69 274 THR B CA 1
ATOM 5657 C C . THR B 1 274 ? 6.25 -20.844 -17.516 1 91.69 274 THR B C 1
ATOM 5659 O O . THR B 1 274 ? 6.145 -21.453 -18.578 1 91.69 274 THR B O 1
ATOM 5662 N N . LEU B 1 275 ? 6.977 -21.297 -16.5 1 90.69 275 LEU B N 1
ATOM 5663 C CA . LEU B 1 275 ? 7.637 -22.594 -16.578 1 90.69 275 LEU B CA 1
ATOM 5664 C C . LEU B 1 275 ? 6.617 -23.703 -16.75 1 90.69 275 LEU B C 1
ATOM 5666 O O . LEU B 1 275 ? 6.844 -24.656 -17.516 1 90.69 275 LEU B O 1
ATOM 5670 N N . LEU B 1 276 ? 5.535 -23.594 -16.031 1 91.5 276 LEU B N 1
ATOM 5671 C CA . LEU B 1 276 ? 4.484 -24.609 -16.141 1 91.5 276 LEU B CA 1
ATOM 5672 C C . LEU B 1 276 ? 3.896 -24.641 -17.547 1 91.5 276 LEU B C 1
ATOM 5674 O O . LEU B 1 276 ? 3.645 -25.719 -18.094 1 91.5 276 LEU B O 1
ATOM 5678 N N . ILE B 1 277 ? 3.713 -23.547 -18.141 1 92.06 277 ILE B N 1
ATOM 5679 C CA . ILE B 1 277 ? 3.197 -23.453 -19.5 1 92.06 277 ILE B CA 1
ATOM 5680 C C . ILE B 1 277 ? 4.176 -24.125 -20.469 1 92.06 277 ILE B C 1
ATOM 5682 O O . ILE B 1 277 ? 3.771 -24.906 -21.328 1 92.06 277 ILE B O 1
ATOM 5686 N N . LEU B 1 278 ? 5.43 -23.859 -20.328 1 88.69 278 LEU B N 1
ATOM 5687 C CA . LEU B 1 278 ? 6.453 -24.391 -21.219 1 88.69 278 LEU B CA 1
ATOM 5688 C C . LEU B 1 278 ? 6.504 -25.922 -21.125 1 88.69 278 LEU B C 1
ATOM 5690 O O . LEU B 1 278 ? 6.609 -26.609 -22.141 1 88.69 278 LEU B O 1
ATOM 5694 N N . GLN B 1 279 ? 6.387 -26.391 -19.953 1 89.38 279 GLN B N 1
ATOM 5695 C CA . GLN B 1 279 ? 6.418 -27.844 -19.766 1 89.38 279 GLN B CA 1
ATOM 5696 C C . GLN B 1 279 ? 5.117 -28.484 -20.234 1 89.38 279 GLN B C 1
ATOM 5698 O O . GLN B 1 279 ? 5.125 -29.594 -20.781 1 89.38 279 GLN B O 1
ATOM 5703 N N . ALA B 1 280 ? 4.012 -27.812 -20 1 89.44 280 ALA B N 1
ATOM 5704 C CA . ALA B 1 280 ? 2.709 -28.328 -20.406 1 89.44 280 ALA B CA 1
ATOM 5705 C C . ALA B 1 280 ? 2.613 -28.453 -21.922 1 89.44 280 ALA B C 1
ATOM 5707 O O . ALA B 1 280 ? 2.09 -29.438 -22.453 1 89.44 280 ALA B O 1
ATOM 5708 N N . VAL B 1 281 ? 3.082 -27.484 -22.672 1 88.88 281 VAL B N 1
ATOM 5709 C CA . VAL B 1 281 ? 3.021 -27.469 -24.125 1 88.88 281 VAL B CA 1
ATOM 5710 C C . VAL B 1 281 ? 3.904 -28.594 -24.688 1 88.88 281 VAL B C 1
ATOM 5712 O O . VAL B 1 281 ? 3.592 -29.172 -25.734 1 88.88 281 VAL B O 1
ATOM 5715 N N . ARG B 1 282 ? 4.941 -29.016 -23.984 1 86.69 282 ARG B N 1
ATOM 5716 C CA . ARG B 1 282 ? 5.836 -30.078 -24.406 1 86.69 282 ARG B CA 1
ATOM 5717 C C . ARG B 1 282 ? 5.359 -31.438 -23.891 1 86.69 282 ARG B C 1
ATOM 5719 O O . ARG B 1 282 ? 6.051 -32.438 -24.031 1 86.69 282 ARG B O 1
ATOM 5726 N N . ASP B 1 283 ? 4.16 -31.453 -23.25 1 80.12 283 ASP B N 1
ATOM 5727 C CA . ASP B 1 283 ? 3.488 -32.656 -22.719 1 80.12 283 ASP B CA 1
ATOM 5728 C C . ASP B 1 283 ? 4.395 -33.406 -21.766 1 80.12 283 ASP B C 1
ATOM 5730 O O . ASP B 1 283 ? 4.438 -34.625 -21.781 1 80.12 283 ASP B O 1
ATOM 5734 N N . ARG B 1 284 ? 5.352 -32.719 -21.078 1 82.81 284 ARG B N 1
ATOM 5735 C CA . ARG B 1 284 ? 6.258 -33.281 -20.094 1 82.81 284 ARG B CA 1
ATOM 5736 C C . ARG B 1 284 ? 6.32 -32.406 -18.844 1 82.81 284 ARG B C 1
ATOM 5738 O O . ARG B 1 284 ? 7.293 -31.688 -18.625 1 82.81 284 ARG B O 1
ATOM 5745 N N . VAL B 1 285 ? 5.215 -32.531 -18.016 1 86.31 285 VAL B N 1
ATOM 5746 C CA . VAL B 1 285 ? 5.234 -31.766 -16.766 1 86.31 285 VAL B CA 1
ATOM 5747 C C . VAL B 1 285 ? 6.004 -32.531 -15.695 1 86.31 285 VAL B C 1
ATOM 5749 O O . VAL B 1 285 ? 5.434 -33.375 -15.008 1 86.31 285 VAL B O 1
ATOM 5752 N N . THR B 1 286 ? 7.355 -32.25 -15.609 1 83.25 286 THR B N 1
ATOM 5753 C CA . THR B 1 286 ? 8.227 -33.031 -14.727 1 83.25 286 THR B CA 1
ATOM 5754 C C . THR B 1 286 ? 8.422 -32.312 -13.398 1 83.25 286 THR B C 1
ATOM 5756 O O . THR B 1 286 ? 8.773 -32.938 -12.391 1 83.25 286 THR B O 1
ATOM 5759 N N . ASP B 1 287 ? 8.18 -31.016 -13.266 1 90.31 287 ASP B N 1
ATOM 5760 C CA . ASP B 1 287 ? 8.516 -30.25 -12.07 1 90.31 287 ASP B CA 1
ATOM 5761 C C . ASP B 1 287 ? 7.273 -29.609 -11.469 1 90.31 287 ASP B C 1
ATOM 5763 O O . ASP B 1 287 ? 7.32 -28.469 -11.023 1 90.31 287 ASP B O 1
ATOM 5767 N N . ALA B 1 288 ? 6.172 -30.328 -11.5 1 90.94 288 ALA B N 1
ATOM 5768 C CA . ALA B 1 288 ? 4.898 -29.75 -11.055 1 90.94 288 ALA B CA 1
ATOM 5769 C C . ALA B 1 288 ? 4.961 -29.359 -9.586 1 90.94 288 ALA B C 1
ATOM 5771 O O . ALA B 1 288 ? 4.516 -28.281 -9.211 1 90.94 288 ALA B O 1
ATOM 5772 N N . LEU B 1 289 ? 5.559 -30.172 -8.766 1 90.69 289 LEU B N 1
ATOM 5773 C CA . LEU B 1 289 ? 5.598 -29.906 -7.328 1 90.69 289 LEU B CA 1
ATOM 5774 C C . LEU B 1 289 ? 6.469 -28.703 -7.023 1 90.69 289 LEU B C 1
ATOM 5776 O O . LEU B 1 289 ? 6.082 -27.828 -6.227 1 90.69 289 LEU B O 1
ATOM 5780 N N . ALA B 1 290 ? 7.668 -28.656 -7.605 1 90.75 290 ALA B N 1
ATOM 5781 C CA . ALA B 1 290 ? 8.562 -27.516 -7.391 1 90.75 290 ALA B CA 1
ATOM 5782 C C . ALA B 1 290 ? 7.914 -26.219 -7.84 1 90.75 290 ALA B C 1
ATOM 5784 O O . ALA B 1 290 ? 8.023 -25.188 -7.156 1 90.75 290 ALA B O 1
ATOM 5785 N N . ILE B 1 291 ? 7.27 -26.234 -8.977 1 93 291 ILE B N 1
ATOM 5786 C CA . ILE B 1 291 ? 6.609 -25.047 -9.523 1 93 291 ILE B CA 1
ATOM 5787 C C . ILE B 1 291 ? 5.48 -24.609 -8.594 1 93 291 ILE B C 1
ATOM 5789 O O . ILE B 1 291 ? 5.34 -23.422 -8.289 1 93 291 ILE B O 1
ATOM 5793 N N . ALA B 1 292 ? 4.672 -25.547 -8.125 1 94.06 292 ALA B N 1
ATOM 5794 C CA . ALA B 1 292 ? 3.557 -25.234 -7.227 1 94.06 292 ALA B CA 1
ATOM 5795 C C . ALA B 1 292 ? 4.055 -24.594 -5.93 1 94.06 292 ALA B C 1
ATOM 5797 O O . ALA B 1 292 ? 3.512 -23.594 -5.48 1 94.06 292 ALA B O 1
ATOM 5798 N N . LEU B 1 293 ? 5.055 -25.172 -5.34 1 93.19 293 LEU B N 1
ATOM 5799 C CA . LEU B 1 293 ? 5.609 -24.641 -4.094 1 93.19 293 LEU B CA 1
ATOM 5800 C C . LEU B 1 293 ? 6.211 -23.25 -4.309 1 93.19 293 LEU B C 1
ATOM 5802 O O . LEU B 1 293 ? 6.082 -22.375 -3.451 1 93.19 293 LEU B O 1
ATOM 5806 N N . GLY B 1 294 ? 6.914 -23.094 -5.418 1 92.88 294 GLY B N 1
ATOM 5807 C CA . GLY B 1 294 ? 7.43 -21.781 -5.758 1 92.88 294 GLY B CA 1
ATOM 5808 C C . GLY B 1 294 ? 6.344 -20.734 -5.895 1 92.88 294 GLY B C 1
ATOM 5809 O O . GLY B 1 294 ? 6.488 -19.609 -5.395 1 92.88 294 GLY B O 1
ATOM 5810 N N . CYS B 1 295 ? 5.254 -21.094 -6.574 1 94.06 295 CYS B N 1
ATOM 5811 C CA . CYS B 1 295 ? 4.137 -20.172 -6.75 1 94.06 295 CYS B CA 1
ATOM 5812 C C . CYS B 1 295 ? 3.492 -19.828 -5.41 1 94.06 295 CYS B C 1
ATOM 5814 O O . CYS B 1 295 ? 3.137 -18.688 -5.16 1 94.06 295 CYS B O 1
ATOM 5816 N N . ILE B 1 296 ? 3.334 -20.828 -4.547 1 94.06 296 ILE B N 1
ATOM 5817 C CA . ILE B 1 296 ? 2.766 -20.594 -3.223 1 94.06 296 ILE B CA 1
ATOM 5818 C C . ILE B 1 296 ? 3.635 -19.609 -2.453 1 94.06 296 ILE B C 1
ATOM 5820 O O . ILE B 1 296 ? 3.129 -18.625 -1.894 1 94.06 296 ILE B O 1
ATOM 5824 N N . ALA B 1 297 ? 4.891 -19.875 -2.447 1 93.62 297 ALA B N 1
ATOM 5825 C CA . ALA B 1 297 ? 5.816 -19 -1.734 1 93.62 297 ALA B CA 1
ATOM 5826 C C . ALA B 1 297 ? 5.73 -17.578 -2.264 1 93.62 297 ALA B C 1
ATOM 5828 O O . ALA B 1 297 ? 5.676 -16.625 -1.486 1 93.62 297 ALA B O 1
ATOM 5829 N N . LEU B 1 298 ? 5.762 -17.484 -3.559 1 94 298 LEU B N 1
ATOM 5830 C CA . LEU B 1 298 ? 5.738 -16.156 -4.18 1 94 298 LEU B CA 1
ATOM 5831 C C . LEU B 1 298 ? 4.426 -15.438 -3.881 1 94 298 LEU B C 1
ATOM 5833 O O . LEU B 1 298 ? 4.422 -14.25 -3.557 1 94 298 LEU B O 1
ATOM 5837 N N . PHE B 1 299 ? 3.26 -16.078 -3.998 1 92.94 299 PHE B N 1
ATOM 5838 C CA . PHE B 1 299 ? 1.972 -15.484 -3.664 1 92.94 299 PHE B CA 1
ATOM 5839 C C . PHE B 1 299 ? 1.957 -15 -2.219 1 92.94 299 PHE B C 1
ATOM 5841 O O . PHE B 1 299 ? 1.519 -13.883 -1.937 1 92.94 299 PHE B O 1
ATOM 5848 N N . LEU B 1 300 ? 2.42 -15.852 -1.338 1 92.81 300 LEU B N 1
ATOM 5849 C CA . LEU B 1 300 ? 2.42 -15.5 0.077 1 92.81 300 LEU B CA 1
ATOM 5850 C C . LEU B 1 300 ? 3.309 -14.281 0.329 1 92.81 300 LEU B C 1
ATOM 5852 O O . LEU B 1 300 ? 2.943 -13.391 1.095 1 92.81 300 LEU B O 1
ATOM 5856 N N . LEU B 1 301 ? 4.445 -14.25 -0.293 1 92.06 301 LEU B N 1
ATOM 5857 C CA . LEU B 1 301 ? 5.363 -13.125 -0.121 1 92.06 301 LEU B CA 1
ATOM 5858 C C . LEU B 1 301 ? 4.746 -11.836 -0.642 1 92.06 301 LEU B C 1
ATOM 5860 O O . LEU B 1 301 ? 4.84 -10.789 0.007 1 92.06 301 LEU B O 1
ATOM 5864 N N . VAL B 1 302 ? 4.145 -11.875 -1.753 1 90.88 302 VAL B N 1
ATOM 5865 C CA . VAL B 1 302 ? 3.527 -10.688 -2.34 1 90.88 302 VAL B CA 1
ATOM 5866 C C . VAL B 1 302 ? 2.377 -10.219 -1.455 1 90.88 302 VAL B C 1
ATOM 5868 O O . VAL B 1 302 ? 2.191 -9.016 -1.258 1 90.88 302 VAL B O 1
ATOM 5871 N N . LEU B 1 303 ? 1.659 -11.133 -0.93 1 90.62 303 LEU B N 1
ATOM 5872 C CA . LEU B 1 303 ? 0.534 -10.781 -0.071 1 90.62 303 LEU B CA 1
ATOM 5873 C C . LEU B 1 303 ? 1.021 -10.203 1.255 1 90.62 303 LEU B C 1
ATOM 5875 O O . LEU B 1 303 ? 0.378 -9.32 1.827 1 90.62 303 LEU B O 1
ATOM 5879 N N . VAL B 1 304 ? 2.109 -10.711 1.73 1 90.38 304 VAL B N 1
ATOM 5880 C CA . VAL B 1 304 ? 2.723 -10.117 2.916 1 90.38 304 VAL B CA 1
ATOM 5881 C C . VAL B 1 304 ? 3.119 -8.672 2.629 1 90.38 304 VAL B C 1
ATOM 5883 O O . VAL B 1 304 ? 2.883 -7.781 3.451 1 90.38 304 VAL B O 1
ATOM 5886 N N . ARG B 1 305 ? 3.68 -8.508 1.483 1 89 305 ARG B N 1
ATOM 5887 C CA . ARG B 1 305 ? 4.047 -7.16 1.067 1 89 305 ARG B CA 1
ATOM 5888 C C . ARG B 1 305 ? 2.82 -6.258 0.987 1 89 305 ARG B C 1
ATOM 5890 O O . ARG B 1 305 ? 2.861 -5.105 1.42 1 89 305 ARG B O 1
ATOM 5897 N N . MET B 1 306 ? 1.823 -6.746 0.438 1 88.19 306 MET B N 1
ATOM 5898 C CA . MET B 1 306 ? 0.575 -5.996 0.343 1 88.19 306 MET B CA 1
ATOM 5899 C C . MET B 1 306 ? 0.047 -5.637 1.728 1 88.19 306 MET B C 1
ATOM 5901 O O . MET B 1 306 ? -0.399 -4.512 1.955 1 88.19 306 MET B O 1
ATOM 5905 N N . SER B 1 307 ? 0.093 -6.562 2.631 1 88.5 307 SER B N 1
ATOM 5906 C CA . SER B 1 307 ? -0.345 -6.328 4.004 1 88.5 307 SER B CA 1
ATOM 5907 C C . SER B 1 307 ? 0.457 -5.203 4.652 1 88.5 307 SER B C 1
ATOM 5909 O O . SER B 1 307 ? -0.103 -4.367 5.363 1 88.5 307 SER B O 1
ATOM 5911 N N . GLN B 1 308 ? 1.741 -5.164 4.41 1 87.5 308 GLN B N 1
ATOM 5912 C CA . GLN B 1 308 ? 2.604 -4.109 4.938 1 87.5 308 GLN B CA 1
ATOM 5913 C C . GLN B 1 308 ? 2.211 -2.746 4.375 1 87.5 308 GLN B C 1
ATOM 5915 O O . GLN B 1 308 ? 2.174 -1.756 5.105 1 87.5 308 GLN B O 1
ATOM 5920 N N . LEU B 1 309 ? 1.975 -2.727 3.127 1 87.12 309 LEU B N 1
ATOM 5921 C CA . LEU B 1 309 ? 1.599 -1.479 2.471 1 87.12 309 LEU B CA 1
ATOM 5922 C C . LEU B 1 309 ? 0.279 -0.951 3.023 1 87.12 309 LEU B C 1
ATOM 5924 O O . LEU B 1 309 ? 0.125 0.255 3.23 1 87.12 309 LEU B O 1
ATOM 5928 N N . ILE B 1 310 ? -0.652 -1.82 3.256 1 86.62 310 ILE B N 1
ATOM 5929 C CA . ILE B 1 310 ? -1.951 -1.432 3.793 1 86.62 310 ILE B CA 1
ATOM 5930 C C . ILE B 1 310 ? -1.773 -0.823 5.184 1 86.62 310 ILE B C 1
ATOM 5932 O O . ILE B 1 310 ? -2.357 0.219 5.492 1 86.62 310 ILE B O 1
ATOM 5936 N N . THR B 1 311 ? -0.998 -1.48 5.969 1 85.38 311 THR B N 1
ATOM 5937 C CA . THR B 1 311 ? -0.742 -0.98 7.316 1 85.38 311 THR B CA 1
ATOM 5938 C C . THR B 1 311 ? -0.08 0.394 7.266 1 85.38 311 THR B C 1
ATOM 5940 O O . THR B 1 311 ? -0.44 1.291 8.031 1 85.38 311 THR B O 1
ATOM 5943 N N . GLN B 1 312 ? 0.894 0.508 6.371 1 85.25 312 GLN B N 1
ATOM 5944 C CA . GLN B 1 312 ? 1.564 1.794 6.211 1 85.25 312 GLN B CA 1
ATOM 5945 C C . GLN B 1 312 ? 0.586 2.871 5.75 1 85.25 312 GLN B C 1
ATOM 5947 O O . GLN B 1 312 ? 0.644 4.012 6.215 1 85.25 312 GLN B O 1
ATOM 5952 N N . LEU B 1 313 ? -0.239 2.508 4.848 1 85.88 313 LEU B N 1
ATOM 5953 C CA . LEU B 1 313 ? -1.235 3.445 4.34 1 85.88 313 LEU B CA 1
ATOM 5954 C C . LEU B 1 313 ? -2.168 3.904 5.453 1 85.88 313 LEU B C 1
ATOM 5956 O O . LEU B 1 313 ? -2.482 5.094 5.559 1 85.88 313 LEU B O 1
ATOM 5960 N N . ASP B 1 314 ? -2.621 2.984 6.25 1 84.25 314 ASP B N 1
ATOM 5961 C CA . ASP B 1 314 ? -3.49 3.295 7.379 1 84.25 314 ASP B CA 1
ATOM 5962 C C . ASP B 1 314 ? -2.814 4.27 8.344 1 84.25 314 ASP B C 1
ATOM 5964 O O . ASP B 1 314 ? -3.439 5.223 8.812 1 84.25 314 ASP B O 1
ATOM 5968 N N . ARG B 1 315 ? -1.607 4.027 8.57 1 83.81 315 ARG B N 1
ATOM 5969 C CA . ARG B 1 315 ? -0.849 4.891 9.469 1 83.81 315 ARG B CA 1
ATOM 5970 C C . ARG B 1 315 ? -0.716 6.297 8.891 1 83.81 315 ARG B C 1
ATOM 5972 O O . ARG B 1 315 ? -0.865 7.285 9.609 1 83.81 315 ARG B O 1
ATOM 5979 N N . GLN B 1 316 ? -0.42 6.336 7.645 1 84.94 316 GLN B N 1
ATOM 5980 C CA . GLN B 1 316 ? -0.265 7.637 7.004 1 84.94 316 GLN B CA 1
ATOM 5981 C C . GLN B 1 316 ? -1.59 8.391 6.969 1 84.94 316 GLN B C 1
ATOM 5983 O O . GLN B 1 316 ? -1.617 9.617 7.137 1 84.94 316 GLN B O 1
ATOM 5988 N N . THR B 1 317 ? -2.604 7.684 6.727 1 82.75 317 THR B N 1
ATOM 5989 C CA . THR B 1 317 ? -3.924 8.305 6.719 1 82.75 317 THR B CA 1
ATOM 5990 C C . THR B 1 317 ? -4.262 8.875 8.094 1 82.75 317 THR B C 1
ATOM 5992 O O . THR B 1 317 ? -4.805 9.977 8.195 1 82.75 317 THR B O 1
ATOM 5995 N N . GLU B 1 318 ? -3.984 8.188 9.07 1 80.19 318 GLU B N 1
ATOM 5996 C CA . GLU B 1 318 ? -4.203 8.656 10.438 1 80.19 318 GLU B CA 1
ATOM 5997 C C . GLU B 1 318 ? -3.355 9.883 10.742 1 80.19 318 GLU B C 1
ATOM 5999 O O . GLU B 1 318 ? -3.816 10.812 11.406 1 80.19 318 GLU B O 1
ATOM 6004 N N . ARG B 1 319 ? -2.158 9.875 10.266 1 80.19 319 ARG B N 1
ATOM 6005 C CA . ARG B 1 319 ? -1.27 11.016 10.469 1 80.19 319 ARG B CA 1
ATOM 6006 C C . ARG B 1 319 ? -1.812 12.266 9.781 1 80.19 319 ARG B C 1
ATOM 6008 O O . ARG B 1 319 ? -1.758 13.359 10.336 1 80.19 319 ARG B O 1
ATOM 6015 N N . VAL B 1 320 ? -2.287 12.117 8.633 1 78.56 320 VAL B N 1
ATOM 6016 C CA . VAL B 1 320 ? -2.895 13.219 7.902 1 78.56 320 VAL B CA 1
ATOM 6017 C C . VAL B 1 320 ? -4.09 13.766 8.68 1 78.56 320 VAL B C 1
ATOM 6019 O O . VAL B 1 320 ? -4.258 14.977 8.805 1 78.56 320 VAL B O 1
ATOM 6022 N N . ARG B 1 321 ? -4.863 12.875 9.172 1 74.25 321 ARG B N 1
ATOM 6023 C CA . ARG B 1 321 ? -6.023 13.281 9.953 1 74.25 321 ARG B CA 1
ATOM 6024 C C . ARG B 1 321 ? -5.602 14.055 11.195 1 74.25 321 ARG B C 1
ATOM 6026 O O . ARG B 1 321 ? -6.191 15.086 11.523 1 74.25 321 ARG B O 1
ATOM 6033 N N . GLU B 1 322 ? -4.625 13.578 11.773 1 72.62 322 GLU B N 1
ATOM 6034 C CA . GLU B 1 322 ? -4.117 14.219 12.984 1 72.62 322 GLU B CA 1
ATOM 6035 C C . GLU B 1 322 ? -3.57 15.609 12.688 1 72.62 322 GLU B C 1
ATOM 6037 O O . GLU B 1 322 ? -3.863 16.562 13.406 1 72.62 322 GLU B O 1
ATOM 6042 N N . LEU B 1 323 ? -2.777 15.672 11.609 1 73.25 323 LEU B N 1
ATOM 6043 C CA . LEU B 1 323 ? -2.164 16.938 11.25 1 73.25 323 LEU B CA 1
ATOM 6044 C C . LEU B 1 323 ? -3.215 17.922 10.75 1 73.25 323 LEU B C 1
ATOM 6046 O O . LEU B 1 323 ? -3.047 19.141 10.891 1 73.25 323 LEU B O 1
ATOM 6050 N N . ALA B 1 324 ? -4.215 17.344 10.359 1 71.25 324 ALA B N 1
ATOM 6051 C CA . ALA B 1 324 ? -5.25 18.203 9.789 1 71.25 324 ALA B CA 1
ATOM 6052 C C . ALA B 1 324 ? -6.16 18.766 10.883 1 71.25 324 ALA B C 1
ATOM 6054 O O . ALA B 1 324 ? -6.73 19.844 10.734 1 71.25 324 ALA B O 1
ATOM 6055 N N . VAL B 1 325 ? -6.184 18.078 12.031 1 76.75 325 VAL B N 1
ATOM 6056 C CA . VAL B 1 325 ? -7.211 18.516 12.969 1 76.75 325 VAL B CA 1
ATOM 6057 C C . VAL B 1 325 ? -6.582 18.812 14.328 1 76.75 325 VAL B C 1
ATOM 6059 O O . VAL B 1 325 ? -7.285 19.109 15.297 1 76.75 325 VAL B O 1
ATOM 6062 N N . THR B 1 326 ? -5.293 18.75 14.484 1 81.25 326 THR B N 1
ATOM 6063 C CA . THR B 1 326 ? -4.641 19 15.766 1 81.25 326 THR B CA 1
ATOM 6064 C C . THR B 1 326 ? -3.623 20.141 15.641 1 81.25 326 THR B C 1
ATOM 6066 O O . THR B 1 326 ? -2.992 20.297 14.594 1 81.25 326 THR B O 1
ATOM 6069 N N . ASP B 1 327 ? -3.545 20.891 16.734 1 79.19 327 ASP B N 1
ATOM 6070 C CA . ASP B 1 327 ? -2.537 21.953 16.828 1 79.19 327 ASP B CA 1
ATOM 6071 C C . ASP B 1 327 ? -1.181 21.375 17.234 1 79.19 327 ASP B C 1
ATOM 6073 O O . ASP B 1 327 ? -1.069 20.672 18.25 1 79.19 327 ASP B O 1
ATOM 6077 N N . GLU B 1 328 ? -0.257 21.641 16.516 1 71.5 328 GLU B N 1
ATOM 6078 C CA . GLU B 1 328 ? 1.059 21.031 16.672 1 71.5 328 GLU B CA 1
ATOM 6079 C C . GLU B 1 328 ? 1.692 21.438 18 1 71.5 328 GLU B C 1
ATOM 6081 O O . GLU B 1 328 ? 2.406 20.656 18.625 1 71.5 328 GLU B O 1
ATOM 6086 N N . LEU B 1 329 ? 1.453 22.656 18.438 1 77.19 329 LEU B N 1
ATOM 6087 C CA . LEU B 1 329 ? 2.111 23.188 19.641 1 77.19 329 LEU B CA 1
ATOM 6088 C C . LEU B 1 329 ? 1.5 22.594 20.906 1 77.19 329 LEU B C 1
ATOM 6090 O O . LEU B 1 329 ? 2.223 22.109 21.781 1 77.19 329 LEU B O 1
ATOM 6094 N N . THR B 1 330 ? 0.227 22.578 20.953 1 89.69 330 THR B N 1
ATOM 6095 C CA . THR B 1 330 ? -0.439 22.219 22.203 1 89.69 330 THR B CA 1
ATOM 6096 C C . THR B 1 330 ? -0.99 20.797 22.156 1 89.69 330 THR B C 1
ATOM 6098 O O . THR B 1 330 ? -1.322 20.219 23.188 1 89.69 330 THR B O 1
ATOM 6101 N N . GLY B 1 331 ? -1.157 20.312 20.891 1 86.88 331 GLY B N 1
ATOM 6102 C CA . GLY B 1 331 ? -1.76 18.984 20.75 1 86.88 331 GLY B CA 1
ATOM 6103 C C . GLY B 1 331 ? -3.275 19.016 20.812 1 86.88 331 GLY B C 1
ATOM 6104 O O . GLY B 1 331 ? -3.928 17.984 20.656 1 86.88 331 GLY B O 1
ATOM 6105 N N . LEU B 1 332 ? -3.83 20.125 21.047 1 90.5 332 LEU B N 1
ATOM 6106 C CA . LEU B 1 332 ? -5.277 20.297 21.094 1 90.5 332 LEU B CA 1
ATOM 6107 C C . LEU B 1 332 ? -5.863 20.297 19.672 1 90.5 332 LEU B C 1
ATOM 6109 O O . LEU B 1 332 ? -5.137 20.516 18.703 1 90.5 332 LEU B O 1
ATOM 6113 N N . PRO B 1 333 ? -7.176 19.922 19.641 1 88.75 333 PRO B N 1
ATOM 6114 C CA . PRO B 1 333 ? -7.824 20.156 18.359 1 88.75 333 PRO B CA 1
ATOM 6115 C C . PRO B 1 333 ? -7.633 21.578 17.844 1 88.75 333 PRO B C 1
ATOM 6117 O O . PRO B 1 333 ? -7.59 22.516 18.641 1 88.75 333 PRO B O 1
ATOM 6120 N N . ASN B 1 334 ? -7.469 21.656 16.531 1 85.94 334 ASN B N 1
ATOM 6121 C CA . ASN B 1 334 ? -7.258 22.984 15.945 1 85.94 334 ASN B CA 1
ATOM 6122 C C . ASN B 1 334 ? -8.57 23.594 15.469 1 85.94 334 ASN B C 1
ATOM 6124 O O . ASN B 1 334 ? -9.648 23.062 15.758 1 85.94 334 ASN B O 1
ATOM 6128 N N . ARG B 1 335 ? -8.484 24.719 14.906 1 81.25 335 ARG B N 1
ATOM 6129 C CA . ARG B 1 335 ? -9.656 25.469 14.453 1 81.25 335 ARG B CA 1
ATOM 6130 C C . ARG B 1 335 ? -10.484 24.641 13.484 1 81.25 335 ARG B C 1
ATOM 6132 O O . ARG B 1 335 ? -11.719 24.703 13.508 1 81.25 335 ARG B O 1
ATOM 6139 N N . ARG B 1 336 ? -9.781 23.859 12.703 1 76.38 336 ARG B N 1
ATOM 6140 C CA . ARG B 1 336 ? -10.492 23.016 11.75 1 76.38 336 ARG B CA 1
ATOM 6141 C C . ARG B 1 336 ? -11.359 21.984 12.469 1 76.38 336 ARG B C 1
ATOM 6143 O O . ARG B 1 336 ? -12.5 21.734 12.07 1 76.38 336 ARG B O 1
ATOM 6150 N N . ALA B 1 337 ? -10.688 21.391 13.414 1 83.62 337 ALA B N 1
ATOM 6151 C CA . ALA B 1 337 ? -11.438 20.422 14.211 1 83.62 337 ALA B CA 1
ATOM 6152 C C . ALA B 1 337 ? -12.648 21.078 14.859 1 83.62 337 ALA B C 1
ATOM 6154 O O . ALA B 1 337 ? -13.734 20.484 14.898 1 83.62 337 ALA B O 1
ATOM 6155 N N . TRP B 1 338 ? -12.477 22.266 15.297 1 88.5 338 TRP B N 1
ATOM 6156 C CA . TRP B 1 338 ? -13.555 23.031 15.922 1 88.5 338 TRP B CA 1
ATOM 6157 C C . TRP B 1 338 ? -14.688 23.281 14.93 1 88.5 338 TRP B C 1
ATOM 6159 O O . TRP B 1 338 ? -15.859 23.078 15.258 1 88.5 338 TRP B O 1
ATOM 6169 N N . ASN B 1 339 ? -14.336 23.625 13.797 1 82.88 339 ASN B N 1
ATOM 6170 C CA . ASN B 1 339 ? -15.32 23.984 12.773 1 82.88 339 ASN B CA 1
ATOM 6171 C C . ASN B 1 339 ? -16.094 22.75 12.297 1 82.88 339 ASN B C 1
ATOM 6173 O O . ASN B 1 339 ? -17.188 22.891 11.75 1 82.88 339 ASN B O 1
ATOM 6177 N N . THR B 1 340 ? -15.523 21.641 12.539 1 82 340 THR B N 1
ATOM 6178 C CA . THR B 1 340 ? -16.188 20.391 12.18 1 82 340 THR B CA 1
ATOM 6179 C C . THR B 1 340 ? -17.047 19.891 13.328 1 82 340 THR B C 1
ATOM 6181 O O . THR B 1 340 ? -18.172 19.406 13.117 1 82 340 THR B O 1
ATOM 6184 N N . GLU B 1 341 ? -16.562 20.047 14.484 1 88.44 341 GLU B N 1
ATOM 6185 C CA . GLU B 1 341 ? -17.203 19.422 15.641 1 88.44 341 GLU B CA 1
ATOM 6186 C C . GLU B 1 341 ? -18.344 20.281 16.188 1 88.44 341 GLU B C 1
ATOM 6188 O O . GLU B 1 341 ? -19.344 19.75 16.672 1 88.44 341 GLU B O 1
ATOM 6193 N N . LEU B 1 342 ? -18.203 21.578 16.109 1 92.69 342 LEU B N 1
ATOM 6194 C CA . LEU B 1 342 ? -19.203 22.438 16.719 1 92.69 342 LEU B CA 1
ATOM 6195 C C . LEU B 1 342 ? -20.547 22.31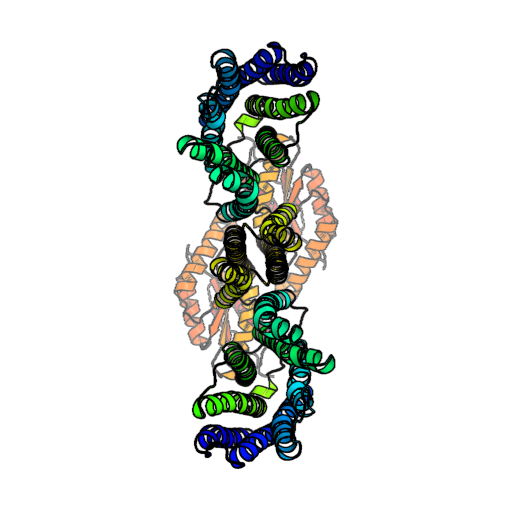2 16.016 1 92.69 342 LEU B C 1
ATOM 6197 O O . LEU B 1 342 ? -21.578 22.203 16.672 1 92.69 342 LEU B O 1
ATOM 6201 N N . PRO B 1 343 ? -20.625 22.359 14.703 1 90.56 343 PRO B N 1
ATOM 6202 C CA . PRO B 1 343 ? -21.906 22.172 14.039 1 90.56 343 PRO B CA 1
ATOM 6203 C C . PRO B 1 343 ? -22.562 20.844 14.406 1 90.56 343 PRO B C 1
ATOM 6205 O O . PRO B 1 343 ? -23.797 20.781 14.562 1 90.56 343 PRO B O 1
ATOM 6208 N N . ARG B 1 344 ? -21.797 19.797 14.57 1 88.88 344 ARG B N 1
ATOM 6209 C CA . ARG B 1 344 ? -22.328 18.5 14.977 1 88.88 344 ARG B CA 1
ATOM 6210 C C . ARG B 1 344 ? -22.922 18.562 16.375 1 88.88 344 ARG B C 1
ATOM 6212 O O . ARG B 1 344 ? -23.969 17.953 16.641 1 88.88 344 ARG B O 1
ATOM 6219 N N . ALA B 1 345 ? -22.25 19.266 17.234 1 92.5 345 ALA B N 1
ATOM 6220 C CA . ALA B 1 345 ? -22.734 19.422 18.609 1 92.5 345 ALA B CA 1
ATOM 6221 C C . ALA B 1 345 ? -24.031 20.219 18.641 1 92.5 345 ALA B C 1
ATOM 6223 O O . ALA B 1 345 ? -24.922 19.922 19.438 1 92.5 345 ALA B O 1
ATOM 6224 N N . VAL B 1 346 ? -24.125 21.203 17.828 1 93.5 346 VAL B N 1
ATOM 6225 C CA . VAL B 1 346 ? -25.328 22.016 17.75 1 93.5 346 VAL B CA 1
ATOM 6226 C C . VAL B 1 346 ? -26.5 21.172 17.25 1 93.5 346 VAL B C 1
ATOM 6228 O O . VAL B 1 346 ? -27.609 21.281 17.781 1 93.5 346 VAL B O 1
ATOM 6231 N N . GLU B 1 347 ? -26.234 20.375 16.281 1 90.69 347 GLU B N 1
ATOM 6232 C CA . GLU B 1 347 ? -27.266 19.484 15.766 1 90.69 347 GLU B CA 1
ATOM 6233 C C . GLU B 1 347 ? -27.734 18.5 16.828 1 90.69 347 GLU B C 1
ATOM 6235 O O . GLU B 1 347 ? -28.922 18.172 16.906 1 90.69 347 GLU B O 1
ATOM 6240 N N . ARG B 1 348 ? -26.828 18 17.516 1 90.12 348 ARG B N 1
ATOM 6241 C CA . ARG B 1 348 ? -27.172 17.078 18.609 1 90.12 348 ARG B CA 1
ATOM 6242 C C . ARG B 1 348 ? -28 17.766 19.672 1 90.12 348 ARG B C 1
ATOM 6244 O O . ARG B 1 348 ? -28.953 17.203 20.188 1 90.12 348 ARG B O 1
ATOM 6251 N N . ALA B 1 349 ? -27.578 18.922 20.016 1 92.44 349 ALA B N 1
ATOM 6252 C CA . ALA B 1 349 ? -28.312 19.703 21 1 92.44 349 ALA B CA 1
ATOM 6253 C C . ALA B 1 349 ? -29.734 19.984 20.531 1 92.44 349 ALA B C 1
ATOM 6255 O O . ALA B 1 349 ? -30.688 19.969 21.328 1 92.44 349 ALA B O 1
ATOM 6256 N N . ARG B 1 350 ? -29.812 20.234 19.328 1 91.25 350 ARG B N 1
ATOM 6257 C CA . ARG B 1 350 ? -31.125 20.484 18.719 1 91.25 350 ARG B CA 1
ATOM 6258 C C . ARG B 1 350 ? -32 19.234 18.812 1 91.25 350 ARG B C 1
ATOM 6260 O O . ARG B 1 350 ? -33.188 19.344 19.141 1 91.25 350 ARG B O 1
ATOM 6267 N N . ARG B 1 351 ? -31.484 18.125 18.625 1 87.69 351 ARG B N 1
ATOM 6268 C CA . ARG B 1 351 ? -32.219 16.859 18.609 1 87.69 351 ARG B CA 1
ATOM 6269 C C . ARG B 1 351 ? -32.562 16.422 20.031 1 87.69 351 ARG B C 1
ATOM 6271 O O . ARG B 1 351 ? -33.656 15.898 20.281 1 87.69 351 ARG B O 1
ATOM 6278 N N . THR B 1 352 ? -31.641 16.641 20.953 1 89.75 352 THR B N 1
ATOM 6279 C CA . THR B 1 352 ? -31.797 16.094 22.297 1 89.75 352 THR B CA 1
ATOM 6280 C C . THR B 1 352 ? -32.406 17.125 23.234 1 89.75 352 THR B C 1
ATOM 6282 O O . THR B 1 352 ? -32.906 16.781 24.312 1 89.75 352 THR B O 1
ATOM 6285 N N . GLY B 1 353 ? -32.219 18.359 22.984 1 90.75 353 GLY B N 1
ATOM 6286 C CA . GLY B 1 353 ? -32.719 19.422 23.828 1 90.75 353 GLY B CA 1
ATOM 6287 C C . GLY B 1 353 ? -31.797 19.781 24.969 1 90.75 353 GLY B C 1
ATOM 6288 O O . GLY B 1 353 ? -32.156 20.578 25.844 1 90.75 353 GLY B O 1
ATOM 6289 N N . VAL B 1 354 ? -30.672 19.234 24.938 1 91.56 354 VAL B N 1
ATOM 6290 C CA . VAL B 1 354 ? -29.703 19.516 26 1 91.56 354 VAL B CA 1
ATOM 6291 C C . VAL B 1 354 ? -28.984 20.828 25.703 1 91.56 354 VAL B C 1
ATOM 6293 O O . VAL B 1 354 ? -28.75 21.172 24.547 1 91.56 354 VAL B O 1
ATOM 6296 N N . PRO B 1 355 ? -28.625 21.547 26.781 1 94.25 355 PRO B N 1
ATOM 6297 C CA . PRO B 1 355 ? -27.922 22.828 26.562 1 94.25 355 PRO B CA 1
ATOM 6298 C C . PRO B 1 355 ? -26.516 22.641 26.031 1 94.25 355 PRO B C 1
ATOM 6300 O O . PRO B 1 355 ? -25.875 21.609 26.281 1 94.25 355 PRO B O 1
ATOM 6303 N N . LEU B 1 356 ? -26.109 23.562 25.234 1 95.88 356 LEU B N 1
ATOM 6304 C CA . LEU B 1 356 ? -24.75 23.625 24.688 1 95.88 356 LEU B CA 1
ATOM 6305 C C . LEU B 1 356 ? -24.141 25 24.938 1 95.88 356 LEU B C 1
ATOM 6307 O O . LEU B 1 356 ? -24.703 26.016 24.547 1 95.88 356 LEU B O 1
ATOM 6311 N N . THR B 1 357 ? -23.047 25.016 25.672 1 96.69 357 THR B N 1
ATOM 6312 C CA . THR B 1 357 ? -22.344 26.266 25.984 1 96.69 357 THR B CA 1
ATOM 6313 C C . THR B 1 357 ? -20.953 26.266 25.344 1 96.69 357 THR B C 1
ATOM 6315 O O . THR B 1 357 ? -20.281 25.25 25.312 1 96.69 357 THR B O 1
ATOM 6318 N N . VAL B 1 358 ? -20.594 27.438 24.734 1 97.25 358 VAL B N 1
ATOM 6319 C CA . VAL B 1 358 ? -19.266 27.594 24.141 1 97.25 358 VAL B CA 1
ATOM 6320 C C . VAL B 1 358 ? -18.562 28.797 24.766 1 97.25 358 VAL B C 1
ATOM 6322 O O . VAL B 1 358 ? -19.203 29.719 25.266 1 97.25 358 VAL B O 1
ATOM 6325 N N . ALA B 1 359 ? -17.234 28.719 24.844 1 97.62 359 ALA B N 1
ATOM 6326 C CA . ALA B 1 359 ? -16.438 29.812 25.375 1 97.62 359 ALA B CA 1
ATOM 6327 C C . ALA B 1 359 ? -15.242 30.109 24.484 1 97.62 359 ALA B C 1
ATOM 6329 O O . ALA B 1 359 ? -14.695 29.219 23.828 1 97.62 359 ALA B O 1
ATOM 6330 N N . VAL B 1 360 ? -14.953 31.297 24.344 1 95.94 360 VAL B N 1
ATOM 6331 C CA . VAL B 1 360 ? -13.719 31.75 23.719 1 95.94 360 VAL B CA 1
ATOM 6332 C C . VAL B 1 360 ? -12.773 32.312 24.781 1 95.94 360 VAL B C 1
ATOM 6334 O O . VAL B 1 360 ? -13.164 33.156 25.578 1 95.94 360 VAL B O 1
ATOM 6337 N N . VAL B 1 361 ? -11.57 31.812 24.781 1 96.81 361 VAL B N 1
ATOM 6338 C CA . VAL B 1 361 ? -10.578 32.125 25.797 1 96.81 361 VAL B CA 1
ATOM 6339 C C . VAL B 1 361 ? -9.352 32.781 25.156 1 96.81 361 VAL B C 1
ATOM 6341 O O . VAL B 1 361 ? -8.891 32.312 24.109 1 96.81 361 VAL B O 1
ATOM 6344 N N . ASP B 1 362 ? -8.875 33.781 25.719 1 94.5 362 ASP B N 1
ATOM 6345 C CA . ASP B 1 362 ? -7.676 34.469 25.25 1 94.5 362 ASP B CA 1
ATOM 6346 C C . ASP B 1 362 ? -6.715 34.75 26.406 1 94.5 362 ASP B C 1
ATOM 6348 O O . ASP B 1 362 ? -7.121 35.281 27.438 1 94.5 362 ASP B O 1
ATOM 6352 N N . ILE B 1 363 ? -5.504 34.469 26.25 1 95.12 363 ILE B N 1
ATOM 6353 C CA . ILE B 1 363 ? -4.512 34.719 27.281 1 95.12 363 ILE B CA 1
ATOM 6354 C C . ILE B 1 363 ? -4.18 36.219 27.312 1 95.12 363 ILE B C 1
ATOM 6356 O O . ILE B 1 363 ? -3.811 36.781 26.281 1 95.12 363 ILE B O 1
ATOM 6360 N N . ASP B 1 364 ? -4.27 36.781 28.531 1 94.38 364 ASP B N 1
ATOM 6361 C CA . ASP B 1 364 ? -4.102 38.219 28.688 1 94.38 364 ASP B CA 1
ATOM 6362 C C . ASP B 1 364 ? -2.645 38.625 28.484 1 94.38 364 ASP B C 1
ATOM 6364 O O . ASP B 1 364 ? -1.739 38.031 29.078 1 94.38 364 ASP B O 1
ATOM 6368 N N . HIS B 1 365 ? -2.43 39.656 27.641 1 90.25 365 HIS B N 1
ATOM 6369 C CA . HIS B 1 365 ? -1.133 40.281 27.422 1 90.25 365 HIS B CA 1
ATOM 6370 C C . HIS B 1 365 ? -0.09 39.25 26.984 1 90.25 365 HIS B C 1
ATOM 6372 O O . HIS B 1 365 ? 1.028 39.25 27.516 1 90.25 365 HIS B O 1
ATOM 6378 N N . PHE B 1 366 ? -0.465 38.438 26.141 1 89.12 366 PHE B N 1
ATOM 6379 C CA . PHE B 1 366 ? 0.422 37.375 25.703 1 89.12 366 PHE B CA 1
ATOM 6380 C C . PHE B 1 366 ? 1.608 37.938 24.922 1 89.12 366 PHE B C 1
ATOM 6382 O O . PHE B 1 366 ? 2.734 37.438 25.062 1 89.12 366 PHE B O 1
ATOM 6389 N N . LYS B 1 367 ? 1.32 38.844 24.109 1 79.06 367 LYS B N 1
ATOM 6390 C CA . LYS B 1 367 ? 2.406 39.469 23.359 1 79.06 367 LYS B CA 1
ATOM 6391 C C . LYS B 1 367 ? 3.443 40.094 24.297 1 79.06 367 LYS B C 1
ATOM 6393 O O . LYS B 1 367 ? 4.648 39.969 24.047 1 79.06 367 LYS B O 1
ATOM 6398 N N . ARG B 1 368 ? 2.961 40.812 25.281 1 81.12 368 ARG B N 1
ATOM 6399 C CA . ARG B 1 368 ? 3.865 41.375 26.266 1 81.12 368 ARG B CA 1
ATOM 6400 C C . ARG B 1 368 ? 4.707 40.312 26.938 1 81.12 368 ARG B C 1
ATOM 6402 O O . ARG B 1 368 ? 5.887 40.531 27.219 1 81.12 368 ARG B O 1
ATOM 6409 N N . PHE B 1 369 ? 4.086 39.219 27.219 1 88.12 369 PHE B N 1
ATOM 6410 C CA . PHE B 1 369 ? 4.797 38.094 27.781 1 88.12 369 PHE B CA 1
ATOM 6411 C C . PHE B 1 369 ? 5.887 37.594 26.844 1 88.12 369 PHE B C 1
ATOM 6413 O O . PHE B 1 369 ? 7.023 37.375 27.25 1 88.12 369 PHE B O 1
ATOM 6420 N N . ASN B 1 370 ? 5.613 37.5 25.562 1 80.38 370 ASN B N 1
ATOM 6421 C CA . ASN B 1 370 ? 6.586 37.094 24.562 1 80.38 370 ASN B CA 1
ATOM 6422 C C . ASN B 1 370 ? 7.742 38.062 24.469 1 80.38 370 ASN B C 1
ATOM 6424 O O . ASN B 1 370 ? 8.891 37.656 24.266 1 80.38 370 ASN B O 1
ATOM 6428 N N . ASP B 1 371 ? 7.328 39.281 24.547 1 72.56 371 ASP B N 1
ATOM 6429 C CA . ASP B 1 371 ? 8.328 40.344 24.438 1 72.56 371 ASP B CA 1
ATOM 6430 C C . ASP B 1 371 ? 9.305 40.281 25.625 1 72.56 371 ASP B C 1
ATOM 6432 O O . ASP B 1 371 ? 10.492 40.562 25.453 1 72.56 371 ASP B O 1
ATOM 6436 N N . ALA B 1 372 ? 8.797 39.969 26.75 1 80.31 372 ALA B N 1
ATOM 6437 C CA . ALA B 1 372 ? 9.586 39.969 27.969 1 80.31 372 ALA B CA 1
ATOM 6438 C C . ALA B 1 372 ? 10.43 38.719 28.094 1 80.31 372 ALA B C 1
ATOM 6440 O O . ALA B 1 372 ? 11.57 38.75 28.547 1 80.31 372 ALA B O 1
ATOM 6441 N N . TYR B 1 373 ? 9.852 37.625 27.656 1 82.62 373 TYR B N 1
ATOM 6442 C CA . TYR B 1 373 ? 10.508 36.344 27.953 1 82.62 373 TYR B CA 1
ATOM 6443 C C . TYR B 1 373 ? 10.898 35.625 26.672 1 82.62 373 TYR B C 1
ATOM 6445 O O . TYR B 1 373 ? 11.602 34.625 26.719 1 82.62 373 TYR B O 1
ATOM 6453 N N . GLY B 1 374 ? 10.5 36.094 25.609 1 75.94 374 GLY B N 1
ATOM 6454 C CA . GLY B 1 374 ? 10.805 35.469 24.328 1 75.94 374 GLY B CA 1
ATOM 6455 C C . GLY B 1 374 ? 9.703 34.531 23.828 1 75.94 374 GLY B C 1
ATOM 6456 O O . GLY B 1 374 ? 8.859 34.094 24.609 1 75.94 374 GLY B O 1
ATOM 6457 N N . HIS B 1 375 ? 9.734 34.125 22.562 1 75.94 375 HIS B N 1
ATOM 6458 C CA . HIS B 1 375 ? 8.703 33.312 21.922 1 75.94 375 HIS B CA 1
ATOM 6459 C C . HIS B 1 375 ? 8.734 31.875 22.438 1 75.94 375 HIS B C 1
ATOM 6461 O O . HIS B 1 375 ? 7.688 31.25 22.609 1 75.94 375 HIS B O 1
ATOM 6467 N N . PRO B 1 376 ? 9.852 31.328 22.672 1 76.56 376 PRO B N 1
ATOM 6468 C CA . PRO B 1 376 ? 9.852 29.969 23.219 1 76.56 376 PRO B CA 1
ATOM 6469 C C . PRO B 1 376 ? 9.141 29.875 24.578 1 76.56 376 PRO B C 1
ATOM 6471 O O . PRO B 1 376 ? 8.484 28.875 24.859 1 76.56 376 PRO B O 1
ATOM 6474 N N . ALA B 1 377 ? 9.32 30.922 25.297 1 84.69 377 ALA B N 1
ATOM 6475 C CA . ALA B 1 377 ? 8.625 30.969 26.578 1 84.69 377 ALA B CA 1
ATOM 6476 C C . ALA B 1 377 ? 7.113 31.062 26.375 1 84.69 377 ALA B C 1
ATOM 6478 O O . ALA B 1 377 ? 6.344 30.484 27.141 1 84.69 377 ALA B O 1
ATOM 6479 N N . GLY B 1 378 ? 6.766 31.797 25.406 1 89.19 378 GLY B N 1
ATOM 6480 C CA . GLY B 1 378 ? 5.359 31.859 25.062 1 89.19 378 GLY B CA 1
ATOM 6481 C C . GLY B 1 378 ? 4.785 30.516 24.641 1 89.19 378 GLY B C 1
ATOM 6482 O O . GLY B 1 378 ? 3.684 30.156 25.047 1 89.19 378 GLY B O 1
ATOM 6483 N N . ASP B 1 379 ? 5.559 29.844 23.922 1 86 379 ASP B N 1
ATOM 6484 C CA . ASP B 1 379 ? 5.148 28.5 23.5 1 86 379 ASP B CA 1
ATOM 6485 C C . ASP B 1 379 ? 4.969 27.578 24.688 1 86 379 ASP B C 1
ATOM 6487 O O . ASP B 1 379 ? 4.031 26.781 24.734 1 86 379 ASP B O 1
ATOM 6491 N N . ARG B 1 380 ? 5.895 27.641 25.516 1 90.56 380 ARG B N 1
ATOM 6492 C CA . ARG B 1 380 ? 5.805 26.828 26.734 1 90.56 380 ARG B CA 1
ATOM 6493 C C . ARG B 1 380 ? 4.559 27.188 27.531 1 90.56 380 ARG B C 1
ATOM 6495 O O . ARG B 1 380 ? 3.9 26.297 28.078 1 90.56 380 ARG B O 1
ATOM 6502 N N . LEU B 1 381 ? 4.273 28.469 27.656 1 94.38 381 LEU B N 1
ATOM 6503 C CA . LEU B 1 381 ? 3.076 28.906 28.359 1 94.38 381 LEU B CA 1
ATOM 6504 C C . LEU B 1 381 ? 1.82 28.328 27.719 1 94.38 381 LEU B C 1
ATOM 6506 O O . LEU B 1 381 ? 0.943 27.812 28.422 1 94.38 381 LEU B O 1
ATOM 6510 N N . LEU B 1 382 ? 1.772 28.406 26.438 1 94.38 382 LEU B N 1
ATOM 6511 C CA . LEU B 1 382 ? 0.61 27.891 25.734 1 94.38 382 LEU B CA 1
ATOM 6512 C C . LEU B 1 382 ? 0.444 26.391 25.984 1 94.38 382 LEU B C 1
ATOM 6514 O O . LEU B 1 382 ? -0.669 25.922 26.219 1 94.38 382 LEU B O 1
ATOM 6518 N N . LYS B 1 383 ? 1.492 25.641 25.922 1 94.38 383 LYS B N 1
ATOM 6519 C CA . LYS B 1 383 ? 1.474 24.188 26.141 1 94.38 383 LYS B CA 1
ATOM 6520 C C . LYS B 1 383 ? 1.029 23.859 27.562 1 94.38 383 LYS B C 1
ATOM 6522 O O . LYS B 1 383 ? 0.172 22.984 27.766 1 94.38 383 LYS B O 1
ATOM 6527 N N . GLU B 1 384 ? 1.646 24.531 28.453 1 95.44 384 GLU B N 1
ATOM 6528 C CA . GLU B 1 384 ? 1.362 24.266 29.859 1 95.44 384 GLU B CA 1
ATOM 6529 C C . GLU B 1 384 ? -0.057 24.688 30.234 1 95.44 384 GLU B C 1
ATOM 6531 O O . GLU B 1 384 ? -0.721 24.016 31.031 1 95.44 384 GLU B O 1
ATOM 6536 N N . ALA B 1 385 ? -0.492 25.781 29.75 1 96.56 385 ALA B N 1
ATOM 6537 C CA . ALA B 1 385 ? -1.861 26.234 29.984 1 96.56 385 ALA B CA 1
ATOM 6538 C C . ALA B 1 385 ? -2.871 25.234 29.438 1 96.56 385 ALA B C 1
ATOM 6540 O O . ALA B 1 385 ? -3.828 24.859 30.109 1 96.56 385 ALA B O 1
ATOM 6541 N N . ALA B 1 386 ? -2.617 24.859 28.219 1 95.88 386 ALA B N 1
ATOM 6542 C CA . ALA B 1 386 ? -3.504 23.891 27.578 1 95.88 386 ALA B CA 1
ATOM 6543 C C . ALA B 1 386 ? -3.621 22.625 28.422 1 95.88 386 ALA B C 1
ATOM 6545 O O . ALA B 1 386 ? -4.723 22.094 28.609 1 95.88 386 ALA B O 1
ATOM 6546 N N . ALA B 1 387 ? -2.506 22.125 28.891 1 95.5 387 ALA B N 1
ATOM 6547 C CA . ALA B 1 387 ? -2.482 20.906 29.703 1 95.5 387 ALA B CA 1
ATOM 6548 C C . ALA B 1 387 ? -3.23 21.125 31.016 1 95.5 387 ALA B C 1
ATOM 6550 O O . ALA B 1 387 ? -4.008 20.266 31.438 1 95.5 387 ALA B O 1
ATOM 6551 N N . ALA B 1 388 ? -2.975 22.234 31.641 1 96.44 388 ALA B N 1
ATOM 6552 C CA . ALA B 1 388 ? -3.619 22.562 32.906 1 96.44 388 ALA B CA 1
ATOM 6553 C C . ALA B 1 388 ? -5.129 22.688 32.75 1 96.44 388 ALA B C 1
ATOM 6555 O O . ALA B 1 388 ? -5.898 22.25 33.594 1 96.44 388 ALA B O 1
ATOM 6556 N N . TRP B 1 389 ? -5.535 23.344 31.719 1 97.5 389 TRP B N 1
ATOM 6557 C CA . TRP B 1 389 ? -6.953 23.562 31.469 1 97.5 389 TRP B CA 1
ATOM 6558 C C . TRP B 1 389 ? -7.66 22.234 31.172 1 97.5 389 TRP B C 1
ATOM 6560 O O . TRP B 1 389 ? -8.781 22.016 31.641 1 97.5 389 TRP B O 1
ATOM 6570 N N . GLN B 1 390 ? -7.012 21.391 30.406 1 95.56 390 GLN B N 1
ATOM 6571 C CA . GLN B 1 390 ? -7.582 20.094 30.062 1 95.56 390 GLN B CA 1
ATOM 6572 C C . GLN B 1 390 ? -7.875 19.266 31.312 1 95.56 390 GLN B C 1
ATOM 6574 O O . GLN B 1 390 ? -8.82 18.484 31.328 1 95.56 390 GLN B O 1
ATOM 6579 N N . GLU B 1 391 ? -7.07 19.422 32.312 1 94.31 391 GLU B N 1
ATOM 6580 C CA . GLU B 1 391 ? -7.234 18.703 33.562 1 94.31 391 GLU B CA 1
ATOM 6581 C C . GLU B 1 391 ? -8.492 19.141 34.312 1 94.31 391 GLU B C 1
ATOM 6583 O O . GLU B 1 391 ? -9.016 18.406 35.156 1 94.31 391 GLU B O 1
ATOM 6588 N N . GLN B 1 392 ? -9.023 20.312 34 1 95.06 392 GLN B N 1
ATOM 6589 C CA . GLN B 1 392 ? -10.195 20.859 34.656 1 95.06 392 GLN B CA 1
ATOM 6590 C C . GLN B 1 392 ? -11.477 20.484 33.938 1 95.06 392 GLN B C 1
ATOM 6592 O O . GLN B 1 392 ? -12.578 20.75 34.406 1 95.06 392 GLN B O 1
ATOM 6597 N N . LEU B 1 393 ? -11.312 19.875 32.75 1 95.31 393 LEU B N 1
ATOM 6598 C CA . LEU B 1 393 ? -12.461 19.625 31.891 1 95.31 393 LEU B CA 1
ATOM 6599 C C . LEU B 1 393 ? -12.945 18.188 32.031 1 95.31 393 LEU B C 1
ATOM 6601 O O . LEU B 1 393 ? -12.172 17.297 32.406 1 95.31 393 LEU B O 1
ATOM 6605 N N . ARG B 1 394 ? -14.211 17.969 31.672 1 91.38 394 ARG B N 1
ATOM 6606 C CA . ARG B 1 394 ? -14.781 16.641 31.578 1 91.38 394 ARG B CA 1
ATOM 6607 C C . ARG B 1 394 ? -14.398 15.961 30.266 1 91.38 394 ARG B C 1
ATOM 6609 O O . ARG B 1 394 ? -13.867 16.609 29.359 1 91.38 394 ARG B O 1
ATOM 6616 N N . SER B 1 395 ? -14.711 14.703 30.203 1 90 395 SER B N 1
ATOM 6617 C CA . SER B 1 395 ? -14.391 13.906 29.016 1 90 395 SER B CA 1
ATOM 6618 C C . SER B 1 395 ? -15.188 14.375 27.812 1 90 395 SER B C 1
ATOM 6620 O O . SER B 1 395 ? -14.727 14.258 26.672 1 90 395 SER B O 1
ATOM 6622 N N . VAL B 1 396 ? -16.375 14.938 28 1 88.75 396 VAL B N 1
ATOM 6623 C CA . VAL B 1 396 ? -17.266 15.312 26.922 1 88.75 396 VAL B CA 1
ATOM 6624 C C . VAL B 1 396 ? -16.969 16.734 26.453 1 88.75 396 VAL B C 1
ATOM 6626 O O . VAL B 1 396 ? -17.406 17.156 25.391 1 88.75 396 VAL B O 1
ATOM 6629 N N . ASP B 1 397 ? -16.141 17.516 27.312 1 93.06 397 ASP B N 1
ATOM 6630 C CA . ASP B 1 397 ? -15.773 18.875 26.969 1 93.06 397 ASP B CA 1
ATOM 6631 C C . ASP B 1 397 ? -14.664 18.906 25.922 1 93.06 397 ASP B C 1
ATOM 6633 O O . ASP B 1 397 ? -13.844 17.984 25.859 1 93.06 397 ASP B O 1
ATOM 6637 N N . HIS B 1 398 ? -14.734 19.906 25.016 1 94 398 HIS B N 1
ATOM 6638 C CA . HIS B 1 398 ? -13.742 19.984 23.953 1 94 398 HIS B CA 1
ATOM 6639 C C . HIS B 1 398 ? -13.008 21.328 23.984 1 94 398 HIS B C 1
ATOM 6641 O O . HIS B 1 398 ? -13.625 22.375 23.812 1 94 398 HIS B O 1
ATOM 6647 N N . LEU B 1 399 ? -11.766 21.25 24.281 1 95.94 399 LEU B N 1
ATOM 6648 C CA . LEU B 1 399 ? -10.883 22.406 24.219 1 95.94 399 LEU B CA 1
ATOM 6649 C C . LEU B 1 399 ? -10.062 22.406 22.938 1 95.94 399 LEU B C 1
ATOM 6651 O O . LEU B 1 399 ? -9.469 21.391 22.578 1 95.94 399 LEU B O 1
ATOM 6655 N N . ALA B 1 400 ? -10.102 23.469 22.203 1 94.94 400 ALA B N 1
ATOM 6656 C CA . ALA B 1 400 ? -9.375 23.578 20.938 1 94.94 400 ALA B CA 1
ATOM 6657 C C . ALA B 1 400 ? -8.594 24.891 20.859 1 94.94 400 ALA B C 1
ATOM 6659 O O . ALA B 1 400 ? -8.984 25.875 21.484 1 94.94 400 ALA B O 1
ATOM 6660 N N . ARG B 1 401 ? -7.512 24.859 20.219 1 92 401 ARG B N 1
ATOM 6661 C CA . ARG B 1 401 ? -6.785 26.109 19.953 1 92 401 ARG B CA 1
ATOM 6662 C C . ARG B 1 401 ? -7.285 26.781 18.688 1 92 401 ARG B C 1
ATOM 6664 O O . ARG B 1 401 ? -7.258 26.172 17.609 1 92 401 ARG B O 1
ATOM 6671 N N . TYR B 1 402 ? -7.766 27.922 18.828 1 85.25 402 TYR B N 1
ATOM 6672 C CA . TYR B 1 402 ? -8.469 28.625 17.75 1 85.25 402 TYR B CA 1
ATOM 6673 C C . TYR B 1 402 ? -7.527 29.547 17 1 85.25 402 TYR B C 1
ATOM 6675 O O . TYR B 1 402 ? -7.703 29.781 15.805 1 85.25 402 TYR B O 1
ATOM 6683 N N . GLY B 1 403 ? -6.582 30.047 17.703 1 76.44 403 GLY B N 1
ATOM 6684 C CA . GLY B 1 403 ? -5.594 30.969 17.156 1 76.44 403 GLY B CA 1
ATOM 6685 C C . GLY B 1 403 ? -4.281 30.938 17.922 1 76.44 403 GLY B C 1
ATOM 6686 O O . GLY B 1 403 ? -3.928 29.922 18.531 1 76.44 403 GLY B O 1
ATOM 6687 N N . GLY B 1 404 ? -3.49 32 17.734 1 78 404 GLY B N 1
ATOM 6688 C CA . GLY B 1 404 ? -2.207 32.062 18.422 1 78 404 GLY B CA 1
ATOM 6689 C C . GLY B 1 404 ? -2.322 31.922 19.922 1 78 404 GLY B C 1
ATOM 6690 O O . GLY B 1 404 ? -1.78 30.984 20.516 1 78 404 GLY B O 1
ATOM 6691 N N . GLU B 1 405 ? -3.09 32.844 20.516 1 88.69 405 GLU B N 1
ATOM 6692 C CA . GLU B 1 405 ? -3.279 32.844 21.969 1 88.69 405 GLU B CA 1
ATOM 6693 C C . GLU B 1 405 ? -4.742 32.594 22.328 1 88.69 405 GLU B C 1
ATOM 6695 O O . GLU B 1 405 ? -5.133 32.781 23.484 1 88.69 405 GLU B O 1
ATOM 6700 N N . GLU B 1 406 ? -5.484 32.219 21.328 1 90.81 406 GLU B N 1
ATOM 6701 C CA . GLU B 1 406 ? -6.922 32.062 21.516 1 90.81 406 GLU B CA 1
ATOM 6702 C C . GLU B 1 406 ? -7.32 30.594 21.547 1 90.81 406 GLU B C 1
ATOM 6704 O O . GLU B 1 406 ? -6.781 29.781 20.797 1 90.81 406 GLU B O 1
ATOM 6709 N N . PHE B 1 407 ? -8.172 30.266 22.453 1 95.81 407 PHE B N 1
ATOM 6710 C CA . PHE B 1 407 ? -8.719 28.922 22.625 1 95.81 407 PHE B CA 1
ATOM 6711 C C . PHE B 1 407 ? -10.242 28.953 22.641 1 95.81 407 PHE B C 1
ATOM 6713 O O . PHE B 1 407 ? -10.844 30 22.906 1 95.81 407 PHE B O 1
ATOM 6720 N N . VAL B 1 408 ? -10.789 27.891 22.25 1 95.88 408 VAL B N 1
ATOM 6721 C CA . VAL B 1 408 ? -12.242 27.75 22.312 1 95.88 408 VAL B CA 1
ATOM 6722 C C . VAL B 1 408 ? -12.617 26.484 23.078 1 95.88 408 VAL B C 1
ATOM 6724 O O . VAL B 1 408 ? -11.867 25.516 23.078 1 95.88 408 VAL B O 1
ATOM 6727 N N . LEU B 1 409 ? -13.695 26.594 23.75 1 97 409 LEU B N 1
ATOM 6728 C CA . LEU B 1 409 ? -14.172 25.516 24.609 1 97 409 LEU B CA 1
ATOM 6729 C C . LEU B 1 409 ? -15.633 25.203 24.312 1 97 409 LEU B C 1
ATOM 6731 O O . LEU B 1 409 ? -16.469 26.109 24.25 1 97 409 LEU B O 1
ATOM 6735 N N . MET B 1 410 ? -15.875 23.969 24.047 1 96.44 410 MET B N 1
ATOM 6736 C CA . MET B 1 410 ? -17.234 23.469 23.875 1 96.44 410 MET B CA 1
ATOM 6737 C C . MET B 1 410 ? -17.672 22.641 25.078 1 96.44 410 MET B C 1
ATOM 6739 O O . MET B 1 410 ? -17 21.688 25.469 1 96.44 410 MET B O 1
ATOM 6743 N N . LEU B 1 411 ? -18.797 22.953 25.703 1 96.56 411 LEU B N 1
ATOM 6744 C CA . LEU B 1 411 ? -19.344 22.297 26.875 1 96.56 411 LEU B CA 1
ATOM 6745 C C . LEU B 1 411 ? -20.734 21.766 26.609 1 96.56 411 LEU B C 1
ATOM 6747 O O . LEU B 1 411 ? -21.734 22.438 26.906 1 96.56 411 LEU B O 1
ATOM 6751 N N . PRO B 1 412 ? -20.75 20.547 26.156 1 94.5 412 PRO B N 1
ATOM 6752 C CA . PRO B 1 412 ? -22.062 19.938 25.984 1 94.5 412 PRO B CA 1
ATOM 6753 C C . PRO B 1 412 ? -22.781 19.672 27.312 1 94.5 412 PRO B C 1
ATOM 6755 O O . PRO B 1 412 ? -22.125 19.344 28.297 1 94.5 412 PRO B O 1
ATOM 6758 N N . ASP B 1 413 ? -24 19.812 27.328 1 92.75 413 ASP B N 1
ATOM 6759 C CA . ASP B 1 413 ? -24.859 19.531 28.484 1 92.75 413 ASP B CA 1
ATOM 6760 C C . ASP B 1 413 ? -24.484 20.422 29.656 1 92.75 413 ASP B C 1
ATOM 6762 O O . ASP B 1 413 ? -24.359 19.938 30.797 1 92.75 413 ASP B O 1
ATOM 6766 N N . ALA B 1 414 ? -24.125 21.641 29.359 1 92.44 414 ALA B N 1
ATOM 6767 C CA . ALA B 1 414 ? -23.766 22.609 30.406 1 92.44 414 ALA B CA 1
ATOM 6768 C C . ALA B 1 414 ? -24.438 23.953 30.141 1 92.44 414 ALA B C 1
ATOM 6770 O O . ALA B 1 414 ? -24.391 24.469 29.016 1 92.44 414 ALA B O 1
ATOM 6771 N N . ALA B 1 415 ? -25.062 24.5 31.188 1 91.75 415 ALA B N 1
ATOM 6772 C CA . ALA B 1 415 ? -25.594 25.844 31.109 1 91.75 415 ALA B CA 1
ATOM 6773 C C . ALA B 1 415 ? -24.516 26.891 31.391 1 91.75 415 ALA B C 1
ATOM 6775 O O . ALA B 1 415 ? -23.344 26.531 31.625 1 91.75 415 ALA B O 1
ATOM 6776 N N . VAL B 1 416 ? -24.875 28.078 31.203 1 92.44 416 VAL B N 1
ATOM 6777 C CA . VAL B 1 416 ? -23.922 29.188 31.281 1 92.44 416 VAL B CA 1
ATOM 6778 C C . VAL B 1 416 ? -23.266 29.219 32.656 1 92.44 416 VAL B C 1
ATOM 6780 O O . VAL B 1 416 ? -22.078 29.531 32.781 1 92.44 416 VAL B O 1
ATOM 6783 N N . GLU B 1 417 ? -24.016 28.891 33.75 1 92.62 417 GLU B N 1
ATOM 6784 C CA . GLU B 1 417 ? -23.5 28.938 35.094 1 92.62 417 GLU B CA 1
ATOM 6785 C C . GLU B 1 417 ? -22.422 27.859 35.312 1 92.62 417 GLU B C 1
ATOM 6787 O O . GLU B 1 417 ? -21.375 28.141 35.875 1 92.62 417 GLU B O 1
ATOM 6792 N N . GLN B 1 418 ? -22.75 26.734 34.812 1 93.5 418 GLN B N 1
ATOM 6793 C CA . GLN B 1 418 ? -21.797 25.656 34.906 1 93.5 418 GLN B CA 1
ATOM 6794 C C . GLN B 1 418 ? -20.531 25.938 34.094 1 93.5 418 GLN B C 1
ATOM 6796 O O . GLN B 1 418 ? -19.422 25.641 34.531 1 93.5 418 GLN B O 1
ATOM 6801 N N . GLY B 1 419 ? -20.719 26.453 32.906 1 95.06 419 GLY B N 1
ATOM 6802 C CA . GLY B 1 419 ? -19.594 26.844 32.094 1 95.06 419 GLY B CA 1
ATOM 6803 C C . GLY B 1 419 ? -18.703 27.891 32.719 1 95.06 419 GLY B C 1
ATOM 6804 O O . GLY B 1 419 ? -17.484 27.797 32.656 1 95.06 419 GLY B O 1
ATOM 6805 N N . GLY B 1 420 ? -19.391 28.812 33.344 1 95.44 420 GLY B N 1
ATOM 6806 C CA . GLY B 1 420 ? -18.641 29.844 34.062 1 95.44 420 GLY B CA 1
ATOM 6807 C C . GLY B 1 420 ? -17.766 29.266 35.188 1 95.44 420 GLY B C 1
ATOM 6808 O O . GLY B 1 420 ? -16.625 29.719 35.375 1 95.44 420 GLY B O 1
ATOM 6809 N N . ALA B 1 421 ? -18.297 28.375 35.906 1 95.88 421 ALA B N 1
ATOM 6810 C CA . ALA B 1 421 ? -17.562 27.734 36.969 1 95.88 421 ALA B CA 1
ATOM 6811 C C . ALA B 1 421 ? -16.328 27 36.438 1 95.88 421 ALA B C 1
ATOM 6813 O O . ALA B 1 421 ? -15.266 27.047 37.062 1 95.88 421 ALA B O 1
ATOM 6814 N N . ILE B 1 422 ? -16.547 26.312 35.344 1 96.25 422 ILE B N 1
ATOM 6815 C CA . ILE B 1 422 ? -15.453 25.578 34.75 1 96.25 422 ILE B CA 1
ATOM 6816 C C . ILE B 1 422 ? -14.359 26.531 34.281 1 96.25 422 ILE B C 1
ATOM 6818 O O . ILE B 1 422 ? -13.172 26.297 34.531 1 96.25 422 ILE B O 1
ATOM 6822 N N . LEU B 1 423 ? -14.734 27.578 33.688 1 97.06 423 LEU B N 1
ATOM 6823 C CA . LEU B 1 423 ? -13.789 28.578 33.219 1 97.06 423 LEU B CA 1
ATOM 6824 C C . LEU B 1 423 ? -13.039 29.234 34.375 1 97.06 423 LEU B C 1
ATOM 6826 O O . LEU B 1 423 ? -11.859 29.562 34.25 1 97.06 423 LEU B O 1
ATOM 6830 N N . ASP B 1 424 ? -13.75 29.406 35.469 1 96.19 424 ASP B N 1
ATOM 6831 C CA . ASP B 1 424 ? -13.109 29.969 36.625 1 96.19 424 ASP B CA 1
ATOM 6832 C C . ASP B 1 424 ? -12.023 29.047 37.188 1 96.19 424 ASP B C 1
ATOM 6834 O O . ASP B 1 424 ? -10.953 29.5 37.594 1 96.19 424 ASP B O 1
ATOM 6838 N N . ARG B 1 425 ? -12.32 27.844 37.219 1 96.62 425 ARG B N 1
ATOM 6839 C CA . ARG B 1 425 ? -11.312 26.859 37.625 1 96.62 425 ARG B CA 1
ATOM 6840 C C . ARG B 1 425 ? -10.109 26.891 36.688 1 96.62 425 ARG B C 1
ATOM 6842 O O . ARG B 1 425 ? -8.969 26.797 37.125 1 96.62 425 ARG B O 1
ATOM 6849 N N . MET B 1 426 ? -10.383 27 35.438 1 96.94 426 MET B N 1
ATOM 6850 C CA . MET B 1 426 ? -9.32 27.094 34.438 1 96.94 426 MET B CA 1
ATOM 6851 C C . MET B 1 426 ? -8.461 28.328 34.656 1 96.94 426 MET B C 1
ATOM 6853 O O . MET B 1 426 ? -7.23 28.266 34.562 1 96.94 426 MET B O 1
ATOM 6857 N N . ARG B 1 427 ? -9.125 29.391 34.906 1 96.25 427 ARG B N 1
ATOM 6858 C CA . ARG B 1 427 ? -8.422 30.641 35.125 1 96.25 427 ARG B CA 1
ATOM 6859 C C . ARG B 1 427 ? -7.441 30.516 36.281 1 96.25 427 ARG B C 1
ATOM 6861 O O . ARG B 1 427 ? -6.305 30.984 36.188 1 96.25 427 ARG B O 1
ATOM 6868 N N . ARG B 1 428 ? -7.863 29.891 37.312 1 94.5 428 ARG B N 1
ATOM 6869 C CA . ARG B 1 428 ? -7.035 29.719 38.5 1 94.5 428 ARG B CA 1
ATOM 6870 C C . ARG B 1 428 ? -5.891 28.75 38.25 1 94.5 428 ARG B C 1
ATOM 6872 O O . ARG B 1 428 ? -4.84 28.828 38.875 1 94.5 428 ARG B O 1
ATOM 6879 N N . ALA B 1 429 ? -6.078 27.922 37.281 1 95.75 429 ALA B N 1
ATOM 6880 C CA . ALA B 1 429 ? -5.094 26.875 37 1 95.75 429 ALA B CA 1
ATOM 6881 C C . ALA B 1 429 ? -4.059 27.375 36 1 95.75 429 ALA B C 1
ATOM 6883 O O . ALA B 1 429 ? -3.07 26.688 35.719 1 95.75 429 ALA B O 1
ATOM 6884 N N . THR B 1 430 ? -4.219 28.531 35.438 1 95.81 430 THR B N 1
ATOM 6885 C CA . THR B 1 430 ? -3.32 29.047 34.406 1 95.81 430 THR B CA 1
ATOM 6886 C C . THR B 1 430 ? -1.911 29.234 34.969 1 95.81 430 THR B C 1
ATOM 6888 O O . THR B 1 430 ? -1.724 29.875 36 1 95.81 430 THR B O 1
ATOM 6891 N N . PRO B 1 431 ? -0.965 28.719 34.281 1 94.19 431 PRO B N 1
ATOM 6892 C CA . PRO B 1 431 ? 0.397 28.703 34.812 1 94.19 431 PRO B CA 1
ATOM 6893 C C . PRO B 1 431 ? 1.112 30.047 34.625 1 94.19 431 PRO B C 1
ATOM 6895 O O . PRO B 1 431 ? 0.606 30.922 33.938 1 94.19 431 PRO B O 1
ATOM 6898 N N . LEU B 1 432 ? 2.301 30.203 35.344 1 92.12 432 LEU B N 1
ATOM 6899 C CA . LEU B 1 432 ? 3.297 31.25 35.219 1 92.12 432 LEU B CA 1
ATOM 6900 C C . LEU B 1 432 ? 2.699 32.625 35.562 1 92.12 432 LEU B C 1
ATOM 6902 O O . LEU B 1 432 ? 3.082 33.625 34.969 1 92.12 432 LEU B O 1
ATOM 6906 N N . GLY B 1 433 ? 1.647 32.594 36.375 1 90.06 433 GLY B N 1
ATOM 6907 C CA . GLY B 1 433 ? 1.053 33.844 36.875 1 90.06 433 GLY B CA 1
ATOM 6908 C C . GLY B 1 433 ? 0.303 34.625 35.781 1 90.06 433 GLY B C 1
ATOM 6909 O O . GLY B 1 433 ? 0.004 35.781 35.969 1 90.06 433 GLY B O 1
ATOM 6910 N N . GLN B 1 434 ? 0.027 33.969 34.688 1 94.12 434 GLN B N 1
ATOM 6911 C CA . GLN B 1 434 ? -0.719 34.625 33.594 1 94.12 434 GLN B CA 1
ATOM 6912 C C . GLN B 1 434 ? -2.223 34.469 33.812 1 94.12 434 GLN B C 1
ATOM 6914 O O . GLN B 1 434 ? -2.67 33.562 34.531 1 94.12 434 GLN B O 1
ATOM 6919 N N . THR B 1 435 ? -2.945 35.406 33.281 1 95.81 435 THR B N 1
ATOM 6920 C CA . THR B 1 435 ? -4.402 35.375 33.344 1 95.81 435 THR B CA 1
ATOM 6921 C C . THR B 1 435 ? -5 35.281 31.953 1 95.81 435 THR B C 1
ATOM 6923 O O . THR B 1 435 ? -4.297 35.469 30.953 1 95.81 435 THR B O 1
ATOM 6926 N N . PHE B 1 436 ? -6.238 34.875 31.969 1 96.75 436 PHE B N 1
ATOM 6927 C CA . PHE B 1 436 ? -6.93 34.938 30.688 1 96.75 436 PHE B CA 1
ATOM 6928 C C . PHE B 1 436 ? -8.305 35.562 30.828 1 96.75 436 PHE B C 1
ATOM 6930 O O . PHE B 1 436 ? -8.812 35.688 31.953 1 96.75 436 PHE B O 1
ATOM 6937 N N . SER B 1 437 ? -8.82 36.062 29.719 1 97.31 437 SER B N 1
ATOM 6938 C CA . SER B 1 437 ? -10.195 36.562 29.609 1 97.31 437 SER B CA 1
ATOM 6939 C C . SER B 1 437 ? -11.031 35.625 28.734 1 97.31 437 SER B C 1
ATOM 6941 O O . SER B 1 437 ? -10.516 35 27.812 1 97.31 437 SER B O 1
ATOM 6943 N N . ALA B 1 438 ? -12.312 35.562 29.125 1 97.5 438 ALA B N 1
ATOM 6944 C CA . ALA B 1 438 ? -13.141 34.625 28.375 1 97.5 438 ALA B CA 1
ATOM 6945 C C . ALA B 1 438 ? -14.547 35.188 28.156 1 97.5 438 ALA B C 1
ATOM 6947 O O . ALA B 1 438 ? -15.031 35.969 28.969 1 97.5 438 ALA B O 1
ATOM 6948 N N . GLY B 1 439 ? -15.086 34.875 27.031 1 96.94 439 GLY B N 1
ATOM 6949 C CA . GLY B 1 439 ? -16.5 35.062 26.734 1 96.94 439 GLY B CA 1
ATOM 6950 C C . GLY B 1 439 ? -17.25 33.75 26.594 1 96.94 439 GLY B C 1
ATOM 6951 O O . GLY B 1 439 ? -16.766 32.812 25.953 1 96.94 439 GLY B O 1
ATOM 6952 N N . ILE B 1 440 ? -18.391 33.656 27.25 1 97 440 ILE B N 1
ATOM 6953 C CA . ILE B 1 440 ? -19.156 32.406 27.25 1 97 440 ILE B CA 1
ATOM 6954 C C . ILE B 1 440 ? -20.562 32.688 26.703 1 97 440 ILE B C 1
ATOM 6956 O O . ILE B 1 440 ? -21.141 33.75 26.953 1 97 440 ILE B O 1
ATOM 6960 N N . ALA B 1 441 ? -21.062 31.75 25.891 1 96.38 441 ALA B N 1
ATOM 6961 C CA . ALA B 1 441 ? -22.406 31.859 25.328 1 96.38 441 ALA B CA 1
ATOM 6962 C C . ALA B 1 441 ? -23.078 30.484 25.266 1 96.38 441 ALA B C 1
ATOM 6964 O O . ALA B 1 441 ? -22.453 29.484 24.953 1 96.38 441 ALA B O 1
ATOM 6965 N N . THR B 1 442 ? -24.344 30.5 25.594 1 96 442 THR B N 1
ATOM 6966 C CA . THR B 1 442 ? -25.156 29.297 25.469 1 96 442 THR B CA 1
ATOM 6967 C C . THR B 1 442 ? -26.016 29.344 24.203 1 96 442 THR B C 1
ATOM 6969 O O . THR B 1 442 ? -26.562 30.391 23.859 1 96 442 THR B O 1
ATOM 6972 N N . TRP B 1 443 ? -26.062 28.219 23.562 1 95.19 443 TRP B N 1
ATOM 6973 C CA . TRP B 1 443 ? -26.844 28.109 22.328 1 95.19 443 TRP B CA 1
ATOM 6974 C C . TRP B 1 443 ? -28.312 28.453 22.594 1 95.19 443 TRP B C 1
ATOM 6976 O O . TRP B 1 443 ? -28.906 27.984 23.547 1 95.19 443 TRP B O 1
ATOM 6986 N N . ASN B 1 444 ? -28.875 29.281 21.781 1 90.62 444 ASN B N 1
ATOM 6987 C CA . ASN B 1 444 ? -30.219 29.781 22.031 1 90.62 444 ASN B CA 1
ATOM 6988 C C . ASN B 1 444 ? -31.281 28.922 21.359 1 90.62 444 ASN B C 1
ATOM 6990 O O . ASN B 1 444 ? -32.469 29.25 21.422 1 90.62 444 ASN B O 1
ATOM 6994 N N . GLY B 1 445 ? -30.906 27.891 20.609 1 90.56 445 GLY B N 1
ATOM 6995 C CA . GLY B 1 445 ? -31.875 26.984 20.016 1 90.56 445 GLY B CA 1
ATOM 6996 C C . GLY B 1 445 ? -32.062 27.188 18.516 1 90.56 445 GLY B C 1
ATOM 6997 O O . GLY B 1 445 ? -32.562 26.312 17.812 1 90.56 445 GLY B O 1
ATOM 6998 N N . THR B 1 446 ? -31.594 28.359 18.016 1 90.31 446 THR B N 1
ATOM 6999 C CA . THR B 1 446 ? -31.922 28.641 16.625 1 90.31 446 THR B CA 1
ATOM 7000 C C . THR B 1 446 ? -30.672 29.109 15.867 1 90.31 446 THR B C 1
ATOM 7002 O O . THR B 1 446 ? -30.641 29.031 14.633 1 90.31 446 THR B O 1
ATOM 7005 N N . GLU B 1 447 ? -29.781 29.609 16.578 1 90.44 447 GLU B N 1
ATOM 7006 C CA . GLU B 1 447 ? -28.641 30.219 15.898 1 90.44 447 GLU B CA 1
ATOM 7007 C C . GLU B 1 447 ? -27.703 29.156 15.328 1 90.44 447 GLU B C 1
ATOM 7009 O O . GLU B 1 447 ? -27.766 27.984 15.727 1 90.44 447 GLU B O 1
ATOM 7014 N N . THR B 1 448 ? -26.938 29.594 14.359 1 91.25 448 THR B N 1
ATOM 7015 C CA . THR B 1 448 ? -25.922 28.719 13.773 1 91.25 448 THR B CA 1
ATOM 7016 C C . THR B 1 448 ? -24.703 28.625 14.688 1 91.25 448 THR B C 1
ATOM 7018 O O . THR B 1 448 ? -24.547 29.422 15.609 1 91.25 448 THR B O 1
ATOM 7021 N N . SER B 1 449 ? -23.828 27.625 14.422 1 92.31 449 SER B N 1
ATOM 7022 C CA . SER B 1 449 ? -22.594 27.453 15.172 1 92.31 449 SER B CA 1
ATOM 7023 C C . SER B 1 449 ? -21.703 28.688 15.086 1 92.31 449 SER B C 1
ATOM 7025 O O . SER B 1 449 ? -21.094 29.094 16.078 1 92.31 449 SER B O 1
ATOM 7027 N N . ASP B 1 450 ? -21.688 29.297 13.945 1 86.5 450 ASP B N 1
ATOM 7028 C CA . ASP B 1 450 ? -20.859 30.5 13.75 1 86.5 450 ASP B CA 1
ATOM 7029 C C . ASP B 1 450 ? -21.406 31.672 14.562 1 86.5 450 ASP B C 1
ATOM 7031 O O . ASP B 1 450 ? -20.625 32.438 15.141 1 86.5 450 ASP B O 1
ATOM 7035 N N . GLU B 1 451 ? -22.688 31.781 14.586 1 88.56 451 GLU B N 1
ATOM 7036 C CA . GLU B 1 451 ? -23.312 32.844 15.359 1 88.56 451 GLU B CA 1
ATOM 7037 C C . GLU B 1 451 ? -23.094 32.656 16.859 1 88.56 451 GLU B C 1
ATOM 7039 O O . GLU B 1 451 ? -22.875 33.625 17.594 1 88.56 451 GLU B O 1
ATOM 7044 N N . LEU B 1 452 ? -23.125 31.453 17.234 1 93.44 452 LEU B N 1
ATOM 7045 C CA . LEU B 1 452 ? -22.875 31.125 18.641 1 93.44 452 LEU B CA 1
ATOM 7046 C C . LEU B 1 452 ? -21.453 31.5 19.047 1 93.44 452 LEU B C 1
ATOM 7048 O O . LEU B 1 452 ? -21.25 32.125 20.078 1 93.44 452 LEU B O 1
ATOM 7052 N N . THR B 1 453 ? -20.516 31.156 18.219 1 91.81 453 THR B N 1
ATOM 7053 C CA . THR B 1 453 ? -19.109 31.469 18.469 1 91.81 453 THR B CA 1
ATOM 7054 C C . THR B 1 453 ? -18.891 33 18.469 1 91.81 453 THR B C 1
ATOM 7056 O O . THR B 1 453 ? -18.125 33.5 19.266 1 91.81 453 THR B O 1
ATOM 7059 N N . ALA B 1 454 ? -19.594 33.656 17.594 1 87.62 454 ALA B N 1
ATOM 7060 C CA . ALA B 1 454 ? -19.484 35.094 17.484 1 87.62 454 ALA B CA 1
ATOM 7061 C C . ALA B 1 454 ? -20.016 35.781 18.75 1 87.62 454 ALA B C 1
ATOM 7063 O O . ALA B 1 454 ? -19.453 36.781 19.203 1 87.62 454 ALA B O 1
ATOM 7064 N N . ARG B 1 455 ? -21.062 35.25 19.281 1 92.5 455 ARG B N 1
ATOM 7065 C CA . ARG B 1 455 ? -21.609 35.781 20.516 1 92.5 455 ARG B CA 1
ATOM 7066 C C . ARG B 1 455 ? -20.625 35.625 21.672 1 92.5 455 ARG B C 1
ATOM 7068 O O . ARG B 1 455 ? -20.438 36.531 22.484 1 92.5 455 ARG B O 1
ATOM 7075 N N . ALA B 1 456 ? -20.031 34.5 21.719 1 94.44 456 ALA B N 1
ATOM 7076 C CA . ALA B 1 456 ? -19.031 34.25 22.75 1 94.44 456 ALA B CA 1
ATOM 7077 C C . ALA B 1 456 ? -17.828 35.188 22.562 1 94.44 456 ALA B C 1
ATOM 7079 O O . ALA B 1 456 ? -17.25 35.656 23.547 1 94.44 456 ALA B O 1
ATOM 7080 N N . ASP B 1 457 ? -17.469 35.375 21.359 1 89.44 457 ASP B N 1
ATOM 7081 C CA . ASP B 1 457 ? -16.344 36.25 21.031 1 89.44 457 ASP B CA 1
ATOM 7082 C C . ASP B 1 457 ? -16.641 37.688 21.438 1 89.44 457 ASP B C 1
ATOM 7084 O O . ASP B 1 457 ? -15.742 38.406 21.906 1 89.44 457 ASP B O 1
ATOM 7088 N N . ALA B 1 458 ? -17.859 38.094 21.188 1 89.25 458 ALA B N 1
ATOM 7089 C CA . ALA B 1 458 ? -18.281 39.438 21.594 1 89.25 458 ALA B CA 1
ATOM 7090 C C . ALA B 1 458 ? -18.188 39.594 23.109 1 89.25 458 ALA B C 1
ATOM 7092 O O . ALA B 1 458 ? -17.781 40.656 23.594 1 89.25 458 ALA B O 1
ATOM 7093 N N . ALA B 1 459 ? -18.578 38.594 23.75 1 94.62 459 ALA B N 1
ATOM 7094 C CA . ALA B 1 459 ? -18.469 38.625 25.203 1 94.62 459 ALA B CA 1
ATOM 7095 C C . ALA B 1 459 ? -17.016 38.656 25.656 1 94.62 459 ALA B C 1
ATOM 7097 O O . ALA B 1 459 ? -16.703 39.312 26.656 1 94.62 459 ALA B O 1
ATOM 7098 N N . LEU B 1 460 ? -16.172 38 24.984 1 94 460 LEU B N 1
ATOM 7099 C CA . LEU B 1 460 ? -14.734 38.094 25.281 1 94 460 LEU B CA 1
ATOM 7100 C C . LEU B 1 460 ? -14.227 39.531 25.125 1 94 460 LEU B C 1
ATOM 7102 O O . LEU B 1 460 ? -13.43 40 25.938 1 94 460 LEU B O 1
ATOM 7106 N N . TYR B 1 461 ? -14.672 40.125 24.062 1 88 461 TYR B N 1
ATOM 7107 C CA . TYR B 1 461 ? -14.281 41.5 23.812 1 88 461 TYR B CA 1
ATOM 7108 C C . TYR B 1 461 ? -14.695 42.406 24.984 1 88 461 TYR B C 1
ATOM 7110 O O . TYR B 1 461 ? -13.938 43.281 25.391 1 88 461 TYR B O 1
ATOM 7118 N N . GLU B 1 462 ? -15.844 42.156 25.484 1 93.25 462 GLU B N 1
ATOM 7119 C CA . GLU B 1 462 ? -16.312 42.906 26.656 1 93.25 462 GLU B CA 1
ATOM 7120 C C . GLU B 1 462 ? -15.453 42.625 27.875 1 93.25 462 GLU B C 1
ATOM 7122 O O . GLU B 1 462 ? -15.148 43.531 28.656 1 93.25 462 GLU B O 1
ATOM 7127 N N . ALA B 1 463 ? -15.047 41.469 28.016 1 95.06 463 ALA B N 1
ATOM 7128 C CA . ALA B 1 463 ? -14.188 41.062 29.125 1 95.06 463 ALA B CA 1
ATOM 7129 C C . ALA B 1 463 ? -12.844 41.781 29.062 1 95.06 463 ALA B C 1
ATOM 7131 O O . ALA B 1 463 ? -12.328 42.25 30.078 1 95.06 463 ALA B O 1
ATOM 7132 N N . LYS B 1 464 ? -12.281 41.812 27.906 1 92 464 LYS B N 1
ATOM 7133 C CA . LYS B 1 464 ? -11 42.469 27.719 1 92 464 LYS B CA 1
ATOM 7134 C C . LYS B 1 464 ? -11.109 43.969 28 1 92 464 LYS B C 1
ATOM 7136 O O . LYS B 1 464 ? -10.227 44.562 28.641 1 92 464 LYS B O 1
ATOM 7141 N N . ASN B 1 465 ? -12.211 44.594 27.609 1 90.69 465 ASN B N 1
ATOM 7142 C CA . ASN B 1 465 ? -12.422 46.031 27.781 1 90.69 465 ASN B CA 1
ATOM 7143 C C . ASN B 1 465 ? -12.742 46.375 29.234 1 90.69 465 ASN B C 1
ATOM 7145 O O . ASN B 1 465 ? -12.516 47.5 29.672 1 90.69 465 ASN B O 1
ATOM 7149 N N . ALA B 1 466 ? -13.289 45.406 29.938 1 93.94 466 ALA B N 1
ATOM 7150 C CA . ALA B 1 466 ? -13.688 45.625 31.328 1 93.94 466 ALA B CA 1
ATOM 7151 C C . ALA B 1 466 ? -12.523 45.375 32.281 1 93.94 466 ALA B C 1
ATOM 7153 O O . ALA B 1 466 ? -12.719 45.281 33.5 1 93.94 466 ALA B O 1
ATOM 7154 N N . GLY B 1 467 ? -11.266 45.219 31.797 1 93.56 467 GLY B N 1
ATOM 7155 C CA . GLY B 1 467 ? -10.102 45.156 32.656 1 93.56 467 GLY B CA 1
ATOM 7156 C C . GLY B 1 467 ? -9.383 43.812 32.562 1 93.56 467 GLY B C 1
ATOM 7157 O O . GLY B 1 467 ? -8.375 43.594 33.25 1 93.56 467 GLY B O 1
ATOM 7158 N N . ARG B 1 468 ? -9.883 42.906 31.812 1 94.56 468 ARG B N 1
ATOM 7159 C CA . ARG B 1 468 ? -9.273 41.594 31.578 1 94.56 468 ARG B CA 1
ATOM 7160 C C . ARG B 1 468 ? -9.289 40.719 32.844 1 94.56 468 ARG B C 1
ATOM 7162 O O . ARG B 1 468 ? -9.844 41.125 33.844 1 94.56 468 ARG B O 1
ATOM 7169 N N . ASP B 1 469 ? -8.93 39.531 32.781 1 96.38 469 ASP B N 1
ATOM 7170 C CA . ASP B 1 469 ? -8.906 38.594 33.875 1 96.38 469 ASP B CA 1
ATOM 7171 C C . ASP B 1 469 ? -10.312 38.344 34.438 1 96.38 469 ASP B C 1
ATOM 7173 O O . ASP B 1 469 ? -10.547 38.5 35.625 1 96.38 469 ASP B O 1
ATOM 7177 N N . ARG B 1 470 ? -11.188 38.094 33.531 1 96.62 470 ARG B N 1
ATOM 7178 C CA . ARG B 1 470 ? -12.562 37.875 33.938 1 96.62 470 ARG B CA 1
ATOM 7179 C C . ARG B 1 470 ? -13.336 37.094 32.875 1 96.62 470 ARG B C 1
ATOM 7181 O O . ARG B 1 470 ? -12.875 36.938 31.75 1 96.62 470 ARG B O 1
ATOM 7188 N N . ILE B 1 471 ? -14.477 36.594 33.25 1 97.06 471 ILE B N 1
ATOM 7189 C CA . ILE B 1 471 ? -15.391 35.844 32.375 1 97.06 471 ILE B CA 1
ATOM 7190 C C . ILE B 1 471 ? -16.688 36.625 32.219 1 97.06 471 ILE B C 1
ATOM 7192 O O . ILE B 1 471 ? -17.297 37.062 33.188 1 97.06 471 ILE B O 1
ATOM 7196 N N . VAL B 1 472 ? -17.062 36.844 30.953 1 97.06 472 VAL B N 1
ATOM 7197 C CA . VAL B 1 472 ? -18.297 37.562 30.672 1 97.06 472 VAL B CA 1
ATOM 7198 C C . VAL B 1 472 ? -19.25 36.656 29.891 1 97.06 472 VAL B C 1
ATOM 7200 O O . VAL B 1 472 ? -18.844 36 28.922 1 97.06 472 VAL B O 1
ATOM 7203 N N . ALA B 1 473 ? -20.484 36.562 30.281 1 96.19 473 ALA B N 1
ATOM 7204 C CA . ALA B 1 473 ? -21.516 35.812 29.578 1 96.19 473 ALA B CA 1
ATOM 7205 C C . ALA B 1 473 ? -22.219 36.688 28.531 1 96.19 473 ALA B C 1
ATOM 7207 O O . ALA B 1 473 ? -22.531 37.844 28.781 1 96.19 473 ALA B O 1
ATOM 7208 N N . ALA B 1 474 ? -22.281 36.062 27.359 1 93.56 474 ALA B N 1
ATOM 7209 C CA . ALA B 1 474 ? -22.938 36.781 26.266 1 93.56 474 ALA B CA 1
ATOM 7210 C C . ALA B 1 474 ? -24.422 37 26.594 1 93.56 474 ALA B C 1
ATOM 7212 O O . ALA B 1 474 ? -25.062 36.156 27.234 1 93.56 474 ALA B O 1
ATOM 7213 N N . ARG B 1 475 ? -24.859 38.188 26.234 1 81.44 475 ARG B N 1
ATOM 7214 C CA . ARG B 1 475 ? -26.281 38.531 26.406 1 81.44 475 ARG B CA 1
ATOM 7215 C C . ARG B 1 475 ? -27.141 37.688 25.469 1 81.44 475 ARG B C 1
ATOM 7217 O O . ARG B 1 475 ? -26.703 37.312 24.391 1 81.44 475 ARG B O 1
ATOM 7224 N N . GLU B 1 476 ? -28.203 37.062 25.938 1 70.94 476 GLU B N 1
ATOM 7225 C CA . GLU B 1 476 ? -29.125 36.281 25.125 1 70.94 476 GLU B CA 1
ATOM 7226 C C . GLU B 1 476 ? -29.594 37.062 23.906 1 70.94 476 GLU B C 1
ATOM 7228 O O . GLU B 1 476 ? -29.828 38.281 24 1 70.94 476 GLU B O 1
ATOM 7233 N N . SER B 1 477 ? -29.016 36.75 22.734 1 56.53 477 SER B N 1
ATOM 7234 C CA . SER B 1 477 ? -29.562 37.406 21.562 1 56.53 477 SER B CA 1
ATOM 7235 C C . SER B 1 477 ? -31.078 37.5 21.625 1 56.53 477 SER B C 1
ATOM 7237 O O . SER B 1 477 ? -31.734 36.562 22.047 1 56.53 477 SER B O 1
ATOM 7239 N N . ALA B 1 478 ? -31.75 38.594 21.719 1 43.53 478 ALA B N 1
ATOM 7240 C CA . ALA B 1 478 ? -33.188 38.719 21.625 1 43.53 478 ALA B CA 1
ATOM 7241 C C . ALA B 1 478 ? -33.75 37.844 20.516 1 43.53 478 ALA B C 1
ATOM 7243 O O . ALA B 1 478 ? -33.219 37.812 19.406 1 43.53 478 ALA B O 1
ATOM 7244 N N . LEU B 1 479 ? -34.344 36.625 20.797 1 40.66 479 LEU B N 1
ATOM 7245 C CA . LEU B 1 479 ? -35.188 36 19.781 1 40.66 479 LEU B CA 1
ATOM 7246 C C . LEU B 1 479 ? -35.812 37.031 18.875 1 40.66 479 LEU B C 1
ATOM 7248 O O . LEU B 1 479 ? -36.406 38.031 19.344 1 40.66 479 LEU B O 1
ATOM 7252 N N . ALA B 1 480 ? -35.406 37.25 17.703 1 35.16 480 ALA B N 1
ATOM 7253 C CA . ALA B 1 480 ? -36.281 38.031 16.828 1 35.16 480 ALA B CA 1
ATOM 7254 C C . ALA B 1 480 ? -37.688 37.438 16.844 1 35.16 480 ALA B C 1
ATOM 7256 O O . ALA B 1 480 ? -37.875 36.219 16.766 1 35.16 480 ALA B O 1
#

Radius of gyration: 38.87 Å; Cα contacts (8 Å, |Δi|>4): 1439; chains: 2; bounding box: 98×96×68 Å

Sequence (960 aa):
MASRLMRFHMVVAAVAVLGFLAVPDGSTLQLVWQVAVGWLTAAIIVAAVRSRRPELSATWWLIALGVAGNASGILVEYVLTRTQADPGFPSWADAAYLSLYPACATGLLLLIRRRTAQRDWSGLVDATTLTTGMGLLAWVFMVKPAAADPTIGLLGHIVSVAYPVGDVVLLAMTVRLMISGGARNTSFRLVCAALGCFLAGDGAWAVINQMVWEPGPMAHKVLADVFLAGYLLFGAAAAHPDVRSLARAVAPRTGRISRTLLLALTVASLIGPTLLILQAVRDRVTDALAIALGCIALFLLVLVRMSQLITQLDRQTERVRELAVTDELTGLPNRRAWNTELPRAVERARRTGVPLTVAVVDIDHFKRFNDAYGHPAGDRLLKEAAAAWQEQLRSVDHLARYGGEEFVLMLPDAAVEQGGAILDRMRRATPLGQTFSAGIATWNGTETSDELTARADAALYEAKNAGRDRIVAARESALAMASRLMRFHMVVAAVAVLGFLAVPDGSTLQLVWQVAVGWLTAAIIVAAVRSRRPELSATWWLIALGVAGNASGILVEYVLTRTQADPGFPSWADAAYLSLYPACATGLLLLIRRRTAQRDWSGLVDATTLTTGMGLLAWVFMVKPAAADPTIGLLGHIVSVAYPVGDVVLLAMTVRLMISGGARNTSFRLVCAALGCFLAGDGAWAVINQMVWEPGPMAHKVLADVFLAGYLLFGAAAAHPDVRSLARAVAPRTGRISRTLLLALTVASLIGPTLLILQAVRDRVTDALAIALGCIALFLLVLVRMSQLITQLDRQTERVRELAVTDELTGLPNRRAWNTELPRAVERARRTGVPLTVAVVDIDHFKRFNDAYGHPAGDRLLKEAAAAWQEQLRSVDHLARYGGEEFVLMLPDAAVEQGGAILDRMRRATPLGQTFSAGIATWNGTETSDELTARADAALYEAKNAGRDRIVAARESALA